Protein AF-0000000066905235 (afdb_homodimer)

InterPro domains:
  IPR026306 RSBN1/Dpy-21/CEP530 [PTHR13354] (77-438)

Organism: Trichuris trichiura (NCBI:txid36087)

pLDDT: mean 74.59, std 31.93, range [14.73, 98.94]

Foldseek 3Di:
DPDDDDDPDYDDPDDDDDPDDPPPDPCPDPPPPDPDDPPPPDDDPPPDPPDPDPPCPPDDPVDDDPPPPPCPDPPDPPDPPDDPDPPLVVLVVVLVVQKDWDAFPQQRAIEIEGEPVVCVPDDPVSQLVSLVVQVLVQQFDDPPFGRHFKYKYHLLQVVFDQPLVVCLPPFQQFKWWFAAQFDRPDIDIDGSVVLSVQQQVQDDDFFGGSGKIDKAFQQADDDPGGHGDPVVVVVRQCVRSNRQQQPQLHVQFPNVVDDSNPDPFGWIKMKGGFKDWDAPVVVPPPPPPPPDDDPPPDDPPPDHPDIDTRFQKFAKAFDWDDADPPIFTFKKKKWKAGDDHPDDDPDWDFFKKKKKWGLVCLVVVCVVQVFDHNDDRRPRGDDHQDPVNSNVVVVVVIGMHIDTDTHSMMMMGYTSMIMMMGGHGIIMMIMTTGRGDDNSPPPPSVCVVPPD/DDDDDDDDDDDDDDDDDDDDDDDDDDDDDDDDDDDDDDDPDDDDDPDDDDDPDDDPPDDDQDDDPVPDVPPPPPPPPPDPPDPPDPPLVVLVVVLVVQKDWDAFPQQRAIEIEGEPVVCVPDDPVSQLVSLVVQVLLQQFDDPPFGRHFKYKYHLLQVVFDQPLVVCLPPFQQFKWWFAAQFDRPDIDIDGSVVLSVQQQVQDDDFFGGSGKIDKAFQQADDDPGGHGDPVVVVVRQCVRSNRQQQPQLHVQFPNVVDDSNPDPFGFMKMKGGFKDWDAPVVVVPPPPPPPPDDPPPDDPPDDHPDIDTRFQKFAKAFDWDDADPPIFTFKKKKWKAGDDHPDDDPDWDFFKKKKKWGLVCLVVVCVVQVFQHNDDRRPRGDDHQDPVNSNVVVVVVIGMHIDTDTHSMMMMGYTSMIMMMGGHGIIMMIMTTGRGDDNSPPPPSVVVVPPD

Radius of gyration: 34.54 Å; Cα contacts (8 Å, |Δi|>4): 1591; chains: 2; bounding box: 102×142×91 Å

Solvent-accessible surface area (backbone atoms only — not comparable to full-atom values): 51602 Å² total; per-residue (Å²): 141,84,74,84,88,81,84,84,74,90,83,83,84,81,83,82,81,81,83,80,83,80,82,79,85,74,84,76,80,80,82,78,83,79,86,74,76,85,74,79,66,84,82,74,87,69,78,79,79,70,79,76,74,80,76,80,78,74,71,84,72,84,78,73,85,76,66,69,79,72,68,71,68,71,73,69,87,59,75,74,67,76,84,69,78,74,61,60,64,49,50,48,50,56,50,50,69,57,52,44,77,43,62,29,54,74,33,60,22,31,32,32,34,30,53,45,80,77,48,70,84,50,50,72,70,51,43,39,52,42,30,52,49,48,53,38,60,35,52,16,52,58,95,88,26,41,64,27,39,30,22,35,31,40,49,56,38,63,87,48,77,55,59,64,59,52,44,34,69,76,38,29,78,39,61,40,45,27,36,41,60,83,42,82,83,44,73,44,79,44,31,34,33,60,51,46,51,42,32,63,72,42,45,42,78,46,31,39,70,56,34,31,37,52,65,22,33,44,20,38,55,58,88,89,50,40,61,30,67,39,66,72,58,53,51,58,51,46,68,36,57,70,42,32,40,54,34,49,43,10,82,52,17,68,42,45,83,50,58,65,60,71,45,88,38,41,43,32,36,33,36,41,26,29,20,25,56,40,61,65,70,62,73,70,45,79,75,67,73,75,78,76,75,79,88,67,92,63,77,75,73,67,80,67,91,60,57,44,76,29,81,38,64,42,39,39,28,57,51,66,40,75,66,78,93,62,52,39,64,29,22,36,39,37,40,34,33,52,54,68,65,92,66,74,69,94,52,63,29,58,26,31,36,36,41,31,29,30,29,84,40,36,68,56,51,36,59,69,57,58,44,41,83,86,43,60,51,81,64,12,20,87,60,77,83,47,69,25,51,49,45,46,42,29,56,73,68,45,34,20,33,78,46,77,39,35,32,16,21,29,39,36,30,34,41,48,30,40,31,29,40,35,32,55,18,16,28,31,40,38,35,30,37,25,52,61,43,77,81,44,54,78,81,51,74,74,58,73,71,69,61,124,136,93,79,95,87,83,97,82,88,85,90,83,84,84,87,79,81,80,83,86,82,84,76,89,76,91,73,91,76,91,85,81,88,77,88,93,82,88,81,86,71,86,88,77,90,74,83,86,80,85,81,84,86,79,86,83,87,80,76,92,70,83,81,63,88,76,49,66,83,67,56,69,65,70,70,66,86,55,76,73,66,75,82,68,78,74,62,60,63,50,48,47,50,54,53,50,70,58,49,44,75,45,63,30,56,75,32,60,21,34,34,33,36,32,54,45,80,79,49,71,84,49,50,73,69,51,44,38,53,43,29,52,48,48,52,38,60,33,52,18,53,57,95,88,25,40,65,27,39,32,23,35,32,39,50,58,39,64,89,48,77,54,59,64,58,53,42,34,68,78,39,29,77,41,62,42,45,28,38,41,61,84,42,82,83,43,71,46,80,44,31,34,33,60,50,44,51,40,33,63,71,43,44,42,79,45,31,38,70,56,33,29,37,52,66,23,33,43,20,38,56,59,90,90,49,38,59,29,66,40,66,72,58,53,51,57,52,46,67,36,57,71,40,33,40,54,34,48,42,10,80,50,17,66,41,44,82,51,58,64,60,69,45,88,40,42,43,32,35,33,36,41,27,28,22,24,56,41,59,64,69,62,71,72,42,78,75,65,67,76,78,76,77,78,88,65,92,60,74,74,69,64,75,65,91,59,57,43,75,29,83,40,65,42,37,39,27,57,51,66,41,76,65,79,93,63,52,38,63,29,21,36,39,36,41,33,32,53,54,68,67,93,65,74,70,94,51,64,29,56,26,32,37,36,42,30,28,29,31,84,40,36,68,57,49,34,58,71,56,59,44,40,84,88,42,60,50,80,65,12,19,87,59,77,82,48,66,25,50,48,45,46,41,29,55,73,67,44,34,21,34,77,47,79,38,35,31,15,20,29,39,37,31,36,41,48,31,40,32,31,40,36,33,56,18,17,27,30,42,39,35,31,38,26,52,60,42,78,81,46,54,79,81,49,73,74,57,74,70,70,60,125

Structure (mmCIF, N/CA/C/O backbone):
data_AF-0000000066905235-model_v1
#
loop_
_entity.id
_entity.type
_entity.pdbx_description
1 polymer 'Round spermatid basic protein 1 protein'
#
loop_
_atom_site.group_PDB
_atom_site.id
_atom_site.type_symbol
_atom_site.label_atom_id
_atom_site.label_alt_id
_atom_site.label_comp_id
_atom_site.label_asym_id
_atom_site.label_entity_id
_atom_site.label_seq_id
_atom_site.pdbx_PDB_ins_code
_atom_site.Cartn_x
_atom_site.Cartn_y
_atom_site.Cartn_z
_atom_site.occupancy
_atom_site.B_iso_or_equiv
_atom_site.auth_seq_id
_atom_site.auth_comp_id
_atom_site.auth_asym_id
_atom_site.auth_atom_id
_atom_site.pdbx_PDB_model_num
ATOM 1 N N . MET A 1 1 ? 51.688 65.938 35.281 1 19.95 1 MET A N 1
ATOM 2 C CA . MET A 1 1 ? 52.688 65.312 36.125 1 19.95 1 MET A CA 1
ATOM 3 C C . MET A 1 1 ? 52.25 63.938 36.594 1 19.95 1 MET A C 1
ATOM 5 O O . MET A 1 1 ? 51.375 63.812 37.406 1 19.95 1 MET A O 1
ATOM 9 N N . LYS A 1 2 ? 52.25 62.938 35.625 1 20.52 2 LYS A N 1
ATOM 10 C CA . LYS A 1 2 ? 51.656 61.781 34.938 1 20.52 2 LYS A CA 1
ATOM 11 C C . LYS A 1 2 ? 52.094 60.5 35.594 1 20.52 2 LYS A C 1
ATOM 13 O O . LYS A 1 2 ? 51.938 59.406 35.031 1 20.52 2 LYS A O 1
ATOM 18 N N . ASN A 1 3 ? 52.812 60.75 36.75 1 17.08 3 ASN A N 1
ATOM 19 C CA . ASN A 1 3 ? 53.844 59.781 37.125 1 17.08 3 ASN A CA 1
ATOM 20 C C . ASN A 1 3 ? 53.25 58.406 37.344 1 17.08 3 ASN A C 1
ATOM 22 O O . ASN A 1 3 ? 52.031 58.25 37.406 1 17.08 3 ASN A O 1
ATOM 26 N N . VAL A 1 4 ? 53.344 57.844 38.531 1 17.05 4 VAL A N 1
ATOM 27 C CA . VAL A 1 4 ? 54.281 56.812 38.938 1 17.05 4 VAL A CA 1
ATOM 28 C C . VAL A 1 4 ? 53.625 55.438 38.812 1 17.05 4 VAL A C 1
ATOM 30 O O . VAL A 1 4 ? 52.406 55.312 38.719 1 17.05 4 VAL A O 1
ATOM 33 N N . MET A 1 5 ? 53.75 54.469 39.75 1 17.23 5 MET A N 1
ATOM 34 C CA . MET A 1 5 ? 54.656 53.312 39.906 1 17.23 5 MET A CA 1
ATOM 35 C C . MET A 1 5 ? 53.906 52 39.75 1 17.23 5 MET A C 1
ATOM 37 O O . MET A 1 5 ? 52.656 51.969 39.812 1 17.23 5 MET A O 1
ATOM 41 N N . GLU A 1 6 ? 54.25 50.938 40.5 1 17.41 6 GLU A N 1
ATOM 42 C CA . GLU A 1 6 ? 54.906 49.656 40.375 1 17.41 6 GLU A CA 1
ATOM 43 C C . GLU A 1 6 ? 53.906 48.5 40.375 1 17.41 6 GLU A C 1
ATOM 45 O O . GLU A 1 6 ? 53.938 47.656 39.469 1 17.41 6 GLU A O 1
ATOM 50 N N . THR A 1 7 ? 53.812 47.75 41.5 1 18.39 7 THR A N 1
ATOM 51 C CA . THR A 1 7 ? 54.25 46.375 41.75 1 18.39 7 THR A CA 1
ATOM 52 C C . THR A 1 7 ? 53.094 45.406 41.688 1 18.39 7 THR A C 1
ATOM 54 O O . THR A 1 7 ? 52.156 45.469 42.5 1 18.39 7 THR A O 1
ATOM 57 N N . ALA A 1 8 ? 52.625 45 40.5 1 20.2 8 ALA A N 1
ATOM 58 C CA . ALA A 1 8 ? 51.625 44.094 39.906 1 20.2 8 ALA A CA 1
ATOM 59 C C . ALA A 1 8 ? 51.781 42.688 40.5 1 20.2 8 ALA A C 1
ATOM 61 O O . ALA A 1 8 ? 52.562 41.875 40 1 20.2 8 ALA A O 1
ATOM 62 N N . ASP A 1 9 ? 51.75 42.594 41.844 1 16.95 9 ASP A N 1
ATOM 63 C CA . ASP A 1 9 ? 52.188 41.469 42.656 1 16.95 9 ASP A CA 1
ATOM 64 C C . ASP A 1 9 ? 51.531 40.188 42.125 1 16.95 9 ASP A C 1
ATOM 66 O O . ASP A 1 9 ? 50.531 40.219 41.438 1 16.95 9 ASP A O 1
ATOM 70 N N . GLU A 1 10 ? 51.531 39.062 42.969 1 17.14 10 GLU A N 1
ATOM 71 C CA . GLU A 1 10 ? 52.031 37.719 43.156 1 17.14 10 GLU A CA 1
ATOM 72 C C . GLU A 1 10 ? 51 36.688 42.688 1 17.14 10 GLU A C 1
ATOM 74 O O . GLU A 1 10 ? 49.844 37 42.469 1 17.14 10 GLU A O 1
ATOM 79 N N . GLU A 1 11 ? 50.875 35.531 43.406 1 17.61 11 GLU A N 1
ATOM 80 C CA . GLU A 1 11 ? 51.375 34.156 43.344 1 17.61 11 GLU A CA 1
ATOM 81 C C . GLU A 1 11 ? 50.25 33.188 42.906 1 17.61 11 GLU A C 1
ATOM 83 O O . GLU A 1 11 ? 50.406 32.438 41.938 1 17.61 11 GLU A O 1
ATOM 88 N N . LYS A 1 12 ? 49.812 32.156 43.781 1 18.14 12 LYS A N 1
ATOM 89 C CA . LYS A 1 12 ? 50 30.703 43.906 1 18.14 12 LYS A CA 1
ATOM 90 C C . LYS A 1 12 ? 48.688 29.984 43.562 1 18.14 12 LYS A C 1
ATOM 92 O O . LYS A 1 12 ? 47.688 30.156 44.219 1 18.14 12 LYS A O 1
ATOM 97 N N . CYS A 1 13 ? 48.406 29.734 42.281 1 19.03 13 CYS A N 1
ATOM 98 C CA . CYS A 1 13 ? 47.281 29.047 41.656 1 19.03 13 CYS A CA 1
ATOM 99 C C . CYS A 1 13 ? 47.062 27.672 42.281 1 19.03 13 CYS A C 1
ATOM 101 O O . CYS A 1 13 ? 47.875 26.766 42.062 1 19.03 13 CYS A O 1
ATOM 103 N N . LYS A 1 14 ? 46.438 27.562 43.438 1 17.73 14 LYS A N 1
ATOM 104 C CA . LYS A 1 14 ? 46.219 26.438 44.344 1 17.73 14 LYS A CA 1
ATOM 105 C C . LYS A 1 14 ? 45.625 25.234 43.594 1 17.73 14 LYS A C 1
ATOM 107 O O . LYS A 1 14 ? 44.812 25.406 42.688 1 17.73 14 LYS A O 1
ATOM 112 N N . SER A 1 15 ? 46.125 23.969 43.875 1 17.73 15 SER A N 1
ATOM 113 C CA . SER A 1 15 ? 46.219 22.562 43.562 1 17.73 15 SER A CA 1
ATOM 114 C C . SER A 1 15 ? 44.875 21.875 43.562 1 17.73 15 SER A C 1
ATOM 116 O O . SER A 1 15 ? 43.969 22.297 44.281 1 17.73 15 SER A O 1
ATOM 118 N N . GLU A 1 16 ? 44.562 20.938 42.656 1 19.28 16 GLU A N 1
ATOM 119 C CA . GLU A 1 16 ? 43.625 20.125 41.906 1 19.28 16 GLU A CA 1
ATOM 120 C C . GLU A 1 16 ? 43.031 19.016 42.781 1 19.28 16 GLU A C 1
ATOM 122 O O . GLU A 1 16 ? 43.031 17.844 42.406 1 19.28 16 GLU A O 1
ATOM 127 N N . PRO A 1 17 ? 42.438 19.203 44 1 17.8 17 PRO A N 1
ATOM 128 C CA . PRO A 1 17 ? 42.344 18.016 44.844 1 17.8 17 PRO A CA 1
ATOM 129 C C . PRO A 1 17 ? 41.5 16.906 44.219 1 17.8 17 PRO A C 1
ATOM 131 O O . PRO A 1 17 ? 40.688 17.172 43.344 1 17.8 17 PRO A O 1
ATOM 134 N N . ALA A 1 18 ? 41.656 15.609 44.688 1 18.83 18 ALA A N 1
ATOM 135 C CA . ALA A 1 18 ? 41.562 14.156 44.562 1 18.83 18 ALA A CA 1
ATOM 136 C C . ALA A 1 18 ? 40.156 13.656 44.812 1 18.83 18 ALA A C 1
ATOM 138 O O . ALA A 1 18 ? 39.688 13.594 45.938 1 18.83 18 ALA A O 1
ATOM 139 N N . VAL A 1 19 ? 39.094 14.117 44.094 1 19.02 19 VAL A N 1
ATOM 140 C CA . VAL A 1 19 ? 37.719 13.844 44.531 1 19.02 19 VAL A CA 1
ATOM 141 C C . VAL A 1 19 ? 37.5 12.328 44.625 1 19.02 19 VAL A C 1
ATOM 143 O O . VAL A 1 19 ? 37.812 11.594 43.688 1 19.02 19 VAL A O 1
ATOM 146 N N . GLU A 1 20 ? 37.312 11.82 45.781 1 18.61 20 GLU A N 1
ATOM 147 C CA . GLU A 1 20 ? 37.156 10.5 46.375 1 18.61 20 GLU A CA 1
ATOM 148 C C . GLU A 1 20 ? 35.969 9.758 45.75 1 18.61 20 GLU A C 1
ATOM 150 O O . GLU A 1 20 ? 34.938 10.367 45.438 1 18.61 20 GLU A O 1
ATOM 155 N N . GLY A 1 21 ? 36.125 8.492 45.312 1 18.67 21 GLY A N 1
ATOM 156 C CA . GLY A 1 21 ? 35.625 7.387 44.5 1 18.67 21 GLY A CA 1
ATOM 157 C C . GLY A 1 21 ? 34.344 6.797 45.094 1 18.67 21 GLY A C 1
ATOM 158 O O . GLY A 1 21 ? 34.344 6.223 46.188 1 18.67 21 GLY A O 1
ATOM 159 N N . ILE A 1 22 ? 33.094 7.457 45 1 18.12 22 ILE A N 1
ATOM 160 C CA . ILE A 1 22 ? 31.859 7.051 45.688 1 18.12 22 ILE A CA 1
ATOM 161 C C . ILE A 1 22 ? 31.484 5.633 45.281 1 18.12 22 ILE A C 1
ATOM 163 O O . ILE A 1 22 ? 31.375 5.34 44.094 1 18.12 22 ILE A O 1
ATOM 167 N N . LYS A 1 23 ? 31.531 4.676 46.125 1 18.09 23 LYS A N 1
ATOM 168 C CA . LYS A 1 23 ? 31.328 3.232 46.156 1 18.09 23 LYS A CA 1
ATOM 169 C C . LYS A 1 23 ? 29.875 2.877 45.875 1 18.09 23 LYS A C 1
ATOM 171 O O . LYS A 1 23 ? 29 3.047 46.719 1 18.09 23 LYS A O 1
ATOM 176 N N . ILE A 1 24 ? 29.188 3.176 44.812 1 17.84 24 ILE A N 1
ATOM 177 C CA . ILE A 1 24 ? 27.75 3.047 44.594 1 17.84 24 ILE A CA 1
ATOM 178 C C . ILE A 1 24 ? 27.359 1.57 44.562 1 17.84 24 ILE A C 1
ATOM 180 O O . ILE A 1 24 ? 27.844 0.809 43.75 1 17.84 24 ILE A O 1
ATOM 184 N N . ASP A 1 25 ? 26.781 0.997 45.656 1 18.19 25 ASP A N 1
ATOM 185 C CA . ASP A 1 25 ? 26.359 -0.352 46 1 18.19 25 ASP A CA 1
ATOM 186 C C . ASP A 1 25 ? 25.219 -0.822 45.062 1 18.19 25 ASP A C 1
ATOM 188 O O . ASP A 1 25 ? 24.188 -0.159 44.969 1 18.19 25 ASP A O 1
ATOM 192 N N . SER A 1 26 ? 25.344 -1.69 44.062 1 18.44 26 SER A N 1
ATOM 193 C CA . SER A 1 26 ? 24.719 -2.229 42.875 1 18.44 26 SER A CA 1
ATOM 194 C C . SER A 1 26 ? 23.594 -3.191 43.219 1 18.44 26 SER A C 1
ATOM 196 O O . SER A 1 26 ? 23.078 -3.893 42.344 1 18.44 26 SER A O 1
ATOM 198 N N . SER A 1 27 ? 23.062 -3.434 44.406 1 18.91 27 SER A N 1
ATOM 199 C CA . SER A 1 27 ? 22.422 -4.73 44.625 1 18.91 27 SER A CA 1
ATOM 200 C C . SER A 1 27 ? 21.062 -4.805 43.938 1 18.91 27 SER A C 1
ATOM 202 O O . SER A 1 27 ? 20.141 -4.086 44.312 1 18.91 27 SER A O 1
ATOM 204 N N . VAL A 1 28 ? 20.922 -5.02 42.656 1 18.83 28 VAL A N 1
ATOM 205 C CA . VAL A 1 28 ? 19.766 -5.133 41.781 1 18.83 28 VAL A CA 1
ATOM 206 C C . VAL A 1 28 ? 18.906 -6.332 42.188 1 18.83 28 VAL A C 1
ATOM 208 O O . VAL A 1 28 ? 19.344 -7.48 42.062 1 18.83 28 VAL A O 1
ATOM 211 N N . TYR A 1 29 ? 18.109 -6.277 43.281 1 17.98 29 TYR A N 1
ATOM 212 C CA . TYR A 1 29 ? 17.328 -7.355 43.875 1 17.98 29 TYR A CA 1
ATOM 213 C C . TYR A 1 29 ? 16.281 -7.867 42.875 1 17.98 29 TYR A C 1
ATOM 215 O O . TYR A 1 29 ? 15.57 -7.078 42.25 1 17.98 29 TYR A O 1
ATOM 223 N N . PHE A 1 30 ? 16.422 -9.086 42.312 1 18.88 30 PHE A N 1
ATOM 224 C CA . PHE A 1 30 ? 15.711 -9.969 41.406 1 18.88 30 PHE A CA 1
ATOM 225 C C . PHE A 1 30 ? 14.375 -10.391 42 1 18.88 30 PHE A C 1
ATOM 227 O O . PHE A 1 30 ? 14.32 -11.195 42.938 1 18.88 30 PHE A O 1
ATOM 234 N N . ARG A 1 31 ? 13.344 -9.484 42.188 1 17.39 31 ARG A N 1
ATOM 235 C CA . ARG A 1 31 ? 12.117 -9.75 42.938 1 17.39 31 ARG A CA 1
ATOM 236 C C . ARG A 1 31 ? 11.359 -10.93 42.344 1 17.39 31 ARG A C 1
ATOM 238 O O . ARG A 1 31 ? 11.055 -10.945 41.125 1 17.39 31 ARG A O 1
ATOM 245 N N . SER A 1 32 ? 11.367 -12.164 42.938 1 18.58 32 SER A N 1
ATOM 246 C CA . SER A 1 32 ? 10.766 -13.484 42.781 1 18.58 32 SER A CA 1
ATOM 247 C C . SER A 1 32 ? 9.242 -13.414 42.906 1 18.58 32 SER A C 1
ATOM 249 O O . SER A 1 32 ? 8.703 -13.008 43.938 1 18.58 32 SER A O 1
ATOM 251 N N . LEU A 1 33 ? 8.469 -12.891 41.938 1 17.58 33 LEU A N 1
ATOM 252 C CA . LEU A 1 33 ? 7.023 -12.672 42 1 17.58 33 LEU A CA 1
ATOM 253 C C . LEU A 1 33 ? 6.285 -13.977 42.281 1 17.58 33 LEU A C 1
ATOM 255 O O . LEU A 1 33 ? 6.348 -14.906 41.469 1 17.58 33 LEU A O 1
ATOM 259 N N . ASN A 1 34 ? 6.125 -14.406 43.5 1 17.2 34 ASN A N 1
ATOM 260 C CA . ASN A 1 34 ? 5.402 -15.531 44.094 1 17.2 34 ASN A CA 1
ATOM 261 C C . ASN A 1 34 ? 3.932 -15.523 43.688 1 17.2 34 ASN A C 1
ATOM 263 O O . ASN A 1 34 ? 3.268 -14.484 43.75 1 17.2 34 ASN A O 1
ATOM 267 N N . PHE A 1 35 ? 3.312 -16.578 43.031 1 18.38 35 PHE A N 1
ATOM 268 C CA . PHE A 1 35 ? 2.16 -17.078 42.281 1 18.38 35 PHE A CA 1
ATOM 269 C C . PHE A 1 35 ? 0.961 -17.25 43.219 1 18.38 35 PHE A C 1
ATOM 271 O O . PHE A 1 35 ? -0.114 -17.656 42.781 1 18.38 35 PHE A O 1
ATOM 278 N N . PHE A 1 36 ? 1.17 -17.219 44.594 1 17.41 36 PHE A N 1
ATOM 279 C CA . PHE A 1 36 ? 0.323 -18.141 45.344 1 17.41 36 PHE A CA 1
ATOM 280 C C . PHE A 1 36 ? -1.14 -17.719 45.25 1 17.41 36 PHE A C 1
ATOM 282 O O . PHE A 1 36 ? -2.008 -18.531 44.938 1 17.41 36 PHE A O 1
ATOM 289 N N . GLY A 1 37 ? -1.688 -16.875 46.188 1 17.48 37 GLY A N 1
ATOM 290 C CA . GLY A 1 37 ? -2.67 -17.203 47.219 1 17.48 37 GLY A CA 1
ATOM 291 C C . GLY A 1 37 ? -4.09 -16.844 46.812 1 17.48 37 GLY A C 1
ATOM 292 O O . GLY A 1 37 ? -4.98 -16.781 47.656 1 17.48 37 GLY A O 1
ATOM 293 N N . LEU A 1 38 ? -4.457 -16.297 45.625 1 17.45 38 LEU A N 1
ATOM 294 C CA . LEU A 1 38 ? -5.684 -15.516 45.688 1 17.45 38 LEU A CA 1
ATOM 295 C C . LEU A 1 38 ? -6.891 -16.406 45.906 1 17.45 38 LEU A C 1
ATOM 297 O O . LEU A 1 38 ? -7.227 -17.25 45.094 1 17.45 38 LEU A O 1
ATOM 301 N N . GLN A 1 39 ? -7.207 -16.719 47.156 1 17.94 39 GLN A N 1
ATOM 302 C CA . GLN A 1 39 ? -8.344 -17.484 47.656 1 17.94 39 GLN A CA 1
ATOM 303 C C . GLN A 1 39 ? -9.664 -16.828 47.25 1 17.94 39 GLN A C 1
ATOM 305 O O . GLN A 1 39 ? -9.891 -15.648 47.562 1 17.94 39 GLN A O 1
ATOM 310 N N . ARG A 1 40 ? -10.297 -17.391 46.281 1 17.72 40 ARG A N 1
ATOM 311 C CA . ARG A 1 40 ? -11.547 -17.109 45.562 1 17.72 40 ARG A CA 1
ATOM 312 C C . ARG A 1 40 ? -12.742 -17.188 46.531 1 17.72 40 ARG A C 1
ATOM 314 O O . ARG A 1 40 ? -13.234 -18.281 46.812 1 17.72 40 ARG A O 1
ATOM 321 N N . GLU A 1 41 ? -12.844 -16.562 47.594 1 16.78 41 GLU A N 1
ATOM 322 C CA . GLU A 1 41 ? -13.945 -16.891 48.5 1 16.78 41 GLU A CA 1
ATOM 323 C C . GLU A 1 41 ? -15.289 -16.453 47.906 1 16.78 41 GLU A C 1
ATOM 325 O O . GLU A 1 41 ? -16.344 -16.797 48.438 1 16.78 41 GLU A O 1
ATOM 330 N N . THR A 1 42 ? -15.453 -15.773 46.812 1 17.75 42 THR A N 1
ATOM 331 C CA . THR A 1 42 ? -16.594 -14.859 46.938 1 17.75 42 THR A CA 1
ATOM 332 C C . THR A 1 42 ? -17.891 -15.633 47.125 1 17.75 42 THR A C 1
ATOM 334 O O . THR A 1 42 ? -18.031 -16.75 46.625 1 17.75 42 THR A O 1
ATOM 337 N N . GLY A 1 43 ? -18.859 -15.156 48 1 17.55 43 GLY A N 1
ATOM 338 C CA . GLY A 1 43 ? -20.094 -15.398 48.719 1 17.55 43 GLY A CA 1
ATOM 339 C C . GLY A 1 43 ? -21.266 -15.68 47.812 1 17.55 43 GLY A C 1
ATOM 340 O O . GLY A 1 43 ? -21.234 -15.359 46.594 1 17.55 43 GLY A O 1
ATOM 341 N N . CYS A 1 44 ? -22.406 -16.391 48.219 1 17.8 44 CYS A N 1
ATOM 342 C CA . CYS A 1 44 ? -23.516 -17.297 47.906 1 17.8 44 CYS A CA 1
ATOM 343 C C . CYS A 1 44 ? -24.688 -16.531 47.312 1 17.8 44 CYS A C 1
ATOM 345 O O . CYS A 1 44 ? -25.766 -17.109 47.094 1 17.8 44 CYS A O 1
ATOM 347 N N . LEU A 1 45 ? -24.609 -15.172 47.062 1 18.17 45 LEU A N 1
ATOM 348 C CA . LEU A 1 45 ? -25.953 -14.609 47.188 1 18.17 45 LEU A CA 1
ATOM 349 C C . LEU A 1 45 ? -26.891 -15.203 46.156 1 18.17 45 LEU A C 1
ATOM 351 O O . LEU A 1 45 ? -26.609 -15.156 44.969 1 18.17 45 LEU A O 1
ATOM 355 N N . ALA A 1 46 ? -27.828 -16.078 46.438 1 18.02 46 ALA A N 1
ATOM 356 C CA . ALA A 1 46 ? -28.797 -17.016 45.906 1 18.02 46 ALA A CA 1
ATOM 357 C C . ALA A 1 46 ? -29.953 -16.281 45.219 1 18.02 46 ALA A C 1
ATOM 359 O O . ALA A 1 46 ? -30.859 -16.906 44.656 1 18.02 46 ALA A O 1
ATOM 360 N N . SER A 1 47 ? -29.906 -14.938 44.969 1 19.25 47 SER A N 1
ATOM 361 C CA . SER A 1 47 ? -31.281 -14.461 44.969 1 19.25 47 SER A CA 1
ATOM 362 C C . SER A 1 47 ? -32.125 -15.133 43.875 1 19.25 47 SER A C 1
ATOM 364 O O . SER A 1 47 ? -31.578 -15.516 42.844 1 19.25 47 SER A O 1
ATOM 366 N N . PRO A 1 48 ? -33.406 -15.367 44.125 1 19.06 48 PRO A N 1
ATOM 367 C CA . PRO A 1 48 ? -34.469 -16.219 43.562 1 19.06 48 PRO A CA 1
ATOM 368 C C . PRO A 1 48 ? -34.906 -15.797 42.156 1 19.06 48 PRO A C 1
ATOM 370 O O . PRO A 1 48 ? -34.969 -14.594 41.875 1 19.06 48 PRO A O 1
ATOM 373 N N . MET A 1 49 ? -34.562 -16.594 41.188 1 18.67 49 MET A N 1
ATOM 374 C CA . MET A 1 49 ? -34.656 -16.516 39.719 1 18.67 49 MET A CA 1
ATOM 375 C C . MET A 1 49 ? -36.125 -16.375 39.281 1 18.67 49 MET A C 1
ATOM 377 O O . MET A 1 49 ? -36.906 -17.281 39.469 1 18.67 49 MET A O 1
ATOM 381 N N . HIS A 1 50 ? -36.719 -15.164 39.656 1 20 50 HIS A N 1
ATOM 382 C CA . HIS A 1 50 ? -38.156 -15.078 39.438 1 20 50 HIS A CA 1
ATOM 383 C C . HIS A 1 50 ? -38.5 -15.469 38 1 20 50 HIS A C 1
ATOM 385 O O . HIS A 1 50 ? -37.688 -15.336 37.094 1 20 50 HIS A O 1
ATOM 391 N N . PRO A 1 51 ? -39.656 -16.078 37.781 1 20.52 51 PRO A N 1
ATOM 392 C CA . PRO A 1 51 ? -40.188 -16.906 36.688 1 20.52 51 PRO A CA 1
ATOM 393 C C . PRO A 1 51 ? -40.469 -16.094 35.438 1 20.52 51 PRO A C 1
ATOM 395 O O . PRO A 1 51 ? -41.25 -15.133 35.469 1 20.52 51 PRO A O 1
ATOM 398 N N . VAL A 1 52 ? -39.438 -15.609 34.75 1 19.28 52 VAL A N 1
ATOM 399 C CA . VAL A 1 52 ? -39.719 -14.609 33.719 1 19.28 52 VAL A CA 1
ATOM 400 C C . VAL A 1 52 ? -40.688 -15.172 32.719 1 19.28 52 VAL A C 1
ATOM 402 O O . VAL A 1 52 ? -40.531 -16.297 32.219 1 19.28 52 VAL A O 1
ATOM 405 N N . HIS A 1 53 ? -41.906 -14.664 32.719 1 18.91 53 HIS A N 1
ATOM 406 C CA . HIS A 1 53 ? -43.125 -14.969 32 1 18.91 53 HIS A CA 1
ATOM 407 C C . HIS A 1 53 ? -42.875 -15.086 30.5 1 18.91 53 HIS A C 1
ATOM 409 O O . HIS A 1 53 ? -41.969 -14.422 29.969 1 18.91 53 HIS A O 1
ATOM 415 N N . LYS A 1 54 ? -43.406 -16.109 29.891 1 21.27 54 LYS A N 1
ATOM 416 C CA . LYS A 1 54 ? -43.344 -16.781 28.594 1 21.27 54 LYS A CA 1
ATOM 417 C C . LYS A 1 54 ? -43.812 -15.859 27.469 1 21.27 54 LYS A C 1
ATOM 419 O O . LYS A 1 54 ? -45.031 -15.625 27.344 1 21.27 54 LYS A O 1
ATOM 424 N N . PHE A 1 55 ? -43.219 -14.617 27.312 1 18.39 55 PHE A N 1
ATOM 425 C CA . PHE A 1 55 ? -43.969 -13.742 26.422 1 18.39 55 PHE A CA 1
ATOM 426 C C . PHE A 1 55 ? -44.125 -14.367 25.047 1 18.39 55 PHE A C 1
ATOM 428 O O . PHE A 1 55 ? -43.156 -14.953 24.516 1 18.39 55 PHE A O 1
ATOM 435 N N . ASP A 1 56 ? -45.312 -14.734 24.594 1 19.94 56 ASP A N 1
ATOM 436 C CA . ASP A 1 56 ? -45.938 -15.391 23.453 1 19.94 56 ASP A CA 1
ATOM 437 C C . ASP A 1 56 ? -45.594 -14.703 22.141 1 19.94 56 ASP A C 1
ATOM 439 O O . ASP A 1 56 ? -46 -13.555 21.906 1 19.94 56 ASP A O 1
ATOM 443 N N . LEU A 1 57 ? -44.344 -14.812 21.781 1 18.42 57 LEU A N 1
ATOM 444 C CA . LEU A 1 57 ? -43.812 -14.062 20.656 1 18.42 57 LEU A CA 1
ATOM 445 C C . LEU A 1 57 ? -44.469 -14.484 19.344 1 18.42 57 LEU A C 1
ATOM 447 O O . LEU A 1 57 ? -43.812 -15.086 18.484 1 18.42 57 LEU A O 1
ATOM 451 N N . SER A 1 58 ? -45.656 -15.023 19.359 1 18.53 58 SER A N 1
ATOM 452 C CA . SER A 1 58 ? -46.25 -15.633 18.172 1 18.53 58 SER A CA 1
ATOM 453 C C . SER A 1 58 ? -46.219 -14.672 16.984 1 18.53 58 SER A C 1
ATOM 455 O O . SER A 1 58 ? -46.062 -15.102 15.836 1 18.53 58 SER A O 1
ATOM 457 N N . ALA A 1 59 ? -46.719 -13.445 17.109 1 18.33 59 ALA A N 1
ATOM 458 C CA . ALA A 1 59 ? -47.562 -12.812 16.094 1 18.33 59 ALA A CA 1
ATOM 459 C C . ALA A 1 59 ? -46.75 -12.352 14.898 1 18.33 59 ALA A C 1
ATOM 461 O O . ALA A 1 59 ? -47.312 -11.984 13.859 1 18.33 59 ALA A O 1
ATOM 462 N N . PHE A 1 60 ? -45.5 -11.828 14.992 1 18.53 60 PHE A N 1
ATOM 463 C CA . PHE A 1 60 ? -45.281 -10.734 14.055 1 18.53 60 PHE A CA 1
ATOM 464 C C . PHE A 1 60 ? -44.969 -11.273 12.664 1 18.53 60 PHE A C 1
ATOM 466 O O . PHE A 1 60 ? -43.938 -11.883 12.453 1 18.53 60 PHE A O 1
ATOM 473 N N . ALA A 1 61 ? -45.938 -11.648 11.797 1 19.62 61 ALA A N 1
ATOM 474 C CA . ALA A 1 61 ? -45.969 -12.172 10.43 1 19.62 61 ALA A CA 1
ATOM 475 C C . ALA A 1 61 ? -45.25 -11.219 9.469 1 19.62 61 ALA A C 1
ATOM 477 O O . ALA A 1 61 ? -45.656 -10.062 9.328 1 19.62 61 ALA A O 1
ATOM 478 N N . PRO A 1 62 ? -44.031 -11.227 9.32 1 18.88 62 PRO A N 1
ATOM 479 C CA . PRO A 1 62 ? -43.281 -10.172 8.617 1 18.88 62 PRO A CA 1
ATOM 480 C C . PRO A 1 62 ? -43.719 -10.039 7.156 1 18.88 62 PRO A C 1
ATOM 482 O O . PRO A 1 62 ? -43.531 -10.961 6.363 1 18.88 62 PRO A O 1
ATOM 485 N N . ASP A 1 63 ? -44.938 -9.547 6.836 1 19.53 63 ASP A N 1
ATOM 486 C CA . ASP A 1 63 ? -45.562 -9.43 5.52 1 19.53 63 ASP A CA 1
ATOM 487 C C . ASP A 1 63 ? -44.562 -8.867 4.496 1 19.53 63 ASP A C 1
ATOM 489 O O . ASP A 1 63 ? -44.094 -9.586 3.619 1 19.53 63 ASP A O 1
ATOM 493 N N . GLY A 1 64 ? -44.906 -7.602 3.932 1 18.56 64 GLY A N 1
ATOM 494 C CA . GLY A 1 64 ? -45.156 -7.066 2.602 1 18.56 64 GLY A CA 1
ATOM 495 C C . GLY A 1 64 ? -43.938 -6.422 1.974 1 18.56 64 GLY A C 1
ATOM 496 O O . GLY A 1 64 ? -44 -5.984 0.823 1 18.56 64 GLY A O 1
ATOM 497 N N . ILE A 1 65 ? -42.969 -5.957 2.744 1 18.97 65 ILE A N 1
ATOM 498 C CA . ILE A 1 65 ? -42.375 -4.75 2.18 1 18.97 65 ILE A CA 1
ATOM 499 C C . ILE A 1 65 ? -41.438 -5.129 1.054 1 18.97 65 ILE A C 1
ATOM 501 O O . ILE A 1 65 ? -40.219 -5.008 1.202 1 18.97 65 ILE A O 1
ATOM 505 N N . ALA A 1 66 ? -41.469 -6.305 0.513 1 19.94 66 ALA A N 1
ATOM 506 C CA . ALA A 1 66 ? -40.469 -6.707 -0.484 1 19.94 66 ALA A CA 1
ATOM 507 C C . ALA A 1 66 ? -40.5 -5.766 -1.684 1 19.94 66 ALA A C 1
ATOM 509 O O . ALA A 1 66 ? -39.5 -5.676 -2.422 1 19.94 66 ALA A O 1
ATOM 510 N N . SER A 1 67 ? -41.688 -5.309 -2.018 1 18.84 67 SER A N 1
ATOM 511 C CA . SER A 1 67 ? -41.938 -4.996 -3.418 1 18.84 67 SER A CA 1
ATOM 512 C C . SER A 1 67 ? -41.219 -3.738 -3.85 1 18.84 67 SER A C 1
ATOM 514 O O . SER A 1 67 ? -40.969 -3.521 -5.043 1 18.84 67 SER A O 1
ATOM 516 N N . SER A 1 68 ? -41.188 -2.783 -3.012 1 19.23 68 SER A N 1
ATOM 517 C CA . SER A 1 68 ? -41.281 -1.448 -3.594 1 19.23 68 SER A CA 1
ATOM 518 C C . SER A 1 68 ? -39.969 -1.071 -4.309 1 19.23 68 SER A C 1
ATOM 520 O O . SER A 1 68 ? -39.906 -0.046 -4.992 1 19.23 68 SER A O 1
ATOM 522 N N . ILE A 1 69 ? -38.969 -1.653 -4 1 19.88 69 ILE A N 1
ATOM 523 C CA . ILE A 1 69 ? -37.844 -0.764 -4.242 1 19.88 69 ILE A CA 1
ATOM 524 C C . ILE A 1 69 ? -37.469 -0.77 -5.73 1 19.88 69 ILE A C 1
ATOM 526 O O . ILE A 1 69 ? -36.406 -0.309 -6.121 1 19.88 69 ILE A O 1
ATOM 530 N N . ALA A 1 70 ? -38.219 -1.538 -6.539 1 19.62 70 ALA A N 1
ATOM 531 C CA . ALA A 1 70 ? -37.812 -1.767 -7.926 1 19.62 70 ALA A CA 1
ATOM 532 C C . ALA A 1 70 ? -37.844 -0.469 -8.727 1 19.62 70 ALA A C 1
ATOM 534 O O . ALA A 1 70 ? -37.125 -0.316 -9.711 1 19.62 70 ALA A O 1
ATOM 535 N N . HIS A 1 71 ? -38.938 0.284 -8.547 1 18.56 71 HIS A N 1
ATOM 536 C CA . HIS A 1 71 ? -39.312 1.219 -9.602 1 18.56 71 HIS A CA 1
ATOM 537 C C . HIS A 1 71 ? -38.406 2.439 -9.602 1 18.56 71 HIS A C 1
ATOM 539 O O . HIS A 1 71 ? -38.812 3.533 -9.211 1 18.56 71 HIS A O 1
ATOM 545 N N . ALA A 1 72 ? -37.312 2.373 -9.18 1 20.16 72 ALA A N 1
ATOM 546 C CA . ALA A 1 72 ? -36.719 3.701 -9.25 1 20.16 72 ALA A CA 1
ATOM 547 C C . ALA A 1 72 ? -36.812 4.285 -10.656 1 20.16 72 ALA A C 1
ATOM 549 O O . ALA A 1 72 ? -36.375 3.682 -11.625 1 20.16 72 ALA A O 1
ATOM 550 N N . LYS A 1 73 ? -37.875 5.02 -10.82 1 21.45 73 LYS A N 1
ATOM 551 C CA . LYS A 1 73 ? -38.281 5.719 -12.039 1 21.45 73 LYS A CA 1
ATOM 552 C C . LYS A 1 73 ? -37.062 6.312 -12.75 1 21.45 73 LYS A C 1
ATOM 554 O O . LYS A 1 73 ? -36.156 6.828 -12.102 1 21.45 73 LYS A O 1
ATOM 559 N N . ARG A 1 74 ? -36.875 5.832 -13.891 1 20.75 74 ARG A N 1
ATOM 560 C CA . ARG A 1 74 ? -36.062 6.477 -14.922 1 20.75 74 ARG A CA 1
ATOM 561 C C . ARG A 1 74 ? -36.312 7.98 -14.953 1 20.75 74 ARG A C 1
ATOM 563 O O . ARG A 1 74 ? -37.469 8.414 -15.055 1 20.75 74 ARG A O 1
ATOM 570 N N . ILE A 1 75 ? -35.656 8.68 -14.109 1 21.34 75 ILE A N 1
ATOM 571 C CA . ILE A 1 75 ? -35.875 10.117 -14.211 1 21.34 75 ILE A CA 1
ATOM 572 C C . ILE A 1 75 ? -36.094 10.5 -15.672 1 21.34 75 ILE A C 1
ATOM 574 O O . ILE A 1 75 ? -35.312 10.125 -16.547 1 21.34 75 ILE A O 1
ATOM 578 N N . PRO A 1 76 ? -37.25 10.656 -16.016 1 22.09 76 PRO A N 1
ATOM 579 C CA . PRO A 1 76 ? -37.531 11.055 -17.406 1 22.09 76 PRO A CA 1
ATOM 580 C C . PRO A 1 76 ? -36.562 12.086 -17.938 1 22.09 76 PRO A C 1
ATOM 582 O O . PRO A 1 76 ? -36 12.891 -17.156 1 22.09 76 PRO A O 1
ATOM 585 N N . LYS A 1 77 ? -35.938 11.773 -19.094 1 24.97 77 LYS A N 1
ATOM 586 C CA . LYS A 1 77 ? -35.188 12.633 -19.984 1 24.97 77 LYS A CA 1
ATOM 587 C C . LYS A 1 77 ? -35.875 13.984 -20.172 1 24.97 77 LYS A C 1
ATOM 589 O O . LYS A 1 77 ? -35.469 14.789 -21.016 1 24.97 77 LYS A O 1
ATOM 594 N N . ASP A 1 78 ? -37.125 14 -19.625 1 23.28 78 ASP A N 1
ATOM 595 C CA . ASP A 1 78 ? -37.906 15.062 -20.219 1 23.28 78 ASP A CA 1
ATOM 596 C C . ASP A 1 78 ? -37.438 16.438 -19.797 1 23.28 78 ASP A C 1
ATOM 598 O O . ASP A 1 78 ? -38.031 17.453 -20.156 1 23.28 78 ASP A O 1
ATOM 602 N N . GLY A 1 79 ? -37.062 16.609 -18.531 1 24.17 79 GLY A N 1
ATOM 603 C CA . GLY A 1 79 ? -37.25 18.031 -18.359 1 24.17 79 GLY A CA 1
ATOM 604 C C . GLY A 1 79 ? -36.406 18.859 -19.297 1 24.17 79 GLY A C 1
ATOM 605 O O . GLY A 1 79 ? -35.188 18.641 -19.438 1 24.17 79 GLY A O 1
ATOM 606 N N . SER A 1 80 ? -36.969 19.359 -20.375 1 25.34 80 SER A N 1
ATOM 607 C CA . SER A 1 80 ? -36.531 20.438 -21.266 1 25.34 80 SER A CA 1
ATOM 608 C C . SER A 1 80 ? -35.875 21.562 -20.484 1 25.34 80 SER A C 1
ATOM 610 O O . SER A 1 80 ? -36.562 22.422 -19.938 1 25.34 80 SER A O 1
ATOM 612 N N . LEU A 1 81 ? -35.125 21.234 -19.484 1 27.61 81 LEU A N 1
ATOM 613 C CA . LEU A 1 81 ? -34.5 22.453 -18.953 1 27.61 81 LEU A CA 1
ATOM 614 C C . LEU A 1 81 ? -34.156 23.406 -20.078 1 27.61 81 LEU A C 1
ATOM 616 O O . LEU A 1 81 ? -33.719 22.984 -21.156 1 27.61 81 LEU A O 1
ATOM 620 N N . SER A 1 82 ? -34.656 24.484 -20.062 1 27.75 82 SER A N 1
ATOM 621 C CA . SER A 1 82 ? -34.406 25.594 -20.969 1 27.75 82 SER A CA 1
ATOM 622 C C . SER A 1 82 ? -32.938 25.688 -21.344 1 27.75 82 SER A C 1
ATOM 624 O O . SER A 1 82 ? -32.062 25.188 -20.625 1 27.75 82 SER A O 1
ATOM 626 N N . SER A 1 83 ? -32.562 26.125 -22.547 1 31.52 83 SER A N 1
ATOM 627 C CA . SER A 1 83 ? -31.484 26.422 -23.469 1 31.52 83 SER A CA 1
ATOM 628 C C . SER A 1 83 ? -30.359 27.172 -22.75 1 31.52 83 SER A C 1
ATOM 630 O O . SER A 1 83 ? -29.578 27.875 -23.391 1 31.52 83 SER A O 1
ATOM 632 N N . ASN A 1 84 ? -30.484 27.5 -21.5 1 34.28 84 ASN A N 1
ATOM 633 C CA . ASN A 1 84 ? -29.469 28.516 -21.266 1 34.28 84 ASN A CA 1
ATOM 634 C C . ASN A 1 84 ? -28.062 27.969 -21.531 1 34.28 84 ASN A C 1
ATOM 636 O O . ASN A 1 84 ? -27.859 26.75 -21.609 1 34.28 84 ASN A O 1
ATOM 640 N N . ASP A 1 85 ? -26.719 28.75 -21.031 1 38.84 85 ASP A N 1
ATOM 641 C CA . ASP A 1 85 ? -25.516 28.906 -21.844 1 38.84 85 ASP A CA 1
ATOM 642 C C . ASP A 1 85 ? -24.672 27.641 -21.844 1 38.84 85 ASP A C 1
ATOM 644 O O . ASP A 1 85 ? -24.5 27 -20.797 1 38.84 85 ASP A O 1
ATOM 648 N N . GLY A 1 86 ? -24.578 26.688 -22.719 1 44.19 86 GLY A N 1
ATOM 649 C CA . GLY A 1 86 ? -23.703 25.688 -23.297 1 44.19 86 GLY A CA 1
ATOM 650 C C . GLY A 1 86 ? -22.312 25.688 -22.672 1 44.19 86 GLY A C 1
ATOM 651 O O . GLY A 1 86 ? -21.578 24.703 -22.766 1 44.19 86 GLY A O 1
ATOM 652 N N . SER A 1 87 ? -21.875 26.828 -22.156 1 47.09 87 SER A N 1
ATOM 653 C CA . SER A 1 87 ? -20.516 27.031 -21.703 1 47.09 87 SER A CA 1
ATOM 654 C C . SER A 1 87 ? -20.281 26.422 -20.328 1 47.09 87 SER A C 1
ATOM 656 O O . SER A 1 87 ? -19.234 25.828 -20.062 1 47.09 87 SER A O 1
ATOM 658 N N . GLY A 1 88 ? -21.234 26.438 -19.344 1 52.81 88 GLY A N 1
ATOM 659 C CA . GLY A 1 88 ? -21.094 25.875 -18.016 1 52.81 88 GLY A CA 1
ATOM 660 C C . GLY A 1 88 ? -20.969 24.359 -18.016 1 52.81 88 GLY A C 1
ATOM 661 O O . GLY A 1 88 ? -20.156 23.797 -17.281 1 52.81 88 GLY A O 1
ATOM 662 N N . SER A 1 89 ? -21.766 23.703 -18.812 1 65.94 89 SER A N 1
ATOM 663 C CA . SER A 1 89 ? -21.75 22.25 -18.922 1 65.94 89 SER A CA 1
ATOM 664 C C . SER A 1 89 ? -20.406 21.75 -19.469 1 65.94 89 SER A C 1
ATOM 666 O O . SER A 1 89 ? -19.844 20.766 -18.969 1 65.94 89 SER A O 1
ATOM 668 N N . LEU A 1 90 ? -19.922 22.625 -20.297 1 67.88 90 LEU A N 1
ATOM 669 C CA . LEU A 1 90 ? -18.641 22.234 -20.906 1 67.88 90 LEU A CA 1
ATOM 670 C C . LEU A 1 90 ? -17.5 22.391 -19.906 1 67.88 90 LEU A C 1
ATOM 672 O O . LEU A 1 90 ? -16.594 21.562 -19.875 1 67.88 90 LEU A O 1
ATOM 676 N N . THR A 1 91 ? -17.672 23.422 -19.109 1 77.62 91 THR A N 1
ATOM 677 C CA . THR A 1 91 ? -16.656 23.672 -18.094 1 77.62 91 THR A CA 1
ATOM 678 C C . THR A 1 91 ? -16.672 22.562 -17.047 1 77.62 91 THR A C 1
ATOM 680 O O . THR A 1 91 ? -15.617 22.078 -16.625 1 77.62 91 THR A O 1
ATOM 683 N N . GLN A 1 92 ? -17.828 22.156 -16.781 1 81.38 92 GLN A N 1
ATOM 684 C CA . GLN A 1 92 ? -17.938 21.094 -15.781 1 81.38 92 GLN A CA 1
ATOM 685 C C . GLN A 1 92 ? -17.391 19.781 -16.312 1 81.38 92 GLN A C 1
ATOM 687 O O . GLN A 1 92 ? -16.75 19.031 -15.586 1 81.38 92 GLN A O 1
ATOM 692 N N . GLN A 1 93 ? -17.672 19.625 -17.484 1 83 93 GLN A N 1
ATOM 693 C CA . GLN A 1 93 ? -17.156 18.406 -18.094 1 83 93 GLN A CA 1
ATOM 694 C C . GLN A 1 93 ? -15.633 18.422 -18.156 1 83 93 GLN A C 1
ATOM 696 O O . GLN A 1 93 ? -14.984 17.406 -17.891 1 83 93 GLN A O 1
ATOM 701 N N . LYS A 1 94 ? -15.188 19.547 -18.5 1 88.19 94 LYS A N 1
ATOM 702 C CA . LYS A 1 94 ? -13.742 19.703 -18.516 1 88.19 94 LYS A CA 1
ATOM 703 C C . LYS A 1 94 ? -13.141 19.469 -17.125 1 88.19 94 LYS A C 1
ATOM 705 O O . LYS A 1 94 ? -12.164 18.734 -16.984 1 88.19 94 LYS A O 1
ATOM 710 N N . PHE A 1 95 ? -13.727 20.016 -16.125 1 92.25 95 PHE A N 1
ATOM 711 C CA . PHE A 1 95 ? -13.227 19.875 -14.766 1 92.25 95 PHE A CA 1
ATOM 712 C C . PHE A 1 95 ? -13.32 18.422 -14.305 1 92.25 95 PHE A C 1
ATOM 714 O O . PHE A 1 95 ? -12.398 17.906 -13.656 1 92.25 95 PHE A O 1
ATOM 721 N N . ARG A 1 96 ? -14.359 17.812 -14.68 1 93.12 96 ARG A N 1
ATOM 722 C CA . ARG A 1 96 ? -14.547 16.422 -14.273 1 93.12 96 ARG A CA 1
ATOM 723 C C . ARG A 1 96 ? -13.492 15.523 -14.906 1 93.12 96 ARG A C 1
ATOM 725 O O . ARG A 1 96 ? -13.102 14.516 -14.32 1 93.12 96 ARG A O 1
ATOM 732 N N . SER A 1 97 ? -13.031 15.93 -16 1 94.06 97 SER A N 1
ATOM 733 C CA . SER A 1 97 ? -12.047 15.117 -16.719 1 94.06 97 SER A CA 1
ATOM 734 C C . SER A 1 97 ? -10.719 15.07 -15.961 1 94.06 97 SER A C 1
ATOM 736 O O . SER A 1 97 ? -9.898 14.188 -16.203 1 94.06 97 SER A O 1
ATOM 738 N N . PHE A 1 98 ? -10.5 16.047 -15.039 1 96.5 98 PHE A N 1
ATOM 739 C CA . PHE A 1 98 ? -9.258 16.094 -14.273 1 96.5 98 PHE A CA 1
ATOM 740 C C . PHE A 1 98 ? -9.375 15.219 -13.023 1 96.5 98 PHE A C 1
ATOM 742 O O . PHE A 1 98 ? -8.367 14.93 -12.367 1 96.5 98 PHE A O 1
ATOM 749 N N . ILE A 1 99 ? -10.602 14.828 -12.727 1 97.5 99 ILE A N 1
ATOM 750 C CA . ILE A 1 99 ? -10.859 14.156 -11.461 1 97.5 99 ILE A CA 1
ATOM 751 C C . ILE A 1 99 ? -10.898 12.641 -11.68 1 97.5 99 ILE A C 1
ATOM 753 O O . ILE A 1 99 ? -11.594 12.164 -12.578 1 97.5 99 ILE A O 1
ATOM 757 N N . GLN A 1 100 ? -10.141 12 -10.93 1 97.31 100 GLN A N 1
ATOM 758 C CA . GLN A 1 100 ? -10.172 10.539 -10.938 1 97.31 100 GLN A CA 1
ATOM 759 C C . GLN A 1 100 ? -10.883 10 -9.703 1 97.31 100 GLN A C 1
ATOM 761 O O . GLN A 1 100 ? -10.461 10.258 -8.57 1 97.31 100 GLN A O 1
ATOM 766 N N . THR A 1 101 ? -11.906 9.32 -9.906 1 97.38 101 THR A N 1
ATOM 767 C CA . THR A 1 101 ? -12.594 8.617 -8.836 1 97.38 101 THR A CA 1
ATOM 768 C C . THR A 1 101 ? -12.203 7.141 -8.812 1 97.38 101 THR A C 1
ATOM 770 O O . THR A 1 101 ? -12.305 6.449 -9.828 1 97.38 101 THR A O 1
ATOM 773 N N . GLU A 1 102 ? -11.734 6.75 -7.734 1 96.25 102 GLU A N 1
ATOM 774 C CA . GLU A 1 102 ? -11.281 5.371 -7.613 1 96.25 102 GLU A CA 1
ATOM 775 C C . GLU A 1 102 ? -12.023 4.641 -6.5 1 96.25 102 GLU A C 1
ATOM 777 O O . GLU A 1 102 ? -12.203 5.18 -5.406 1 96.25 102 GLU A O 1
ATOM 782 N N . GLN A 1 103 ? -12.438 3.455 -6.859 1 97.12 103 GLN A N 1
ATOM 783 C CA . GLN A 1 103 ? -13 2.568 -5.848 1 97.12 103 GLN A CA 1
ATOM 784 C C . GLN A 1 103 ? -11.938 1.606 -5.312 1 97.12 103 GLN A C 1
ATOM 786 O O . GLN A 1 103 ? -11.25 0.937 -6.086 1 97.12 103 GLN A O 1
ATOM 791 N N . HIS A 1 104 ? -11.75 1.621 -4.031 1 97.56 104 HIS A N 1
ATOM 792 C CA . HIS A 1 104 ? -10.812 0.664 -3.461 1 97.56 104 HIS A CA 1
ATOM 793 C C . HIS A 1 104 ? -11.219 -0.77 -3.781 1 97.56 104 HIS A C 1
ATOM 795 O O . HIS A 1 104 ? -12.352 -1.172 -3.51 1 97.56 104 HIS A O 1
ATOM 801 N N . PRO A 1 105 ? -10.336 -1.512 -4.289 1 96.06 105 PRO A N 1
ATOM 802 C CA . PRO A 1 105 ? -10.742 -2.807 -4.84 1 96.06 105 PRO A CA 1
ATOM 803 C C . PRO A 1 105 ? 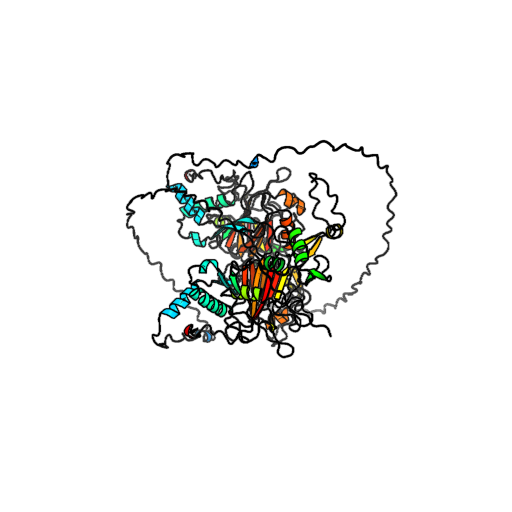-11.203 -3.785 -3.76 1 96.06 105 PRO A C 1
ATOM 805 O O . PRO A 1 105 ? -12.117 -4.582 -3.992 1 96.06 105 PRO A O 1
ATOM 808 N N . ASN A 1 106 ? -10.617 -3.76 -2.613 1 97 106 ASN A N 1
ATOM 809 C CA . ASN A 1 106 ? -10.984 -4.688 -1.55 1 97 106 ASN A CA 1
ATOM 810 C C . ASN A 1 106 ? -12.047 -4.098 -0.63 1 97 106 ASN A C 1
ATOM 812 O O . ASN A 1 106 ? -13.016 -4.773 -0.281 1 97 106 ASN A O 1
ATOM 816 N N . GLY A 1 107 ? -11.914 -2.82 -0.325 1 97.56 107 GLY A N 1
ATOM 817 C CA . GLY A 1 107 ? -12.789 -2.188 0.653 1 97.56 107 GLY A CA 1
ATOM 818 C C . GLY A 1 107 ? -14 -1.521 0.03 1 97.56 107 GLY A C 1
ATOM 819 O O . GLY A 1 107 ? -14.953 -1.178 0.73 1 97.56 107 GLY A O 1
ATOM 820 N N . GLN A 1 108 ? -13.938 -1.151 -1.204 1 96.88 108 GLN A N 1
ATOM 821 C CA . GLN A 1 108 ? -15.047 -0.705 -2.035 1 96.88 108 GLN A CA 1
ATOM 822 C C . GLN A 1 108 ? -15.391 0.755 -1.758 1 96.88 108 GLN A C 1
ATOM 824 O O . GLN A 1 108 ? -16.297 1.315 -2.381 1 96.88 108 GLN A O 1
ATOM 829 N N . ALA A 1 109 ? -14.742 1.439 -0.861 1 98.5 109 ALA A N 1
ATOM 830 C CA . ALA A 1 109 ? -14.992 2.863 -0.653 1 98.5 109 ALA A CA 1
ATOM 831 C C . ALA A 1 109 ? -14.422 3.693 -1.801 1 98.5 109 ALA A C 1
ATOM 833 O O . ALA A 1 109 ? -13.461 3.281 -2.455 1 98.5 109 ALA A O 1
ATOM 834 N N . LEU A 1 110 ? -14.984 4.848 -1.98 1 98.44 110 LEU A N 1
ATOM 835 C CA . LEU A 1 110 ? -14.602 5.711 -3.09 1 98.44 110 LEU A CA 1
ATOM 836 C C . LEU A 1 110 ? -13.656 6.812 -2.617 1 98.44 110 LEU A C 1
ATOM 838 O O . LEU A 1 110 ? -13.867 7.402 -1.556 1 98.44 110 LEU A O 1
ATOM 842 N N . VAL A 1 111 ? -12.648 7.031 -3.389 1 98.62 111 VAL A N 1
ATOM 843 C CA . VAL A 1 111 ? -11.695 8.117 -3.193 1 98.62 111 VAL A CA 1
ATOM 844 C C . VAL A 1 111 ? -11.609 8.969 -4.457 1 98.62 111 VAL A C 1
ATOM 846 O O . VAL A 1 111 ? -11.742 8.453 -5.57 1 98.62 111 VAL A O 1
ATOM 849 N N . VAL A 1 112 ? -11.422 10.234 -4.293 1 98.31 112 VAL A N 1
ATOM 850 C CA . VAL A 1 112 ? -11.266 11.102 -5.457 1 98.31 112 VAL A CA 1
ATOM 851 C C . VAL A 1 112 ? -9.898 11.773 -5.422 1 98.31 112 VAL A C 1
ATOM 853 O O . VAL A 1 112 ? -9.406 12.148 -4.355 1 98.31 112 VAL A O 1
ATOM 856 N N . GLN A 1 113 ? -9.273 11.836 -6.547 1 98.5 113 GLN A N 1
ATOM 857 C CA . GLN A 1 113 ? -7.941 12.438 -6.605 1 98.5 113 GLN A CA 1
ATOM 858 C C . GLN A 1 113 ? -7.766 13.273 -7.867 1 98.5 113 GLN A C 1
ATOM 860 O O . GLN A 1 113 ? -8.469 13.055 -8.859 1 98.5 113 GLN A O 1
ATOM 865 N N . VAL A 1 114 ? -6.914 14.211 -7.773 1 98.19 114 VAL A N 1
ATOM 866 C CA . VAL A 1 114 ? -6.449 14.984 -8.914 1 98.19 114 VAL A CA 1
ATOM 867 C C . VAL A 1 114 ? -4.93 15.109 -8.875 1 98.19 114 VAL A C 1
ATOM 869 O O . VAL A 1 114 ? -4.336 15.203 -7.801 1 98.19 114 VAL A O 1
ATOM 872 N N . ASP A 1 115 ? -4.375 15.016 -10.008 1 97.5 115 ASP A N 1
ATOM 873 C CA . ASP A 1 115 ? -2.943 15.266 -10.148 1 97.5 115 ASP A CA 1
ATOM 874 C C . ASP A 1 115 ? -2.674 16.719 -10.531 1 97.5 115 ASP A C 1
ATOM 876 O O . ASP A 1 115 ? -2.963 17.141 -11.648 1 97.5 115 ASP A O 1
ATOM 880 N N . HIS A 1 116 ? -2.09 17.359 -9.656 1 96.94 116 HIS A N 1
ATOM 881 C CA . HIS A 1 116 ? -1.849 18.781 -9.852 1 96.94 116 HIS A CA 1
ATOM 882 C C . HIS A 1 116 ? -1.052 19.047 -11.125 1 96.94 116 HIS A C 1
ATOM 884 O O . HIS A 1 116 ? -1.235 20.078 -11.781 1 96.94 116 HIS A O 1
ATOM 890 N N . ASP A 1 117 ? -0.184 18.156 -11.539 1 94.5 117 ASP A N 1
ATOM 891 C CA . ASP A 1 117 ? 0.656 18.328 -12.727 1 94.5 117 ASP A CA 1
ATOM 892 C C . ASP A 1 117 ? -0.189 18.375 -13.992 1 94.5 117 ASP A C 1
ATOM 894 O O . ASP A 1 117 ? 0.222 18.969 -15 1 94.5 117 ASP A O 1
ATOM 898 N N . HIS A 1 118 ? -1.336 17.859 -13.93 1 95.06 118 HIS A N 1
ATOM 899 C CA . HIS A 1 118 ? -2.205 17.812 -15.102 1 95.06 118 HIS A CA 1
ATOM 900 C C . HIS A 1 118 ? -3.037 19.094 -15.219 1 95.06 118 HIS A C 1
ATOM 902 O O . HIS A 1 118 ? -3.781 19.266 -16.188 1 95.06 118 HIS A O 1
ATOM 908 N N . LEU A 1 119 ? -2.846 19.969 -14.266 1 96.12 119 LEU A N 1
ATOM 909 C CA . LEU A 1 119 ? -3.654 21.172 -14.25 1 96.12 119 LEU A CA 1
ATOM 910 C C . LEU A 1 119 ? -2.889 22.344 -14.859 1 96.12 119 LEU A C 1
ATOM 912 O O . LEU A 1 119 ? -3.369 23.484 -14.852 1 96.12 119 LEU A O 1
ATOM 916 N N . SER A 1 120 ? -1.766 22.109 -15.391 1 91.38 120 SER A N 1
ATOM 917 C CA . SER A 1 120 ? -0.868 23.156 -15.875 1 91.38 120 SER A CA 1
ATOM 918 C C . SER A 1 120 ? -1.491 23.922 -17.031 1 91.38 120 SER A C 1
ATOM 920 O O . SER A 1 120 ? -1.122 25.062 -17.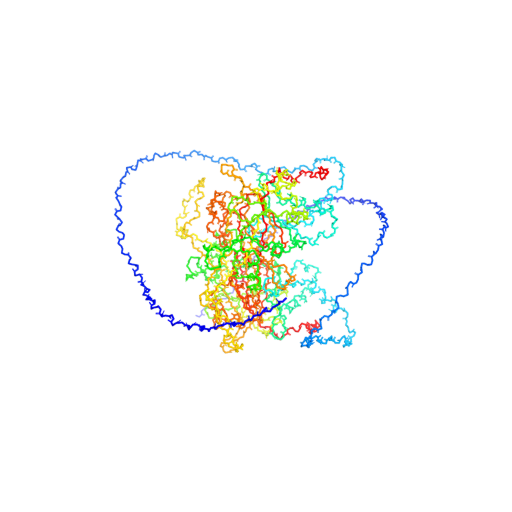297 1 91.38 120 SER A O 1
ATOM 922 N N . GLY A 1 121 ? -2.443 23.438 -17.656 1 91.56 121 GLY A N 1
ATOM 923 C CA . GLY A 1 121 ? -3.072 24.109 -18.781 1 91.56 121 GLY A CA 1
ATOM 924 C C . GLY A 1 121 ? -4.152 25.094 -18.359 1 91.56 121 GLY A C 1
ATOM 925 O O . GLY A 1 121 ? -4.621 25.891 -19.172 1 91.56 121 GLY A O 1
ATOM 926 N N . LEU A 1 122 ? -4.465 25.156 -17.125 1 94.44 122 LEU A N 1
ATOM 927 C CA . LEU A 1 122 ? -5.504 26.047 -16.625 1 94.44 122 LEU A CA 1
ATOM 928 C C . LEU A 1 122 ? -4.93 27.422 -16.281 1 94.44 122 LEU A C 1
ATOM 930 O O . LEU A 1 122 ? -3.824 27.516 -15.742 1 94.44 122 LEU A O 1
ATOM 934 N N . SER A 1 123 ? -5.73 28.422 -16.609 1 93.88 123 SER A N 1
ATOM 935 C CA . SER A 1 123 ? -5.398 29.75 -16.125 1 93.88 123 SER A CA 1
ATOM 936 C C . SER A 1 123 ? -5.586 29.859 -14.617 1 93.88 123 SER A C 1
ATOM 938 O O . SER A 1 123 ? -6.215 28.984 -14.008 1 93.88 123 SER A O 1
ATOM 940 N N . ASP A 1 124 ? -5.098 30.906 -14.078 1 93.25 124 ASP A N 1
ATOM 941 C CA . ASP A 1 124 ? -5.23 31.109 -12.641 1 93.25 124 ASP A CA 1
ATOM 942 C C . ASP A 1 124 ? -6.699 31.156 -12.227 1 93.25 124 ASP A C 1
ATOM 944 O O . ASP A 1 124 ? -7.078 30.594 -11.195 1 93.25 124 ASP A O 1
ATOM 948 N N . ILE A 1 125 ? -7.391 31.812 -13.023 1 94 125 ILE A N 1
ATOM 949 C CA . ILE A 1 125 ? -8.812 31.953 -12.727 1 94 125 ILE A CA 1
ATOM 950 C C . ILE A 1 125 ? -9.5 30.594 -12.836 1 94 125 ILE A C 1
ATOM 952 O O . ILE A 1 125 ? -10.289 30.219 -11.969 1 94 125 ILE A O 1
ATOM 956 N N . GLU A 1 126 ? -9.125 29.844 -13.844 1 94.31 126 GLU A N 1
ATOM 957 C CA . GLU A 1 126 ? -9.695 28.516 -14.039 1 94.31 126 GLU A CA 1
ATOM 958 C C . GLU A 1 126 ? -9.273 27.578 -12.914 1 94.31 126 GLU A C 1
ATOM 960 O O . GLU A 1 126 ? -10.07 26.75 -12.461 1 94.31 126 GLU A O 1
ATOM 965 N N . LEU A 1 127 ? -8.078 27.688 -12.539 1 96.19 127 LEU A N 1
ATOM 966 C CA . LEU A 1 127 ? -7.562 26.828 -11.477 1 96.19 127 LEU A CA 1
ATOM 967 C C . LEU A 1 127 ? -8.305 27.094 -10.172 1 96.19 127 LEU A C 1
ATOM 969 O O . LEU A 1 127 ? -8.641 26.156 -9.445 1 96.19 127 LEU A O 1
ATOM 973 N N . ALA A 1 128 ? -8.539 28.328 -9.922 1 95.06 128 ALA A N 1
ATOM 974 C CA . ALA A 1 128 ? -9.281 28.672 -8.719 1 95.06 128 ALA A CA 1
ATOM 975 C C . ALA A 1 128 ? -10.703 28.109 -8.766 1 95.06 128 ALA A C 1
ATOM 977 O O . ALA A 1 128 ? -11.211 27.625 -7.762 1 95.06 128 ALA A O 1
ATOM 978 N N . GLN A 1 129 ? -11.289 28.219 -9.906 1 94.44 129 GLN A N 1
ATOM 979 C CA . GLN A 1 129 ? -12.625 27.656 -10.086 1 94.44 129 GLN A CA 1
ATOM 980 C C . GLN A 1 129 ? -12.602 26.141 -9.969 1 94.44 129 GLN A C 1
ATOM 982 O O . GLN A 1 129 ? -13.484 25.547 -9.336 1 94.44 129 GLN A O 1
ATOM 987 N N . PHE A 1 130 ? -11.609 25.562 -10.539 1 96.12 130 PHE A N 1
ATOM 988 C CA . PHE A 1 130 ? -11.469 24.109 -10.469 1 96.12 130 PHE A CA 1
ATOM 989 C C . PHE A 1 130 ? -11.273 23.656 -9.031 1 96.12 130 PHE A C 1
ATOM 991 O O . PHE A 1 130 ? -11.844 22.641 -8.609 1 96.12 130 PHE A O 1
ATOM 998 N N . ALA A 1 131 ? -10.453 24.359 -8.336 1 96.75 131 ALA A N 1
ATOM 999 C CA . ALA A 1 131 ? -10.18 24.016 -6.941 1 96.75 131 ALA A CA 1
ATOM 1000 C C . ALA A 1 131 ? -11.477 23.953 -6.133 1 96.75 131 ALA A C 1
ATOM 1002 O O . ALA A 1 131 ? -11.719 22.984 -5.41 1 96.75 131 ALA A O 1
ATOM 1003 N N . LYS A 1 132 ? -12.234 24.953 -6.254 1 94.19 132 LYS A N 1
ATOM 1004 C CA . LYS A 1 132 ? -13.516 24.984 -5.551 1 94.19 132 LYS A CA 1
ATOM 1005 C C . LYS A 1 132 ? -14.414 23.828 -6.008 1 94.19 132 LYS A C 1
ATOM 1007 O O . LYS A 1 132 ? -15.094 23.203 -5.191 1 94.19 132 LYS A O 1
ATOM 1012 N N . PHE A 1 133 ? -14.406 23.594 -7.266 1 94.12 133 PHE A N 1
ATOM 1013 C CA . PHE A 1 133 ? -15.18 22.5 -7.824 1 94.12 133 PHE A CA 1
ATOM 1014 C C . PHE A 1 133 ? -14.734 21.156 -7.242 1 94.12 133 PHE A C 1
ATOM 1016 O O . PHE A 1 133 ? -15.555 20.359 -6.816 1 94.12 133 PHE A O 1
ATOM 1023 N N . PHE A 1 134 ? -13.469 20.969 -7.258 1 96.62 134 PHE A N 1
ATOM 1024 C CA . PHE A 1 134 ? -12.906 19.719 -6.75 1 96.62 134 PHE A CA 1
ATOM 1025 C C . PHE A 1 134 ? -13.273 19.531 -5.285 1 96.62 134 PHE A C 1
ATOM 1027 O O . PHE A 1 134 ? -13.656 18.422 -4.879 1 96.62 134 PHE A O 1
ATOM 1034 N N . LEU A 1 135 ? -13.062 20.562 -4.523 1 96.75 135 LEU A N 1
ATOM 1035 C CA . LEU A 1 135 ? -13.367 20.469 -3.1 1 96.75 135 LEU A CA 1
ATOM 1036 C C . LEU A 1 135 ? -14.836 20.141 -2.875 1 96.75 135 LEU A C 1
ATOM 1038 O O . LEU A 1 135 ? -15.172 19.312 -2.035 1 96.75 135 LEU A O 1
ATOM 1042 N N . ALA A 1 136 ? -15.633 20.766 -3.613 1 93.44 136 ALA A N 1
ATOM 1043 C CA . ALA A 1 136 ? -17.062 20.469 -3.523 1 93.44 136 ALA A CA 1
ATOM 1044 C C . ALA A 1 136 ? -17.359 19.031 -3.912 1 93.44 136 ALA A C 1
ATOM 1046 O O . ALA A 1 136 ? -18.156 18.359 -3.262 1 93.44 136 ALA A O 1
ATOM 1047 N N . PHE A 1 137 ? -16.734 18.625 -4.949 1 94.38 137 PHE A N 1
ATOM 1048 C CA . PHE A 1 137 ? -16.891 17.266 -5.438 1 94.38 137 PHE A CA 1
ATOM 1049 C C . PHE A 1 137 ? -16.453 16.25 -4.387 1 94.38 137 PHE A C 1
ATOM 1051 O O . PHE A 1 137 ? -17.172 15.297 -4.094 1 94.38 137 PHE A O 1
ATOM 1058 N N . ALA A 1 138 ? -15.32 16.484 -3.803 1 96.62 138 ALA A N 1
ATOM 1059 C CA . ALA A 1 138 ? -14.734 15.586 -2.816 1 96.62 138 ALA A CA 1
ATOM 1060 C C . ALA A 1 138 ? -15.594 15.516 -1.557 1 96.62 138 ALA A C 1
ATOM 1062 O O . ALA A 1 138 ? -15.68 14.461 -0.918 1 96.62 138 ALA A O 1
ATOM 1063 N N . MET A 1 139 ? -16.312 16.594 -1.282 1 95.31 139 MET A N 1
ATOM 1064 C CA . MET A 1 139 ? -17.062 16.703 -0.038 1 95.31 139 MET A CA 1
ATOM 1065 C C . MET A 1 139 ? -18.562 16.484 -0.291 1 95.31 139 MET A C 1
ATOM 1067 O O . MET A 1 139 ? -19.375 16.734 0.589 1 95.31 139 MET A O 1
ATOM 1071 N N . SER A 1 140 ? -18.859 16.031 -1.469 1 92.94 140 SER A N 1
ATOM 1072 C CA . SER A 1 140 ? -20.266 15.859 -1.831 1 92.94 140 SER A CA 1
ATOM 1073 C C . SER A 1 140 ? -20.922 14.773 -0.989 1 92.94 140 SER A C 1
ATOM 1075 O O . SER A 1 140 ? -20.281 13.797 -0.607 1 92.94 140 SER A O 1
ATOM 1077 N N . GLU A 1 141 ? -22.203 14.977 -0.737 1 94 141 GLU A N 1
ATOM 1078 C CA . GLU A 1 141 ? -22.984 14.039 0.071 1 94 141 GLU A CA 1
ATOM 1079 C C . GLU A 1 141 ? -24.281 13.648 -0.63 1 94 141 GLU A C 1
ATOM 1081 O O . GLU A 1 141 ? -24.828 14.422 -1.422 1 94 141 GLU A O 1
ATOM 1086 N N . THR A 1 142 ? -24.656 12.445 -0.393 1 92.5 142 THR A N 1
ATOM 1087 C CA . THR A 1 142 ? -26 11.953 -0.715 1 92.5 142 THR A CA 1
ATOM 1088 C C . THR A 1 142 ? -26.734 11.516 0.549 1 92.5 142 THR A C 1
ATOM 1090 O O . THR A 1 142 ? -26.25 10.648 1.281 1 92.5 142 THR A O 1
ATOM 1093 N N . ASN A 1 143 ? -27.875 12.109 0.851 1 91.94 143 ASN A N 1
ATOM 1094 C CA . ASN A 1 143 ? -28.641 11.828 2.059 1 91.94 143 ASN A CA 1
ATOM 1095 C C . ASN A 1 143 ? -27.797 12 3.314 1 91.94 143 ASN A C 1
ATOM 1097 O O . ASN A 1 143 ? -27.766 11.117 4.176 1 91.94 143 ASN A O 1
ATOM 1101 N N . GLU A 1 144 ? -26.984 13.016 3.303 1 90.56 144 GLU A N 1
ATOM 1102 C CA . GLU A 1 144 ? -26.172 13.43 4.441 1 90.56 144 GLU A CA 1
ATOM 1103 C C . GLU A 1 144 ? -25.016 12.453 4.676 1 90.56 144 GLU A C 1
ATOM 1105 O O . GLU A 1 144 ? -24.484 12.383 5.781 1 90.56 144 GLU A O 1
ATOM 1110 N N . VAL A 1 145 ? -24.766 11.719 3.658 1 95.12 145 VAL A N 1
ATOM 1111 C CA . VAL A 1 145 ? -23.656 10.781 3.73 1 95.12 145 VAL A CA 1
ATOM 1112 C C . VAL A 1 145 ? -22.609 11.133 2.668 1 95.12 145 VAL A C 1
ATOM 1114 O O . VAL A 1 145 ? -22.906 11.117 1.471 1 95.12 145 VAL A O 1
ATOM 1117 N N . PRO A 1 146 ? -21.469 11.453 3.121 1 96.81 146 PRO A N 1
ATOM 1118 C CA . PRO A 1 146 ? -20.422 11.719 2.141 1 96.81 146 PRO A CA 1
ATOM 1119 C C . PRO A 1 146 ? -20.234 10.578 1.14 1 96.81 146 PRO A C 1
ATOM 1121 O O . PRO A 1 146 ? -20.266 9.406 1.522 1 96.81 146 PRO A O 1
ATOM 1124 N N . ASN A 1 147 ? -20 10.938 -0.13 1 96.62 147 ASN A N 1
ATOM 1125 C CA . ASN A 1 147 ? -19.859 9.953 -1.199 1 96.62 147 ASN A CA 1
ATOM 1126 C C . ASN A 1 147 ? -18.453 9.383 -1.252 1 96.62 147 ASN A C 1
ATOM 1128 O O . ASN A 1 147 ? -18.25 8.258 -1.717 1 96.62 147 ASN A O 1
ATOM 1132 N N . HIS A 1 148 ? -17.516 10.156 -0.823 1 98.31 148 HIS A N 1
ATOM 1133 C CA . HIS A 1 148 ? -16.109 9.789 -0.873 1 98.31 148 HIS A CA 1
ATOM 1134 C C . HIS A 1 148 ? -15.484 9.789 0.521 1 98.31 148 HIS A C 1
ATOM 1136 O O . HIS A 1 148 ? -15.93 10.539 1.399 1 98.31 148 HIS A O 1
ATOM 1142 N N . VAL A 1 149 ? -14.492 8.969 0.645 1 98.81 149 VAL A N 1
ATOM 1143 C CA . VAL A 1 149 ? -13.898 8.883 1.974 1 98.81 149 VAL A CA 1
ATOM 1144 C C . VAL A 1 149 ? -12.719 9.852 2.076 1 98.81 149 VAL A C 1
ATOM 1146 O O . VAL A 1 149 ? -12.289 10.195 3.18 1 98.81 149 VAL A O 1
ATOM 1149 N N . MET A 1 150 ? -12.188 10.273 0.936 1 98.81 150 MET A N 1
ATOM 1150 C CA . MET A 1 150 ? -11.062 11.203 0.93 1 98.81 150 MET A CA 1
ATOM 1151 C C . MET A 1 150 ? -10.906 11.852 -0.44 1 98.81 150 MET A C 1
ATOM 1153 O O . MET A 1 150 ? -11.141 11.211 -1.467 1 98.81 150 MET A O 1
ATOM 1157 N N . GLY A 1 151 ? -10.594 13.117 -0.455 1 98.81 151 GLY A N 1
ATOM 1158 C CA . GLY A 1 151 ? -10.086 13.797 -1.632 1 98.81 151 GLY A CA 1
ATOM 1159 C C . GLY A 1 151 ? -8.602 14.094 -1.551 1 98.81 151 GLY A C 1
ATOM 1160 O O . GLY A 1 151 ? -8.102 14.531 -0.511 1 98.81 151 GLY A O 1
ATOM 1161 N N . ILE A 1 152 ? -7.898 13.82 -2.627 1 98.94 152 ILE A N 1
ATOM 1162 C CA . ILE A 1 152 ? -6.453 14.008 -2.605 1 98.94 152 ILE A CA 1
ATOM 1163 C C . ILE A 1 152 ? -6.027 14.859 -3.801 1 98.94 152 ILE A C 1
ATOM 1165 O O . ILE A 1 152 ? -6.418 14.586 -4.938 1 98.94 152 ILE A O 1
ATOM 1169 N N . ILE A 1 153 ? -5.309 15.883 -3.566 1 98.75 153 ILE A N 1
ATOM 1170 C CA . ILE A 1 153 ? -4.602 16.641 -4.598 1 98.75 153 ILE A CA 1
ATOM 1171 C C . ILE A 1 153 ? -3.135 16.219 -4.625 1 98.75 153 ILE A C 1
ATOM 1173 O O . ILE A 1 153 ? -2.324 16.734 -3.85 1 98.75 153 ILE A O 1
ATOM 1177 N N . ARG A 1 154 ? -2.824 15.375 -5.559 1 98.44 154 ARG A N 1
ATOM 1178 C CA . ARG A 1 154 ? -1.449 14.906 -5.703 1 98.44 154 ARG A CA 1
ATOM 1179 C C . ARG A 1 154 ? -0.523 16.047 -6.109 1 98.44 154 ARG A C 1
ATOM 1181 O O . ARG A 1 154 ? -0.829 16.812 -7.035 1 98.44 154 ARG A O 1
ATOM 1188 N N . ASN A 1 155 ? 0.549 16.172 -5.332 1 97.56 155 ASN A N 1
ATOM 1189 C CA . ASN A 1 155 ? 1.56 17.188 -5.598 1 97.56 155 ASN A CA 1
ATOM 1190 C C . ASN A 1 155 ? 0.979 18.594 -5.484 1 97.56 155 ASN A C 1
ATOM 1192 O O . ASN A 1 155 ? 1.502 19.531 -6.082 1 97.56 155 ASN A O 1
ATOM 1196 N N . GLY A 1 156 ? -0.062 18.719 -4.715 1 97.75 156 GLY A N 1
ATOM 1197 C CA . GLY A 1 156 ? -0.747 20 -4.59 1 97.75 156 GLY A CA 1
ATOM 1198 C C . GLY A 1 156 ? 0.055 21.031 -3.822 1 97.75 156 GLY A C 1
ATOM 1199 O O . GLY A 1 156 ? -0.183 22.234 -3.957 1 97.75 156 GLY A O 1
ATOM 1200 N N . ALA A 1 157 ? 0.996 20.578 -3.082 1 97.88 157 ALA A N 1
ATOM 1201 C CA . ALA A 1 157 ? 1.771 21.484 -2.234 1 97.88 157 ALA A CA 1
ATOM 1202 C C . ALA A 1 157 ? 3.172 21.703 -2.799 1 97.88 157 ALA A C 1
ATOM 1204 O O . ALA A 1 157 ? 4.062 22.188 -2.1 1 97.88 157 ALA A O 1
ATOM 1205 N N . ARG A 1 158 ? 3.389 21.312 -3.99 1 94.5 158 ARG A N 1
ATOM 1206 C CA . ARG A 1 158 ? 4.723 21.375 -4.582 1 94.5 158 ARG A CA 1
ATOM 1207 C C . ARG A 1 158 ? 5.281 22.781 -4.539 1 94.5 158 ARG A C 1
ATOM 1209 O O . ARG A 1 158 ? 6.492 22.969 -4.391 1 94.5 158 ARG A O 1
ATOM 1216 N N . ASN A 1 159 ? 4.355 23.781 -4.695 1 93.62 159 ASN A N 1
ATOM 1217 C CA . ASN A 1 159 ? 4.824 25.156 -4.777 1 93.62 159 ASN A CA 1
ATOM 1218 C C . ASN A 1 159 ? 4.895 25.812 -3.4 1 93.62 159 ASN A C 1
ATOM 1220 O O . ASN A 1 159 ? 5.262 26.984 -3.279 1 93.62 159 ASN A O 1
ATOM 1224 N N . LEU A 1 160 ? 4.566 25.109 -2.418 1 97.25 160 LEU A N 1
ATOM 1225 C CA . LEU A 1 160 ? 4.73 25.578 -1.05 1 97.25 160 LEU A CA 1
ATOM 1226 C C . LEU A 1 160 ? 6.129 25.281 -0.527 1 97.25 160 LEU A C 1
ATOM 1228 O O . LEU A 1 160 ? 6.773 24.328 -0.988 1 97.25 160 LEU A O 1
ATOM 1232 N N . PRO A 1 161 ? 6.605 26.125 0.337 1 96.56 161 PRO A N 1
ATOM 1233 C CA . PRO A 1 161 ? 7.918 25.812 0.908 1 96.56 161 PRO A CA 1
ATOM 1234 C C . PRO A 1 161 ? 7.906 24.547 1.762 1 96.56 161 PRO A C 1
ATOM 1236 O O . PRO A 1 161 ? 6.832 24.047 2.123 1 96.56 161 PRO A O 1
ATOM 1239 N N . ASN A 1 162 ? 9.102 24.047 1.947 1 95.75 162 ASN A N 1
ATOM 1240 C CA . ASN A 1 162 ? 9.195 22.984 2.955 1 95.75 162 ASN A CA 1
ATOM 1241 C C . ASN A 1 162 ? 8.898 23.531 4.355 1 95.75 162 ASN A C 1
ATOM 1243 O O . ASN A 1 162 ? 9.594 24.422 4.84 1 95.75 162 ASN A O 1
ATOM 1247 N N . PHE A 1 163 ? 7.977 23.016 5.008 1 97.75 163 PHE A N 1
ATOM 1248 C CA . PHE A 1 163 ? 7.469 23.578 6.258 1 97.75 163 PHE A CA 1
ATOM 1249 C C . PHE A 1 163 ? 8.516 23.469 7.359 1 97.75 163 PHE A C 1
ATOM 1251 O O . PHE A 1 163 ? 8.688 24.391 8.156 1 97.75 163 PHE A O 1
ATOM 1258 N N . PHE A 1 164 ? 9.195 22.344 7.375 1 97.62 164 PHE A N 1
ATOM 1259 C CA . PHE A 1 164 ? 10.227 22.141 8.391 1 97.62 164 PHE A CA 1
ATOM 1260 C C . PHE A 1 164 ? 11.32 23.188 8.281 1 97.62 164 PHE A C 1
ATOM 1262 O O . PHE A 1 164 ? 11.641 23.859 9.266 1 97.62 164 PHE A O 1
ATOM 1269 N N . GLU A 1 165 ? 11.773 23.391 7.141 1 96.19 165 GLU A N 1
ATOM 1270 C CA . GLU A 1 165 ? 12.844 24.344 6.91 1 96.19 165 GLU A CA 1
ATOM 1271 C C . GLU A 1 165 ? 12.352 25.781 7.117 1 96.19 165 GLU A C 1
ATOM 1273 O O . GLU A 1 165 ? 13.078 26.625 7.645 1 96.19 165 GLU A O 1
ATOM 1278 N N . TYR A 1 166 ? 11.172 26.047 6.645 1 97.25 166 TYR A N 1
ATOM 1279 C CA . TYR A 1 166 ? 10.586 27.375 6.805 1 97.25 166 TYR A CA 1
ATOM 1280 C C . TYR A 1 166 ? 10.547 27.781 8.273 1 97.25 166 TYR A C 1
ATOM 1282 O O . TYR A 1 166 ? 10.984 28.875 8.633 1 97.25 166 TYR A O 1
ATOM 1290 N N . PHE A 1 167 ? 10.117 26.922 9.109 1 97.75 167 PHE A N 1
ATOM 1291 C CA . PHE A 1 167 ? 9.977 27.234 10.523 1 97.75 167 PHE A CA 1
ATOM 1292 C C . PHE A 1 167 ? 11.328 27.219 11.227 1 97.75 167 PHE A C 1
ATOM 1294 O O . PHE A 1 167 ? 11.586 28.031 12.109 1 97.75 167 PHE A O 1
ATOM 1301 N N . ALA A 1 168 ? 12.148 26.266 10.828 1 96.81 168 ALA A N 1
ATOM 1302 C CA . ALA A 1 168 ? 13.477 26.219 11.422 1 96.81 168 ALA A CA 1
ATOM 1303 C C . ALA A 1 168 ? 14.242 27.516 11.172 1 96.81 168 ALA A C 1
ATOM 1305 O O . ALA A 1 168 ? 15 27.969 12.031 1 96.81 168 ALA A O 1
ATOM 1306 N N . HIS A 1 169 ? 14.055 28.078 10.055 1 96.31 169 HIS A N 1
ATOM 1307 C CA . HIS A 1 169 ? 14.781 29.281 9.656 1 96.31 169 HIS A CA 1
ATOM 1308 C C . HIS A 1 169 ? 14.141 30.531 10.242 1 96.31 169 HIS A C 1
ATOM 1310 O O . HIS A 1 169 ? 14.836 31.406 10.766 1 96.31 169 HIS A O 1
ATOM 1316 N N . ASN A 1 170 ? 12.859 30.672 10.195 1 97.38 170 ASN A N 1
ATOM 1317 C CA . ASN A 1 170 ? 12.172 31.922 10.531 1 97.38 170 ASN A CA 1
ATOM 1318 C C . ASN A 1 170 ? 11.812 31.984 12.008 1 97.38 170 ASN A C 1
ATOM 1320 O O . ASN A 1 170 ? 11.586 33.062 12.547 1 97.38 170 ASN A O 1
ATOM 1324 N N . TYR A 1 171 ? 11.734 30.875 12.641 1 97.25 171 TYR A N 1
ATOM 1325 C CA . TYR A 1 171 ? 11.273 30.828 14.023 1 97.25 171 TYR A CA 1
ATOM 1326 C C . TYR A 1 171 ? 12.148 29.906 14.867 1 97.25 171 TYR A C 1
ATOM 1328 O O . TYR A 1 171 ? 11.633 29.031 15.578 1 97.25 171 TYR A O 1
ATOM 1336 N N . SER A 1 172 ? 13.398 30.031 14.766 1 97.06 172 SER A N 1
ATOM 1337 C CA . SER A 1 172 ? 14.367 29.156 15.406 1 97.06 172 SER A CA 1
ATOM 1338 C C . SER A 1 172 ? 14.242 29.203 16.922 1 97.06 172 SER A C 1
ATOM 1340 O O . SER A 1 172 ? 14.555 28.219 17.609 1 97.06 172 SER A O 1
ATOM 1342 N N . GLU A 1 173 ? 13.758 30.328 17.5 1 97.06 173 GLU A N 1
ATOM 1343 C CA . GLU A 1 173 ? 13.695 30.484 18.953 1 97.06 173 GLU A CA 1
ATOM 1344 C C . GLU A 1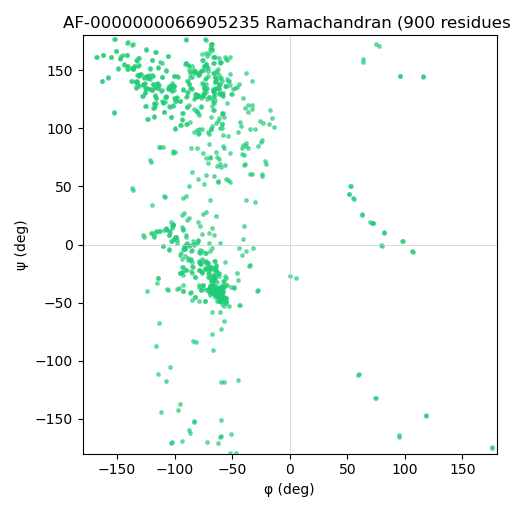 173 ? 12.359 30 19.5 1 97.06 173 GLU A C 1
ATOM 1346 O O . GLU A 1 173 ? 12.148 29.984 20.719 1 97.06 173 GLU A O 1
ATOM 1351 N N . LEU A 1 174 ? 11.523 29.609 18.594 1 96.56 174 LEU A N 1
ATOM 1352 C CA . LEU A 1 174 ? 10.234 29.078 19.031 1 96.56 174 LEU A CA 1
ATOM 1353 C C . LEU A 1 174 ? 10.414 27.875 19.938 1 96.56 174 LEU A C 1
ATOM 1355 O O . LEU A 1 174 ? 11.156 26.953 19.609 1 96.56 174 LEU A O 1
ATOM 1359 N N . VAL A 1 175 ? 9.758 27.953 21.078 1 96.31 175 VAL A N 1
ATOM 1360 C CA . VAL A 1 175 ? 9.836 26.844 22.016 1 96.31 175 VAL A CA 1
ATOM 1361 C C . VAL A 1 175 ? 8.867 25.734 21.609 1 96.31 175 VAL A C 1
ATOM 1363 O O . VAL A 1 175 ? 7.684 25.984 21.375 1 96.31 175 VAL A O 1
ATOM 1366 N N . VAL A 1 176 ? 9.383 24.5 21.531 1 97.19 176 VAL A N 1
ATOM 1367 C CA . VAL A 1 176 ? 8.562 23.375 21.109 1 97.19 176 VAL A CA 1
ATOM 1368 C C . VAL A 1 176 ? 8.766 22.188 22.062 1 97.19 176 VAL A C 1
ATOM 1370 O O . VAL A 1 176 ? 9.75 22.156 22.812 1 97.19 176 VAL A O 1
ATOM 1373 N N . LYS A 1 177 ? 7.805 21.375 22.047 1 96.38 177 LYS A N 1
ATOM 1374 C CA . LYS A 1 177 ? 7.883 20.125 22.812 1 96.38 177 LYS A CA 1
ATOM 1375 C C . LYS A 1 177 ? 8.148 18.938 21.891 1 96.38 177 LYS A C 1
ATOM 1377 O O . LYS A 1 177 ? 7.578 18.859 20.797 1 96.38 177 LYS A O 1
ATOM 1382 N N . THR A 1 178 ? 9.039 18.031 22.25 1 96.69 178 THR A N 1
ATOM 1383 C CA . THR A 1 178 ? 9.414 16.875 21.438 1 96.69 178 THR A CA 1
ATOM 1384 C C . THR A 1 178 ? 9.273 15.586 22.25 1 96.69 178 THR A C 1
ATOM 1386 O O . THR A 1 178 ? 9.492 15.578 23.453 1 96.69 178 THR A O 1
ATOM 1389 N N . GLY A 1 179 ? 8.844 14.578 21.531 1 95.81 179 GLY A N 1
ATOM 1390 C CA . GLY A 1 179 ? 8.789 13.258 22.141 1 95.81 179 GLY A CA 1
ATOM 1391 C C . GLY A 1 179 ? 10.07 12.461 21.969 1 95.81 179 GLY A C 1
ATOM 1392 O O . GLY A 1 179 ? 11.016 12.93 21.328 1 95.81 179 GLY A O 1
ATOM 1393 N N . SER A 1 180 ? 10.055 11.234 22.609 1 93.81 180 SER A N 1
ATOM 1394 C CA . SER A 1 180 ? 11.188 10.32 22.531 1 93.81 180 SER A CA 1
ATOM 1395 C C . SER A 1 180 ? 10.859 9.117 21.641 1 93.81 180 SER A C 1
ATOM 1397 O O . SER A 1 180 ? 9.711 8.68 21.594 1 93.81 180 SER A O 1
ATOM 1399 N N . LEU A 1 181 ? 11.859 8.594 21.016 1 93.88 181 LEU A N 1
ATOM 1400 C CA . LEU A 1 181 ? 11.68 7.398 20.188 1 93.88 181 LEU A CA 1
ATOM 1401 C C . LEU A 1 181 ? 11.625 6.148 21.062 1 93.88 181 LEU A C 1
ATOM 1403 O O . LEU A 1 181 ? 11.148 5.102 20.609 1 93.88 181 LEU A O 1
ATOM 1407 N N . ILE A 1 182 ? 12.141 6.266 22.172 1 89.12 182 ILE A N 1
ATOM 1408 C CA . ILE A 1 182 ? 12.32 5.07 22.984 1 89.12 182 ILE A CA 1
ATOM 1409 C C . ILE A 1 182 ? 11.312 5.07 24.125 1 89.12 182 ILE A C 1
ATOM 1411 O O . ILE A 1 182 ? 10.758 4.02 24.469 1 89.12 182 ILE A O 1
ATOM 1415 N N . ASN A 1 183 ? 11.086 6.203 24.656 1 87.69 183 ASN A N 1
ATOM 1416 C CA . ASN A 1 183 ? 10.148 6.348 25.766 1 87.69 183 ASN A CA 1
ATOM 1417 C C . ASN A 1 183 ? 8.977 7.246 25.391 1 87.69 183 ASN A C 1
ATOM 1419 O O . ASN A 1 183 ? 9.078 8.469 25.453 1 87.69 183 ASN A O 1
ATOM 1423 N N . ARG A 1 184 ? 7.867 6.676 25.25 1 82.69 184 ARG A N 1
ATOM 1424 C CA . ARG A 1 184 ? 6.703 7.398 24.734 1 82.69 184 ARG A CA 1
ATOM 1425 C C . ARG A 1 184 ? 6.223 8.438 25.75 1 82.69 184 ARG A C 1
ATOM 1427 O O . ARG A 1 184 ? 5.539 9.391 25.375 1 82.69 184 ARG A O 1
ATOM 1434 N N . GLN A 1 185 ? 6.559 8.273 26.953 1 85.81 185 GLN A N 1
ATOM 1435 C CA . GLN A 1 185 ? 6.078 9.172 27.984 1 85.81 185 GLN A CA 1
ATOM 1436 C C . GLN A 1 185 ? 7.008 10.375 28.156 1 85.81 185 GLN A C 1
ATOM 1438 O O . GLN A 1 185 ? 6.645 11.367 28.781 1 85.81 185 GLN A O 1
ATOM 1443 N N . GLU A 1 186 ? 8.078 10.289 27.594 1 91.31 186 GLU A N 1
ATOM 1444 C CA . GLU A 1 186 ? 9.07 11.344 27.75 1 91.31 186 GLU A CA 1
ATOM 1445 C C . GLU A 1 186 ? 8.805 12.5 26.781 1 91.31 186 GLU A C 1
ATOM 1447 O O . GLU A 1 186 ? 8.617 12.281 25.594 1 91.31 186 GLU A O 1
ATOM 1452 N N . VAL A 1 187 ? 8.695 13.688 27.359 1 93.75 187 VAL A N 1
ATOM 1453 C CA . VAL A 1 187 ? 8.562 14.914 26.578 1 93.75 187 VAL A CA 1
ATOM 1454 C C . VAL A 1 187 ? 9.648 15.906 26.984 1 93.75 187 VAL A C 1
ATOM 1456 O O . VAL A 1 187 ? 9.93 16.078 28.172 1 93.75 187 VAL A O 1
ATOM 1459 N N . GLN A 1 188 ? 10.266 16.484 26.016 1 94.44 188 GLN A N 1
ATOM 1460 C CA . GLN A 1 188 ? 11.32 17.469 26.25 1 94.44 188 GLN A CA 1
ATOM 1461 C C . GLN A 1 188 ? 10.977 18.812 25.594 1 94.44 188 GLN A C 1
ATOM 1463 O O . GLN A 1 188 ? 10.344 18.844 24.531 1 94.44 188 GLN A O 1
ATOM 1468 N N . THR A 1 189 ? 11.383 19.859 26.297 1 95.94 189 THR A N 1
ATOM 1469 C CA . THR A 1 189 ? 11.211 21.188 25.734 1 95.94 189 THR A CA 1
ATOM 1470 C C . THR A 1 189 ? 12.523 21.703 25.141 1 95.94 189 THR A C 1
ATOM 1472 O O . THR A 1 189 ? 13.586 21.578 25.75 1 95.94 189 THR A O 1
ATOM 1475 N N . THR A 1 190 ? 12.406 22.203 24 1 96.81 190 THR A N 1
ATOM 1476 C CA . THR A 1 190 ? 13.562 22.75 23.312 1 96.81 190 THR A CA 1
ATOM 1477 C C . THR A 1 190 ? 13.141 23.859 22.359 1 96.81 190 THR A C 1
ATOM 1479 O O . THR A 1 190 ? 11.961 24.234 22.312 1 96.81 190 THR A O 1
ATOM 1482 N N . THR A 1 191 ? 14.094 24.469 21.734 1 97.69 191 THR A N 1
ATOM 1483 C CA . THR A 1 191 ? 13.758 25.422 20.688 1 97.69 191 THR A CA 1
ATOM 1484 C C . THR A 1 191 ? 13.672 24.734 19.328 1 97.69 191 THR A C 1
ATOM 1486 O O . THR A 1 191 ? 14.281 23.688 19.125 1 97.69 191 THR A O 1
ATOM 1489 N N . LEU A 1 192 ? 12.969 25.297 18.469 1 97.94 192 LEU A N 1
ATOM 1490 C CA . LEU A 1 192 ? 12.82 24.719 17.141 1 97.94 192 LEU A CA 1
ATOM 1491 C C . LEU A 1 192 ? 14.156 24.656 16.406 1 97.94 192 LEU A C 1
ATOM 1493 O O . LEU A 1 192 ? 14.414 23.719 15.648 1 97.94 192 LEU A O 1
ATOM 1497 N N . GLY A 1 193 ? 14.953 25.656 16.562 1 97.56 193 GLY A N 1
ATOM 1498 C CA . GLY A 1 193 ? 16.297 25.625 15.984 1 97.56 193 GLY A CA 1
ATOM 1499 C C . GLY A 1 193 ? 17.109 24.453 16.453 1 97.56 193 GLY A C 1
ATOM 1500 O O . GLY A 1 193 ? 17.75 23.766 15.648 1 97.56 193 GLY A O 1
ATOM 1501 N N . GLU A 1 194 ? 17.141 24.219 17.734 1 97.94 194 GLU A N 1
ATOM 1502 C CA . GLU A 1 194 ? 17.859 23.078 18.297 1 97.94 194 GLU A CA 1
ATOM 1503 C C . GLU A 1 194 ? 17.281 21.766 17.797 1 97.94 194 GLU A C 1
ATOM 1505 O O . GLU A 1 194 ? 18.016 20.844 17.453 1 97.94 194 GLU A O 1
ATOM 1510 N N . TYR A 1 195 ? 16.031 21.703 17.828 1 98.06 195 TYR A N 1
ATOM 1511 C CA . TYR A 1 195 ? 15.359 20.516 17.328 1 98.06 195 TYR A CA 1
ATOM 1512 C C . TYR A 1 195 ? 15.734 20.25 15.867 1 98.06 195 TYR A C 1
ATOM 1514 O O . TYR A 1 195 ? 16 19.109 15.492 1 98.06 195 TYR A O 1
ATOM 1522 N N . ALA A 1 196 ? 15.68 21.297 15.086 1 98.06 196 ALA A N 1
ATOM 1523 C CA . ALA A 1 196 ? 16.016 21.172 13.672 1 98.06 196 ALA A CA 1
ATOM 1524 C C . ALA A 1 196 ? 17.438 20.625 13.5 1 98.06 196 ALA A C 1
ATOM 1526 O O . ALA A 1 196 ? 17.688 19.812 12.617 1 98.06 196 ALA A O 1
ATOM 1527 N N . ASP A 1 197 ? 18.328 21.062 14.281 1 97.56 197 ASP A N 1
ATOM 1528 C CA . ASP A 1 197 ? 19.703 20.562 14.227 1 97.56 197 ASP A CA 1
ATOM 1529 C C . ASP A 1 197 ? 19.766 19.078 14.516 1 97.56 197 ASP A C 1
ATOM 1531 O O . ASP A 1 197 ? 20.484 18.328 13.852 1 97.56 197 ASP A O 1
ATOM 1535 N N . MET A 1 198 ? 19.031 18.656 15.5 1 97.38 198 MET A N 1
ATOM 1536 C CA . MET A 1 198 ? 18.984 17.25 15.852 1 97.38 198 MET A CA 1
ATOM 1537 C C . MET A 1 198 ? 18.391 16.422 14.719 1 97.38 198 MET A C 1
ATOM 1539 O O . MET A 1 198 ? 18.859 15.32 14.422 1 97.38 198 MET A O 1
ATOM 1543 N N . VAL A 1 199 ? 17.375 16.938 14.117 1 97.81 199 VAL A N 1
ATOM 1544 C CA . VAL A 1 199 ? 16.719 16.25 13 1 97.81 199 VAL A CA 1
ATOM 1545 C C . VAL A 1 199 ? 17.703 16.109 11.844 1 97.81 199 VAL A C 1
ATOM 1547 O O . VAL A 1 199 ? 17.891 15.016 11.312 1 97.81 199 VAL A O 1
ATOM 1550 N N . ARG A 1 200 ? 18.328 17.203 11.531 1 96.25 200 ARG A N 1
ATOM 1551 C CA . ARG A 1 200 ? 19.266 17.188 10.422 1 96.25 200 ARG A CA 1
ATOM 1552 C C . ARG A 1 200 ? 20.422 16.234 10.695 1 96.25 200 ARG A C 1
ATOM 1554 O O . ARG A 1 200 ? 20.859 15.5 9.797 1 96.25 200 ARG A O 1
ATOM 1561 N N . ALA A 1 201 ? 20.891 16.203 11.852 1 95.81 201 ALA A N 1
ATOM 1562 C CA . ALA A 1 201 ? 22.031 15.375 12.234 1 95.81 201 ALA A CA 1
ATOM 1563 C C . ALA A 1 201 ? 21.688 13.891 12.195 1 95.81 201 ALA A C 1
ATOM 1565 O O . ALA A 1 201 ? 22.547 13.055 11.914 1 95.81 201 ALA A O 1
ATOM 1566 N N . SER A 1 202 ? 20.469 13.617 12.453 1 94.88 202 SER A N 1
ATOM 1567 C CA . SER A 1 202 ? 20.094 12.211 12.594 1 94.88 202 SER A CA 1
ATOM 1568 C C . SER A 1 202 ? 19.328 11.711 11.375 1 94.88 202 SER A C 1
ATOM 1570 O O . SER A 1 202 ? 19.016 10.531 11.273 1 94.88 202 SER A O 1
ATOM 1572 N N . TYR A 1 203 ? 19.062 12.594 10.461 1 96 203 TYR A N 1
ATOM 1573 C CA . TYR A 1 203 ? 18.297 12.211 9.273 1 96 203 TYR A CA 1
ATOM 1574 C C . TYR A 1 203 ? 19.094 11.234 8.406 1 96 203 TYR A C 1
ATOM 1576 O O . TYR A 1 203 ? 20.281 11.445 8.148 1 96 203 TYR A O 1
ATOM 1584 N N . ASN A 1 204 ? 18.391 10.227 8.031 1 93.81 204 ASN A N 1
ATOM 1585 C CA . ASN A 1 204 ? 18.984 9.242 7.129 1 93.81 204 ASN A CA 1
ATOM 1586 C C . ASN A 1 204 ? 17.922 8.547 6.281 1 93.81 204 ASN A C 1
ATOM 1588 O O . ASN A 1 204 ? 17.094 7.805 6.805 1 93.81 204 ASN A O 1
ATOM 1592 N N . GLU A 1 205 ? 17.906 8.742 4.984 1 93.06 205 GLU A N 1
ATOM 1593 C CA . GLU A 1 205 ? 17.109 8.055 3.973 1 93.06 205 GLU A CA 1
ATOM 1594 C C . GLU A 1 205 ? 15.633 8.055 4.348 1 93.06 205 GLU A C 1
ATOM 1596 O O . GLU A 1 205 ? 14.984 7.008 4.324 1 93.06 205 GLU A O 1
ATOM 1601 N N . GLY A 1 206 ? 15.102 9.156 4.805 1 94.94 206 GLY A N 1
ATOM 1602 C CA . GLY A 1 206 ? 13.664 9.328 4.93 1 94.94 206 GLY A CA 1
ATOM 1603 C C . GLY A 1 206 ? 13.18 9.258 6.363 1 94.94 206 GLY A C 1
ATOM 1604 O O . GLY A 1 206 ? 11.992 9.469 6.633 1 94.94 206 GLY A O 1
ATOM 1605 N N . THR A 1 207 ? 14.109 8.922 7.328 1 96.88 207 THR A N 1
ATOM 1606 C CA . THR A 1 207 ? 13.758 8.938 8.742 1 96.88 207 THR A CA 1
ATOM 1607 C C . THR A 1 207 ? 14.805 9.703 9.547 1 96.88 207 THR A C 1
ATOM 1609 O O . THR A 1 207 ? 15.898 9.992 9.047 1 96.88 207 THR A O 1
ATOM 1612 N N . PHE A 1 208 ? 14.391 10.102 10.695 1 96.81 208 PHE A N 1
ATOM 1613 C CA . PHE A 1 208 ? 15.352 10.711 11.602 1 96.81 208 PHE A CA 1
ATOM 1614 C C . PHE A 1 208 ? 15.164 10.195 13.023 1 96.81 208 PHE A C 1
ATOM 1616 O O . PHE A 1 208 ? 14.164 9.531 13.312 1 96.81 208 PHE A O 1
ATOM 1623 N N . ARG A 1 209 ? 16.078 10.523 13.961 1 94.62 209 ARG A N 1
ATOM 1624 C CA . ARG A 1 209 ? 16.078 9.875 15.273 1 94.62 209 ARG A CA 1
ATOM 1625 C C . ARG A 1 209 ? 15.883 10.898 16.391 1 94.62 209 ARG A C 1
ATOM 1627 O O . ARG A 1 209 ? 16.078 10.586 17.562 1 94.62 209 ARG A O 1
ATOM 1634 N N . ALA A 1 210 ? 15.555 12.133 16.125 1 94.88 210 ALA A N 1
ATOM 1635 C CA . ALA A 1 210 ? 15.391 13.203 17.125 1 94.88 210 ALA A CA 1
ATOM 1636 C C . ALA A 1 210 ? 14.031 13.102 17.812 1 94.88 210 ALA A C 1
ATOM 1638 O O . ALA A 1 210 ? 13.719 13.914 18.688 1 94.88 210 ALA A O 1
ATOM 1639 N N . GLY A 1 211 ? 13.227 12.156 17.547 1 95.62 211 GLY A N 1
ATOM 1640 C CA . GLY A 1 211 ? 11.875 12.086 18.078 1 95.62 211 GLY A CA 1
ATOM 1641 C C . GLY A 1 211 ? 10.898 13.008 17.375 1 95.62 211 GLY A C 1
ATOM 1642 O O . GLY A 1 211 ? 11.312 13.883 16.609 1 95.62 211 GLY A O 1
ATOM 1643 N N . PRO A 1 212 ? 9.641 12.859 17.672 1 97.88 212 PRO A N 1
ATOM 1644 C CA . PRO A 1 212 ? 8.633 13.703 17.016 1 97.88 212 PRO A CA 1
ATOM 1645 C C . PRO A 1 212 ? 8.5 15.07 17.688 1 97.88 212 PRO A C 1
ATOM 1647 O O . PRO A 1 212 ? 8.734 15.203 18.891 1 97.88 212 PRO A O 1
ATOM 1650 N N . MET A 1 213 ? 8.195 16.047 16.953 1 98.19 213 MET A N 1
ATOM 1651 C CA . MET A 1 213 ? 7.758 17.328 17.516 1 98.19 213 MET A CA 1
ATOM 1652 C C . MET A 1 213 ? 6.242 17.344 17.688 1 98.19 213 MET A C 1
ATOM 1654 O O . MET A 1 213 ? 5.496 17.109 16.75 1 98.19 213 MET A O 1
ATOM 1658 N N . LEU A 1 214 ? 5.82 17.656 18.844 1 96.69 214 LEU A N 1
ATOM 1659 C CA . LEU A 1 214 ? 4.391 17.719 19.141 1 96.69 214 LEU A CA 1
ATOM 1660 C C . LEU A 1 214 ? 3.738 18.906 18.453 1 96.69 214 LEU A C 1
ATOM 1662 O O . LEU A 1 214 ? 4.43 19.828 18.031 1 96.69 214 LEU A O 1
ATOM 1666 N N . ALA A 1 215 ? 2.432 18.844 18.422 1 96.25 215 ALA A N 1
ATOM 1667 C CA . ALA A 1 215 ? 1.66 19.812 17.656 1 96.25 215 ALA A CA 1
ATOM 1668 C C . ALA A 1 215 ? 1.822 21.219 18.234 1 96.25 215 ALA A C 1
ATOM 1670 O O . ALA A 1 215 ? 1.831 21.391 19.453 1 96.25 215 ALA A O 1
ATOM 1671 N N . ILE A 1 216 ? 1.935 22.172 17.391 1 96.94 216 ILE A N 1
ATOM 1672 C CA . ILE A 1 216 ? 1.888 23.578 17.75 1 96.94 216 ILE A CA 1
ATOM 1673 C C . ILE A 1 216 ? 0.751 24.281 17 1 96.94 216 ILE A C 1
ATOM 1675 O O . ILE A 1 216 ? 0.466 23.938 15.852 1 96.94 216 ILE A O 1
ATOM 1679 N N . THR A 1 217 ? 0.112 25.156 17.609 1 97 217 THR A N 1
ATOM 1680 C CA . THR A 1 217 ? -0.913 25.938 16.938 1 97 217 THR A CA 1
ATOM 1681 C C . THR A 1 217 ? -0.279 27.016 16.062 1 97 217 THR A C 1
ATOM 1683 O O . THR A 1 217 ? 0.799 27.531 16.375 1 97 217 THR A O 1
ATOM 1686 N N . LEU A 1 218 ? -0.929 27.328 15.031 1 97.69 218 LEU A N 1
ATOM 1687 C CA . LEU A 1 218 ? -0.434 28.344 14.109 1 97.69 218 LEU A CA 1
ATOM 1688 C C . LEU A 1 218 ? -1.296 29.594 14.172 1 97.69 218 LEU A C 1
ATOM 1690 O O . LEU A 1 218 ? -1.053 30.562 13.438 1 97.69 218 LEU A O 1
ATOM 1694 N N . VAL A 1 219 ? -2.402 29.641 15 1 95.88 219 VAL A N 1
ATOM 1695 C CA . VAL A 1 219 ? -3.387 30.703 15.023 1 95.88 219 VAL A CA 1
ATOM 1696 C C . VAL A 1 219 ? -3.396 31.375 16.391 1 95.88 219 VAL A C 1
ATOM 1698 O O . VAL A 1 219 ? -4.355 32.062 16.75 1 95.88 219 VAL A O 1
ATOM 1701 N N . ASP A 1 220 ? -2.652 31.172 17.25 1 86.94 220 ASP A N 1
ATOM 1702 C CA . ASP A 1 220 ? -2.418 31.75 18.562 1 86.94 220 ASP A CA 1
ATOM 1703 C C . ASP A 1 220 ? -2.703 30.719 19.672 1 86.94 220 ASP A C 1
ATOM 1705 O O . ASP A 1 220 ? -3.596 29.891 19.531 1 86.94 220 ASP A O 1
ATOM 1709 N N . THR A 1 221 ? -1.948 30.812 20.641 1 83.12 221 THR A N 1
ATOM 1710 C CA . THR A 1 221 ? -2.004 29.828 21.703 1 83.12 221 THR A CA 1
ATOM 1711 C C . THR A 1 221 ? -3.229 30.047 22.594 1 83.12 221 THR A C 1
ATOM 1713 O O . THR A 1 221 ? -3.586 31.203 22.875 1 83.12 221 THR A O 1
ATOM 1716 N N . LYS A 1 222 ? -3.781 28.922 22.672 1 76.19 222 LYS A N 1
ATOM 1717 C CA . LYS A 1 222 ? -4.836 28.906 23.672 1 76.19 222 LYS A CA 1
ATOM 1718 C C . LYS A 1 222 ? -4.414 28.094 24.891 1 76.19 222 LYS A C 1
ATOM 1720 O O . LYS A 1 222 ? -3.963 26.953 24.75 1 76.19 222 LYS A O 1
ATOM 1725 N N . GLN A 1 223 ? -4.418 28.688 26.047 1 66.56 223 GLN A N 1
ATOM 1726 C CA . GLN A 1 223 ? -4.105 28.016 27.297 1 66.56 223 GLN A CA 1
ATOM 1727 C C . GLN A 1 223 ? -2.697 27.422 27.281 1 66.56 223 GLN A C 1
ATOM 1729 O O . GLN A 1 223 ? -1.719 28.156 27.078 1 66.56 223 GLN A O 1
ATOM 1734 N N . GLU A 1 224 ? -2.619 26.047 27.281 1 66.62 224 GLU A N 1
ATOM 1735 C CA . GLU A 1 224 ? -1.358 25.344 27.469 1 66.62 224 GLU A CA 1
ATOM 1736 C C . GLU A 1 224 ? -0.798 24.844 26.141 1 66.62 224 GLU A C 1
ATOM 1738 O O . GLU A 1 224 ? 0.221 24.141 26.109 1 66.62 224 GLU A O 1
ATOM 1743 N N . GLU A 1 225 ? -1.336 25.406 25.109 1 76.56 225 GLU A N 1
ATOM 1744 C CA . GLU A 1 225 ? -0.881 24.953 23.797 1 76.56 225 GLU A CA 1
ATOM 1745 C C . GLU A 1 225 ? 0.468 25.578 23.438 1 76.56 225 GLU A C 1
ATOM 1747 O O . GLU A 1 225 ? 0.824 26.641 23.938 1 76.56 225 GLU A O 1
ATOM 1752 N N . SER A 1 226 ? 1.276 24.844 22.734 1 86.75 226 SER A N 1
ATOM 1753 C CA . SER A 1 226 ? 2.52 25.359 22.156 1 86.75 226 SER A CA 1
ATOM 1754 C C . SER A 1 226 ? 2.277 26.031 20.812 1 86.75 226 SER A C 1
ATOM 1756 O O . SER A 1 226 ? 1.265 25.766 20.156 1 86.75 226 SER A O 1
ATOM 1758 N N . GLY A 1 227 ? 3.193 26.984 20.5 1 94.12 227 GLY A N 1
ATOM 1759 C CA . GLY A 1 227 ? 3.086 27.656 19.219 1 94.12 227 GLY A CA 1
ATOM 1760 C C . GLY A 1 227 ? 2.848 29.156 19.344 1 94.12 227 GLY A C 1
ATOM 1761 O O . GLY A 1 227 ? 3.428 29.797 20.219 1 94.12 227 GLY A O 1
ATOM 1762 N N . GLY A 1 228 ? 2.102 29.672 18.391 1 94.31 228 GLY A N 1
ATOM 1763 C CA . GLY A 1 228 ? 1.825 31.094 18.328 1 94.31 228 GLY A CA 1
ATOM 1764 C C . GLY A 1 228 ? 1.033 31.484 17.094 1 94.31 228 GLY A C 1
ATOM 1765 O O . GLY A 1 228 ? 0.453 30.641 16.422 1 94.31 228 GLY A O 1
ATOM 1766 N N . PHE A 1 229 ? 0.919 32.781 17.062 1 96.12 229 PHE A N 1
ATOM 1767 C CA . PHE A 1 229 ? 0.267 33.312 15.883 1 96.12 229 PHE A CA 1
ATOM 1768 C C . PHE A 1 229 ? 1.282 33.594 14.773 1 96.12 229 PHE A C 1
ATOM 1770 O O . PHE A 1 229 ? 2.205 34.375 14.953 1 96.12 229 PHE A O 1
ATOM 1777 N N . PHE A 1 230 ? 1.159 32.906 13.602 1 97.44 230 PHE A N 1
ATOM 1778 C CA . PHE A 1 230 ? 2.119 32.969 12.508 1 97.44 230 PHE A CA 1
ATOM 1779 C C . PHE A 1 230 ? 1.448 33.469 11.227 1 97.44 230 PHE A C 1
ATOM 1781 O O . PHE A 1 230 ? 1.322 32.719 10.258 1 97.44 230 PHE A O 1
ATOM 1788 N N . PRO A 1 231 ? 1.073 34.75 11.141 1 96.69 231 PRO A N 1
ATOM 1789 C CA . PRO A 1 231 ? 0.318 35.25 10 1 96.69 231 PRO A CA 1
ATOM 1790 C C . PRO A 1 231 ? 1.064 35.094 8.68 1 96.69 231 PRO A C 1
ATOM 1792 O O . PRO A 1 231 ? 0.441 34.875 7.637 1 96.69 231 PRO A O 1
ATOM 1795 N N . GLY A 1 232 ? 2.383 35.281 8.742 1 97.38 232 GLY A N 1
ATOM 1796 C CA . GLY A 1 232 ? 3.162 35.094 7.527 1 97.38 232 GLY A CA 1
ATOM 1797 C C . GLY A 1 232 ? 2.994 33.688 6.938 1 97.38 232 GLY A C 1
ATOM 1798 O O . GLY A 1 232 ? 2.844 33.562 5.723 1 97.38 232 GLY A O 1
ATOM 1799 N N . PHE A 1 233 ? 3.051 32.719 7.789 1 98.19 233 PHE A N 1
ATOM 1800 C CA . PHE A 1 233 ? 2.914 31.359 7.32 1 98.19 233 PHE A CA 1
ATOM 1801 C C . PHE A 1 233 ? 1.487 31.078 6.859 1 98.19 233 PHE A C 1
ATOM 1803 O O . PHE A 1 233 ? 1.273 30.359 5.887 1 98.19 233 PHE A O 1
ATOM 1810 N N . LEU A 1 234 ? 0.524 31.594 7.543 1 98.25 234 LEU A N 1
ATOM 1811 C CA . LEU A 1 234 ? -0.865 31.453 7.121 1 98.25 234 LEU A CA 1
ATOM 1812 C C . LEU A 1 234 ? -1.076 32.031 5.727 1 98.25 234 LEU A C 1
ATOM 1814 O O . LEU A 1 234 ? -1.828 31.469 4.926 1 98.25 234 LEU A O 1
ATOM 1818 N N . ASN A 1 235 ? -0.406 33.125 5.434 1 98 235 ASN A N 1
ATOM 1819 C CA . ASN A 1 235 ? -0.447 33.688 4.09 1 98 235 ASN A CA 1
ATOM 1820 C C . ASN A 1 235 ? 0.118 32.719 3.053 1 98 235 ASN A C 1
ATOM 1822 O O . ASN A 1 235 ? -0.375 32.656 1.926 1 98 235 ASN A O 1
ATOM 1826 N N . VAL A 1 236 ? 1.152 32.031 3.455 1 98.19 236 VAL A N 1
ATOM 1827 C CA . VAL A 1 236 ? 1.768 31.047 2.566 1 98.19 236 VAL A CA 1
ATOM 1828 C C . VAL A 1 236 ? 0.75 29.969 2.205 1 98.19 236 VAL A C 1
ATOM 1830 O O . VAL A 1 236 ? 0.609 29.609 1.034 1 98.19 236 VAL A O 1
ATOM 1833 N N . LEU A 1 237 ? 0.024 29.438 3.158 1 98.44 237 LEU A N 1
ATOM 1834 C CA . LEU A 1 237 ? -0.993 28.422 2.922 1 98.44 237 LEU A CA 1
ATOM 1835 C C . LEU A 1 237 ? -2.088 28.953 2.002 1 98.44 237 LEU A C 1
ATOM 1837 O O . LEU A 1 237 ? -2.52 28.25 1.078 1 98.44 237 LEU A O 1
ATOM 1841 N N . GLU A 1 238 ? -2.436 30.125 2.188 1 97.25 238 GLU A N 1
ATOM 1842 C CA . GLU A 1 238 ? -3.58 30.719 1.498 1 97.25 238 GLU A CA 1
ATOM 1843 C C . GLU A 1 238 ? -3.225 31.094 0.063 1 97.25 238 GLU A C 1
ATOM 1845 O O . GLU A 1 238 ? -4.098 31.484 -0.718 1 97.25 238 GLU A O 1
ATOM 1850 N N . ARG A 1 239 ? -2.002 30.984 -0.292 1 95.25 239 ARG A N 1
ATOM 1851 C CA . ARG A 1 239 ? -1.609 31.188 -1.684 1 95.25 239 ARG A CA 1
ATOM 1852 C C . ARG A 1 239 ? -2.104 30.047 -2.559 1 95.25 239 ARG A C 1
ATOM 1854 O O . ARG A 1 239 ? -2.236 30.188 -3.775 1 95.25 239 ARG A O 1
ATOM 1861 N N . SER A 1 240 ? -2.305 28.938 -1.94 1 96.94 240 SER A N 1
ATOM 1862 C CA . SER A 1 240 ? -2.803 27.781 -2.686 1 96.94 240 SER A CA 1
ATOM 1863 C C . SER A 1 240 ? -4.289 27.922 -2.99 1 96.94 240 SER A C 1
ATOM 1865 O O . SER A 1 240 ? -5.102 28.094 -2.08 1 96.94 240 SER A O 1
ATOM 1867 N N . PRO A 1 241 ? -4.645 27.766 -4.254 1 96.62 241 PRO A N 1
ATOM 1868 C CA . PRO A 1 241 ? -6.066 27.844 -4.594 1 96.62 241 PRO A CA 1
ATOM 1869 C C . PRO A 1 241 ? -6.887 26.719 -3.957 1 96.62 241 PRO A C 1
ATOM 1871 O O . PRO A 1 241 ? -8.102 26.859 -3.783 1 96.62 241 PRO A O 1
ATOM 1874 N N . PHE A 1 242 ? -6.203 25.672 -3.623 1 97.81 242 PHE A N 1
ATOM 1875 C CA . PHE A 1 242 ? -6.91 24.547 -3.033 1 97.81 242 PHE A CA 1
ATOM 1876 C C . PHE A 1 242 ? -7.078 24.734 -1.531 1 97.81 242 PHE A C 1
ATOM 1878 O O . PHE A 1 242 ? -7.953 24.109 -0.917 1 97.81 242 PHE A O 1
ATOM 1885 N N . LEU A 1 243 ? -6.238 25.5 -0.928 1 98.56 243 LEU A N 1
ATOM 1886 C CA . LEU A 1 243 ? -6.254 25.609 0.526 1 98.56 243 LEU A CA 1
ATOM 1887 C C . LEU A 1 243 ? -7.051 26.828 0.975 1 98.56 243 LEU A C 1
ATOM 1889 O O . LEU A 1 243 ? -7.805 26.766 1.948 1 98.56 243 LEU A O 1
ATOM 1893 N N . LYS A 1 244 ? -6.996 27.906 0.323 1 97.38 244 LYS A N 1
ATOM 1894 C CA . LYS A 1 244 ? -7.582 29.188 0.723 1 97.38 244 LYS A CA 1
ATOM 1895 C C . LYS A 1 244 ? -9.078 29.047 0.973 1 97.38 244 LYS A C 1
ATOM 1897 O O . LYS A 1 244 ? -9.578 29.422 2.033 1 97.38 244 LYS A O 1
ATOM 1902 N N . PRO A 1 245 ? -9.789 28.422 0.108 1 96.06 245 PRO A N 1
ATOM 1903 C CA . PRO A 1 245 ? -11.242 28.406 0.295 1 96.06 245 PRO A CA 1
ATOM 1904 C C . PRO A 1 245 ? -11.672 27.5 1.455 1 96.06 245 PRO A C 1
ATOM 1906 O O . PRO A 1 245 ? -12.805 27.609 1.934 1 96.06 245 PRO A O 1
ATOM 1909 N N . ILE A 1 246 ? -10.727 26.656 1.845 1 96.62 246 ILE A N 1
ATOM 1910 C CA . ILE A 1 246 ? -11.164 25.656 2.818 1 96.62 246 ILE A CA 1
ATOM 1911 C C . ILE A 1 246 ? -10.422 25.859 4.133 1 96.62 246 ILE A C 1
ATOM 1913 O O . ILE A 1 246 ? -10.461 25 5.016 1 96.62 246 ILE A O 1
ATOM 1917 N N . MET A 1 247 ? -9.727 26.953 4.273 1 97.69 247 MET A N 1
ATOM 1918 C CA . MET A 1 247 ? -9.258 27.359 5.594 1 97.69 247 MET A CA 1
ATOM 1919 C C . MET A 1 247 ? -10.414 27.469 6.582 1 97.69 247 MET A C 1
ATOM 1921 O O . MET A 1 247 ? -11.57 27.594 6.176 1 97.69 247 MET A O 1
ATOM 1925 N N . PRO A 1 248 ? -10.109 27.422 7.934 1 96.19 248 PRO A N 1
ATOM 1926 C CA . PRO A 1 248 ? -11.227 27.531 8.875 1 96.19 248 PRO A CA 1
ATOM 1927 C C . PRO A 1 248 ? -12.07 28.781 8.648 1 96.19 248 PRO A C 1
ATOM 1929 O O . PRO A 1 248 ? -13.281 28.766 8.906 1 96.19 248 PRO A O 1
ATOM 1932 N N . TRP A 1 249 ? -11.523 29.797 8.156 1 96 249 TRP A N 1
ATOM 1933 C CA . TRP A 1 249 ? -12.164 31.078 7.871 1 96 249 TRP A CA 1
ATOM 1934 C C . TRP A 1 249 ? -12.344 31.266 6.367 1 96 249 TRP A C 1
ATOM 1936 O O . TRP A 1 249 ? -12.531 32.406 5.902 1 96 249 TRP A O 1
ATOM 1946 N N . GLY A 1 250 ? -12.172 30.203 5.586 1 94.44 250 GLY A N 1
ATOM 1947 C CA . GLY A 1 250 ? -12.266 30.297 4.137 1 94.44 250 GLY A CA 1
ATOM 1948 C C . GLY A 1 250 ? -13.695 30.453 3.643 1 94.44 250 GLY A C 1
ATOM 1949 O O . GLY A 1 250 ? -14.641 30.297 4.414 1 94.44 250 GLY A O 1
ATOM 1950 N N . SER A 1 251 ? -13.859 30.609 2.359 1 91.75 251 SER A N 1
ATOM 1951 C CA . SER A 1 251 ? -15.148 30.938 1.749 1 91.75 251 SER A CA 1
ATOM 1952 C C . SER A 1 251 ? -16.078 29.734 1.765 1 91.75 251 SER A C 1
ATOM 1954 O O . SER A 1 251 ? -17.297 29.891 1.682 1 91.75 251 SER A O 1
ATOM 1956 N N . LEU A 1 252 ? -15.523 28.547 1.882 1 91.25 252 LEU A N 1
ATOM 1957 C CA . LEU A 1 252 ? -16.344 27.344 1.854 1 91.25 252 LEU A CA 1
ATOM 1958 C C . LEU A 1 252 ? -16.766 26.938 3.264 1 91.25 252 LEU A C 1
ATOM 1960 O O . LEU A 1 252 ? -17.562 26 3.439 1 91.25 252 LEU A O 1
ATOM 1964 N N . THR A 1 253 ? -16.281 27.641 4.25 1 91.44 253 THR A N 1
ATOM 1965 C CA . THR A 1 253 ? -16.547 27.25 5.633 1 91.44 253 THR A CA 1
ATOM 1966 C C . THR A 1 253 ? -17.562 28.188 6.277 1 91.44 253 THR A 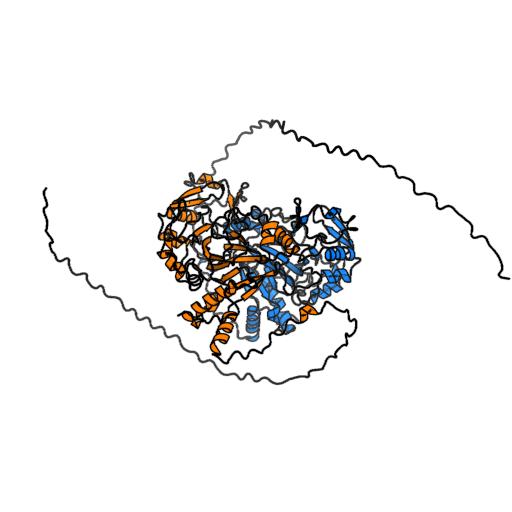C 1
ATOM 1968 O O . THR A 1 253 ? -17.781 29.297 5.793 1 91.44 253 THR A O 1
ATOM 1971 N N . SER A 1 254 ? -18.172 27.797 7.359 1 89.62 254 SER A N 1
ATOM 1972 C CA . SER A 1 254 ? -19.25 28.516 8.031 1 89.62 254 SER A CA 1
ATOM 1973 C C . SER A 1 254 ? -18.688 29.672 8.867 1 89.62 254 SER A C 1
ATOM 1975 O O . SER A 1 254 ? -19.438 30.578 9.25 1 89.62 254 SER A O 1
ATOM 1977 N N . LEU A 1 255 ? -17.484 29.719 9.133 1 89.75 255 LEU A N 1
ATOM 1978 C CA . LEU A 1 255 ? -16.906 30.75 9.969 1 89.75 255 LEU A CA 1
ATOM 1979 C C . LEU A 1 255 ? -16.078 31.719 9.133 1 89.75 255 LEU A C 1
ATOM 1981 O O . LEU A 1 255 ? -14.984 32.125 9.547 1 89.75 255 LEU A O 1
ATOM 1985 N N . SER A 1 256 ? -16.516 32.094 7.984 1 84.62 256 SER A N 1
ATOM 1986 C CA . SER A 1 256 ? -15.766 32.844 7 1 84.62 256 SER A CA 1
ATOM 1987 C C . SER A 1 256 ? -15.438 34.25 7.523 1 84.62 256 SER A C 1
ATOM 1989 O O . SER A 1 256 ? -14.523 34.906 7.023 1 84.62 256 SER A O 1
ATOM 1991 N N . LYS A 1 257 ? -16 34.781 8.555 1 86.44 257 LYS A N 1
ATOM 1992 C CA . LYS A 1 257 ? -15.734 36.094 9.07 1 86.44 257 LYS A CA 1
ATOM 1993 C C . LYS A 1 257 ? -14.898 36.062 10.344 1 86.44 257 LYS A C 1
ATOM 1995 O O . LYS A 1 257 ? -14.617 37.094 10.961 1 86.44 257 LYS A O 1
ATOM 2000 N N . MET A 1 258 ? -14.438 34.906 10.641 1 90.62 258 MET A N 1
ATOM 2001 C CA . MET A 1 258 ? -13.672 34.719 11.867 1 90.62 258 MET A CA 1
ATOM 2002 C C . MET A 1 258 ? -12.258 35.281 11.719 1 90.62 258 MET A C 1
ATOM 2004 O O . MET A 1 258 ? -11.641 35.125 10.664 1 90.62 258 MET A O 1
ATOM 2008 N N . ASN A 1 259 ? -11.875 35.938 12.836 1 94 259 ASN A N 1
ATOM 2009 C CA . ASN A 1 259 ? -10.461 36.312 12.898 1 94 259 ASN A CA 1
ATOM 2010 C C . ASN A 1 259 ? -9.562 35.062 12.992 1 94 259 ASN A C 1
ATOM 2012 O O . ASN A 1 259 ? -9.805 34.188 13.812 1 94 259 ASN A O 1
ATOM 2016 N N . ARG A 1 260 ? -8.539 35.031 12.164 1 95.25 260 ARG A N 1
ATOM 2017 C CA . ARG A 1 260 ? -7.637 33.906 12.094 1 95.25 260 ARG A CA 1
ATOM 2018 C C . ARG A 1 260 ? -7.113 33.531 13.477 1 95.25 260 ARG A C 1
ATOM 2020 O O . ARG A 1 260 ? -6.961 32.344 13.797 1 95.25 260 ARG A O 1
ATOM 2027 N N . ARG A 1 261 ? -6.875 34.469 14.32 1 93.69 261 ARG A N 1
ATOM 2028 C CA . ARG A 1 261 ? -6.289 34.281 15.641 1 93.69 261 ARG A CA 1
ATOM 2029 C C . ARG A 1 261 ? -7.25 33.562 16.562 1 93.69 261 ARG A C 1
ATOM 2031 O O . ARG A 1 261 ? -6.828 32.938 17.547 1 93.69 261 ARG A O 1
ATOM 2038 N N . ASP A 1 262 ? -8.477 33.594 16.266 1 92.5 262 ASP A N 1
ATOM 2039 C CA . ASP A 1 262 ? -9.508 33.062 17.172 1 92.5 262 ASP A CA 1
ATOM 2040 C C . ASP A 1 262 ? -9.93 31.656 16.781 1 92.5 262 ASP A C 1
ATOM 2042 O O . ASP A 1 262 ? -10.836 31.078 17.391 1 92.5 262 ASP A O 1
ATOM 2046 N N . SER A 1 263 ? -9.281 31.125 15.797 1 93.31 263 SER A N 1
ATOM 2047 C CA . SER A 1 263 ? -9.703 29.812 15.305 1 93.31 263 SER A CA 1
ATOM 2048 C C . SER A 1 263 ? -9.484 28.734 16.359 1 93.31 263 SER A C 1
ATOM 2050 O O . SER A 1 263 ? -8.398 28.625 16.922 1 93.31 263 SER A O 1
ATOM 2052 N N . ASN A 1 264 ? -10.477 27.953 16.594 1 90.56 264 ASN A N 1
ATOM 2053 C CA . ASN A 1 264 ? -10.383 26.766 17.422 1 90.56 264 ASN A CA 1
ATOM 2054 C C . ASN A 1 264 ? -10.25 25.5 16.594 1 90.56 264 ASN A C 1
ATOM 2056 O O . ASN A 1 264 ? -10.18 24.391 17.125 1 90.56 264 ASN A O 1
ATOM 2060 N N . ASP A 1 265 ? -10.109 25.688 15.281 1 93.31 265 ASP A N 1
ATOM 2061 C CA . ASP A 1 265 ? -10.117 24.562 14.352 1 93.31 265 ASP A CA 1
ATOM 2062 C C . ASP A 1 265 ? -8.75 24.391 13.688 1 93.31 265 ASP A C 1
ATOM 2064 O O . ASP A 1 265 ? -8.609 23.641 12.727 1 93.31 265 ASP A O 1
ATOM 2068 N N . GLY A 1 266 ? -7.777 25.078 14.203 1 94.19 266 GLY A N 1
ATOM 2069 C CA . GLY A 1 266 ? -6.453 25.094 13.594 1 94.19 266 GLY A CA 1
ATOM 2070 C C . GLY A 1 266 ? -6.238 26.266 12.664 1 94.19 266 GLY A C 1
ATOM 2071 O O . GLY A 1 266 ? -6.977 27.25 12.727 1 94.19 266 GLY A O 1
ATOM 2072 N N . PRO A 1 267 ? -5.176 26.047 11.93 1 97.44 267 PRO A N 1
ATOM 2073 C CA . PRO A 1 267 ? -4.266 24.922 11.641 1 97.44 267 PRO A CA 1
ATOM 2074 C C . PRO A 1 267 ? -3.285 24.656 12.781 1 97.44 267 PRO A C 1
ATOM 2076 O O . PRO A 1 267 ? -2.914 25.594 13.508 1 97.44 267 PRO A O 1
ATOM 2079 N N . ILE A 1 268 ? -2.883 23.453 12.93 1 97.12 268 ILE A N 1
ATOM 2080 C CA . ILE A 1 268 ? -1.793 23 13.789 1 97.12 268 ILE A CA 1
ATOM 2081 C C . ILE A 1 268 ? -0.717 22.312 12.945 1 97.12 268 ILE A C 1
ATOM 2083 O O . ILE A 1 268 ? -0.979 21.891 11.82 1 97.12 268 ILE A O 1
ATOM 2087 N N . MET A 1 269 ? 0.452 22.25 13.469 1 98.31 269 MET A N 1
ATOM 2088 C CA . MET A 1 269 ? 1.58 21.641 12.773 1 98.31 269 MET A CA 1
ATOM 2089 C C . MET A 1 269 ? 2.334 20.688 13.695 1 98.31 269 MET A C 1
ATOM 2091 O O . MET A 1 269 ? 2.529 20.984 14.875 1 98.31 269 MET A O 1
ATOM 2095 N N . TRP A 1 270 ? 2.758 19.609 13.203 1 98.25 270 TRP A N 1
ATOM 2096 C CA . TRP A 1 270 ? 3.629 18.688 13.93 1 98.25 270 TRP A CA 1
ATOM 2097 C C . TRP A 1 270 ? 4.602 18 12.977 1 98.25 270 TRP A C 1
ATOM 2099 O O . TRP A 1 270 ? 4.453 18.078 11.758 1 98.25 270 TRP A O 1
ATOM 2109 N N . ILE A 1 271 ? 5.656 17.438 13.453 1 98.56 271 ILE A N 1
ATOM 2110 C CA . ILE A 1 271 ? 6.691 16.75 12.688 1 98.56 271 ILE A CA 1
ATOM 2111 C C . ILE A 1 271 ? 6.887 15.344 13.234 1 98.56 271 ILE A C 1
ATOM 2113 O O . ILE A 1 271 ? 7.008 15.141 14.445 1 98.56 271 ILE A O 1
ATOM 2117 N N . ARG A 1 272 ? 6.875 14.406 12.312 1 98.56 272 ARG A N 1
ATOM 2118 C CA . ARG A 1 272 ? 7.008 13.008 12.695 1 98.56 272 ARG A CA 1
ATOM 2119 C C . ARG A 1 272 ? 8.195 12.352 12 1 98.56 272 ARG A C 1
ATOM 2121 O O . ARG A 1 272 ? 8.461 12.633 10.828 1 98.56 272 ARG A O 1
ATOM 2128 N N . PRO A 1 273 ? 8.93 11.469 12.625 1 98.19 273 PRO A N 1
ATOM 2129 C CA . PRO A 1 273 ? 10.164 10.898 12.102 1 98.19 273 PRO A CA 1
ATOM 2130 C C . PRO A 1 273 ? 9.914 9.711 11.172 1 98.19 273 PRO A C 1
ATOM 2132 O O . PRO A 1 273 ? 10.812 9.289 10.438 1 98.19 273 PRO A O 1
ATOM 2135 N N . GLY A 1 274 ? 8.766 9.07 11.203 1 98.25 274 GLY A N 1
ATOM 2136 C CA . GLY A 1 274 ? 8.516 7.82 10.508 1 98.25 274 GLY A CA 1
ATOM 2137 C C . GLY A 1 274 ? 8.703 6.598 11.383 1 98.25 274 GLY A C 1
ATOM 2138 O O . GLY A 1 274 ? 9.57 6.582 12.258 1 98.25 274 GLY A O 1
ATOM 2139 N N . GLU A 1 275 ? 7.906 5.613 11.164 1 98 275 GLU A N 1
ATOM 2140 C CA . GLU A 1 275 ? 7.996 4.367 11.922 1 98 275 GLU A CA 1
ATOM 2141 C C . GLU A 1 275 ? 9.352 3.697 11.719 1 98 275 GLU A C 1
ATOM 2143 O O . GLU A 1 275 ? 9.859 3.633 10.594 1 98 275 GLU A O 1
ATOM 2148 N N . GLN A 1 276 ? 9.969 3.168 12.867 1 96.5 276 GLN A N 1
ATOM 2149 C CA . GLN A 1 276 ? 11.328 2.648 12.742 1 96.5 276 GLN A CA 1
ATOM 2150 C C . GLN A 1 276 ? 11.719 1.848 13.984 1 96.5 276 GLN A C 1
ATOM 2152 O O . GLN A 1 276 ? 11.094 1.98 15.039 1 96.5 276 GLN A O 1
ATOM 2157 N N . TYR A 1 277 ? 12.734 1.047 13.781 1 94.31 277 TYR A N 1
ATOM 2158 C CA . TYR A 1 277 ? 13.422 0.434 14.914 1 94.31 277 TYR A CA 1
ATOM 2159 C C . TYR A 1 277 ? 14.609 1.279 15.359 1 94.31 277 TYR A C 1
ATOM 2161 O O . TYR A 1 277 ? 15.352 1.804 14.523 1 94.31 277 TYR A O 1
ATOM 2169 N N . VAL A 1 278 ? 14.672 1.47 16.625 1 90.38 278 VAL A N 1
ATOM 2170 C CA . VAL A 1 278 ? 15.758 2.275 17.172 1 90.38 278 VAL A CA 1
ATOM 2171 C C . VAL A 1 278 ? 16.578 1.437 18.141 1 90.38 278 VAL A C 1
ATOM 2173 O O . VAL A 1 278 ? 16.031 0.745 19 1 90.38 278 VAL A O 1
ATOM 2176 N N . SER A 1 279 ? 17.922 1.511 17.969 1 83.69 279 SER A N 1
ATOM 2177 C CA . SER A 1 279 ? 18.812 0.79 18.875 1 83.69 279 SER A CA 1
ATOM 2178 C C . SER A 1 279 ? 18.844 1.447 20.25 1 83.69 279 SER A C 1
ATOM 2180 O O . SER A 1 279 ? 18.875 2.676 20.359 1 83.69 279 SER A O 1
ATOM 2182 N N . THR A 1 280 ? 18.75 0.675 21.281 1 73.25 280 THR A N 1
ATOM 2183 C CA . THR A 1 280 ? 18.781 1.217 22.641 1 73.25 280 THR A CA 1
ATOM 2184 C C . THR A 1 280 ? 20.203 1.585 23.031 1 73.25 280 THR A C 1
ATOM 2186 O O . THR A 1 280 ? 20.422 2.338 23.984 1 73.25 280 THR A O 1
ATOM 2189 N N . GLU A 1 281 ? 21.219 1.047 22.5 1 59.84 281 GLU A N 1
ATOM 2190 C CA . GLU A 1 281 ? 22.594 1.362 22.875 1 59.84 281 GLU A CA 1
ATOM 2191 C C . GLU A 1 281 ? 22.969 2.771 22.422 1 59.84 281 GLU A C 1
ATOM 2193 O O . GLU A 1 281 ? 23.797 3.428 23.062 1 59.84 281 GLU A O 1
ATOM 2198 N N . SER A 1 282 ? 22.609 3.27 21.359 1 49.91 282 SER A N 1
ATOM 2199 C CA . SER A 1 282 ? 23.078 4.523 20.781 1 49.91 282 SER A CA 1
ATOM 2200 C C . SER A 1 282 ? 22.672 5.719 21.641 1 49.91 282 SER A C 1
ATOM 2202 O O . SER A 1 282 ? 23.219 6.812 21.469 1 49.91 282 SER A O 1
ATOM 2204 N N . THR A 1 283 ? 21.719 5.742 22.359 1 44.16 283 THR A N 1
ATOM 2205 C CA . THR A 1 283 ? 21.312 6.914 23.125 1 44.16 283 THR A CA 1
ATOM 2206 C C . THR A 1 283 ? 22.344 7.227 24.203 1 44.16 283 THR A C 1
ATOM 2208 O O . THR A 1 283 ? 22.484 8.383 24.625 1 44.16 283 THR A O 1
ATOM 2211 N N . ASN A 1 284 ? 23.078 6.309 24.672 1 39.47 284 ASN A N 1
ATOM 2212 C CA . ASN A 1 284 ? 24.062 6.664 25.688 1 39.47 284 ASN A CA 1
ATOM 2213 C C . ASN A 1 284 ? 25.359 7.176 25.062 1 39.47 284 ASN A C 1
ATOM 2215 O O . ASN A 1 284 ? 26.281 7.551 25.781 1 39.47 284 ASN A O 1
ATOM 2219 N N . ARG A 1 285 ? 25.672 7.012 23.781 1 37.47 285 ARG A N 1
ATOM 2220 C CA . ARG A 1 285 ? 26.969 7.488 23.297 1 37.47 285 ARG A CA 1
ATOM 2221 C C . ARG A 1 285 ? 26.906 8.977 22.969 1 37.47 285 ARG A C 1
ATOM 2223 O O . ARG A 1 285 ? 27.844 9.523 22.375 1 37.47 285 ARG A O 1
ATOM 2230 N N . ARG A 1 286 ? 26.062 9.742 23.047 1 35.12 286 ARG A N 1
ATOM 2231 C CA . ARG A 1 286 ? 26.328 11.164 22.875 1 35.12 286 ARG A CA 1
ATOM 2232 C C . ARG A 1 286 ? 27.562 11.586 23.656 1 35.12 286 ARG A C 1
ATOM 2234 O O . ARG A 1 286 ? 28.125 12.656 23.422 1 35.12 286 ARG A O 1
ATOM 2241 N N . LYS A 1 287 ? 28.078 11.008 24.719 1 34.19 287 LYS A N 1
ATOM 2242 C CA . LYS A 1 287 ? 29.25 11.523 25.422 1 34.19 287 LYS A CA 1
ATOM 2243 C C . LYS A 1 287 ? 30.531 11.023 24.766 1 34.19 287 LYS A C 1
ATOM 2245 O O . LYS A 1 287 ? 31.531 11.75 24.719 1 34.19 287 LYS A O 1
ATOM 2250 N N . GLU A 1 288 ? 30.812 9.719 24.406 1 32.97 288 GLU A N 1
ATOM 2251 C CA . GLU A 1 288 ? 32.156 9.297 24.094 1 32.97 288 GLU A CA 1
ATOM 2252 C C . GLU A 1 288 ? 32.438 9.375 22.594 1 32.97 288 GLU A C 1
ATOM 2254 O O . GLU A 1 288 ? 33.469 8.898 22.125 1 32.97 288 GLU A O 1
ATOM 2259 N N . VAL A 1 289 ? 31.828 9.938 21.688 1 33.09 289 VAL A N 1
ATOM 2260 C CA . VAL A 1 289 ? 32.188 9.906 20.281 1 33.09 289 VAL A CA 1
ATOM 2261 C C . VAL A 1 289 ? 33.5 10.664 20.062 1 33.09 289 VAL A C 1
ATOM 2263 O O . VAL A 1 289 ? 33.812 11.039 18.938 1 33.09 289 VAL A O 1
ATOM 2266 N N . ARG A 1 290 ? 34.312 11.023 21.016 1 31.5 290 ARG A N 1
ATOM 2267 C CA . ARG A 1 290 ? 35.562 11.609 20.547 1 31.5 290 ARG A CA 1
ATOM 2268 C C . ARG A 1 290 ? 36.344 10.633 19.672 1 31.5 290 ARG A C 1
ATOM 2270 O O . ARG A 1 290 ? 36.938 11.039 18.672 1 31.5 290 ARG A O 1
ATOM 2277 N N . GLN A 1 291 ? 37.031 9.484 20.188 1 29.02 291 GLN A N 1
ATOM 2278 C CA . GLN A 1 291 ? 38.25 8.891 19.641 1 29.02 291 GLN A CA 1
ATOM 2279 C C . GLN A 1 291 ? 37.938 7.871 18.547 1 29.02 291 GLN A C 1
ATOM 2281 O O . GLN A 1 291 ? 38.094 6.668 18.766 1 29.02 291 GLN A O 1
ATOM 2286 N N . VAL A 1 292 ? 36.844 7.824 17.828 1 30.11 292 VAL A N 1
ATOM 2287 C CA . VAL A 1 292 ? 36.688 6.668 16.953 1 30.11 292 VAL A CA 1
ATOM 2288 C C . VAL A 1 292 ? 37.719 6.727 15.828 1 30.11 292 VAL A C 1
ATOM 2290 O O . VAL A 1 292 ? 37.781 7.691 15.062 1 30.11 292 VAL A O 1
ATOM 2293 N N . SER A 1 293 ? 38.812 5.965 15.984 1 29.06 293 SER A N 1
ATOM 2294 C CA . SER A 1 293 ? 39.844 5.617 15.016 1 29.06 293 SER A CA 1
ATOM 2295 C C . SER A 1 293 ? 39.25 5.168 13.695 1 29.06 293 SER A C 1
ATOM 2297 O O . SER A 1 293 ? 38.062 4.805 13.633 1 29.06 293 SER A O 1
ATOM 2299 N N . ALA A 1 294 ? 40.125 4.801 12.688 1 28.44 294 ALA A N 1
ATOM 2300 C CA . ALA A 1 294 ? 40.094 4.473 11.266 1 28.44 294 ALA A CA 1
ATOM 2301 C C . ALA A 1 294 ? 39.125 3.318 11 1 28.44 294 ALA A C 1
ATOM 2303 O O . ALA A 1 294 ? 39 2.396 11.812 1 28.44 294 ALA A O 1
ATOM 2304 N N . PRO A 1 295 ? 38.219 3.318 9.906 1 30.97 295 PRO A N 1
ATOM 2305 C CA . PRO A 1 295 ? 37.219 2.348 9.484 1 30.97 295 PRO A CA 1
ATOM 2306 C C . PRO A 1 295 ? 37.781 0.943 9.305 1 30.97 295 PRO A C 1
ATOM 2308 O O . PRO A 1 295 ? 38.594 0.71 8.398 1 30.97 295 PRO A O 1
ATOM 2311 N N . SER A 1 296 ? 38.406 0.332 10.266 1 30.08 296 SER A N 1
ATOM 2312 C CA . SER A 1 296 ? 38.781 -1.056 10.023 1 30.08 296 SER A CA 1
ATOM 2313 C C . SER A 1 296 ? 37.625 -1.833 9.375 1 30.08 296 SER A C 1
ATOM 2315 O O . SER A 1 296 ? 36.469 -1.47 9.523 1 30.08 296 SER A O 1
ATOM 2317 N N . THR A 1 297 ? 37.938 -2.762 8.273 1 31.81 297 THR A N 1
ATOM 2318 C CA . THR A 1 297 ? 37.219 -3.693 7.406 1 31.81 297 THR A CA 1
ATOM 2319 C C . THR A 1 297 ? 36.156 -4.473 8.188 1 31.81 297 THR A C 1
ATOM 2321 O O . THR A 1 297 ? 35.688 -5.508 7.727 1 31.81 297 THR A O 1
ATOM 2324 N N . GLY A 1 298 ? 35.969 -4.184 9.391 1 29.73 298 GLY A N 1
ATOM 2325 C CA . GLY A 1 298 ? 35.312 -5.055 10.367 1 29.73 298 GLY A CA 1
ATOM 2326 C C . GLY A 1 298 ? 33.938 -5.516 9.93 1 29.73 298 GLY A C 1
ATOM 2327 O O . GLY A 1 298 ? 33.344 -4.961 8.992 1 29.73 298 GLY A O 1
ATOM 2328 N N . ARG A 1 299 ? 33.5 -6.738 10.633 1 31.28 299 ARG A N 1
ATOM 2329 C CA . ARG A 1 299 ? 32.25 -7.457 10.789 1 31.28 299 ARG A CA 1
ATOM 2330 C C . ARG A 1 299 ? 31.078 -6.484 10.914 1 31.28 299 ARG A C 1
ATOM 2332 O O . ARG A 1 299 ? 31.078 -5.617 11.789 1 31.28 299 ARG A O 1
ATOM 2339 N N . VAL A 1 300 ? 30.547 -6.039 9.875 1 33.22 300 VAL A N 1
ATOM 2340 C CA . VAL A 1 300 ? 29.234 -5.414 9.945 1 33.22 300 VAL A CA 1
ATOM 2341 C C . VAL A 1 300 ? 28.5 -5.875 11.211 1 33.22 300 VAL A C 1
ATOM 2343 O O . VAL A 1 300 ? 28.219 -7.062 11.367 1 33.22 300 VAL A O 1
ATOM 2346 N N . LYS A 1 301 ? 28.891 -5.453 12.336 1 34.44 301 LYS A N 1
ATOM 2347 C CA . LYS A 1 301 ? 28.156 -5.66 13.57 1 34.44 301 LYS A CA 1
ATOM 2348 C C . LYS A 1 301 ? 26.672 -5.871 13.289 1 34.44 301 LYS A C 1
ATOM 2350 O O . LYS A 1 301 ? 26.031 -5.039 12.641 1 34.44 301 LYS A O 1
ATOM 2355 N N . ILE A 1 302 ? 26.172 -7.105 13.039 1 38.25 302 ILE A N 1
ATOM 2356 C CA . ILE A 1 302 ? 24.797 -7.582 13.062 1 38.25 302 ILE A CA 1
ATOM 2357 C C . ILE A 1 302 ? 23.922 -6.586 13.828 1 38.25 302 ILE A C 1
ATOM 2359 O O . ILE A 1 302 ? 24.344 -6.039 14.852 1 38.25 302 ILE A O 1
ATOM 2363 N N . MET A 1 303 ? 22.953 -5.926 13.242 1 43.22 303 MET A N 1
ATOM 2364 C CA . MET A 1 303 ? 21.875 -5.133 13.844 1 43.22 303 MET A CA 1
ATOM 2365 C C . MET A 1 303 ? 21.703 -5.484 15.32 1 43.22 303 MET A C 1
ATOM 2367 O O . MET A 1 303 ? 21.656 -6.664 15.68 1 43.22 303 MET A O 1
ATOM 2371 N N . ASP A 1 304 ? 22.125 -4.742 16.203 1 45.25 304 ASP A N 1
ATOM 2372 C CA . ASP A 1 304 ? 22.078 -4.648 17.656 1 45.25 304 ASP A CA 1
ATOM 2373 C C . ASP A 1 304 ? 20.844 -5.344 18.219 1 45.25 304 ASP A C 1
ATOM 2375 O O . ASP A 1 304 ? 19.75 -5.219 17.672 1 45.25 304 ASP A O 1
ATOM 2379 N N . GLN A 1 305 ? 20.891 -6.5 18.844 1 55.94 305 GLN A N 1
ATOM 2380 C CA . GLN A 1 305 ? 20 -7.395 19.578 1 55.94 305 GLN A CA 1
ATOM 2381 C C . GLN A 1 305 ? 18.859 -6.625 20.234 1 55.94 305 GLN A C 1
ATOM 2383 O O . GLN A 1 305 ? 17.719 -7.098 20.25 1 55.94 305 GLN A O 1
ATOM 2388 N N . ARG A 1 306 ? 19.156 -5.34 20.812 1 69.31 306 ARG A N 1
ATOM 2389 C CA . ARG A 1 306 ? 18 -4.824 21.547 1 69.31 306 ARG A CA 1
ATOM 2390 C C . ARG A 1 306 ? 17.438 -3.584 20.859 1 69.31 306 ARG A C 1
ATOM 2392 O O . ARG A 1 306 ? 18.125 -2.564 20.734 1 69.31 306 ARG A O 1
ATOM 2399 N N . ALA A 1 307 ? 16.578 -3.705 19.844 1 86.12 307 ALA A N 1
ATOM 2400 C CA . ALA A 1 307 ? 15.906 -2.6 19.188 1 86.12 307 ALA A CA 1
ATOM 2401 C C . ALA A 1 307 ? 14.461 -2.48 19.656 1 86.12 307 ALA A C 1
ATOM 2403 O O . ALA A 1 307 ? 13.836 -3.477 20.031 1 86.12 307 ALA A O 1
ATOM 2404 N N . VAL A 1 308 ? 14.18 -1.193 19.828 1 89.62 308 VAL A N 1
ATOM 2405 C CA . VAL A 1 308 ? 12.805 -0.895 20.219 1 89.62 308 VAL A CA 1
ATOM 2406 C C . VAL A 1 308 ? 12.031 -0.341 19.016 1 89.62 308 VAL A C 1
ATOM 2408 O O . VAL A 1 308 ? 12.555 0.485 18.266 1 89.62 308 VAL A O 1
ATOM 2411 N N . LEU A 1 309 ? 10.891 -0.854 18.844 1 93.88 309 LEU A N 1
ATOM 2412 C CA . LEU A 1 309 ? 10.023 -0.358 17.781 1 93.88 309 LEU A CA 1
ATOM 2413 C C . LEU A 1 309 ? 9.375 0.962 18.188 1 93.88 309 LEU A C 1
ATOM 2415 O O . LEU A 1 309 ? 8.688 1.036 19.203 1 93.88 309 LEU A O 1
ATOM 2419 N N . PHE A 1 310 ? 9.641 1.972 17.453 1 96 310 PHE A N 1
ATOM 2420 C CA . PHE A 1 310 ? 8.875 3.207 17.547 1 96 310 PHE A CA 1
ATOM 2421 C C . PHE A 1 310 ? 7.684 3.184 16.594 1 96 310 PHE A C 1
ATOM 2423 O O . PHE A 1 310 ? 7.844 3.369 15.391 1 96 310 PHE A O 1
ATOM 2430 N N . GLU A 1 311 ? 6.512 2.977 17.109 1 95.19 311 GLU A N 1
ATOM 2431 C CA . GLU A 1 311 ? 5.281 3.006 16.328 1 95.19 311 GLU A CA 1
ATOM 2432 C C . GLU A 1 311 ? 4.828 4.441 16.062 1 95.19 311 GLU A C 1
ATOM 2434 O O . GLU A 1 311 ? 4.453 5.156 17 1 95.19 311 GLU A O 1
ATOM 2439 N N . ASP A 1 312 ? 4.898 4.824 14.883 1 96.81 312 ASP A N 1
ATOM 2440 C CA . ASP A 1 312 ? 4.449 6.16 14.5 1 96.81 312 ASP A CA 1
ATOM 2441 C C . ASP A 1 312 ? 3.057 6.117 13.883 1 96.81 312 ASP A C 1
ATOM 2443 O O . ASP A 1 312 ? 2.908 6.254 12.664 1 96.81 312 ASP A O 1
ATOM 2447 N N . ARG A 1 313 ? 2.098 6.039 14.734 1 96.56 313 ARG A N 1
ATOM 2448 C CA . ARG A 1 313 ? 0.738 5.734 14.305 1 96.56 313 ARG A CA 1
ATOM 2449 C C . ARG A 1 313 ? -0.279 6.613 15.023 1 96.56 313 ARG A C 1
ATOM 2451 O O . ARG A 1 313 ? -0.087 6.965 16.188 1 96.56 313 ARG A O 1
ATOM 2458 N N . THR A 1 314 ? -1.248 7.031 14.312 1 96.88 314 THR A N 1
ATOM 2459 C CA . THR A 1 314 ? -2.48 7.582 14.867 1 96.88 314 THR A CA 1
ATOM 2460 C C . THR A 1 314 ? -3.646 6.617 14.648 1 96.88 314 THR A C 1
ATOM 2462 O O . THR A 1 314 ? -4.059 6.379 13.516 1 96.88 314 THR A O 1
ATOM 2465 N N . HIS A 1 315 ? -4.156 6.105 15.727 1 97.44 315 HIS A N 1
ATOM 2466 C CA . HIS A 1 315 ? -5.203 5.09 15.664 1 97.44 315 HIS A CA 1
ATOM 2467 C C . HIS A 1 315 ? -6.508 5.672 15.133 1 97.44 315 HIS A C 1
ATOM 2469 O O . HIS A 1 315 ? -6.617 6.883 14.938 1 97.44 315 HIS A O 1
ATOM 2475 N N . CYS A 1 316 ? -7.426 4.785 14.914 1 98.19 316 CYS A N 1
ATOM 2476 C CA . CYS A 1 316 ? -8.703 5.18 14.328 1 98.19 316 CYS A CA 1
ATOM 2477 C C . CYS A 1 316 ? -9.359 6.281 15.148 1 98.19 316 CYS A C 1
ATOM 2479 O O . CYS A 1 316 ? -9.414 6.203 16.375 1 98.19 316 CYS A O 1
ATOM 2481 N N . HIS A 1 317 ? -9.875 7.234 14.438 1 97.75 317 HIS A N 1
ATOM 2482 C CA . HIS A 1 317 ? -10.578 8.344 15.062 1 97.75 317 HIS A CA 1
ATOM 2483 C C . HIS A 1 317 ? -11.445 9.086 14.055 1 97.75 317 HIS A C 1
ATOM 2485 O O . HIS A 1 317 ? -11.328 8.867 12.852 1 97.75 317 HIS A O 1
ATOM 2491 N N . ALA A 1 318 ? -12.312 9.812 14.555 1 96.25 318 ALA A N 1
ATOM 2492 C CA . ALA A 1 318 ? -13.117 10.758 13.781 1 96.25 318 ALA A CA 1
ATOM 2493 C C . ALA A 1 318 ? -12.898 12.188 14.258 1 96.25 318 ALA A C 1
ATOM 2495 O O . ALA A 1 318 ? -12.656 12.422 15.445 1 96.25 318 ALA A O 1
ATOM 2496 N N . ASP A 1 319 ? -12.938 13.062 13.359 1 94.31 319 ASP A N 1
ATOM 2497 C CA . ASP A 1 319 ? -12.727 14.469 13.695 1 94.31 319 ASP A CA 1
ATOM 2498 C C . ASP A 1 319 ? -14.031 15.133 14.133 1 94.31 319 ASP A C 1
ATOM 2500 O O . ASP A 1 319 ? -15.062 14.977 13.469 1 94.31 319 ASP A O 1
ATOM 2504 N N . HIS A 1 320 ? -13.898 15.852 15.188 1 91.44 320 HIS A N 1
ATOM 2505 C CA . HIS A 1 320 ? -15.062 16.516 15.75 1 91.44 320 HIS A CA 1
ATOM 2506 C C . HIS A 1 320 ? -14.742 17.969 16.109 1 91.44 320 HIS A C 1
ATOM 2508 O O . HIS A 1 320 ? -13.578 18.312 16.312 1 91.44 320 HIS A O 1
ATOM 2514 N N . VAL A 1 321 ? -15.82 18.672 16.062 1 87 321 VAL A N 1
ATOM 2515 C CA . VAL A 1 321 ? -15.742 20.047 16.547 1 87 321 VAL A CA 1
ATOM 2516 C C . VAL A 1 321 ? -16.797 20.266 17.641 1 87 321 VAL A C 1
ATOM 2518 O O . VAL A 1 321 ? -17.672 19.438 17.844 1 87 321 VAL A O 1
ATOM 2521 N N . ASP A 1 322 ? -16.609 21.391 18.281 1 78.5 322 ASP A N 1
ATOM 2522 C CA . ASP A 1 322 ? -17.484 21.812 19.375 1 78.5 322 ASP A CA 1
ATOM 2523 C C . ASP A 1 322 ? -17.406 20.844 20.547 1 78.5 322 ASP A C 1
ATOM 2525 O O . ASP A 1 322 ? -16.688 19.828 20.484 1 78.5 322 ASP A O 1
ATOM 2529 N N . GLY A 1 323 ? -17.734 21.203 21.781 1 69.81 323 GLY A N 1
ATOM 2530 C CA . GLY A 1 323 ? -17.578 20.438 23 1 69.81 323 GLY A CA 1
ATOM 2531 C C . GLY A 1 323 ? -18.906 20 23.594 1 69.81 323 GLY A C 1
ATOM 2532 O O . GLY A 1 323 ? -19.969 20.484 23.188 1 69.81 323 GLY A O 1
ATOM 2533 N N . GLY A 1 324 ? -18.766 18.969 24.328 1 63.31 324 GLY A N 1
ATOM 2534 C CA . GLY A 1 324 ? -19.891 18.547 25.125 1 63.31 324 GLY A CA 1
ATOM 2535 C C . GLY A 1 324 ? -20.984 17.859 24.312 1 63.31 324 GLY A C 1
ATOM 2536 O O . GLY A 1 324 ? -20.688 16.984 23.5 1 63.31 324 GLY A O 1
ATOM 2537 N N . ALA A 1 325 ? -22.203 18.297 24.547 1 64.25 325 ALA A N 1
ATOM 2538 C CA . ALA A 1 325 ? -23.406 17.703 23.969 1 64.25 325 ALA A CA 1
ATOM 2539 C C . ALA A 1 325 ? -23.547 18.094 22.5 1 64.25 325 ALA A C 1
ATOM 2541 O O . ALA A 1 325 ? -24.234 17.422 21.734 1 64.25 325 ALA A O 1
ATOM 2542 N N . GLU A 1 326 ? -22.828 19.031 22.078 1 70.69 326 GLU A N 1
ATOM 2543 C CA . GLU A 1 326 ? -23 19.547 20.719 1 70.69 326 GLU A CA 1
ATOM 2544 C C . GLU A 1 326 ? -21.906 19.016 19.797 1 70.69 326 GLU A C 1
ATOM 2546 O O . GLU A 1 326 ? -21.75 19.484 18.672 1 70.69 326 GLU A O 1
ATOM 2551 N N . ARG A 1 327 ? -21.297 18.094 20.172 1 82.31 327 ARG A N 1
ATOM 2552 C CA . ARG A 1 327 ? -20.172 17.562 19.406 1 82.31 327 ARG A CA 1
ATOM 2553 C C . ARG A 1 327 ? -20.672 16.953 18.094 1 82.31 327 ARG A C 1
ATOM 2555 O O . ARG A 1 327 ? -21.609 16.156 18.078 1 82.31 327 ARG A O 1
ATOM 2562 N N . LYS A 1 328 ? -20.047 17.484 16.984 1 87.62 328 LYS A N 1
ATOM 2563 C CA . LYS A 1 328 ? -20.422 17 15.656 1 87.62 328 LYS A CA 1
ATOM 2564 C C . LYS A 1 328 ? -19.188 16.688 14.82 1 87.62 328 LYS A C 1
ATOM 2566 O O . LYS A 1 328 ? -18.156 17.344 14.961 1 87.62 328 LYS A O 1
ATOM 2571 N N . THR A 1 329 ? -19.359 15.688 14.031 1 92.06 329 THR A N 1
ATOM 2572 C CA . THR A 1 329 ? -18.266 15.359 13.109 1 92.06 329 THR A CA 1
ATOM 2573 C C . THR A 1 329 ? -18.047 16.5 12.117 1 92.06 329 THR A C 1
ATOM 2575 O O . THR A 1 329 ? -18.969 17.234 11.797 1 92.06 329 THR A O 1
ATOM 2578 N N . THR A 1 330 ? -16.797 16.672 11.68 1 94 330 THR A N 1
ATOM 2579 C CA . THR A 1 330 ? -16.438 17.766 10.773 1 94 330 THR A CA 1
ATOM 2580 C C . THR A 1 330 ? -15.414 17.281 9.742 1 94 330 THR A C 1
ATOM 2582 O O . THR A 1 330 ? -14.875 16.188 9.867 1 94 330 THR A O 1
ATOM 2585 N N . ALA A 1 331 ? -15.305 18.062 8.727 1 96.38 331 ALA A N 1
ATOM 2586 C CA . ALA A 1 331 ? -14.289 17.781 7.715 1 96.38 331 ALA A CA 1
ATOM 2587 C C . ALA A 1 331 ? -12.898 18.188 8.211 1 96.38 331 ALA A C 1
ATOM 2589 O O . ALA A 1 331 ? -12.781 19 9.133 1 96.38 331 ALA A O 1
ATOM 2590 N N . ALA A 1 332 ? -11.906 17.609 7.617 1 97.81 332 ALA A N 1
ATOM 2591 C CA . ALA A 1 332 ? -10.516 17.938 7.93 1 97.81 332 ALA A CA 1
ATOM 2592 C C . ALA A 1 332 ? -9.688 18.078 6.66 1 97.81 332 ALA A C 1
ATOM 2594 O O . ALA A 1 332 ? -10.016 17.5 5.625 1 97.81 332 ALA A O 1
ATOM 2595 N N . VAL A 1 333 ? -8.672 18.906 6.754 1 98.5 333 VAL A N 1
ATOM 2596 C CA . VAL A 1 333 ? -7.727 19.172 5.668 1 98.5 333 VAL A CA 1
ATOM 2597 C C . VAL A 1 333 ? -6.297 19.047 6.188 1 98.5 333 VAL A C 1
ATOM 2599 O O . VAL A 1 333 ? -6.016 19.375 7.34 1 98.5 333 VAL A O 1
ATOM 2602 N N . ALA A 1 334 ? -5.434 18.547 5.293 1 98.81 334 ALA A N 1
ATOM 2603 C CA . ALA A 1 334 ? -4.031 18.516 5.703 1 98.81 334 ALA A CA 1
ATOM 2604 C C . ALA A 1 334 ? -3.105 18.672 4.5 1 98.81 334 ALA A C 1
ATOM 2606 O O . ALA A 1 334 ? -3.482 18.359 3.369 1 98.81 334 ALA A O 1
ATOM 2607 N N . VAL A 1 335 ? -1.99 19.219 4.777 1 98.88 335 VAL A N 1
ATOM 2608 C CA . VAL A 1 335 ? -0.884 19.328 3.83 1 98.88 335 VAL A CA 1
ATOM 2609 C C . VAL A 1 335 ? 0.321 18.547 4.348 1 98.88 335 VAL A C 1
ATOM 2611 O O . VAL A 1 335 ? 0.69 18.672 5.52 1 98.88 335 VAL A O 1
ATOM 2614 N N . LEU A 1 336 ? 0.89 17.812 3.432 1 98.81 336 LEU A N 1
ATOM 2615 C CA . LEU A 1 336 ? 2.023 16.984 3.816 1 98.81 336 LEU A CA 1
ATOM 2616 C C . LEU A 1 336 ? 3.291 17.422 3.088 1 98.81 336 LEU A C 1
ATOM 2618 O O . LEU A 1 336 ? 3.305 17.516 1.859 1 98.81 336 LEU A O 1
ATOM 2622 N N . LYS A 1 337 ? 4.316 17.688 3.854 1 98.31 337 LYS A N 1
ATOM 2623 C CA . LYS A 1 337 ? 5.652 17.953 3.33 1 98.31 337 LYS A CA 1
ATOM 2624 C C . LYS A 1 337 ? 6.688 17.031 3.955 1 98.31 337 LYS A C 1
ATOM 2626 O O . LYS A 1 337 ? 6.898 17.047 5.168 1 98.31 337 LYS A O 1
ATOM 2631 N N . ALA A 1 338 ? 7.34 16.25 3.137 1 98 338 ALA A N 1
ATOM 2632 C CA . ALA A 1 338 ? 8.383 15.359 3.65 1 98 338 ALA A CA 1
ATOM 2633 C C . ALA A 1 338 ? 9.547 16.156 4.219 1 98 338 ALA A C 1
ATOM 2635 O O . ALA A 1 338 ? 9.891 17.234 3.707 1 98 338 ALA A O 1
ATOM 2636 N N . VAL A 1 339 ? 10.125 15.594 5.309 1 96.94 339 VAL A N 1
ATOM 2637 C CA . VAL A 1 339 ? 11.406 16.109 5.785 1 96.94 339 VAL A CA 1
ATOM 2638 C C . VAL A 1 339 ? 12.539 15.539 4.926 1 96.94 339 VAL A C 1
ATOM 2640 O O . VAL A 1 339 ? 12.586 14.328 4.668 1 96.94 339 VAL A O 1
ATOM 2643 N N . HIS A 1 340 ? 13.32 16.438 4.457 1 91.31 340 HIS A N 1
ATOM 2644 C CA . HIS A 1 340 ? 14.391 16 3.572 1 91.31 340 HIS A CA 1
ATOM 2645 C C . HIS A 1 340 ? 15.758 16.25 4.203 1 91.31 340 HIS A C 1
ATOM 2647 O O . HIS A 1 340 ? 15.891 17.078 5.105 1 91.31 340 HIS A O 1
ATOM 2653 N N . GLY A 1 341 ? 16.656 15.453 3.799 1 82.56 341 GLY A N 1
ATOM 2654 C CA . GLY A 1 341 ? 18.047 15.758 4.102 1 82.56 341 GLY A CA 1
ATOM 2655 C C . GLY A 1 341 ? 18.672 16.734 3.119 1 82.56 341 GLY A C 1
ATOM 2656 O O . GLY A 1 341 ? 17.984 17.609 2.598 1 82.56 341 GLY A O 1
ATOM 2657 N N . GLU A 1 342 ? 19.938 16.625 2.984 1 75.19 342 GLU A N 1
ATOM 2658 C CA . GLU A 1 342 ? 20.672 17.5 2.096 1 75.19 342 GLU A CA 1
ATOM 2659 C C . GLU A 1 342 ? 20.281 17.281 0.638 1 75.19 342 GLU A C 1
ATOM 2661 O O . GLU A 1 342 ? 20.141 18.25 -0.124 1 75.19 342 GLU A O 1
ATOM 2666 N N . ASP A 1 343 ? 20.016 16.062 0.375 1 66.88 343 ASP A N 1
ATOM 2667 C CA . ASP A 1 343 ? 19.656 15.742 -1.004 1 66.88 343 ASP A CA 1
ATOM 2668 C C . ASP A 1 343 ? 18.141 15.578 -1.156 1 66.88 343 ASP A C 1
ATOM 2670 O O . ASP A 1 343 ? 17.516 14.875 -0.369 1 66.88 343 ASP A O 1
ATOM 2674 N N . ARG A 1 344 ? 17.641 16.469 -2.006 1 69.06 344 ARG A N 1
ATOM 2675 C CA . ARG A 1 344 ? 16.203 16.312 -2.287 1 69.06 344 ARG A CA 1
ATOM 2676 C C . ARG A 1 344 ? 15.969 15.219 -3.324 1 69.06 344 ARG A C 1
ATOM 2678 O O . ARG A 1 344 ? 16.547 15.258 -4.414 1 69.06 344 ARG A O 1
ATOM 2685 N N . PRO A 1 345 ? 15.102 14.43 -2.828 1 70.56 345 PRO A N 1
ATOM 2686 C CA . PRO A 1 345 ? 14.828 13.344 -3.773 1 70.56 345 PRO A CA 1
ATOM 2687 C C . PRO A 1 345 ? 14.023 13.805 -4.984 1 70.56 345 PRO A C 1
ATOM 2689 O O . PRO A 1 345 ? 13.32 14.812 -4.914 1 70.56 345 PRO A O 1
ATOM 2692 N N . ASN A 1 346 ? 14.203 13.109 -6.066 1 77.69 346 ASN A N 1
ATOM 2693 C CA . ASN A 1 346 ? 13.492 13.398 -7.305 1 77.69 346 ASN A CA 1
ATOM 2694 C C . ASN A 1 346 ? 12.055 12.867 -7.254 1 77.69 346 ASN A C 1
ATOM 2696 O O . ASN A 1 346 ? 11.219 13.258 -8.07 1 77.69 346 ASN A O 1
ATOM 2700 N N . LEU A 1 347 ? 11.859 12.031 -6.352 1 90.31 347 LEU A N 1
ATOM 2701 C CA . LEU A 1 347 ? 10.539 11.422 -6.242 1 90.31 347 LEU A CA 1
ATOM 2702 C C . LEU A 1 347 ? 9.867 11.812 -4.93 1 90.31 347 LEU A C 1
ATOM 2704 O O . LEU A 1 347 ? 10.531 11.906 -3.893 1 90.31 347 LEU A O 1
ATOM 2708 N N . ASN A 1 348 ? 8.555 12.094 -5.004 1 95.38 348 ASN A N 1
ATOM 2709 C CA . ASN A 1 348 ? 7.785 12.258 -3.779 1 95.38 348 ASN A CA 1
ATOM 2710 C C . ASN A 1 348 ? 7.68 10.953 -3.002 1 95.38 348 ASN A C 1
ATOM 2712 O O . ASN A 1 348 ? 7.039 10 -3.461 1 95.38 348 ASN A O 1
ATOM 2716 N N . ARG A 1 349 ? 8.227 10.922 -1.848 1 96 349 ARG A N 1
ATOM 2717 C CA . ARG A 1 349 ? 8.195 9.719 -1.026 1 96 349 ARG A CA 1
ATOM 2718 C C . ARG A 1 349 ? 6.809 9.508 -0.424 1 96 349 ARG A C 1
ATOM 2720 O O . ARG A 1 349 ? 6.055 10.461 -0.236 1 96 349 ARG A O 1
ATOM 2727 N N . VAL A 1 350 ? 6.543 8.266 -0.158 1 98.25 350 VAL A N 1
ATOM 2728 C CA . VAL A 1 350 ? 5.375 7.957 0.666 1 98.25 350 VAL A CA 1
ATOM 2729 C C . VAL A 1 350 ? 5.629 8.406 2.104 1 98.25 350 VAL A C 1
ATOM 2731 O O . VAL A 1 350 ? 6.605 7.992 2.729 1 98.25 350 VAL A O 1
ATOM 2734 N N . VAL A 1 351 ? 4.711 9.188 2.611 1 98.69 351 VAL A N 1
ATOM 2735 C CA . VAL A 1 351 ? 4.953 9.711 3.953 1 98.69 351 VAL A CA 1
ATOM 2736 C C . VAL A 1 351 ? 3.914 9.148 4.922 1 98.69 351 VAL A C 1
ATOM 2738 O O . VAL A 1 351 ? 4.191 8.992 6.113 1 98.69 351 VAL A O 1
ATOM 2741 N N . LYS A 1 352 ? 2.725 8.836 4.391 1 98.75 352 LYS A N 1
ATOM 2742 C CA . LYS A 1 352 ? 1.688 8.266 5.25 1 98.75 352 LYS A CA 1
ATOM 2743 C C . LYS A 1 352 ? 0.911 7.176 4.523 1 98.75 352 LYS A C 1
ATOM 2745 O O . LYS A 1 352 ? 0.791 7.203 3.295 1 98.75 352 LYS A O 1
ATOM 2750 N N . GLU A 1 353 ? 0.458 6.305 5.293 1 98.56 353 GLU A N 1
ATOM 2751 C CA . GLU A 1 353 ? -0.605 5.383 4.91 1 98.56 353 GLU A CA 1
ATOM 2752 C C . GLU A 1 353 ? -1.872 5.633 5.727 1 98.56 353 GLU A C 1
ATOM 2754 O O . GLU A 1 353 ? -1.806 5.848 6.938 1 98.56 353 GLU A O 1
ATOM 2759 N N . VAL A 1 354 ? -2.988 5.586 5.012 1 98.75 354 VAL A N 1
ATOM 2760 C CA . VAL A 1 354 ? -4.223 5.93 5.707 1 98.75 354 VAL A CA 1
ATOM 2761 C C . VAL A 1 354 ? -5.293 4.883 5.402 1 98.75 354 VAL A C 1
ATOM 2763 O O . VAL A 1 354 ? -5.371 4.375 4.281 1 98.75 354 VAL A O 1
ATOM 2766 N N . VAL A 1 355 ? -6.047 4.531 6.391 1 98.88 355 VAL A N 1
ATOM 2767 C CA . VAL A 1 355 ? -7.289 3.781 6.254 1 98.88 355 VAL A CA 1
ATOM 2768 C C . VAL A 1 355 ? -8.477 4.695 6.523 1 98.88 355 VAL A C 1
ATOM 2770 O O . VAL A 1 355 ? -8.523 5.383 7.547 1 98.88 355 VAL A O 1
ATOM 2773 N N . CYS A 1 356 ? -9.398 4.738 5.641 1 98.88 356 CYS A N 1
ATOM 2774 C CA . CYS A 1 356 ? -10.625 5.512 5.797 1 98.88 356 CYS A CA 1
ATOM 2775 C C . CYS A 1 356 ? -11.852 4.625 5.637 1 98.88 356 CYS A C 1
ATOM 2777 O O . CYS A 1 356 ? -11.953 3.865 4.672 1 98.88 356 CYS A O 1
ATOM 2779 N N . PHE A 1 357 ? -12.766 4.773 6.492 1 98.88 357 PHE A N 1
ATOM 2780 C CA . PHE A 1 357 ? -14 3.998 6.414 1 98.88 357 PHE A CA 1
ATOM 2781 C C . PHE A 1 357 ? -15.117 4.828 5.805 1 98.88 357 PHE A C 1
ATOM 2783 O O . PHE A 1 357 ? -15.188 6.039 6.012 1 98.88 357 PHE A O 1
ATOM 2790 N N . HIS A 1 358 ? -15.93 4.18 5.086 1 98.81 358 HIS A N 1
ATOM 2791 C CA . HIS A 1 358 ? -17.062 4.852 4.465 1 98.81 358 HIS A CA 1
ATOM 2792 C C . HIS A 1 358 ? -17.984 5.469 5.516 1 98.81 358 HIS A C 1
ATOM 2794 O O . HIS A 1 358 ? -18.312 4.82 6.512 1 98.81 358 HIS A O 1
ATOM 2800 N N . ALA A 1 359 ? -18.5 6.598 5.18 1 98.38 359 ALA A N 1
ATOM 2801 C CA . ALA A 1 359 ? -19.25 7.387 6.148 1 98.38 359 ALA A CA 1
ATOM 2802 C C . ALA A 1 359 ? -20.578 6.719 6.477 1 98.38 359 ALA A C 1
ATOM 2804 O O . ALA A 1 359 ? -21.125 6.895 7.57 1 98.38 359 ALA A O 1
ATOM 2805 N N . ALA A 1 360 ? -21.094 5.965 5.551 1 98.25 360 ALA A N 1
ATOM 2806 C CA . ALA A 1 360 ? -22.359 5.277 5.789 1 98.25 360 ALA A CA 1
ATOM 2807 C C . ALA A 1 360 ? -22.219 4.238 6.902 1 98.25 360 ALA A C 1
ATOM 2809 O O . ALA A 1 360 ? -23.219 3.82 7.5 1 98.25 360 ALA A O 1
ATOM 2810 N N . ASP A 1 361 ? -21.047 3.865 7.145 1 98.19 361 ASP A N 1
ATOM 2811 C CA . ASP A 1 361 ? -20.781 2.822 8.133 1 98.19 361 ASP A CA 1
ATOM 2812 C C . ASP A 1 361 ? -20.266 3.418 9.438 1 98.19 361 ASP A C 1
ATOM 2814 O O . ASP A 1 361 ? -19.734 2.697 10.289 1 98.19 361 ASP A O 1
ATOM 2818 N N . PHE A 1 362 ? -20.469 4.66 9.68 1 98 362 PHE A N 1
ATOM 2819 C CA . PHE A 1 362 ? -19.875 5.398 10.789 1 98 362 PHE A CA 1
ATOM 2820 C C . PHE A 1 362 ? -20.25 4.773 12.125 1 98 362 PHE A C 1
ATOM 2822 O O . PHE A 1 362 ? -19.375 4.375 12.898 1 98 362 PHE A O 1
ATOM 2829 N N . GLU A 1 363 ? -21.453 4.551 12.328 1 97.25 363 GLU A N 1
ATOM 2830 C CA . GLU A 1 363 ? -21.922 4.055 13.617 1 97.25 363 GLU A CA 1
ATOM 2831 C C . GLU A 1 363 ? -21.438 2.627 13.867 1 97.25 363 GLU A C 1
ATOM 2833 O O . GLU A 1 363 ? -21.062 2.281 14.984 1 97.25 363 GLU A O 1
ATOM 2838 N N . ARG A 1 364 ? -21.469 1.891 12.859 1 97.94 364 ARG A N 1
ATOM 2839 C CA . ARG A 1 364 ? -21.047 0.5 12.984 1 97.94 364 ARG A CA 1
ATOM 2840 C C . ARG A 1 364 ? -19.547 0.408 13.273 1 97.94 364 ARG A C 1
ATOM 2842 O O . ARG A 1 364 ? -19.125 -0.386 14.109 1 97.94 364 ARG A O 1
ATOM 2849 N N . VAL A 1 365 ? -18.812 1.225 12.609 1 98.31 365 VAL A N 1
ATOM 2850 C CA . VAL A 1 365 ? -17.359 1.231 12.812 1 98.31 365 VAL A CA 1
ATOM 2851 C C . VAL A 1 365 ? -17.047 1.676 14.234 1 98.31 365 VAL A C 1
ATOM 2853 O O . VAL A 1 365 ? -16.219 1.061 14.914 1 98.31 365 VAL A O 1
ATOM 2856 N N . VAL A 1 366 ? -17.719 2.676 14.688 1 97.38 366 VAL A N 1
ATOM 2857 C CA . VAL A 1 366 ? -17.516 3.195 16.031 1 97.38 366 VAL A CA 1
ATOM 2858 C C . VAL A 1 366 ? -17.812 2.1 17.062 1 97.38 366 VAL A C 1
ATOM 2860 O O . VAL A 1 366 ? -17.047 1.914 18.016 1 97.38 366 VAL A O 1
ATOM 2863 N N . SER A 1 367 ? -18.797 1.383 16.781 1 97.06 367 SER A N 1
ATOM 2864 C CA . SER A 1 367 ? -19.203 0.316 17.688 1 97.06 367 SER A CA 1
ATOM 2865 C C . SER A 1 367 ? -18.234 -0.864 17.625 1 97.06 367 SER A C 1
ATOM 2867 O O . SER A 1 367 ? -17.734 -1.319 18.641 1 97.06 367 SER A O 1
ATOM 2869 N N . LEU A 1 368 ? -17.922 -1.295 16.453 1 95.56 368 LEU A N 1
ATOM 2870 C CA . LEU A 1 368 ? -17.125 -2.496 16.25 1 95.56 368 LEU A CA 1
ATOM 2871 C C . LEU A 1 368 ? -15.703 -2.293 16.75 1 95.56 368 LEU A C 1
ATOM 2873 O O . LEU A 1 368 ? -15.062 -3.24 17.219 1 95.56 368 LEU A O 1
ATOM 2877 N N . LEU A 1 369 ? -15.234 -1.035 16.688 1 96.75 369 LEU A N 1
ATOM 2878 C CA . LEU A 1 369 ? -13.867 -0.745 17.094 1 96.75 369 LEU A CA 1
ATOM 2879 C C . LEU A 1 369 ? -13.844 -0.105 18.484 1 96.75 369 LEU A C 1
ATOM 2881 O O . LEU A 1 369 ? -12.781 0.302 18.953 1 96.75 369 LEU A O 1
ATOM 2885 N N . ASN A 1 370 ? -14.922 0.015 19.078 1 95.62 370 ASN A N 1
ATOM 2886 C CA . ASN A 1 370 ? -15.062 0.612 20.406 1 95.62 370 ASN A CA 1
ATOM 2887 C C . ASN A 1 370 ? -14.414 1.991 20.469 1 95.62 370 ASN A C 1
ATOM 2889 O O . ASN A 1 370 ? -13.609 2.264 21.359 1 95.62 370 ASN A O 1
ATOM 2893 N N . ILE A 1 371 ? -14.75 2.779 19.547 1 96.12 371 ILE A N 1
ATOM 2894 C CA . ILE A 1 371 ? -14.211 4.133 19.484 1 96.12 371 ILE A CA 1
ATOM 2895 C C . ILE A 1 371 ? -14.961 5.035 20.469 1 96.12 371 ILE A C 1
ATOM 2897 O O . ILE A 1 371 ? -16.188 5.09 20.453 1 96.12 371 ILE A O 1
ATOM 2901 N N . ASP A 1 372 ? -14.25 5.73 21.297 1 94.69 372 ASP A N 1
ATOM 2902 C CA . ASP A 1 372 ? -14.828 6.723 22.203 1 94.69 372 ASP A CA 1
ATOM 2903 C C . ASP A 1 372 ? -14.758 8.125 21.594 1 94.69 372 ASP A C 1
ATOM 2905 O O . ASP A 1 372 ? -13.742 8.805 21.719 1 94.69 372 ASP A O 1
ATOM 2909 N N . LEU A 1 373 ? -15.812 8.578 21.125 1 91.44 373 LEU A N 1
ATOM 2910 C CA . LEU A 1 373 ? -15.875 9.828 20.375 1 91.44 373 LEU A CA 1
ATOM 2911 C C . LEU A 1 373 ? -15.719 11.023 21.297 1 91.44 373 LEU A C 1
ATOM 2913 O O . LEU A 1 373 ? -15.562 12.164 20.844 1 91.44 373 LEU A O 1
ATOM 2917 N N . PHE A 1 374 ? -15.695 10.828 22.547 1 88.12 374 PHE A N 1
ATOM 2918 C CA . PHE A 1 374 ? -15.602 11.93 23.5 1 88.12 374 PHE A CA 1
ATOM 2919 C C . PHE A 1 374 ? -14.148 12.172 23.906 1 88.12 374 PHE A C 1
ATOM 2921 O O . PHE A 1 374 ? -13.844 13.18 24.547 1 88.12 374 PHE A O 1
ATOM 2928 N N . GLU A 1 375 ? -13.344 11.25 23.469 1 87.88 375 GLU A N 1
ATOM 2929 C CA . GLU A 1 375 ? -11.906 11.43 23.656 1 87.88 375 GLU A CA 1
ATOM 2930 C C . GLU A 1 375 ? -11.281 12.203 22.5 1 87.88 375 GLU A C 1
ATOM 2932 O O . GLU A 1 375 ? -11.828 12.227 21.391 1 87.88 375 GLU A O 1
ATOM 2937 N N . PRO A 1 376 ? -10.141 12.859 22.844 1 84.88 376 PRO A N 1
ATOM 2938 C CA . PRO A 1 376 ? -9.398 13.438 21.719 1 84.88 376 PRO A CA 1
ATOM 2939 C C . PRO A 1 376 ? -8.953 12.383 20.703 1 84.88 376 PRO A C 1
ATOM 2941 O O . PRO A 1 376 ? -8.883 11.195 21.031 1 84.88 376 PRO A O 1
ATOM 2944 N N . PRO A 1 377 ? -8.711 12.781 19.5 1 85.44 377 PRO A N 1
ATOM 2945 C CA . PRO A 1 377 ? -8.391 11.859 18.422 1 85.44 377 PRO A CA 1
ATOM 2946 C C . PRO A 1 377 ? -7.309 10.852 18.797 1 85.44 377 PRO A C 1
ATOM 2948 O O . PRO A 1 377 ? -7.422 9.664 18.469 1 85.44 377 PRO A O 1
ATOM 2951 N N . MET A 1 378 ? -6.34 11.141 19.516 1 83.94 378 MET A N 1
ATOM 2952 C CA . MET A 1 378 ? -5.18 10.305 19.797 1 83.94 378 MET A CA 1
ATOM 2953 C C . MET A 1 378 ? -5.555 9.156 20.734 1 83.94 378 MET A C 1
ATOM 2955 O O . MET A 1 378 ? -4.836 8.156 20.812 1 83.94 378 MET A O 1
ATOM 2959 N N . THR A 1 379 ? -6.703 9.25 21.375 1 88.12 379 THR A N 1
ATOM 2960 C CA . THR A 1 379 ? -7.023 8.25 22.391 1 88.12 379 THR A CA 1
ATOM 2961 C C . THR A 1 379 ? -8.391 7.629 22.125 1 88.12 379 THR A C 1
ATOM 2963 O O . THR A 1 379 ? -8.914 6.887 22.953 1 88.12 379 THR A O 1
ATOM 2966 N N . GLN A 1 380 ? -8.961 7.93 21.031 1 92.44 380 GLN A N 1
ATOM 2967 C CA . GLN A 1 380 ? -10.312 7.461 20.734 1 92.44 380 GLN A CA 1
ATOM 2968 C C . GLN A 1 380 ? -10.344 5.941 20.578 1 92.44 380 GLN A C 1
ATOM 2970 O O . GLN A 1 380 ? -11.344 5.301 20.922 1 92.44 380 GLN A O 1
ATOM 2975 N N . CYS A 1 381 ? -9.32 5.43 20.016 1 94 381 CYS A N 1
ATOM 2976 C CA . CYS A 1 381 ? -9.297 4.004 19.719 1 94 381 CYS A CA 1
ATOM 2977 C C . CYS A 1 381 ? -7.977 3.379 20.156 1 94 381 CYS A C 1
ATOM 2979 O O . CYS A 1 381 ? -6.902 3.896 19.844 1 94 381 CYS A O 1
ATOM 2981 N N . ARG A 1 382 ? -8.07 2.238 20.781 1 90.56 382 ARG A N 1
ATOM 2982 C CA . ARG A 1 382 ? -6.859 1.585 21.266 1 90.56 382 ARG A CA 1
ATOM 2983 C C . ARG A 1 382 ? -6.344 0.556 20.266 1 90.56 382 ARG A C 1
ATOM 2985 O O . ARG A 1 382 ? -5.145 0.268 20.234 1 90.56 382 ARG A O 1
ATOM 2992 N N . GLN A 1 383 ? -7.18 0.093 19.516 1 92.25 383 GLN A N 1
ATOM 2993 C CA . GLN A 1 383 ? -6.828 -0.987 18.594 1 92.25 383 GLN A CA 1
ATOM 2994 C C . GLN A 1 383 ? -6.289 -0.437 17.281 1 92.25 383 GLN A C 1
ATOM 2996 O O . GLN A 1 383 ? -6.789 0.567 16.766 1 92.25 383 GLN A O 1
ATOM 3001 N N . TRP A 1 384 ? -5.203 -1.099 16.781 1 95.94 384 TRP A N 1
ATOM 3002 C CA . TRP A 1 384 ? -4.723 -0.806 15.43 1 95.94 384 TRP A CA 1
ATOM 3003 C C . TRP A 1 384 ? -5.418 -1.691 14.398 1 95.94 384 TRP A C 1
ATOM 3005 O O . TRP A 1 384 ? -5.504 -2.908 14.57 1 95.94 384 TRP A O 1
ATOM 3015 N N . VAL A 1 385 ? -5.895 -1.11 13.383 1 97.69 385 VAL A N 1
ATOM 3016 C CA . VAL A 1 385 ? -6.605 -1.845 12.344 1 97.69 385 VAL A CA 1
ATOM 3017 C C . VAL A 1 385 ? -5.637 -2.242 11.234 1 97.69 385 VAL A C 1
ATOM 3019 O O . VAL A 1 385 ? -5.227 -1.402 10.43 1 97.69 385 VAL A O 1
ATOM 3022 N N . ASP A 1 386 ? -5.328 -3.498 11.18 1 97 386 ASP A N 1
ATOM 3023 C CA . ASP A 1 386 ? -4.445 -4.035 10.148 1 97 386 ASP A CA 1
ATOM 3024 C C . ASP A 1 386 ? -5.242 -4.758 9.07 1 97 386 ASP A C 1
ATOM 3026 O O . ASP A 1 386 ? -6.469 -4.637 9.008 1 97 386 ASP A O 1
ATOM 3030 N N . VAL A 1 387 ? -4.562 -5.426 8.203 1 97.62 387 VAL A N 1
ATOM 3031 C CA . VAL A 1 387 ? -5.176 -6.078 7.055 1 97.62 387 VAL A CA 1
ATOM 3032 C C . VAL A 1 387 ? -6.18 -7.129 7.527 1 97.62 387 VAL A C 1
ATOM 3034 O O . VAL A 1 387 ? -7.281 -7.234 6.98 1 97.62 387 VAL A O 1
ATOM 3037 N N . ALA A 1 388 ? -5.824 -7.902 8.484 1 97.56 388 ALA A N 1
ATOM 3038 C CA . ALA A 1 388 ? -6.703 -8.945 9 1 97.56 388 ALA A CA 1
ATOM 3039 C C . ALA A 1 388 ? -8 -8.352 9.539 1 97.56 388 ALA A C 1
ATOM 3041 O O . ALA A 1 388 ? -9.086 -8.875 9.273 1 97.56 388 ALA A O 1
ATOM 3042 N N . LYS A 1 389 ? -7.832 -7.309 10.242 1 97.12 389 LYS A N 1
ATOM 3043 C CA . LYS A 1 389 ? -9.008 -6.648 10.812 1 97.12 389 LYS A CA 1
ATOM 3044 C C . LYS A 1 389 ? -9.867 -6.023 9.711 1 97.12 389 LYS A C 1
ATOM 3046 O O . LYS A 1 389 ? -11.094 -6.051 9.789 1 97.12 389 LYS A O 1
ATOM 3051 N N . LEU A 1 390 ? -9.242 -5.426 8.758 1 98.44 390 LEU A N 1
ATOM 3052 C CA . LEU A 1 390 ? -9.992 -4.875 7.629 1 98.44 390 LEU A CA 1
ATOM 3053 C C . LEU A 1 390 ? -10.805 -5.961 6.934 1 98.44 390 LEU A C 1
ATOM 3055 O O . LEU A 1 390 ? -11.961 -5.734 6.566 1 98.44 390 LEU A O 1
ATOM 3059 N N . ASN A 1 391 ? -10.164 -7.09 6.723 1 97.5 391 ASN A N 1
ATOM 3060 C CA . ASN A 1 391 ? -10.891 -8.203 6.109 1 97.5 391 ASN A CA 1
ATOM 3061 C C . ASN A 1 391 ? -12.07 -8.648 6.973 1 97.5 391 ASN A C 1
ATOM 3063 O O . ASN A 1 391 ? -13.141 -8.953 6.453 1 97.5 391 ASN A O 1
ATOM 3067 N N . GLN A 1 392 ? -11.875 -8.703 8.234 1 95.12 392 GLN A N 1
ATOM 3068 C CA . GLN A 1 392 ? -12.961 -9.039 9.156 1 95.12 392 GLN A CA 1
ATOM 3069 C C . GLN A 1 392 ? -14.102 -8.039 9.047 1 95.12 392 GLN A C 1
ATOM 3071 O O . GLN A 1 392 ? -15.273 -8.422 8.984 1 95.12 392 GLN A O 1
ATOM 3076 N N . LEU A 1 393 ? -13.711 -6.816 9.047 1 97.06 393 LEU A N 1
ATOM 3077 C CA . LEU A 1 393 ? -14.719 -5.766 8.938 1 97.06 393 LEU A CA 1
ATOM 3078 C C . LEU A 1 393 ? -15.43 -5.832 7.594 1 97.06 393 LEU A C 1
ATOM 3080 O O . LEU A 1 393 ? -16.641 -5.609 7.516 1 97.06 393 LEU A O 1
ATOM 3084 N N . ARG A 1 394 ? -14.719 -6.133 6.562 1 96.75 394 ARG A N 1
ATOM 3085 C CA . ARG A 1 394 ? -15.312 -6.25 5.234 1 96.75 394 ARG A CA 1
ATOM 3086 C C . ARG A 1 394 ? -16.344 -7.375 5.191 1 96.75 394 ARG A C 1
ATOM 3088 O O . ARG A 1 394 ? -17.375 -7.258 4.535 1 96.75 394 ARG A O 1
ATOM 3095 N N . GLN A 1 395 ? -16.078 -8.406 5.863 1 93.94 395 GLN A N 1
ATOM 3096 C CA . GLN A 1 395 ? -17.016 -9.523 5.941 1 93.94 395 GLN A CA 1
ATOM 3097 C C . GLN A 1 395 ? -18.328 -9.102 6.566 1 93.94 395 GLN A C 1
ATOM 3099 O O . GLN A 1 395 ? -19.375 -9.703 6.305 1 93.94 395 GLN A O 1
ATOM 3104 N N . LEU A 1 396 ? -18.25 -8.078 7.328 1 94.94 396 LEU A N 1
ATOM 3105 C CA . LEU A 1 396 ? -19.453 -7.547 7.961 1 94.94 396 LEU A CA 1
ATOM 3106 C C . LEU A 1 396 ? -20.094 -6.469 7.09 1 94.94 396 LEU A C 1
ATOM 3108 O O . LEU A 1 396 ? -21.047 -5.816 7.512 1 94.94 396 LEU A O 1
ATOM 3112 N N . GLY A 1 397 ? -19.484 -6.168 5.953 1 95.62 397 GLY A N 1
ATOM 3113 C CA . GLY A 1 397 ? -20.062 -5.23 5.004 1 95.62 397 GLY A CA 1
ATOM 3114 C C . GLY A 1 397 ? -19.5 -3.828 5.133 1 95.62 397 GLY A C 1
ATOM 3115 O O . GLY A 1 397 ? -19.969 -2.904 4.465 1 95.62 397 GLY A O 1
ATOM 3116 N N . ILE A 1 398 ? -18.562 -3.641 5.992 1 98.25 398 ILE A N 1
ATOM 3117 C CA . ILE A 1 398 ? -17.969 -2.32 6.18 1 98.25 398 ILE A CA 1
ATOM 3118 C C . ILE A 1 398 ? -17.078 -1.983 4.996 1 98.25 398 ILE A C 1
ATOM 3120 O O . ILE A 1 398 ? -16.25 -2.803 4.586 1 98.25 398 ILE A O 1
ATOM 3124 N N . ARG A 1 399 ? -17.281 -0.826 4.484 1 98.19 399 ARG A N 1
ATOM 3125 C CA . ARG A 1 399 ? -16.453 -0.387 3.361 1 98.19 399 ARG A CA 1
ATOM 3126 C C . ARG A 1 399 ? -15.312 0.501 3.834 1 98.19 399 ARG A C 1
ATOM 3128 O O . ARG A 1 399 ? -15.477 1.292 4.766 1 98.19 399 ARG A O 1
ATOM 3135 N N . TYR A 1 400 ? -14.148 0.362 3.143 1 98.81 400 TYR A N 1
ATOM 3136 C CA . TYR A 1 400 ? -12.969 1.147 3.5 1 98.81 400 TYR A CA 1
ATOM 3137 C C . TYR A 1 400 ? -12.086 1.388 2.283 1 98.81 400 TYR A C 1
ATOM 3139 O O . TYR A 1 400 ? -12.312 0.811 1.217 1 98.81 400 TYR A O 1
ATOM 3147 N N . ALA A 1 401 ? -11.156 2.299 2.43 1 98.81 401 ALA A N 1
ATOM 3148 C CA . ALA A 1 401 ? -10.055 2.49 1.488 1 98.81 401 ALA A CA 1
ATOM 3149 C C . ALA A 1 401 ? -8.719 2.572 2.219 1 98.81 401 ALA A C 1
ATOM 3151 O O . ALA A 1 401 ? -8.633 3.145 3.307 1 98.81 401 ALA A O 1
ATOM 3152 N N . VAL A 1 402 ? -7.762 1.929 1.688 1 98.69 402 VAL A N 1
ATOM 3153 C CA . VAL A 1 402 ? -6.379 2.061 2.127 1 98.69 402 VAL A CA 1
ATOM 3154 C C . VAL A 1 402 ? -5.574 2.828 1.08 1 98.69 402 VAL A C 1
ATOM 3156 O O . VAL A 1 402 ? -5.547 2.445 -0.092 1 98.69 402 VAL A O 1
ATOM 3159 N N . LEU A 1 403 ? -4.895 3.895 1.547 1 97.88 403 LEU A N 1
ATOM 3160 C CA . LEU A 1 403 ? -4.23 4.789 0.604 1 97.88 403 LEU A CA 1
ATOM 3161 C C . LEU A 1 403 ? -2.832 5.156 1.096 1 97.88 403 LEU A C 1
ATOM 3163 O O . LEU A 1 403 ? -2.572 5.148 2.301 1 97.88 403 LEU A O 1
ATOM 3167 N N . GLN A 1 404 ? -2.035 5.41 0.155 1 98.44 404 GLN A N 1
ATOM 3168 C CA . GLN A 1 404 ? -0.748 6.035 0.443 1 98.44 404 GLN A CA 1
ATOM 3169 C C . GLN A 1 404 ? -0.777 7.527 0.132 1 98.44 404 GLN A C 1
ATOM 3171 O O . GLN A 1 404 ? -1.351 7.945 -0.876 1 98.44 404 GLN A O 1
ATOM 3176 N N . LEU A 1 405 ? -0.241 8.273 0.992 1 98.81 405 LEU A N 1
ATOM 3177 C CA . LEU A 1 405 ? -0.078 9.711 0.789 1 98.81 405 LEU A CA 1
ATOM 3178 C C . LEU A 1 405 ? 1.395 10.07 0.619 1 98.81 405 LEU A C 1
ATOM 3180 O O . LEU A 1 405 ? 2.258 9.508 1.3 1 98.81 405 LEU A O 1
ATOM 3184 N N . TYR A 1 406 ? 1.615 11.023 -0.211 1 98.56 406 TYR A N 1
ATOM 3185 C CA . TYR A 1 406 ? 2.979 11.336 -0.627 1 98.56 406 TYR A CA 1
ATOM 3186 C C . TYR A 1 406 ? 3.381 12.734 -0.189 1 98.56 406 TYR A C 1
ATOM 3188 O O . TYR A 1 406 ? 2.525 13.555 0.162 1 98.56 406 TYR A O 1
ATOM 3196 N N . ASP A 1 407 ? 4.719 12.93 -0.278 1 98 407 ASP A N 1
ATOM 3197 C CA . ASP A 1 407 ? 5.242 14.289 -0.186 1 98 407 ASP A CA 1
ATOM 3198 C C . ASP A 1 407 ? 4.508 15.227 -1.141 1 98 407 ASP A C 1
ATOM 3200 O O . ASP A 1 407 ? 4.262 14.875 -2.297 1 98 407 ASP A O 1
ATOM 3204 N N . ASN A 1 408 ? 4.047 16.359 -0.565 1 98.25 408 ASN A N 1
ATOM 3205 C CA . ASN A 1 408 ? 3.402 17.438 -1.315 1 98.25 408 ASN A CA 1
ATOM 3206 C C . ASN A 1 408 ? 1.931 17.141 -1.577 1 98.25 408 ASN A C 1
ATOM 3208 O O . ASN A 1 408 ? 1.276 17.844 -2.35 1 98.25 408 ASN A O 1
ATOM 3212 N N . ASP A 1 409 ? 1.431 16.141 -0.951 1 98.81 409 ASP A N 1
ATOM 3213 C CA . ASP A 1 409 ? -0.003 15.914 -1.099 1 98.81 409 ASP A CA 1
ATOM 3214 C C . ASP A 1 409 ? -0.808 16.844 -0.198 1 98.81 409 ASP A C 1
ATOM 3216 O O . ASP A 1 409 ? -0.371 17.188 0.904 1 98.81 409 ASP A O 1
ATOM 3220 N N . ILE A 1 410 ? -1.947 17.234 -0.676 1 98.88 410 ILE A N 1
ATOM 3221 C CA . ILE A 1 410 ? -3.031 17.812 0.113 1 98.88 410 ILE A CA 1
ATOM 3222 C C . ILE A 1 410 ? -4.207 16.828 0.158 1 98.88 410 ILE A C 1
ATOM 3224 O O . ILE A 1 410 ? -4.578 16.25 -0.862 1 98.88 410 ILE A O 1
ATOM 3228 N N . TYR A 1 411 ? -4.711 16.641 1.315 1 98.88 411 TYR A N 1
ATOM 3229 C CA . TYR A 1 411 ? -5.895 15.789 1.336 1 98.88 411 TYR A CA 1
ATOM 3230 C C . TYR A 1 411 ? -7.012 16.422 2.15 1 98.88 411 TYR A C 1
ATOM 3232 O O . TYR A 1 411 ? -6.754 17.266 3.014 1 98.88 411 TYR A O 1
ATOM 3240 N N . VAL A 1 412 ? -8.227 16.047 1.812 1 98.56 412 VAL A N 1
ATOM 3241 C CA . VAL A 1 412 ? -9.422 16.484 2.537 1 98.56 412 VAL A CA 1
ATOM 3242 C C . VAL A 1 412 ? -10.234 15.266 2.963 1 98.56 412 VAL A C 1
ATOM 3244 O O . VAL A 1 412 ? -10.352 14.297 2.213 1 98.56 412 VAL A O 1
ATOM 3247 N N . LEU A 1 413 ? -10.711 15.352 4.125 1 98.19 413 LEU A N 1
ATOM 3248 C CA . LEU A 1 413 ? -11.539 14.297 4.719 1 98.19 413 LEU A CA 1
ATOM 3249 C C . LEU A 1 413 ? -12.938 14.82 5.023 1 98.19 413 LEU A C 1
ATOM 3251 O O . LEU A 1 413 ? -13.102 15.758 5.805 1 98.19 413 LEU A O 1
ATOM 3255 N N . PRO A 1 414 ? -13.938 14.188 4.453 1 97.25 414 PRO A N 1
ATOM 3256 C CA . PRO A 1 414 ? -15.305 14.578 4.805 1 97.25 414 PRO A CA 1
ATOM 3257 C C . PRO A 1 414 ? -15.664 14.242 6.25 1 97.25 414 PRO A C 1
ATOM 3259 O O . PRO A 1 414 ? -14.922 13.508 6.914 1 97.25 414 PRO A O 1
ATOM 3262 N N . ARG A 1 415 ? -16.75 14.789 6.652 1 95.94 415 ARG A N 1
ATOM 3263 C CA . ARG A 1 415 ? -17.266 14.438 7.973 1 95.94 415 ARG A CA 1
ATOM 3264 C C . ARG A 1 415 ? -17.719 12.984 8.016 1 95.94 415 ARG A C 1
ATOM 3266 O O . ARG A 1 415 ? -17.938 12.359 6.977 1 95.94 415 ARG A O 1
ATOM 3273 N N . LYS A 1 416 ? -17.75 12.383 9.172 1 96.44 416 LYS A N 1
ATOM 3274 C CA . LYS A 1 416 ? -18.25 11.031 9.453 1 96.44 416 LYS A CA 1
ATOM 3275 C C . LYS A 1 416 ? -17.297 9.977 8.875 1 96.44 416 LYS A C 1
ATOM 3277 O O . LYS A 1 416 ? -17.703 8.828 8.656 1 96.44 416 LYS A O 1
ATOM 3282 N N . VAL A 1 417 ? -16.125 10.391 8.609 1 98.25 417 VAL A N 1
ATOM 3283 C CA . VAL A 1 417 ? -15.148 9.422 8.148 1 98.25 417 VAL A CA 1
ATOM 3284 C C . VAL A 1 417 ? -14.188 9.078 9.281 1 98.25 417 VAL A C 1
ATOM 3286 O O . VAL A 1 417 ? -13.414 9.922 9.734 1 98.25 417 VAL A O 1
ATOM 3289 N N . VAL A 1 418 ? -14.328 7.863 9.75 1 98.56 418 VAL A N 1
ATOM 3290 C CA . VAL A 1 418 ? -13.328 7.332 10.672 1 98.56 418 VAL A CA 1
ATOM 3291 C C . VAL A 1 418 ? -12.055 6.973 9.898 1 98.56 418 VAL A C 1
ATOM 3293 O O . VAL A 1 418 ? -12.125 6.379 8.82 1 98.56 418 VAL A O 1
ATOM 3296 N N . HIS A 1 419 ? -10.922 7.363 10.422 1 98.62 419 HIS A N 1
ATOM 3297 C CA . HIS A 1 419 ? -9.68 7.117 9.703 1 98.62 419 HIS A CA 1
ATOM 3298 C C . HIS A 1 419 ? -8.523 6.871 10.664 1 98.62 419 HIS A C 1
ATOM 3300 O O . HIS A 1 419 ? -8.609 7.199 11.852 1 98.62 419 HIS A O 1
ATOM 3306 N N . GLN A 1 420 ? -7.48 6.266 10.234 1 98.44 420 GLN A N 1
ATOM 3307 C CA . GLN A 1 420 ? -6.23 6.043 10.953 1 98.44 420 GLN A CA 1
ATOM 3308 C C . GLN A 1 420 ? -5.023 6.312 10.062 1 98.44 420 GLN A C 1
ATOM 3310 O O . GLN A 1 420 ? -5.113 6.184 8.836 1 98.44 420 GLN A O 1
ATOM 3315 N N . PHE A 1 421 ? -3.869 6.73 10.672 1 98.38 421 PHE A N 1
ATOM 3316 C CA . PHE A 1 421 ? -2.668 7.055 9.914 1 98.38 421 PHE A CA 1
ATOM 3317 C C . PHE A 1 421 ? -1.465 6.289 10.453 1 98.38 421 PHE A C 1
ATOM 3319 O O . PHE A 1 421 ? -1.305 6.148 11.664 1 98.38 421 PHE A O 1
ATOM 3326 N N . ARG A 1 422 ? -0.709 5.812 9.547 1 98.5 422 ARG A N 1
ATOM 3327 C CA . ARG A 1 422 ? 0.669 5.422 9.812 1 98.5 422 ARG A CA 1
ATOM 3328 C C . ARG A 1 422 ? 1.652 6.367 9.133 1 98.5 422 ARG A C 1
ATOM 3330 O O . ARG A 1 422 ? 1.585 6.566 7.918 1 98.5 422 ARG A O 1
ATOM 3337 N N . THR A 1 423 ? 2.494 6.934 9.914 1 98.69 423 THR A N 1
ATOM 3338 C CA . THR A 1 423 ? 3.572 7.703 9.305 1 98.69 423 THR A CA 1
ATOM 3339 C C . THR A 1 423 ? 4.699 6.785 8.844 1 98.69 423 THR A C 1
ATOM 3341 O O . THR A 1 423 ? 5.391 6.18 9.664 1 98.69 423 THR A O 1
ATOM 3344 N N . VAL A 1 424 ? 4.887 6.754 7.594 1 98.56 424 VAL A N 1
ATOM 3345 C CA . VAL A 1 424 ? 5.812 5.812 6.977 1 98.56 424 VAL A CA 1
ATOM 3346 C C . VAL A 1 424 ? 7.223 6.398 6.973 1 98.56 424 VAL A C 1
ATOM 3348 O O . VAL A 1 424 ? 8.203 5.688 7.215 1 98.56 424 VAL A O 1
ATOM 3351 N N . SER A 1 425 ? 7.348 7.629 6.684 1 98.12 425 SER A N 1
ATOM 3352 C CA . SER A 1 425 ? 8.625 8.336 6.656 1 98.12 425 SER A CA 1
ATOM 3353 C C . SER A 1 425 ? 8.492 9.742 7.219 1 98.12 425 SER A C 1
ATOM 3355 O O . SER A 1 425 ? 7.379 10.219 7.469 1 98.12 425 SER A O 1
ATOM 3357 N N . ALA A 1 426 ? 9.57 10.391 7.348 1 98.19 426 ALA A N 1
ATOM 3358 C CA . ALA A 1 426 ? 9.625 11.688 8.008 1 98.19 426 ALA A CA 1
ATOM 3359 C C . ALA A 1 426 ? 8.766 12.719 7.277 1 98.19 426 ALA A C 1
ATOM 3361 O O . ALA A 1 426 ? 8.883 12.875 6.059 1 98.19 426 ALA A O 1
ATOM 3362 N N . VAL A 1 427 ? 7.965 13.469 8.117 1 98.69 427 VAL A N 1
ATOM 3363 C CA . VAL A 1 427 ? 7.012 14.359 7.461 1 98.69 427 VAL A CA 1
ATOM 3364 C C . VAL A 1 427 ? 6.609 15.477 8.422 1 98.69 427 VAL A C 1
ATOM 3366 O O . VAL A 1 427 ? 6.547 15.266 9.633 1 98.69 427 VAL A O 1
ATOM 3369 N N . THR A 1 428 ? 6.418 16.625 7.883 1 98.75 428 THR A N 1
ATOM 3370 C CA . THR A 1 428 ? 5.723 17.719 8.547 1 98.75 428 THR A CA 1
ATOM 3371 C C . THR A 1 428 ? 4.281 17.812 8.055 1 98.75 428 THR A C 1
ATOM 3373 O O . THR A 1 428 ? 4.031 17.891 6.852 1 98.75 428 THR A O 1
ATOM 3376 N N . SER A 1 429 ? 3.395 17.797 8.992 1 98.75 429 SER A N 1
ATOM 3377 C CA . SER A 1 429 ? 1.974 17.891 8.672 1 98.75 429 SER A CA 1
ATOM 3378 C C . SER A 1 429 ? 1.373 19.188 9.211 1 98.75 429 SER A C 1
ATOM 3380 O O . SER A 1 429 ? 1.662 19.594 10.336 1 98.75 429 SER A O 1
ATOM 3382 N N . VAL A 1 430 ? 0.608 19.828 8.383 1 98.81 430 VAL A N 1
ATOM 3383 C CA . VAL A 1 430 ? -0.267 20.922 8.805 1 98.81 430 VAL A CA 1
ATOM 3384 C C . VAL A 1 430 ? -1.725 20.531 8.547 1 98.81 430 VAL A C 1
ATOM 3386 O O . VAL A 1 430 ? -2.078 20.109 7.449 1 98.81 430 VAL A O 1
ATOM 3389 N N . ALA A 1 431 ? -2.523 20.672 9.586 1 98.5 431 ALA A N 1
ATOM 3390 C CA . ALA A 1 431 ? -3.902 20.203 9.445 1 98.5 431 ALA A CA 1
ATOM 3391 C C . ALA A 1 431 ? -4.863 21.109 10.203 1 98.5 431 ALA A C 1
ATOM 3393 O O . ALA A 1 431 ? -4.465 21.797 11.148 1 98.5 431 ALA A O 1
ATOM 3394 N N . TRP A 1 432 ? -6.117 21.156 9.789 1 97.81 432 TRP A N 1
ATOM 3395 C CA . TRP A 1 432 ? -7.176 21.891 10.477 1 97.81 432 TRP A CA 1
ATOM 3396 C C . TRP A 1 432 ? -8.539 21.297 10.164 1 97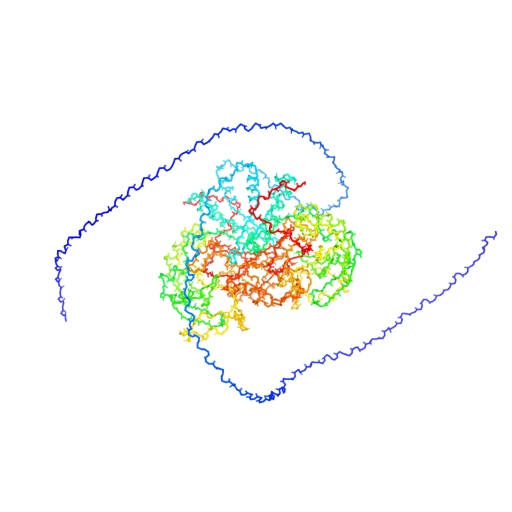.81 432 TRP A C 1
ATOM 3398 O O . TRP A 1 432 ? -8.68 20.484 9.25 1 97.81 432 TRP A O 1
ATOM 3408 N N . HIS A 1 433 ? -9.461 21.594 10.961 1 96.31 433 HIS A N 1
ATOM 3409 C CA . HIS A 1 433 ? -10.852 21.25 10.711 1 96.31 433 HIS A CA 1
ATOM 3410 C C . HIS A 1 433 ? -11.539 22.297 9.844 1 96.31 433 HIS A C 1
ATOM 3412 O O . HIS A 1 433 ? -11.234 23.484 9.953 1 96.31 433 HIS A O 1
ATOM 3418 N N . ALA A 1 434 ? -12.383 21.859 9.016 1 95.19 434 ALA A N 1
ATOM 3419 C CA . ALA A 1 434 ? -13.172 22.75 8.164 1 95.19 434 ALA A CA 1
ATOM 3420 C C . ALA A 1 434 ? -14.672 22.516 8.367 1 95.19 434 ALA A C 1
ATOM 3422 O O . ALA A 1 434 ? -15.203 21.469 7.953 1 95.19 434 ALA A O 1
ATOM 3423 N N . ARG A 1 435 ? -15.312 23.484 9.031 1 93 435 ARG A N 1
ATOM 3424 C CA . ARG A 1 435 ? -16.766 23.438 9.172 1 93 435 ARG A CA 1
ATOM 3425 C C . ARG A 1 435 ? -17.453 23.906 7.898 1 93 435 ARG A C 1
ATOM 3427 O O . ARG A 1 435 ? -17.688 25.109 7.723 1 93 435 ARG A O 1
ATOM 3434 N N . LEU A 1 436 ? -17.797 22.969 7.137 1 90.19 436 LEU A N 1
ATOM 3435 C CA . LEU A 1 436 ? -18.297 23.328 5.816 1 90.19 436 LEU A CA 1
ATOM 3436 C C . LEU A 1 436 ? -19.719 23.891 5.91 1 90.19 436 LEU A C 1
ATOM 3438 O O . LEU A 1 436 ? -20.516 23.453 6.73 1 90.19 436 LEU A O 1
ATOM 3442 N N . GLN A 1 437 ? -19.906 24.844 5.246 1 79.12 437 GLN A N 1
ATOM 3443 C CA . GLN A 1 437 ? -21.266 25.391 5.172 1 79.12 437 GLN A CA 1
ATOM 3444 C C . GLN A 1 437 ? -22.234 24.359 4.617 1 79.12 437 GLN A C 1
ATOM 3446 O O . GLN A 1 437 ? -21.812 23.312 4.105 1 79.12 437 GLN A O 1
ATOM 3451 N N . VAL A 1 438 ? -23.297 24.594 3.963 1 59.41 438 VAL A N 1
ATOM 3452 C CA . VAL A 1 438 ? -24.375 23.75 3.439 1 59.41 438 VAL A CA 1
ATOM 3453 C C . VAL A 1 438 ? -23.797 22.781 2.406 1 59.41 438 VAL A C 1
ATOM 3455 O O . VAL A 1 438 ? -22.734 23.031 1.833 1 59.41 438 VAL A O 1
ATOM 3458 N N . GLN A 1 439 ? -24.562 21.5 2.326 1 52.72 439 GLN A N 1
ATOM 3459 C CA . GLN A 1 439 ? -24.391 20.359 1.428 1 52.72 439 GLN A CA 1
ATOM 3460 C C . GLN A 1 439 ? -24.031 20.812 0.02 1 52.72 439 GLN A C 1
ATOM 3462 O O . GLN A 1 439 ? -24.781 21.547 -0.618 1 52.72 439 GLN A O 1
ATOM 3467 N N . LEU A 1 440 ? -22.797 20.984 -0.208 1 50.81 440 LEU A N 1
ATOM 3468 C CA . LEU A 1 440 ? -22.391 21.375 -1.553 1 50.81 440 LEU A CA 1
ATOM 3469 C C . LEU A 1 440 ? -23.172 20.594 -2.605 1 50.81 440 LEU A C 1
ATOM 3471 O O . LEU A 1 440 ? -23.062 19.359 -2.686 1 50.81 440 LEU A O 1
ATOM 3475 N N . PRO A 1 441 ? -24.406 20.891 -2.939 1 43.09 441 PRO A N 1
ATOM 3476 C CA . PRO A 1 441 ? -25.203 20.109 -3.889 1 43.09 441 PRO A CA 1
ATOM 3477 C C . PRO A 1 441 ? -24.406 19.703 -5.125 1 43.09 441 PRO A C 1
ATOM 3479 O O . PRO A 1 441 ? -23.703 20.531 -5.715 1 43.09 441 PRO A O 1
ATOM 3482 N N . LEU A 1 442 ? -24.031 18.5 -5.234 1 43.25 442 LEU A N 1
ATOM 3483 C CA . LEU A 1 442 ? -23.484 18.109 -6.527 1 43.25 442 LEU A CA 1
ATOM 3484 C C . LEU A 1 442 ? -24.312 18.672 -7.668 1 43.25 442 LEU A C 1
ATOM 3486 O O . LEU A 1 442 ? -23.781 19.047 -8.719 1 43.25 442 LEU A O 1
ATOM 3490 N N . ASP A 1 443 ? -25.656 18.406 -7.586 1 38.47 443 ASP A N 1
ATOM 3491 C CA . ASP A 1 443 ? -26.594 18.75 -8.648 1 38.47 443 ASP A CA 1
ATOM 3492 C C . ASP A 1 443 ? -26.766 20.266 -8.773 1 38.47 443 ASP A C 1
ATOM 3494 O O . ASP A 1 443 ? -27.562 20.75 -9.578 1 38.47 443 ASP A O 1
ATOM 3498 N N . SER A 1 444 ? -26.734 20.969 -7.676 1 35.12 444 SER A N 1
ATOM 3499 C CA . SER A 1 444 ? -27.047 22.375 -7.926 1 35.12 444 SER A CA 1
ATOM 3500 C C . SER A 1 444 ? -26.016 23.016 -8.867 1 35.12 444 SER A C 1
ATOM 3502 O O . SER A 1 444 ? -24.844 22.641 -8.852 1 35.12 444 SER A O 1
ATOM 3504 N N . GLU A 1 445 ? -26.438 23.672 -9.883 1 34 445 GLU A N 1
ATOM 3505 C CA . GLU A 1 445 ? -25.719 24.609 -10.734 1 34 445 GLU A CA 1
ATOM 3506 C C . GLU A 1 445 ? -24.672 25.391 -9.938 1 34 445 GLU A C 1
ATOM 3508 O O . GLU A 1 445 ? -25.031 26.234 -9.102 1 34 445 GLU A O 1
ATOM 3513 N N . ILE A 1 446 ? -23.75 24.812 -9.359 1 35.47 446 ILE A N 1
ATOM 3514 C CA . ILE A 1 446 ? -22.703 25.734 -8.93 1 35.47 446 ILE A CA 1
ATOM 3515 C C . ILE A 1 446 ? -22.734 26.984 -9.812 1 35.47 446 ILE A C 1
ATOM 3517 O O . ILE A 1 446 ? -22.422 26.906 -11.008 1 35.47 446 ILE A O 1
ATOM 3521 N N . ASN A 1 447 ? -23.75 27.672 -9.836 1 32.75 447 ASN A N 1
ATOM 3522 C CA . ASN A 1 447 ? -23.688 29 -10.43 1 32.75 447 ASN A CA 1
ATOM 3523 C C . ASN A 1 447 ? -22.391 29.719 -10.086 1 32.75 447 ASN A C 1
ATOM 3525 O O . ASN A 1 447 ? -22.203 30.156 -8.945 1 32.75 447 ASN A O 1
ATOM 3529 N N . PHE A 1 448 ? -21.344 29.234 -10.617 1 32.22 448 PHE A N 1
ATOM 3530 C CA . PHE A 1 448 ? -20.078 29.953 -10.555 1 32.22 448 PHE A CA 1
ATOM 3531 C C . PHE A 1 448 ? -20.297 31.453 -10.641 1 32.22 448 PHE A C 1
ATOM 3533 O O . PHE A 1 448 ? -19.344 32.219 -10.555 1 32.22 448 PHE A O 1
ATOM 3540 N N . HIS A 1 449 ? -21.438 31.922 -11.109 1 29.41 449 HIS A N 1
ATOM 3541 C CA . HIS A 1 449 ? -21.625 33.375 -11.188 1 29.41 449 HIS A CA 1
ATOM 3542 C C . HIS A 1 449 ? -21.672 34 -9.797 1 29.41 449 HIS A C 1
ATOM 3544 O O . HIS A 1 449 ? -21.703 35.219 -9.664 1 29.41 449 HIS A O 1
ATOM 3550 N N . CYS A 1 450 ? -22.172 33.25 -8.867 1 27.25 450 CYS A N 1
ATOM 3551 C CA . CYS A 1 450 ? -22.469 34.031 -7.664 1 27.25 450 CYS A CA 1
ATOM 3552 C C . CYS A 1 450 ? -21.188 34.312 -6.875 1 27.25 450 CYS A C 1
ATOM 3554 O O . CYS A 1 450 ? -21.25 34.719 -5.703 1 27.25 450 CYS A O 1
ATOM 3556 N N . PHE A 1 451 ? -20.156 33.812 -7.25 1 26.64 451 PHE A N 1
ATOM 3557 C CA . PHE A 1 451 ? -19.078 34.438 -6.527 1 26.64 451 PHE A CA 1
ATOM 3558 C C . PHE A 1 451 ? -18.891 35.875 -7.008 1 26.64 451 PHE A C 1
ATOM 3560 O O . PHE A 1 451 ? -18.719 36.125 -8.203 1 26.64 451 PHE A O 1
ATOM 3567 N N . PRO A 1 452 ? -19.438 36.875 -6.348 1 25.45 452 PRO A N 1
ATOM 3568 C CA . PRO A 1 452 ? -19.062 38.219 -6.734 1 25.45 452 PRO A CA 1
ATOM 3569 C C . PRO A 1 452 ? -17.562 38.375 -7.012 1 25.45 452 PRO A C 1
ATOM 3571 O O . PRO A 1 452 ? -16.766 37.594 -6.465 1 25.45 452 PRO A O 1
ATOM 3574 N N . MET B 1 1 ? -12.156 -76.688 -21.391 1 18.48 1 MET B N 1
ATOM 3575 C CA . MET B 1 1 ? -11.742 -76.438 -22.766 1 18.48 1 MET B CA 1
ATOM 3576 C C . MET B 1 1 ? -12.594 -75.312 -23.391 1 18.48 1 MET B C 1
ATOM 3578 O O . MET B 1 1 ? -12.195 -74.75 -24.391 1 18.48 1 MET B O 1
ATOM 3582 N N . LYS B 1 2 ? -13.977 -75.25 -23.188 1 19.31 2 LYS B N 1
ATOM 3583 C CA . LYS B 1 2 ? -15.016 -75.125 -24.203 1 19.31 2 LYS B CA 1
ATOM 3584 C C . LYS B 1 2 ? -15.211 -73.688 -24.594 1 19.31 2 LYS B C 1
ATOM 3586 O O . LYS B 1 2 ? -15.461 -72.812 -23.75 1 19.31 2 LYS B O 1
ATOM 3591 N N . ASN B 1 3 ? -14.992 -73.062 -25.906 1 18.27 3 ASN B N 1
ATOM 3592 C CA . ASN B 1 3 ? -14.602 -72.125 -26.922 1 18.27 3 ASN B CA 1
ATOM 3593 C C . ASN B 1 3 ? -15.742 -71.188 -27.266 1 18.27 3 ASN B C 1
ATOM 3595 O O . ASN B 1 3 ? -15.523 -70.125 -27.875 1 18.27 3 ASN B O 1
ATOM 3599 N N . VAL B 1 4 ? -17.078 -71.5 -27.297 1 18.33 4 VAL B N 1
ATOM 3600 C CA . VAL B 1 4 ? -17.859 -71.188 -28.5 1 18.33 4 VAL B CA 1
ATOM 3601 C C . VAL B 1 4 ? -18.094 -69.688 -28.594 1 18.33 4 VAL B C 1
ATOM 3603 O O . VAL B 1 4 ? -18.234 -69 -27.578 1 18.33 4 VAL B O 1
ATOM 3606 N N . MET B 1 5 ? -18.344 -68.875 -29.859 1 18.41 5 MET B N 1
ATOM 3607 C CA . MET B 1 5 ? -18.156 -67.938 -30.969 1 18.41 5 MET B CA 1
ATOM 3608 C C . MET B 1 5 ? -19.141 -66.75 -30.891 1 18.41 5 MET B C 1
ATOM 3610 O O . MET B 1 5 ? -18.75 -65.625 -30.906 1 18.41 5 MET B O 1
ATOM 3614 N N . GLU B 1 6 ? -20.219 -66.5 -31.797 1 17.23 6 GLU B N 1
ATOM 3615 C CA . GLU B 1 6 ? -20.391 -65.75 -33.031 1 17.23 6 GLU B CA 1
ATOM 3616 C C . GLU B 1 6 ? -21.359 -64.562 -32.812 1 17.23 6 GLU B C 1
ATOM 3618 O O . GLU B 1 6 ? -21.078 -63.469 -33.219 1 17.23 6 GLU B O 1
ATOM 3623 N N . THR B 1 7 ? -22.75 -64.688 -32.531 1 18.48 7 THR B N 1
ATOM 3624 C CA . THR B 1 7 ? -23.797 -64.25 -33.469 1 18.48 7 THR B CA 1
ATOM 3625 C C . THR B 1 7 ? -24.172 -62.812 -33.312 1 18.48 7 THR B C 1
ATOM 3627 O O . THR B 1 7 ? -24.484 -62.375 -32.188 1 18.48 7 THR B O 1
ATOM 3630 N N . ALA B 1 8 ? -24.094 -61.594 -34.375 1 18.27 8 ALA B N 1
ATOM 3631 C CA . ALA B 1 8 ? -23.906 -60.312 -35 1 18.27 8 ALA B CA 1
ATOM 3632 C C . ALA B 1 8 ? -25.219 -59.531 -35.031 1 18.27 8 ALA B C 1
ATOM 3634 O O . ALA B 1 8 ? -25.266 -58.375 -35.5 1 18.27 8 ALA B O 1
ATOM 3635 N N . ASP B 1 9 ? -26.422 -59.969 -34.781 1 16.83 9 ASP B N 1
ATOM 3636 C CA . ASP B 1 9 ? -27.484 -59.625 -35.719 1 16.83 9 ASP B CA 1
ATOM 3637 C C . ASP B 1 9 ? -27.859 -58.156 -35.625 1 16.83 9 ASP B C 1
ATOM 3639 O O . ASP B 1 9 ? -27.594 -57.5 -34.625 1 16.83 9 ASP B O 1
ATOM 3643 N N . GLU B 1 10 ? -28.984 -57.562 -36.25 1 17.22 10 GLU B N 1
ATOM 3644 C CA . GLU B 1 10 ? -29.578 -56.781 -37.344 1 17.22 10 GLU B CA 1
ATOM 3645 C C . GLU B 1 10 ? -30.172 -55.469 -36.812 1 17.22 10 GLU B C 1
ATOM 3647 O O . GLU B 1 10 ? -29.875 -54.375 -37.375 1 17.22 10 GLU B O 1
ATOM 3652 N N . GLU B 1 11 ? -31.469 -55.281 -36.312 1 18.42 11 GLU B N 1
ATOM 3653 C CA . GLU B 1 11 ? -32.469 -54.594 -37.125 1 18.42 11 GLU B CA 1
ATOM 3654 C C . GLU B 1 11 ? -32.5 -53.094 -36.781 1 18.42 11 GLU B C 1
ATOM 3656 O O . GLU B 1 11 ? -32.062 -52.688 -35.719 1 18.42 11 GLU B O 1
ATOM 3661 N N . LYS B 1 12 ? -33.656 -52.125 -37.312 1 18.64 12 LYS B N 1
ATOM 3662 C CA . LYS B 1 12 ? -34.094 -51.094 -38.219 1 18.64 12 LYS B CA 1
ATOM 3663 C C . LYS B 1 12 ? -34.562 -49.844 -37.438 1 18.64 12 LYS B C 1
ATOM 3665 O O . LYS B 1 12 ? -35.75 -49.75 -37.125 1 18.64 12 LYS B O 1
ATOM 3670 N N . CYS B 1 13 ? -34 -49.469 -36.312 1 18.56 13 CYS B N 1
ATOM 3671 C CA . CYS B 1 13 ? -34.812 -48.562 -35.5 1 18.56 13 CYS B CA 1
ATOM 3672 C C . CYS B 1 13 ? -35.062 -47.25 -36.219 1 18.56 13 CYS B C 1
ATOM 3674 O O . CYS B 1 13 ? -34.125 -46.656 -36.75 1 18.56 13 CYS B O 1
ATOM 3676 N N . LYS B 1 14 ? -36.25 -46.719 -36.25 1 18.61 14 LYS B N 1
ATOM 3677 C CA . LYS B 1 14 ? -37.219 -45.875 -36.969 1 18.61 14 LYS B CA 1
ATOM 3678 C C . LYS B 1 14 ? -36.844 -44.375 -36.812 1 18.61 14 LYS B C 1
ATOM 3680 O O . LYS B 1 14 ? -36.156 -44 -35.875 1 18.61 14 LYS B O 1
ATOM 3685 N N . SER B 1 15 ? -37.406 -43.438 -37.656 1 17.42 15 SER B N 1
ATOM 3686 C CA . SER B 1 15 ? -37.312 -42.219 -38.469 1 17.42 15 SER B CA 1
ATOM 3687 C C . SER B 1 15 ? -37.5 -40.969 -37.625 1 17.42 15 SER B C 1
ATOM 3689 O O . SER B 1 15 ? -38.469 -40.844 -36.875 1 17.42 15 SER B O 1
ATOM 3691 N N . GLU B 1 16 ? -36.469 -40.219 -37.125 1 17.61 16 GLU B N 1
ATOM 3692 C CA . GLU B 1 16 ? -36.188 -39.094 -36.25 1 17.61 16 GLU B CA 1
ATOM 3693 C C . GLU B 1 16 ? -36.781 -37.812 -36.812 1 17.61 16 GLU B C 1
ATOM 3695 O O . GLU B 1 16 ? -36.375 -37.312 -37.875 1 17.61 16 GLU B O 1
ATOM 3700 N N . PRO B 1 17 ? -38.031 -37.5 -36.688 1 17.52 17 PRO B N 1
ATOM 3701 C CA . PRO B 1 17 ? -38.531 -36.406 -37.5 1 17.52 17 PRO B CA 1
ATOM 3702 C C . PRO B 1 17 ? -37.906 -35.062 -37.188 1 17.52 17 PRO B C 1
ATOM 3704 O O . PRO B 1 17 ? -37.375 -34.875 -36.094 1 17.52 17 PRO B O 1
ATOM 3707 N N . ALA B 1 18 ? -37.594 -34.094 -38.156 1 17.98 18 ALA B N 1
ATOM 3708 C CA . ALA B 1 18 ? -36.906 -32.906 -38.594 1 17.98 18 ALA B CA 1
ATOM 3709 C C . ALA B 1 18 ? -37.5 -31.641 -37.969 1 17.98 18 ALA B C 1
ATOM 3711 O O . ALA B 1 18 ? -38.625 -31.234 -38.312 1 17.98 18 ALA B O 1
ATOM 3712 N N . VAL B 1 19 ? -37.531 -31.469 -36.688 1 17.77 19 VAL B N 1
ATOM 3713 C CA . VAL B 1 19 ? -38.375 -30.359 -36.25 1 17.77 19 VAL B CA 1
ATOM 3714 C C . VAL B 1 19 ? -37.812 -29.047 -36.75 1 17.77 19 VAL B C 1
ATOM 3716 O O . VAL B 1 19 ? -36.594 -28.812 -36.688 1 17.77 19 VAL B O 1
ATOM 3719 N N . GLU B 1 20 ? -38.594 -28.078 -37.344 1 16.94 20 GLU B N 1
ATOM 3720 C CA . GLU B 1 20 ? -38.719 -26.875 -38.188 1 16.94 20 GLU B CA 1
ATOM 3721 C C . GLU B 1 20 ? -38.281 -25.625 -37.438 1 16.94 20 GLU B C 1
ATOM 3723 O O . GLU B 1 20 ? -38.781 -25.359 -36.312 1 16.94 20 GLU B O 1
ATOM 3728 N N . GLY B 1 21 ? -37 -25.047 -37.594 1 17.05 21 GLY B N 1
ATOM 3729 C CA . GLY B 1 21 ? -36.188 -23.938 -37.094 1 17.05 21 GLY B CA 1
ATOM 3730 C C . GLY B 1 21 ? -36.812 -22.578 -37.312 1 17.05 21 GLY B C 1
ATOM 3731 O O . GLY B 1 21 ? -37.156 -22.219 -38.438 1 17.05 21 GLY B O 1
ATOM 3732 N N . ILE B 1 22 ? -37.562 -21.938 -36.406 1 16.52 22 ILE B N 1
ATOM 3733 C CA . ILE B 1 22 ? -38.344 -20.75 -36.688 1 16.52 22 ILE B CA 1
ATOM 3734 C C . ILE B 1 22 ? -37.438 -19.547 -36.875 1 16.52 22 ILE B C 1
ATOM 3736 O O . ILE B 1 22 ? -36.531 -19.312 -36.094 1 16.52 22 ILE B O 1
ATOM 3740 N N . LYS B 1 23 ? -37.438 -18.703 -38.031 1 16.81 23 LYS B N 1
ATOM 3741 C CA . LYS B 1 23 ? -36.875 -17.609 -38.812 1 16.81 23 LYS B CA 1
ATOM 3742 C C . LYS B 1 23 ? -37.094 -16.266 -38.156 1 16.81 23 LYS B C 1
ATOM 3744 O O . LYS B 1 23 ? -36.688 -15.219 -38.688 1 16.81 23 LYS B O 1
ATOM 3749 N N . ILE B 1 24 ? -37.062 -15.867 -36.875 1 15.98 24 ILE B N 1
ATOM 3750 C CA . ILE B 1 24 ? -37.75 -14.594 -36.719 1 15.98 24 ILE B CA 1
ATOM 3751 C C . ILE B 1 24 ? -36.844 -13.445 -37.156 1 15.98 24 ILE B C 1
ATOM 3753 O O . ILE B 1 24 ? -35.656 -13.398 -36.75 1 15.98 24 ILE B O 1
ATOM 3757 N N . ASP B 1 25 ? -37.125 -12.367 -38.094 1 15.68 25 ASP B N 1
ATOM 3758 C CA . ASP B 1 25 ? -36.812 -11.273 -39 1 15.68 25 ASP B CA 1
ATOM 3759 C C . ASP B 1 25 ? -36.531 -9.984 -38.25 1 15.68 25 ASP B C 1
ATOM 3761 O O . ASP B 1 25 ? -36.281 -8.945 -38.844 1 15.68 25 ASP B O 1
ATOM 3765 N N . SER B 1 26 ? -36.188 -9.766 -36.969 1 15.6 26 SER B N 1
ATOM 3766 C CA . SER B 1 26 ? -36.594 -8.445 -36.5 1 15.6 26 SER B CA 1
ATOM 3767 C C . SER B 1 26 ? -35.656 -7.355 -37.031 1 15.6 26 SER B C 1
ATOM 3769 O O . SER B 1 26 ? -34.438 -7.469 -36.906 1 15.6 26 SER B O 1
ATOM 3771 N N . SER B 1 27 ? -36 -6.121 -37.781 1 15.56 27 SER B N 1
ATOM 3772 C CA . SER B 1 27 ? -35.75 -5.027 -38.719 1 15.56 27 SER B CA 1
ATOM 3773 C C . SER B 1 27 ? -35.156 -3.828 -38 1 15.56 27 SER B C 1
ATOM 3775 O O . SER B 1 27 ? -34.625 -2.908 -38.656 1 15.56 27 SER B O 1
ATOM 3777 N N . VAL B 1 28 ? -34.906 -3.357 -36.719 1 16.34 28 VAL B N 1
ATOM 3778 C CA . VAL B 1 28 ? -35.219 -1.947 -36.531 1 16.34 28 VAL B CA 1
ATOM 3779 C C . VAL B 1 28 ? -34.031 -1.082 -36.969 1 16.34 28 VAL B C 1
ATOM 3781 O O . VAL B 1 28 ? -32.906 -1.353 -36.562 1 16.34 28 VAL B O 1
ATOM 3784 N N . TYR B 1 29 ? -34.094 0.127 -37.812 1 14.73 29 TYR B N 1
ATOM 3785 C CA . TYR B 1 29 ? -33.438 1.049 -38.75 1 14.73 29 TYR B CA 1
ATOM 3786 C C . TYR B 1 29 ? -32.812 2.217 -38 1 14.73 29 TYR B C 1
ATOM 3788 O O . TYR B 1 29 ? -32.156 3.074 -38.625 1 14.73 29 TYR B O 1
ATOM 3796 N N . PHE B 1 30 ? -32.344 2.398 -36.719 1 16.19 30 PHE B N 1
ATOM 3797 C CA . PHE B 1 30 ? -32.375 3.822 -36.406 1 16.19 30 PHE B CA 1
ATOM 3798 C C . PHE B 1 30 ? -31.266 4.57 -37.125 1 16.19 30 PHE B C 1
ATOM 3800 O O . PHE B 1 30 ? -30.156 4.059 -37.281 1 16.19 30 PHE B O 1
ATOM 3807 N N . ARG B 1 31 ? -31.516 5.93 -37.656 1 15.01 31 ARG B N 1
ATOM 3808 C CA . ARG B 1 31 ? -31.172 6.965 -38.625 1 15.01 31 ARG B CA 1
ATOM 3809 C C . ARG B 1 31 ? -29.969 7.773 -38.156 1 15.01 31 ARG B C 1
ATOM 3811 O O . ARG B 1 31 ? -29.766 7.941 -36.969 1 15.01 31 ARG B O 1
ATOM 3818 N N . SER B 1 32 ? -29 8.422 -39.094 1 15.52 32 SER B N 1
ATOM 3819 C CA . SER B 1 32 ? -27.703 8.93 -39.5 1 15.52 32 SER B CA 1
ATOM 3820 C C . SER B 1 32 ? -27.531 10.406 -39.188 1 15.52 32 SER B C 1
ATOM 3822 O O . SER B 1 32 ? -26.547 11.039 -39.562 1 15.52 32 SER B O 1
ATOM 3824 N N . LEU B 1 33 ? -27.969 11.078 -38 1 15.5 33 LEU B N 1
ATOM 3825 C CA . LEU B 1 33 ? -28.078 12.508 -38.281 1 15.5 33 LEU B CA 1
ATOM 3826 C C . LEU B 1 33 ? -26.703 13.148 -38.406 1 15.5 33 LEU B C 1
ATOM 3828 O O . LEU B 1 33 ? -25.766 12.75 -37.719 1 15.5 33 LEU B O 1
ATOM 3832 N N . ASN B 1 34 ? -26.359 14.25 -39.375 1 15.36 34 ASN B N 1
ATOM 3833 C CA . ASN B 1 34 ? -25.453 15 -40.219 1 15.36 34 ASN B CA 1
ATOM 3834 C C . ASN B 1 34 ? -24.844 16.188 -39.5 1 15.36 34 ASN B C 1
ATOM 3836 O O . ASN B 1 34 ? -24.188 17.031 -40.125 1 15.36 34 ASN B O 1
ATOM 3840 N N . PHE B 1 35 ? -24.859 16.469 -38.188 1 15.34 35 PHE B N 1
ATOM 3841 C CA . PHE B 1 35 ? -24.875 17.906 -37.906 1 15.34 35 PHE B CA 1
ATOM 3842 C C . PHE B 1 35 ? -23.562 18.562 -38.344 1 15.34 35 PHE B C 1
ATOM 3844 O O . PHE B 1 35 ? -22.516 17.922 -38.281 1 15.34 35 PHE B O 1
ATOM 3851 N N . PHE B 1 36 ? -23.469 20.109 -38.562 1 15.99 36 PHE B N 1
ATOM 3852 C CA . PHE B 1 36 ? -22.969 21.234 -39.344 1 15.99 36 PHE B CA 1
ATOM 3853 C C . PHE B 1 36 ? -21.578 21.656 -38.844 1 15.99 36 PHE B C 1
ATOM 3855 O O . PHE B 1 36 ? -21.156 21.25 -37.75 1 15.99 36 PHE B O 1
ATOM 3862 N N . GLY B 1 37 ? -21.016 23.031 -39.125 1 15.85 37 GLY B N 1
ATOM 3863 C CA . GLY B 1 37 ? -20.141 23.844 -39.938 1 15.85 37 GLY B CA 1
ATOM 3864 C C . GLY B 1 37 ? -19.109 24.594 -39.094 1 15.85 37 GLY B C 1
ATOM 3865 O O . GLY B 1 37 ? -18.062 25 -39.625 1 15.85 37 GLY B O 1
ATOM 3866 N N . LEU B 1 38 ? -19.344 25.219 -37.844 1 16.14 38 LEU B N 1
ATOM 3867 C CA . LEU B 1 38 ? -18.953 26.625 -37.75 1 16.14 38 LEU B CA 1
ATOM 3868 C C . LEU B 1 38 ? -17.469 26.75 -37.469 1 16.14 38 LEU B C 1
ATOM 3870 O O . LEU B 1 38 ? -16.875 25.906 -36.812 1 16.14 38 LEU B O 1
ATOM 3874 N N . GLN B 1 39 ? -16.766 27.922 -38 1 16 39 GLN B N 1
ATOM 3875 C CA . GLN B 1 39 ? -15.539 28.547 -38.5 1 16 39 GLN B CA 1
ATOM 3876 C C . GLN B 1 39 ? -14.688 29.094 -37.375 1 16 39 GLN B C 1
ATOM 3878 O O . GLN B 1 39 ? -15.125 30 -36.656 1 16 39 GLN B O 1
ATOM 3883 N N . ARG B 1 40 ? -13.875 28.359 -36.688 1 15.19 40 ARG B N 1
ATOM 3884 C CA . ARG B 1 40 ? -13.18 28.75 -35.469 1 15.19 40 ARG B CA 1
ATOM 3885 C C . ARG B 1 40 ? -12.055 29.734 -35.75 1 15.19 40 ARG B C 1
ATOM 3887 O O . ARG B 1 40 ? -10.984 29.328 -36.219 1 15.19 40 ARG B O 1
ATOM 3894 N N . GLU B 1 41 ? -12.273 31.047 -36.062 1 15.28 41 GLU B N 1
ATOM 3895 C CA . GLU B 1 41 ? -11.211 31.875 -36.625 1 15.28 41 GLU B CA 1
ATOM 3896 C C . GLU B 1 41 ? -10.227 32.312 -35.531 1 15.28 41 GLU B C 1
ATOM 3898 O O . GLU B 1 41 ? -9.031 32.438 -35.781 1 15.28 41 GLU B O 1
ATOM 3903 N N . THR B 1 42 ? -10.523 32.375 -34.219 1 16.19 42 THR B N 1
ATOM 3904 C CA . THR B 1 42 ? -10.07 33.688 -33.75 1 16.19 42 THR B CA 1
ATOM 3905 C C . THR B 1 42 ? -8.547 33.75 -33.688 1 16.19 42 THR B C 1
ATOM 3907 O O . THR B 1 42 ? -7.887 32.688 -33.594 1 16.19 42 THR B O 1
ATOM 3910 N N . GLY B 1 43 ? -7.867 34.969 -33.625 1 15.34 43 GLY B N 1
ATOM 3911 C CA . GLY B 1 43 ? -6.738 35.812 -34 1 15.34 43 GLY B CA 1
ATOM 3912 C C . GLY B 1 43 ? -5.539 35.656 -33.094 1 15.34 43 GLY B C 1
ATOM 3913 O O . GLY B 1 43 ? -5.637 35.062 -32.031 1 15.34 43 GLY B O 1
ATOM 3914 N N . CYS B 1 44 ? -4.473 36.594 -33 1 15.5 44 CYS B N 1
ATOM 3915 C CA . CYS B 1 44 ? -3.07 36.844 -33.344 1 15.5 44 CYS B CA 1
ATOM 3916 C C . CYS B 1 44 ? -2.229 36.938 -32.062 1 15.5 44 CYS B C 1
ATOM 3918 O O . CYS B 1 44 ? -1.039 36.625 -32.094 1 15.5 44 CYS B O 1
ATOM 3920 N N . LEU B 1 45 ? -2.672 37.469 -30.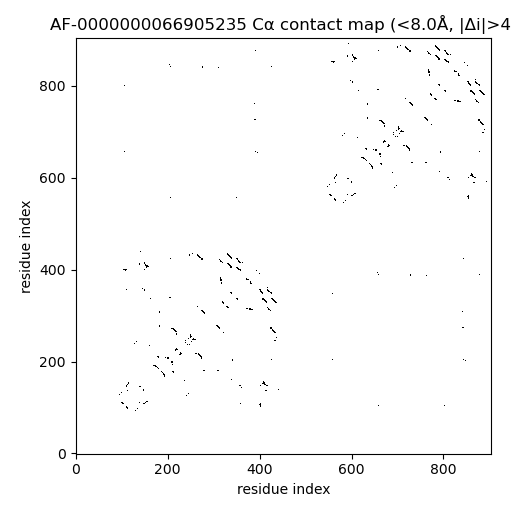75 1 15.77 45 LEU B N 1
ATOM 3921 C CA . LEU B 1 45 ? -1.789 38.562 -30.375 1 15.77 45 LEU B CA 1
ATOM 3922 C C . LEU B 1 45 ? -0.554 38.031 -29.641 1 15.77 45 LEU B C 1
ATOM 3924 O O . LEU B 1 45 ? -0.672 37.344 -28.641 1 15.77 45 LEU B O 1
ATOM 3928 N N . ALA B 1 46 ? 0.743 37.938 -30.172 1 15.66 46 ALA B N 1
ATOM 3929 C CA . ALA B 1 46 ? 2.1 37.406 -30.047 1 15.66 46 ALA B CA 1
ATOM 3930 C C . ALA B 1 46 ? 2.869 38.125 -28.938 1 15.66 46 ALA B C 1
ATOM 3932 O O . ALA B 1 46 ? 4.031 37.812 -28.672 1 15.66 46 ALA B O 1
ATOM 3933 N N . SER B 1 47 ? 2.244 38.719 -27.812 1 16.53 47 SER B N 1
ATOM 3934 C CA . SER B 1 47 ? 3.152 39.812 -27.469 1 16.53 47 SER B CA 1
ATOM 3935 C C . SER B 1 47 ? 4.48 39.281 -26.953 1 16.53 47 SER B C 1
ATOM 3937 O O . SER B 1 47 ? 4.547 38.156 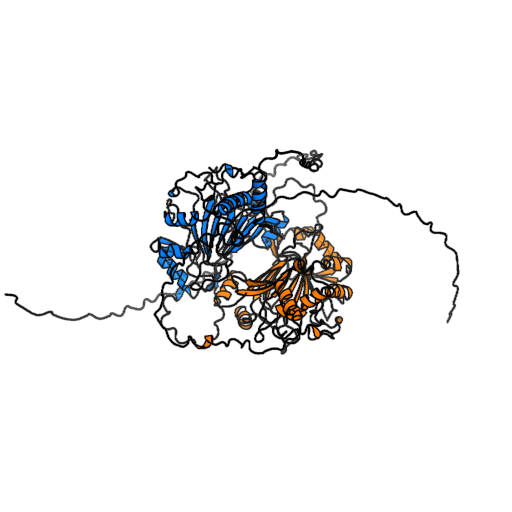-26.438 1 16.53 47 SER B O 1
ATOM 3939 N N . PRO B 1 48 ? 5.605 40.156 -26.688 1 16.14 48 PRO B N 1
ATOM 3940 C CA . PRO B 1 48 ? 7.066 40.281 -26.766 1 16.14 48 PRO B CA 1
ATOM 3941 C C . PRO B 1 48 ? 7.766 39.719 -25.531 1 16.14 48 PRO B C 1
ATOM 3943 O O . PRO B 1 48 ? 7.168 39.656 -24.453 1 16.14 48 PRO B O 1
ATOM 3946 N N . MET B 1 49 ? 9.055 39.094 -25.578 1 16.41 49 MET B N 1
ATOM 3947 C CA . MET B 1 49 ? 10.07 38.125 -25.188 1 16.41 49 MET B CA 1
ATOM 3948 C C . MET B 1 49 ? 10.906 38.656 -24.016 1 16.41 49 MET B C 1
ATOM 3950 O O . MET B 1 49 ? 11.758 37.969 -23.484 1 16.41 49 MET B O 1
ATOM 3954 N N . HIS B 1 50 ? 10.578 39.688 -23.047 1 17.19 50 HIS B N 1
ATOM 3955 C CA . HIS B 1 50 ? 11.805 40.438 -22.781 1 17.19 50 HIS B CA 1
ATOM 3956 C C . HIS B 1 50 ? 12.781 39.594 -21.969 1 17.19 50 HIS B C 1
ATOM 3958 O O . HIS B 1 50 ? 12.359 38.719 -21.188 1 17.19 50 HIS B O 1
ATOM 3964 N N . PRO B 1 51 ? 14.289 39.688 -22.031 1 17.38 51 PRO B N 1
ATOM 3965 C CA . PRO B 1 51 ? 15.562 38.969 -21.906 1 17.38 51 PRO B CA 1
ATOM 3966 C C . PRO B 1 51 ? 16.062 38.875 -20.469 1 17.38 51 PRO B C 1
ATOM 3968 O O . PRO B 1 51 ? 16.312 39.906 -19.844 1 17.38 51 PRO B O 1
ATOM 3971 N N . VAL B 1 52 ? 15.422 38.25 -19.469 1 18.12 52 VAL B N 1
ATOM 3972 C CA . VAL B 1 52 ? 15.875 38.594 -18.125 1 18.12 52 VAL B CA 1
ATOM 3973 C C . VAL B 1 52 ? 17.312 38.156 -17.922 1 18.12 52 VAL B C 1
ATOM 3975 O O . VAL B 1 52 ? 17.703 37.062 -18.359 1 18.12 52 VAL B O 1
ATOM 3978 N N . HIS B 1 53 ? 18.281 39 -17.312 1 16.89 53 HIS B N 1
ATOM 3979 C CA . HIS B 1 53 ? 19.734 39.156 -17.203 1 16.89 53 HIS B CA 1
ATOM 3980 C C . HIS B 1 53 ? 20.344 38.062 -16.359 1 16.89 53 HIS B C 1
ATOM 3982 O O . HIS B 1 53 ? 19.703 37.531 -15.438 1 16.89 53 HIS B O 1
ATOM 3988 N N . LYS B 1 54 ? 21.656 37.5 -16.625 1 18.81 54 LYS B N 1
ATOM 3989 C CA . LYS B 1 54 ? 22.625 36.406 -16.578 1 18.81 54 LYS B CA 1
ATOM 3990 C C . LYS B 1 54 ? 23.406 36.406 -15.266 1 18.81 54 LYS B C 1
ATOM 3992 O O . LYS B 1 54 ? 24.328 35.625 -15.086 1 18.81 54 LYS B O 1
ATOM 3997 N N . PHE B 1 55 ? 22.859 36.469 -14.016 1 17.64 55 PHE B N 1
ATOM 3998 C CA . PHE B 1 55 ? 23.828 36.844 -12.992 1 17.64 55 PHE B CA 1
ATOM 3999 C C . PHE B 1 55 ? 24.906 35.781 -12.844 1 17.64 55 PHE B C 1
ATOM 4001 O O . PHE B 1 55 ? 24.625 34.562 -12.969 1 17.64 55 PHE B O 1
ATOM 4008 N N . ASP B 1 56 ? 26.297 36.062 -12.625 1 18.22 56 ASP B N 1
ATOM 4009 C CA . ASP B 1 56 ? 27.719 35.75 -12.781 1 18.22 56 ASP B CA 1
ATOM 4010 C C . ASP B 1 56 ? 28.219 34.875 -11.633 1 18.22 56 ASP B C 1
ATOM 4012 O O . ASP B 1 56 ? 28.609 35.406 -10.586 1 18.22 56 ASP B O 1
ATOM 4016 N N . LEU B 1 57 ? 27.562 33.875 -11.117 1 17.53 57 LEU B N 1
ATOM 4017 C CA . LEU B 1 57 ? 28.031 33.281 -9.867 1 17.53 57 LEU B CA 1
ATOM 4018 C C . LEU B 1 57 ? 29.344 32.531 -10.078 1 17.53 57 LEU B C 1
ATOM 4020 O O . LEU B 1 57 ? 29.344 31.406 -10.57 1 17.53 57 LEU B O 1
ATOM 4024 N N . SER B 1 58 ? 30.562 33.062 -10.242 1 17.83 58 SER B N 1
ATOM 4025 C CA . SER B 1 58 ? 31.906 32.719 -10.703 1 17.83 58 SER B CA 1
ATOM 4026 C C . SER B 1 58 ? 32.594 31.719 -9.766 1 17.83 58 SER B C 1
ATOM 4028 O O . SER B 1 58 ? 33.219 30.766 -10.219 1 17.83 58 SER B O 1
ATOM 4030 N N . ALA B 1 59 ? 33.188 32.031 -8.469 1 17.67 59 ALA B N 1
ATOM 4031 C CA . ALA B 1 59 ? 34.562 31.938 -8.031 1 17.67 59 ALA B CA 1
ATOM 4032 C C . ALA B 1 59 ? 34.938 30.531 -7.574 1 17.67 59 ALA B C 1
ATOM 4034 O O . ALA B 1 59 ? 36.031 30.031 -7.844 1 17.67 59 ALA B O 1
ATOM 4035 N N . PHE B 1 60 ? 34.656 30.109 -6.336 1 19.41 60 PHE B N 1
ATOM 4036 C CA . PHE B 1 60 ? 35.531 29.297 -5.504 1 19.41 60 PHE B CA 1
ATOM 4037 C C . PHE B 1 60 ? 35.688 27.891 -6.082 1 19.41 60 PHE B C 1
ATOM 4039 O O . PHE B 1 60 ? 34.719 27.203 -6.316 1 19.41 60 PHE B O 1
ATOM 4046 N N . ALA B 1 61 ? 37 27.359 -6.492 1 19.41 61 ALA B N 1
ATOM 4047 C CA . ALA B 1 61 ? 37.656 26.438 -7.406 1 19.41 61 ALA B CA 1
ATOM 4048 C C . ALA B 1 61 ? 37.781 25.047 -6.793 1 19.41 61 ALA B C 1
ATOM 4050 O O . ALA B 1 61 ? 38.312 24.125 -7.418 1 19.41 61 ALA B O 1
ATOM 4051 N N . PRO B 1 62 ? 37.25 24.672 -5.711 1 19.58 62 PRO B N 1
ATOM 4052 C CA . PRO B 1 62 ? 37.969 23.594 -5.023 1 19.58 62 PRO B CA 1
ATOM 4053 C C . PRO B 1 62 ? 38.344 22.438 -5.957 1 19.58 62 PRO B C 1
ATOM 4055 O O . PRO B 1 62 ? 37.594 22.125 -6.879 1 19.58 62 PRO B O 1
ATOM 4058 N N . ASP B 1 63 ? 39.656 21.891 -5.902 1 20.03 63 ASP B N 1
ATOM 4059 C CA . ASP B 1 63 ? 40.469 21.109 -6.812 1 20.03 63 ASP B CA 1
ATOM 4060 C C . ASP B 1 63 ? 39.781 19.812 -7.207 1 20.03 63 ASP B C 1
ATOM 4062 O O . ASP B 1 63 ? 39.344 19.656 -8.344 1 20.03 63 ASP B O 1
ATOM 4066 N N . GLY B 1 64 ? 40.562 18.625 -6.785 1 19.25 64 GLY B N 1
ATOM 4067 C CA . GLY B 1 64 ? 41.062 17.531 -7.613 1 19.25 64 GLY B CA 1
ATOM 4068 C C . GLY B 1 64 ? 40 16.484 -7.906 1 19.25 64 GLY B C 1
ATOM 4069 O O . GLY B 1 64 ? 39.812 16.109 -9.062 1 19.25 64 GLY B O 1
ATOM 4070 N N . ILE B 1 65 ? 39.969 15.602 -6.828 1 20.33 65 ILE B N 1
ATOM 4071 C CA . ILE B 1 65 ? 39.688 14.227 -7.207 1 20.33 65 ILE B CA 1
ATOM 4072 C C . ILE B 1 65 ? 38.312 14.164 -7.883 1 20.33 65 ILE B C 1
ATOM 4074 O O . ILE B 1 65 ? 37.594 13.164 -7.762 1 20.33 65 ILE B O 1
ATOM 4078 N N . ALA B 1 66 ? 37.844 15.281 -7.934 1 20.38 66 ALA B N 1
ATOM 4079 C CA . ALA B 1 66 ? 36.5 15.492 -8.508 1 20.38 66 ALA B CA 1
ATOM 4080 C C . ALA B 1 66 ? 36.438 14.945 -9.93 1 20.38 66 ALA B C 1
ATOM 4082 O O . ALA B 1 66 ? 35.438 15.117 -10.617 1 20.38 66 ALA B O 1
ATOM 4083 N N . SER B 1 67 ? 37.688 14.727 -10.406 1 19.33 67 SER B N 1
ATOM 4084 C CA . SER B 1 67 ? 37.906 14.633 -11.844 1 19.33 67 SER B CA 1
ATOM 4085 C C . SER B 1 67 ? 37.25 13.375 -12.422 1 19.33 67 SER B C 1
ATOM 4087 O O . SER B 1 67 ? 36.719 13.398 -13.531 1 19.33 67 SER B O 1
ATOM 4089 N N . SER B 1 68 ? 37.75 12.305 -11.812 1 20.09 68 SER B N 1
ATOM 4090 C CA . SER B 1 68 ? 37.812 11.156 -12.711 1 20.09 68 SER B CA 1
ATOM 4091 C C . SER B 1 68 ? 36.438 10.773 -13.234 1 20.09 68 SER B C 1
ATOM 4093 O O . SER B 1 68 ? 36.312 10.172 -14.312 1 20.09 68 SER B O 1
ATOM 4095 N N . ILE B 1 69 ? 35.688 10.797 -12.305 1 19.62 69 ILE B N 1
ATOM 4096 C CA . ILE B 1 69 ? 34.562 9.945 -12.68 1 19.62 69 ILE B CA 1
ATOM 4097 C C . ILE B 1 69 ? 33.781 10.594 -13.82 1 19.62 69 ILE B C 1
ATOM 4099 O O . ILE B 1 69 ? 32.719 10.109 -14.211 1 19.62 69 ILE B O 1
ATOM 4103 N N . ALA B 1 70 ? 34.25 11.805 -14.164 1 19.94 70 ALA B N 1
ATOM 4104 C CA . ALA B 1 70 ? 33.562 12.648 -15.156 1 19.94 70 ALA B CA 1
ATOM 4105 C C . ALA B 1 70 ? 33.594 12.008 -16.531 1 19.94 70 ALA B C 1
ATOM 4107 O O . ALA B 1 70 ? 32.844 12.398 -17.438 1 19.94 70 ALA B O 1
ATOM 4108 N N . HIS B 1 71 ? 34.812 11.445 -16.797 1 19.58 71 HIS B N 1
ATOM 4109 C CA . HIS B 1 71 ? 35.094 11.133 -18.188 1 19.58 71 HIS B CA 1
ATOM 4110 C C . HIS B 1 71 ? 34.25 9.977 -18.688 1 19.58 71 HIS B C 1
ATOM 4112 O O . HIS B 1 71 ? 34.625 9.273 -19.625 1 19.58 71 HIS B O 1
ATOM 4118 N N . ALA B 1 72 ? 33.469 9.477 -17.969 1 18.66 72 ALA B N 1
ATOM 4119 C CA . ALA B 1 72 ? 32.969 8.32 -18.719 1 18.66 72 ALA B CA 1
ATOM 4120 C C . ALA B 1 72 ? 32.656 8.695 -20.156 1 18.66 72 ALA B C 1
ATOM 4122 O O . ALA B 1 72 ? 31.859 9.609 -20.391 1 18.66 72 ALA B O 1
ATOM 4123 N N . LYS B 1 73 ? 33.594 8.43 -20.969 1 20.17 73 LYS B N 1
ATOM 4124 C CA . LYS B 1 73 ? 33.594 8.688 -22.406 1 20.17 73 LYS B CA 1
ATOM 4125 C C . LYS B 1 73 ? 32.188 8.555 -22.984 1 20.17 73 LYS B C 1
ATOM 4127 O O . LYS B 1 73 ? 31.422 7.688 -22.562 1 20.17 73 LYS B O 1
ATOM 4132 N N . ARG B 1 74 ? 31.75 9.633 -23.453 1 20.52 74 ARG B N 1
ATOM 4133 C CA . ARG B 1 74 ? 30.703 9.555 -24.469 1 20.52 74 ARG B CA 1
ATOM 4134 C C . ARG B 1 74 ? 30.922 8.352 -25.375 1 20.52 74 ARG B C 1
ATOM 4136 O O . ARG B 1 74 ? 32 8.18 -25.953 1 20.52 74 ARG B O 1
ATOM 4143 N N . ILE B 1 75 ? 30.5 7.238 -24.953 1 21.52 75 ILE B N 1
ATOM 4144 C CA . ILE B 1 75 ? 30.656 6.191 -25.953 1 21.52 75 ILE B CA 1
ATOM 4145 C C . ILE B 1 75 ? 30.562 6.793 -27.359 1 21.52 75 ILE B C 1
ATOM 4147 O O . ILE B 1 75 ? 29.641 7.559 -27.641 1 21.52 75 ILE B O 1
ATOM 4151 N N . PRO B 1 76 ? 31.656 6.996 -27.891 1 22.3 76 PRO B N 1
ATOM 4152 C CA . PRO B 1 76 ? 31.609 7.582 -29.219 1 22.3 76 PRO B CA 1
ATOM 4153 C C . PRO B 1 76 ? 30.391 7.141 -30.016 1 22.3 76 PRO B C 1
ATOM 4155 O O . PRO B 1 76 ? 29.891 6.023 -29.828 1 22.3 76 PRO B O 1
ATOM 4158 N N . LYS B 1 77 ? 29.578 8.156 -30.406 1 25.12 77 LYS B N 1
ATOM 4159 C CA . LYS B 1 77 ? 28.641 8.031 -31.531 1 25.12 77 LYS B CA 1
ATOM 4160 C C . LYS B 1 77 ? 29.266 7.211 -32.656 1 25.12 77 LYS B C 1
ATOM 4162 O O . LYS B 1 77 ? 28.734 7.207 -33.781 1 25.12 77 LYS B O 1
ATOM 4167 N N . ASP B 1 78 ? 30.547 6.891 -32.438 1 23.83 78 ASP B N 1
ATOM 4168 C CA . ASP B 1 78 ? 31.234 6.555 -33.656 1 23.83 78 ASP B CA 1
ATOM 4169 C C . ASP B 1 78 ? 30.594 5.344 -34.344 1 23.83 78 ASP B C 1
ATOM 4171 O O . ASP B 1 78 ? 30.891 5.051 -35.5 1 23.83 78 ASP B O 1
ATOM 4175 N N . GLY B 1 79 ? 30.531 4.234 -33.625 1 23.73 79 GLY B N 1
ATOM 4176 C CA . GLY B 1 79 ? 30.547 3.207 -34.625 1 23.73 79 GLY B CA 1
ATOM 4177 C C . GLY B 1 79 ? 29.391 3.316 -35.625 1 23.73 79 GLY B C 1
ATOM 4178 O O . GLY B 1 79 ? 28.234 3.52 -35.188 1 23.73 79 GLY B O 1
ATOM 4179 N N . SER B 1 80 ? 29.594 3.842 -36.812 1 25.55 80 SER B N 1
ATOM 4180 C CA . SER B 1 80 ? 28.812 3.699 -38.031 1 25.55 80 SER B CA 1
ATOM 4181 C C . SER B 1 80 ? 28.125 2.344 -38.062 1 25.55 80 SER B C 1
ATOM 4183 O O . SER B 1 80 ? 28.719 1.35 -38.5 1 25.55 80 SER B O 1
ATOM 4185 N N . LEU B 1 81 ? 27.688 1.867 -36.938 1 27.83 81 LEU B N 1
ATOM 4186 C CA . LEU B 1 81 ? 27 0.625 -37.281 1 27.83 81 LEU B CA 1
ATOM 4187 C C . LEU B 1 81 ? 26.266 0.765 -38.625 1 27.83 81 LEU B C 1
ATOM 4189 O O . LEU B 1 81 ? 25.656 1.806 -38.875 1 27.83 81 LEU B O 1
ATOM 4193 N N . SER B 1 82 ? 26.609 0.131 -39.531 1 27.44 82 SER B N 1
ATOM 4194 C CA . SER B 1 82 ? 26 0.008 -40.844 1 27.44 82 SER B CA 1
ATOM 4195 C C . SER B 1 82 ? 24.484 0.133 -40.781 1 27.44 82 SER B C 1
ATOM 4197 O O . SER B 1 82 ? 23.891 -0.105 -39.719 1 27.44 82 SER B O 1
ATOM 4199 N N . SER B 1 83 ? 23.828 0.787 -41.719 1 31.58 83 SER B N 1
ATOM 4200 C CA . SER B 1 83 ? 22.516 1.144 -42.281 1 31.58 83 SER B CA 1
ATOM 4201 C C . SER B 1 83 ? 21.5 0.031 -42.062 1 31.58 83 SER B C 1
ATOM 4203 O O . SER B 1 83 ? 20.547 -0.101 -42.812 1 31.58 83 SER B O 1
ATOM 4205 N N . ASN B 1 84 ? 21.875 -1.057 -41.5 1 34.28 84 ASN B N 1
ATOM 4206 C CA . ASN B 1 84 ? 20.797 -1.994 -41.781 1 34.28 84 ASN B CA 1
ATOM 4207 C C . ASN B 1 84 ? 19.453 -1.53 -41.219 1 34.28 84 ASN B C 1
ATOM 4209 O O . ASN B 1 84 ? 19.438 -0.672 -40.312 1 34.28 84 ASN B O 1
ATOM 4213 N N . ASP B 1 85 ? 18.172 -2.504 -41.062 1 39.19 85 ASP B N 1
ATOM 4214 C CA . ASP B 1 85 ? 16.797 -2.105 -41.406 1 39.19 85 ASP B CA 1
ATOM 4215 C C . ASP B 1 85 ? 16.188 -1.278 -40.281 1 39.19 85 ASP B C 1
ATOM 4217 O O . ASP B 1 85 ? 16.297 -1.635 -39.094 1 39.19 85 ASP B O 1
ATOM 4221 N N . GLY B 1 86 ? 16.047 0.061 -40.125 1 44.19 86 GLY B N 1
ATOM 4222 C CA . GLY B 1 86 ? 15.164 1.084 -39.594 1 44.19 86 GLY B CA 1
ATOM 4223 C C . GLY B 1 86 ? 13.984 0.512 -38.844 1 44.19 86 GLY B C 1
ATOM 4224 O O . GLY B 1 86 ? 13.367 1.2 -38.031 1 44.19 86 GLY B O 1
ATOM 4225 N N . SER B 1 87 ? 13.555 -0.65 -39.188 1 47.31 87 SER B N 1
ATOM 4226 C CA . SER B 1 87 ? 12.312 -1.248 -38.688 1 47.31 87 SER B CA 1
ATOM 4227 C C . SER B 1 87 ? 12.5 -1.828 -37.281 1 47.31 87 SER B C 1
ATOM 4229 O O . SER B 1 87 ? 11.602 -1.729 -36.438 1 47.31 87 SER B O 1
ATOM 4231 N N . GLY B 1 88 ? 13.656 -2.398 -36.875 1 53.22 88 GLY B N 1
ATOM 4232 C CA . GLY B 1 88 ? 13.883 -2.986 -35.562 1 53.22 88 GLY B CA 1
ATOM 4233 C C . GLY B 1 88 ? 13.922 -1.959 -34.469 1 53.22 88 GLY B C 1
ATOM 4234 O O . GLY B 1 88 ? 13.375 -2.186 -33.375 1 53.22 88 GLY B O 1
ATOM 4235 N N . SER B 1 89 ? 14.594 -0.833 -34.688 1 66.38 89 SER B N 1
ATOM 4236 C CA . SER B 1 89 ? 14.711 0.24 -33.688 1 66.38 89 SER B CA 1
ATOM 4237 C C . SER B 1 89 ? 13.352 0.857 -33.406 1 66.38 89 SER B C 1
ATOM 4239 O O . SER B 1 89 ? 13.023 1.11 -32.219 1 66.38 89 SER B O 1
ATOM 4241 N N . LEU B 1 90 ? 12.586 0.809 -34.438 1 68.75 90 LEU B N 1
ATOM 4242 C CA . LEU B 1 90 ? 11.258 1.382 -34.25 1 68.75 90 LEU B CA 1
ATOM 4243 C C . LEU B 1 90 ? 10.367 0.448 -33.438 1 68.75 90 LEU B C 1
ATOM 4245 O O . LEU B 1 90 ? 9.57 0.903 -32.594 1 68.75 90 LEU B O 1
ATOM 4249 N N . THR B 1 91 ? 10.617 -0.807 -33.688 1 77.62 91 THR B N 1
ATOM 4250 C CA . THR B 1 91 ? 9.844 -1.804 -32.969 1 77.62 91 THR B CA 1
ATOM 4251 C C . THR B 1 91 ? 10.227 -1.807 -31.484 1 77.62 91 THR B C 1
ATOM 4253 O O . THR B 1 91 ? 9.352 -1.88 -30.609 1 77.62 91 THR B O 1
ATOM 4256 N N . GLN B 1 92 ? 11.438 -1.585 -31.297 1 81.5 92 GLN B N 1
ATOM 4257 C CA . GLN B 1 92 ? 11.891 -1.573 -29.906 1 81.5 92 GLN B CA 1
ATOM 4258 C C . GLN B 1 92 ? 11.375 -0.34 -29.172 1 81.5 92 GLN B C 1
ATOM 4260 O O . GLN B 1 92 ? 10.992 -0.423 -28 1 81.5 92 GLN B O 1
ATOM 4265 N N . GLN B 1 93 ? 11.391 0.642 -29.875 1 83.19 93 GLN B N 1
ATOM 4266 C CA . GLN B 1 93 ? 10.875 1.866 -29.281 1 83.19 93 GLN B CA 1
ATOM 4267 C C . GLN B 1 93 ? 9.391 1.745 -28.969 1 83.19 93 GLN B C 1
ATOM 4269 O O . GLN B 1 93 ? 8.93 2.174 -27.906 1 83.19 93 GLN B O 1
ATOM 4274 N N . LYS B 1 94 ? 8.766 1.168 -29.891 1 88.12 94 LYS B N 1
ATOM 4275 C CA . LYS B 1 94 ? 7.344 0.917 -29.688 1 88.12 94 LYS B CA 1
ATOM 4276 C C . LYS B 1 94 ? 7.117 0.027 -28.469 1 88.12 94 LYS B C 1
ATOM 4278 O O . LYS B 1 94 ? 6.277 0.331 -27.609 1 88.12 94 LYS B O 1
ATOM 4283 N N . PHE B 1 95 ? 7.855 -1.008 -28.359 1 92.31 95 PHE B N 1
ATOM 4284 C CA . PHE B 1 95 ? 7.703 -1.946 -27.25 1 92.31 95 PHE B CA 1
ATOM 4285 C C . PHE B 1 95 ? 8.055 -1.282 -25.922 1 92.31 95 PHE B C 1
ATOM 4287 O O . PHE B 1 95 ? 7.367 -1.492 -24.922 1 92.31 95 PHE B O 1
ATOM 4294 N N . ARG B 1 96 ? 9.031 -0.494 -25.969 1 93.19 96 ARG B N 1
ATOM 4295 C CA . ARG B 1 96 ? 9.453 0.187 -24.75 1 93.19 96 ARG B CA 1
ATOM 4296 C C . ARG B 1 96 ? 8.367 1.146 -24.25 1 93.19 96 ARG B C 1
ATOM 4298 O O . ARG B 1 96 ? 8.234 1.372 -23.047 1 93.19 96 ARG B O 1
ATOM 4305 N N . SER B 1 97 ? 7.629 1.621 -25.156 1 94 97 SER B N 1
ATOM 4306 C CA . SER B 1 97 ? 6.602 2.59 -24.797 1 94 97 SER B CA 1
ATOM 4307 C C . SER B 1 97 ? 5.496 1.942 -23.969 1 94 97 SER B C 1
ATOM 4309 O O . SER B 1 97 ? 4.738 2.635 -23.281 1 94 97 SER B O 1
ATOM 4311 N N . PHE B 1 98 ? 5.383 0.586 -24.031 1 96.44 98 PHE B N 1
ATOM 4312 C CA . PHE B 1 98 ? 4.359 -0.117 -23.266 1 96.44 98 PHE B CA 1
ATOM 4313 C C . PHE B 1 98 ? 4.852 -0.418 -21.844 1 96.44 98 PHE B C 1
ATOM 4315 O O . PHE B 1 98 ? 4.062 -0.789 -20.984 1 96.44 98 PHE B O 1
ATOM 4322 N N . ILE B 1 99 ? 6.156 -0.229 -21.656 1 97.5 99 ILE B N 1
ATOM 4323 C CA . ILE B 1 99 ? 6.766 -0.655 -20.406 1 97.5 99 ILE B CA 1
ATOM 4324 C C . ILE B 1 99 ? 6.906 0.541 -19.469 1 97.5 99 ILE B C 1
ATOM 4326 O O . ILE B 1 99 ? 7.422 1.591 -19.859 1 97.5 99 ILE B O 1
ATOM 4330 N N . GLN B 1 100 ? 6.398 0.359 -18.344 1 97.38 100 GLN B N 1
ATOM 4331 C CA . GLN B 1 100 ? 6.574 1.366 -17.297 1 97.38 100 GLN B CA 1
ATOM 4332 C C . GLN B 1 100 ? 7.613 0.921 -16.266 1 97.38 100 GLN B C 1
ATOM 4334 O O . GLN B 1 100 ? 7.449 -0.116 -15.625 1 97.38 100 GLN B O 1
ATOM 4339 N N . THR B 1 101 ? 8.617 1.647 -16.156 1 97.5 101 THR B N 1
ATOM 4340 C CA . THR B 1 101 ? 9.609 1.42 -15.102 1 97.5 101 THR B CA 1
ATOM 4341 C C . THR B 1 101 ? 9.391 2.375 -13.938 1 97.5 101 THR B C 1
ATOM 4343 O O . THR B 1 101 ? 9.336 3.592 -14.125 1 97.5 101 THR B O 1
ATOM 4346 N N . GLU B 1 102 ? 9.227 1.807 -12.852 1 96.31 102 GLU B N 1
ATOM 4347 C CA . GLU B 1 102 ? 8.953 2.619 -11.664 1 96.31 102 GLU B CA 1
ATOM 4348 C C . GLU B 1 102 ? 10.008 2.385 -10.586 1 96.31 102 GLU B C 1
ATOM 4350 O O . GLU B 1 102 ? 10.375 1.241 -10.305 1 96.31 102 GLU B O 1
ATOM 4355 N N . GLN B 1 103 ? 10.445 3.49 -10.055 1 97.25 103 GLN B N 1
ATOM 4356 C CA . GLN B 1 103 ? 11.312 3.422 -8.883 1 97.25 103 GLN B CA 1
ATOM 4357 C C . GLN B 1 103 ? 10.516 3.582 -7.598 1 97.25 103 GLN B C 1
ATOM 4359 O O . GLN B 1 103 ? 9.734 4.531 -7.457 1 97.25 103 GLN B O 1
ATOM 4364 N N . HIS B 1 104 ? 10.617 2.631 -6.727 1 97.56 104 HIS B N 1
ATOM 4365 C CA . HIS B 1 104 ? 9.938 2.777 -5.445 1 97.56 104 HIS B CA 1
ATOM 4366 C C . HIS B 1 104 ? 10.406 4.031 -4.715 1 97.56 104 HIS B C 1
ATOM 4368 O O . HIS B 1 104 ? 11.609 4.223 -4.512 1 97.56 104 HIS B O 1
ATOM 4374 N N . PRO B 1 105 ? 9.523 4.824 -4.309 1 96.06 105 PRO B N 1
ATOM 4375 C CA . PRO B 1 105 ? 9.93 6.145 -3.826 1 96.06 105 PRO B CA 1
ATOM 4376 C C . PRO B 1 105 ? 10.719 6.078 -2.523 1 96.06 105 PRO B C 1
ATOM 4378 O O . PRO B 1 105 ? 11.641 6.875 -2.312 1 96.06 105 PRO B O 1
ATOM 4381 N N . ASN B 1 106 ? 10.406 5.168 -1.668 1 97 106 ASN B N 1
ATOM 4382 C CA . ASN B 1 106 ? 11.102 5.07 -0.387 1 97 106 ASN B CA 1
ATOM 4383 C C . ASN B 1 106 ? 12.281 4.109 -0.464 1 97 106 ASN B C 1
ATOM 4385 O O . ASN B 1 106 ? 13.367 4.414 0.035 1 97 106 ASN B O 1
ATOM 4389 N N . GLY B 1 107 ? 12.094 3.01 -1.153 1 97.56 107 GLY B N 1
ATOM 4390 C CA . GLY B 1 107 ? 13.102 1.956 -1.178 1 97.56 107 GLY B CA 1
ATOM 4391 C C . GLY B 1 107 ? 14.062 2.076 -2.344 1 97.56 107 GLY B C 1
ATOM 4392 O O . GLY B 1 107 ? 15.117 1.436 -2.355 1 97.56 107 GLY B O 1
ATOM 4393 N N . GLN B 1 108 ? 13.688 2.717 -3.393 1 96.94 108 GLN B N 1
ATOM 4394 C CA . GLN B 1 108 ? 14.531 3.127 -4.512 1 96.94 108 GLN B CA 1
ATOM 4395 C C . GLN B 1 108 ? 14.781 1.961 -5.461 1 96.94 108 GLN B C 1
ATOM 4397 O O . GLN B 1 108 ? 15.477 2.115 -6.469 1 96.94 108 GLN B O 1
ATOM 4402 N N . ALA B 1 109 ? 14.281 0.767 -5.23 1 98.5 109 ALA B N 1
ATOM 4403 C CA . ALA B 1 109 ? 14.422 -0.331 -6.184 1 98.5 109 ALA B CA 1
ATOM 4404 C C . ALA B 1 109 ? 13.523 -0.122 -7.398 1 98.5 109 ALA B C 1
ATOM 4406 O O . ALA B 1 109 ? 12.484 0.54 -7.305 1 98.5 109 ALA B O 1
ATOM 4407 N N . LEU B 1 110 ? 13.898 -0.719 -8.484 1 98.44 110 LEU B N 1
ATOM 4408 C CA . LEU B 1 110 ? 13.18 -0.547 -9.742 1 98.44 110 LEU B CA 1
ATOM 4409 C C . LEU B 1 110 ? 12.266 -1.736 -10.008 1 98.44 110 LEU B C 1
ATOM 4411 O O . LEU B 1 110 ? 12.656 -2.887 -9.797 1 98.44 110 LEU B O 1
ATOM 4415 N N . VAL B 1 111 ? 11.086 -1.436 -10.43 1 98.62 111 VAL B N 1
ATOM 4416 C CA . VAL B 1 111 ? 10.094 -2.416 -10.867 1 98.62 111 VAL B CA 1
ATOM 4417 C C . VAL B 1 111 ? 9.641 -2.096 -12.281 1 98.62 111 VAL B C 1
ATOM 4419 O O . VAL B 1 111 ? 9.547 -0.926 -12.664 1 98.62 111 VAL B O 1
ATOM 4422 N N . VAL B 1 112 ? 9.375 -3.098 -13.047 1 98.38 112 VAL B N 1
ATOM 4423 C CA . VAL B 1 112 ? 8.859 -2.867 -14.391 1 98.38 112 VAL B CA 1
ATOM 4424 C C . VAL B 1 112 ? 7.477 -3.49 -14.531 1 98.38 112 VAL B C 1
ATOM 4426 O O . VAL B 1 112 ? 7.215 -4.57 -13.992 1 98.38 112 VAL B O 1
ATOM 4429 N N . GLN B 1 113 ? 6.605 -2.787 -15.164 1 98.5 113 GLN B N 1
ATOM 4430 C CA . GLN B 1 113 ? 5.246 -3.287 -15.32 1 98.5 113 GLN B CA 1
ATOM 4431 C C . GLN B 1 113 ? 4.695 -2.963 -16.703 1 98.5 113 GLN B C 1
ATOM 4433 O O . GLN B 1 113 ? 5.16 -2.027 -17.359 1 98.5 113 GLN B O 1
ATOM 4438 N N . VAL B 1 114 ? 3.801 -3.752 -17.125 1 98.25 114 VAL B N 1
ATOM 4439 C CA . VAL B 1 114 ? 3.008 -3.51 -18.328 1 98.25 114 VAL B CA 1
ATOM 4440 C C . VAL B 1 114 ? 1.533 -3.775 -18.031 1 98.25 114 VAL B C 1
ATOM 4442 O O . VAL B 1 114 ? 1.2 -4.68 -17.266 1 98.25 114 VAL B O 1
ATOM 4445 N N . ASP B 1 115 ? 0.737 -2.951 -18.562 1 97.44 115 ASP B N 1
ATOM 4446 C CA . ASP B 1 115 ? -0.705 -3.166 -18.5 1 97.44 115 ASP B CA 1
ATOM 4447 C C . ASP B 1 115 ? -1.2 -3.916 -19.734 1 97.44 115 ASP B C 1
ATOM 4449 O O . ASP B 1 115 ? -1.226 -3.361 -20.844 1 97.44 115 ASP B O 1
ATOM 4453 N N . HIS B 1 116 ? -1.628 -5.039 -19.516 1 96.88 116 HIS B N 1
ATOM 4454 C CA . HIS B 1 116 ? -2.049 -5.898 -20.609 1 96.88 116 HIS B CA 1
ATOM 4455 C C . HIS B 1 116 ? -3.143 -5.238 -21.438 1 96.88 116 HIS B C 1
ATOM 4457 O O . HIS B 1 116 ? -3.219 -5.449 -22.656 1 96.88 116 HIS B O 1
ATOM 4463 N N . ASP B 1 117 ? -3.988 -4.434 -20.875 1 94.44 117 ASP B N 1
ATOM 4464 C CA . ASP B 1 117 ? -5.094 -3.783 -21.562 1 94.44 117 ASP B CA 1
ATOM 4465 C C . ASP B 1 117 ? -4.578 -2.807 -22.625 1 94.44 117 ASP B C 1
ATOM 4467 O O . ASP B 1 117 ? -5.27 -2.521 -23.609 1 94.44 117 ASP B O 1
ATOM 4471 N N . HIS B 1 118 ? -3.41 -2.375 -22.469 1 95 118 HIS B N 1
ATOM 4472 C CA . HIS B 1 118 ? -2.836 -1.409 -23.391 1 95 118 HIS B CA 1
ATOM 4473 C C . HIS B 1 118 ? -2.188 -2.107 -24.578 1 95 118 HIS B C 1
ATOM 4475 O O . HIS B 1 118 ? -1.71 -1.45 -25.516 1 95 118 HIS B O 1
ATOM 4481 N N . LEU B 1 119 ? -2.24 -3.418 -24.562 1 96.12 119 LEU B N 1
ATOM 4482 C CA . LEU B 1 119 ? -1.577 -4.172 -25.625 1 96.12 119 LEU B CA 1
ATOM 4483 C C . LEU B 1 119 ? -2.576 -4.605 -26.688 1 96.12 119 LEU B C 1
ATOM 4485 O O . LEU B 1 119 ? -2.223 -5.344 -27.609 1 96.12 119 LEU B O 1
ATOM 4489 N N . SER B 1 120 ? -3.758 -4.18 -26.609 1 91.19 120 SER B N 1
ATOM 4490 C CA . SER B 1 120 ? -4.844 -4.633 -27.484 1 91.19 120 SER B CA 1
ATOM 4491 C C . SER B 1 120 ? -4.582 -4.258 -28.938 1 91.19 120 SER B C 1
ATOM 4493 O O . SER B 1 120 ? -5.113 -4.895 -29.844 1 91.19 120 SER B O 1
ATOM 4495 N N . GLY B 1 121 ? -3.764 -3.371 -29.188 1 91.31 121 GLY B N 1
ATOM 4496 C CA . GLY B 1 121 ? -3.48 -2.951 -30.547 1 91.31 121 GLY B CA 1
ATOM 4497 C C . GLY B 1 121 ? -2.445 -3.82 -31.234 1 91.31 121 GLY B C 1
ATOM 4498 O O . GLY B 1 121 ? -2.26 -3.73 -32.438 1 91.31 121 GLY B O 1
ATOM 4499 N N . LEU B 1 122 ? -1.859 -4.75 -30.547 1 94.44 122 LEU B N 1
ATOM 4500 C CA . LEU B 1 122 ? -0.83 -5.609 -31.109 1 94.44 122 LEU B CA 1
ATOM 4501 C C . LEU B 1 122 ? -1.449 -6.855 -31.734 1 94.44 122 LEU B C 1
ATOM 4503 O O . LEU B 1 122 ? -2.402 -7.418 -31.203 1 94.44 122 LEU B O 1
ATOM 4507 N N . SER B 1 123 ? -0.859 -7.207 -32.875 1 94 123 SER B N 1
ATOM 4508 C CA . SER B 1 123 ? -1.21 -8.508 -33.438 1 94 123 SER B CA 1
ATOM 4509 C C . SER B 1 123 ? -0.69 -9.648 -32.562 1 94 123 SER B C 1
ATOM 4511 O O . SER B 1 123 ? 0.15 -9.438 -31.688 1 94 123 SER B O 1
ATOM 4513 N N . ASP B 1 124 ? -1.139 -10.828 -32.875 1 93.25 124 ASP B N 1
ATOM 4514 C CA . ASP B 1 124 ? -0.699 -11.992 -32.094 1 93.25 124 ASP B CA 1
ATOM 4515 C C . ASP B 1 124 ? 0.812 -12.18 -32.219 1 93.25 124 ASP B C 1
ATOM 4517 O O . ASP B 1 124 ? 1.476 -12.508 -31.219 1 93.25 124 ASP B O 1
ATOM 4521 N N . ILE B 1 125 ? 1.235 -11.984 -33.344 1 94.06 125 ILE B N 1
ATOM 4522 C CA . ILE B 1 125 ? 2.664 -12.156 -33.594 1 94.06 125 ILE B CA 1
ATOM 4523 C C . ILE B 1 125 ? 3.443 -11.07 -32.844 1 94.06 125 ILE B C 1
ATOM 4525 O O . ILE B 1 125 ? 4.449 -11.359 -32.188 1 94.06 125 ILE B O 1
ATOM 4529 N N . GLU B 1 126 ? 2.932 -9.875 -32.875 1 94.44 126 GLU B N 1
ATOM 4530 C CA . GLU B 1 126 ? 3.576 -8.773 -32.188 1 94.44 126 GLU B CA 1
ATOM 4531 C C . GLU B 1 126 ? 3.529 -8.977 -30.672 1 94.44 126 GLU B C 1
ATOM 4533 O O . GLU B 1 126 ? 4.492 -8.656 -29.969 1 94.44 126 GLU B O 1
ATOM 4538 N N . LEU B 1 127 ? 2.434 -9.445 -30.234 1 96.25 127 LEU B N 1
ATOM 4539 C CA . LEU B 1 127 ? 2.273 -9.68 -28.797 1 96.25 127 LEU B CA 1
ATOM 4540 C C . LEU B 1 127 ? 3.268 -10.727 -28.312 1 96.25 127 LEU B C 1
ATOM 4542 O O . LEU B 1 127 ? 3.859 -10.578 -27.234 1 96.25 127 LEU B O 1
ATOM 4546 N N . ALA B 1 128 ? 3.432 -11.719 -29.094 1 95.12 128 ALA B N 1
ATOM 4547 C CA . ALA B 1 128 ? 4.398 -12.758 -28.75 1 95.12 128 ALA B CA 1
ATOM 4548 C C . ALA B 1 128 ? 5.816 -12.195 -28.703 1 95.12 128 ALA B C 1
ATOM 4550 O O . ALA B 1 128 ? 6.598 -12.531 -27.812 1 95.12 128 ALA B O 1
ATOM 4551 N N . GLN B 1 129 ? 6.109 -11.383 -29.656 1 94.5 129 GLN B N 1
ATOM 4552 C CA . GLN B 1 129 ? 7.418 -10.734 -29.672 1 94.5 129 GLN B CA 1
ATOM 4553 C C . GLN B 1 129 ? 7.582 -9.781 -28.5 1 94.5 129 GLN B C 1
ATOM 4555 O O . GLN B 1 129 ? 8.641 -9.75 -27.859 1 94.5 129 GLN B O 1
ATOM 4560 N N . PHE B 1 130 ? 6.539 -9.07 -28.219 1 96.06 130 PHE B N 1
ATOM 4561 C CA . PHE B 1 130 ? 6.57 -8.141 -27.094 1 96.06 130 PHE B CA 1
ATOM 4562 C C . PHE B 1 130 ? 6.758 -8.891 -25.781 1 96.06 130 PHE B C 1
ATOM 4564 O O . PHE B 1 130 ? 7.508 -8.445 -24.906 1 96.06 130 PHE B O 1
ATOM 4571 N N . ALA B 1 131 ? 6.055 -9.961 -25.656 1 96.81 131 ALA B N 1
ATOM 4572 C CA . ALA B 1 131 ? 6.156 -10.758 -24.438 1 96.81 131 ALA B CA 1
ATOM 4573 C C . ALA B 1 131 ? 7.602 -11.172 -24.156 1 96.81 131 ALA B C 1
ATOM 4575 O O . ALA B 1 131 ? 8.102 -11 -23.047 1 96.81 131 ALA B O 1
ATOM 4576 N N . LYS B 1 132 ? 8.211 -11.688 -25.125 1 94.12 132 LYS B N 1
ATOM 4577 C CA . LYS B 1 132 ? 9.609 -12.078 -24.984 1 94.12 132 LYS B CA 1
ATOM 4578 C C . LYS B 1 132 ? 10.492 -10.875 -24.672 1 94.12 132 LYS B C 1
ATOM 4580 O O . LYS B 1 132 ? 11.398 -10.969 -23.844 1 94.12 132 LYS B O 1
ATOM 4585 N N . PHE B 1 133 ? 10.211 -9.805 -25.312 1 94.12 133 PHE B N 1
ATOM 4586 C CA . PHE B 1 133 ? 10.945 -8.57 -25.062 1 94.12 133 PHE B CA 1
ATOM 4587 C C . PHE B 1 133 ? 10.781 -8.117 -23.625 1 94.12 133 PHE B C 1
ATOM 4589 O O . PHE B 1 133 ? 11.766 -7.789 -22.953 1 94.12 133 PHE B O 1
ATOM 4596 N N . PHE B 1 134 ? 9.57 -8.109 -23.203 1 96.62 134 PHE B N 1
ATOM 4597 C CA . PHE B 1 134 ? 9.281 -7.68 -21.828 1 96.62 134 PHE B CA 1
ATOM 4598 C C . PHE B 1 134 ? 9.992 -8.57 -20.828 1 96.62 134 PHE B C 1
ATOM 4600 O O . PHE B 1 134 ? 10.57 -8.07 -19.859 1 96.62 134 PHE B O 1
ATOM 4607 N N . LEU B 1 135 ? 9.867 -9.828 -21.031 1 96.81 135 LEU B N 1
ATOM 4608 C CA . LEU B 1 135 ? 10.508 -10.773 -20.109 1 96.81 135 LEU B CA 1
ATOM 4609 C C . LEU B 1 135 ? 12.016 -10.562 -20.078 1 96.81 135 LEU B C 1
ATOM 4611 O O . LEU B 1 135 ? 12.617 -10.562 -19 1 96.81 135 LEU B O 1
ATOM 4615 N N . ALA B 1 136 ? 12.539 -10.367 -21.172 1 93.5 136 ALA B N 1
ATOM 4616 C CA . ALA B 1 136 ? 13.977 -10.086 -21.25 1 93.5 136 ALA B CA 1
ATOM 4617 C C . ALA B 1 136 ? 14.312 -8.789 -20.516 1 93.5 136 ALA B C 1
ATOM 4619 O O . ALA B 1 136 ? 15.312 -8.719 -19.797 1 93.5 136 ALA B O 1
ATOM 4620 N N . PHE B 1 137 ? 13.5 -7.836 -20.766 1 94.38 137 PHE B N 1
ATOM 4621 C CA . PHE B 1 137 ? 13.688 -6.535 -20.141 1 94.38 137 PHE B CA 1
ATOM 4622 C C . PHE B 1 137 ? 13.602 -6.648 -18.625 1 94.38 137 PHE B C 1
ATOM 4624 O O . PHE B 1 137 ? 14.469 -6.137 -17.906 1 94.38 137 PHE B O 1
ATOM 4631 N N . ALA B 1 138 ? 12.633 -7.352 -18.141 1 96.69 138 ALA B N 1
ATOM 4632 C CA . ALA B 1 138 ? 12.383 -7.504 -16.719 1 96.69 138 ALA B CA 1
ATOM 4633 C C . ALA B 1 138 ? 13.516 -8.281 -16.047 1 96.69 138 ALA B C 1
ATOM 4635 O O . ALA B 1 138 ? 13.859 -8.016 -14.891 1 96.69 138 ALA B O 1
ATOM 4636 N N . MET B 1 139 ? 14.164 -9.133 -16.812 1 95.31 139 MET B N 1
ATOM 4637 C CA . MET B 1 139 ? 15.172 -10.023 -16.25 1 95.31 139 MET B CA 1
ATOM 4638 C C . MET B 1 139 ? 16.578 -9.539 -16.609 1 95.31 139 MET B C 1
ATOM 4640 O O . MET B 1 139 ? 17.562 -10.258 -16.391 1 95.31 139 MET B O 1
ATOM 4644 N N . SER B 1 140 ? 16.641 -8.352 -17.109 1 93 140 SER B N 1
ATOM 4645 C CA . SER B 1 140 ? 17.938 -7.832 -17.547 1 93 140 SER B CA 1
ATOM 4646 C C . SER B 1 140 ? 18.875 -7.629 -16.375 1 93 140 SER B C 1
ATOM 4648 O O . SER B 1 140 ? 18.453 -7.301 -15.273 1 93 140 SER B O 1
ATOM 4650 N N . GLU B 1 141 ? 20.156 -7.824 -16.656 1 94.06 141 GLU B N 1
ATOM 4651 C CA . GLU B 1 141 ? 21.188 -7.688 -15.633 1 94.06 141 GLU B CA 1
ATOM 4652 C C . GLU B 1 141 ? 22.312 -6.781 -16.109 1 94.06 141 GLU B C 1
ATOM 4654 O O . GLU B 1 141 ? 22.578 -6.684 -17.312 1 94.06 141 GLU B O 1
ATOM 4659 N N . THR B 1 142 ? 22.859 -6.078 -15.172 1 92.62 142 THR B N 1
ATOM 4660 C CA . THR B 1 142 ? 24.125 -5.371 -15.336 1 92.62 142 THR B CA 1
ATOM 4661 C C . THR B 1 142 ? 25.188 -5.91 -14.375 1 92.62 142 THR B C 1
ATOM 4663 O O . THR B 1 142 ? 24.984 -5.898 -13.156 1 92.62 142 THR B O 1
ATOM 4666 N N . ASN B 1 143 ? 26.297 -6.441 -14.875 1 92.06 143 ASN B N 1
ATOM 4667 C CA . ASN B 1 143 ? 27.344 -7.043 -14.062 1 92.06 143 ASN B CA 1
ATOM 4668 C C . ASN B 1 143 ? 26.812 -8.156 -13.172 1 92.06 143 ASN B C 1
ATOM 4670 O O . ASN B 1 143 ? 27.078 -8.172 -11.969 1 92.06 143 ASN B O 1
ATOM 4674 N N . GLU B 1 144 ? 25.906 -8.922 -13.734 1 90.69 144 GLU B N 1
ATOM 4675 C CA . GLU B 1 144 ? 25.344 -10.102 -13.102 1 90.69 144 GLU B CA 1
ATOM 4676 C C . GLU B 1 144 ? 24.391 -9.727 -11.977 1 90.69 144 GLU B C 1
ATOM 4678 O O . GLU B 1 144 ? 24.125 -10.531 -11.078 1 90.69 144 GLU B O 1
ATOM 4683 N N . VAL B 1 145 ? 23.969 -8.508 -12.039 1 95.12 145 VAL B N 1
ATOM 4684 C CA . VAL B 1 145 ? 23.016 -8.031 -11.055 1 95.12 145 VAL B CA 1
ATOM 4685 C C . VAL B 1 145 ? 21.719 -7.609 -11.758 1 95.12 145 VAL B C 1
ATOM 4687 O O . VAL B 1 145 ? 21.734 -6.711 -12.602 1 95.12 145 VAL B O 1
ATOM 4690 N N . PRO B 1 146 ? 20.703 -8.273 -11.43 1 96.81 146 PRO B N 1
ATOM 4691 C CA . PRO B 1 146 ? 19.422 -7.855 -12.016 1 96.81 146 PRO B CA 1
ATOM 4692 C C . PRO B 1 146 ? 19.141 -6.371 -11.805 1 96.81 146 PRO B C 1
ATOM 4694 O O . PRO B 1 146 ? 19.359 -5.84 -10.711 1 96.81 146 PRO B O 1
ATOM 4697 N N . ASN B 1 147 ? 18.578 -5.715 -12.836 1 96.81 147 ASN B N 1
ATOM 4698 C CA . ASN B 1 147 ? 18.281 -4.285 -12.789 1 96.81 147 ASN B CA 1
ATOM 4699 C C . ASN B 1 147 ? 16.969 -3.996 -12.078 1 96.81 147 ASN B C 1
ATOM 4701 O O . ASN B 1 147 ? 16.781 -2.912 -11.531 1 96.81 147 ASN B O 1
ATOM 4705 N N . HIS B 1 148 ? 16.094 -4.934 -12.141 1 98.38 148 HIS B N 1
ATOM 4706 C CA . HIS B 1 148 ? 14.75 -4.793 -11.586 1 98.38 148 HIS B CA 1
ATOM 4707 C C . HIS B 1 148 ? 14.477 -5.863 -10.539 1 98.38 148 HIS B C 1
ATOM 4709 O O . HIS B 1 148 ? 15.039 -6.961 -10.602 1 98.38 148 HIS B O 1
ATOM 4715 N N . VAL B 1 149 ? 13.625 -5.488 -9.625 1 98.81 149 VAL B N 1
ATOM 4716 C CA . VAL B 1 149 ? 13.367 -6.449 -8.562 1 98.81 149 VAL B CA 1
ATOM 4717 C C . VAL B 1 149 ? 12.156 -7.305 -8.922 1 98.81 149 VAL B C 1
ATOM 4719 O O . VAL B 1 149 ? 11.953 -8.383 -8.359 1 98.81 149 VAL B O 1
ATOM 4722 N N . MET B 1 150 ? 11.328 -6.836 -9.844 1 98.81 150 MET B N 1
ATOM 4723 C CA . MET B 1 150 ? 10.148 -7.582 -10.258 1 98.81 150 MET B CA 1
ATOM 4724 C C . MET B 1 150 ? 9.602 -7.051 -11.586 1 98.81 150 MET B C 1
ATOM 4726 O O . MET B 1 150 ? 9.656 -5.848 -11.844 1 98.81 150 MET B O 1
ATOM 4730 N N . GLY B 1 151 ? 9.172 -7.934 -12.43 1 98.81 151 GLY B N 1
ATOM 4731 C CA . GLY B 1 151 ? 8.328 -7.602 -13.57 1 98.81 151 GLY B CA 1
ATOM 4732 C C . GLY B 1 151 ? 6.883 -8.016 -13.391 1 98.81 151 GLY B C 1
ATOM 4733 O O . GLY B 1 151 ? 6.602 -9.117 -12.922 1 98.81 151 GLY B O 1
ATOM 4734 N N . ILE B 1 152 ? 5.992 -7.121 -13.719 1 98.94 152 ILE B N 1
ATOM 4735 C CA . ILE B 1 152 ? 4.578 -7.414 -13.508 1 98.94 152 ILE B CA 1
ATOM 4736 C C . ILE B 1 152 ? 3.803 -7.176 -14.805 1 98.94 152 ILE B C 1
ATOM 4738 O O . ILE B 1 152 ? 3.943 -6.125 -15.438 1 98.94 152 ILE B O 1
ATOM 4742 N N . ILE B 1 153 ? 3.059 -8.117 -15.227 1 98.75 153 ILE B N 1
ATOM 4743 C CA . ILE B 1 153 ? 2.059 -7.953 -16.281 1 98.75 153 ILE B CA 1
ATOM 4744 C C . ILE B 1 153 ? 0.674 -7.801 -15.648 1 98.75 153 ILE B C 1
ATOM 4746 O O . ILE B 1 153 ? 0.022 -8.797 -15.328 1 98.75 153 ILE B O 1
ATOM 4750 N N . ARG B 1 154 ? 0.246 -6.582 -15.57 1 98.5 154 ARG B N 1
ATOM 4751 C CA . ARG B 1 154 ? -1.07 -6.297 -15.008 1 98.5 154 ARG B CA 1
ATOM 4752 C C . ARG B 1 154 ? -2.176 -6.875 -15.891 1 98.5 154 ARG B C 1
ATOM 4754 O O . ARG B 1 154 ? -2.174 -6.688 -17.109 1 98.5 154 ARG B O 1
ATOM 4761 N N . ASN B 1 155 ? -3.043 -7.629 -15.227 1 97.62 155 ASN B N 1
ATOM 4762 C CA . ASN B 1 155 ? -4.184 -8.234 -15.898 1 97.62 155 ASN B CA 1
ATOM 4763 C C . ASN B 1 155 ? -3.738 -9.219 -16.984 1 97.62 155 ASN B C 1
ATOM 4765 O O . ASN B 1 155 ? -4.477 -9.484 -17.922 1 97.62 155 ASN B O 1
ATOM 4769 N N . GLY B 1 156 ? -2.574 -9.758 -16.812 1 97.75 156 GLY B N 1
ATOM 4770 C CA . GLY B 1 156 ? -2.014 -10.648 -17.812 1 97.75 156 GLY B CA 1
ATOM 4771 C C . GLY B 1 156 ? -2.715 -11.992 -17.875 1 97.75 156 GLY B C 1
ATOM 4772 O O . GLY B 1 156 ? -2.641 -12.688 -18.891 1 97.75 156 GLY B O 1
ATOM 4773 N N . ALA B 1 157 ? -3.402 -12.312 -16.859 1 97.88 157 ALA B N 1
ATOM 4774 C CA . ALA B 1 157 ? -4.043 -13.625 -16.781 1 97.88 157 ALA B CA 1
ATOM 4775 C C . ALA B 1 157 ? -5.555 -13.508 -16.969 1 97.88 157 ALA B C 1
ATOM 4777 O O . ALA B 1 157 ? -6.301 -14.438 -16.672 1 97.88 157 ALA B O 1
ATOM 4778 N N . ARG B 1 158 ? -6 -12.414 -17.422 1 94.5 158 ARG B N 1
ATOM 4779 C CA . ARG B 1 158 ? -7.434 -12.156 -17.547 1 94.5 158 ARG B CA 1
ATOM 4780 C C . ARG B 1 158 ? -8.109 -13.219 -18.406 1 94.5 158 ARG B C 1
ATOM 4782 O O . ARG B 1 158 ? -9.266 -13.578 -18.172 1 94.5 158 ARG B O 1
ATOM 4789 N N . ASN B 1 159 ? -7.355 -13.688 -19.453 1 93.62 159 ASN B N 1
ATOM 4790 C CA . ASN B 1 159 ? -7.969 -14.617 -20.391 1 93.62 159 ASN B CA 1
ATOM 4791 C C . ASN B 1 159 ? -7.785 -16.062 -19.953 1 93.62 159 ASN B C 1
ATOM 4793 O O . ASN B 1 159 ? -8.219 -16.984 -20.641 1 93.62 159 ASN B O 1
ATOM 4797 N N . LEU B 1 160 ? -7.172 -16.266 -18.875 1 97.31 160 LEU B N 1
ATOM 4798 C CA . LEU B 1 160 ? -7.059 -17.594 -18.297 1 97.31 160 LEU B CA 1
ATOM 4799 C C . LEU B 1 160 ? -8.258 -17.906 -17.406 1 97.31 160 LEU B C 1
ATOM 4801 O O . LEU B 1 160 ? -8.891 -17 -16.875 1 97.31 160 LEU B O 1
ATOM 4805 N N . PRO B 1 161 ? -8.609 -19.172 -17.328 1 96.62 161 PRO B N 1
ATOM 4806 C CA . PRO B 1 161 ? -9.711 -19.5 -16.438 1 96.62 161 PRO B CA 1
ATOM 4807 C C . PRO B 1 161 ? -9.367 -19.25 -14.961 1 96.62 161 PRO B C 1
ATOM 4809 O O . PRO B 1 161 ? -8.203 -19.047 -14.625 1 96.62 161 PRO B O 1
ATOM 4812 N N . ASN B 1 162 ? -10.438 -19.156 -14.195 1 95.81 162 ASN B N 1
ATOM 4813 C CA . ASN B 1 162 ? -10.188 -19.172 -12.758 1 95.81 162 ASN B CA 1
ATOM 4814 C C . ASN B 1 162 ? -9.625 -20.516 -12.305 1 95.81 162 ASN B C 1
ATOM 4816 O O . ASN B 1 162 ? -10.273 -21.562 -12.477 1 95.81 162 ASN B O 1
ATOM 4820 N N . PHE B 1 163 ? -8.516 -20.562 -11.727 1 97.81 163 PHE B N 1
ATOM 4821 C CA . PHE B 1 163 ? -7.789 -21.781 -11.43 1 97.81 163 PHE B CA 1
ATOM 4822 C C . PHE B 1 163 ? -8.531 -22.625 -10.391 1 97.81 163 PHE B C 1
ATOM 4824 O O . PHE B 1 163 ? -8.602 -23.844 -10.508 1 97.81 163 PHE B O 1
ATOM 4831 N N . PHE B 1 164 ? -9.07 -21.938 -9.406 1 97.69 164 PHE B N 1
ATOM 4832 C CA . PHE B 1 164 ? -9.805 -22.625 -8.352 1 97.69 164 PHE B CA 1
ATOM 4833 C C . PHE B 1 164 ? -10.992 -23.391 -8.938 1 97.69 164 PHE B C 1
ATOM 4835 O O . PHE B 1 164 ? -11.141 -24.594 -8.711 1 97.69 164 PHE B O 1
ATOM 4842 N N . GLU B 1 165 ? -11.719 -22.734 -9.727 1 96.19 165 GLU B N 1
ATOM 4843 C CA . GLU B 1 165 ? -12.906 -23.344 -10.328 1 96.19 165 GLU B CA 1
ATOM 4844 C C . GLU B 1 165 ? -12.523 -24.422 -11.344 1 96.19 165 GLU B C 1
ATOM 4846 O O . GLU B 1 165 ? -13.188 -25.453 -11.438 1 96.19 165 GLU B O 1
ATOM 4851 N N . TYR B 1 166 ? -11.523 -24.141 -12.117 1 97.31 166 TYR B N 1
ATOM 4852 C CA . TYR B 1 166 ? -11.047 -25.109 -13.109 1 97.31 166 TYR B CA 1
ATOM 4853 C C . TYR B 1 166 ? -10.711 -26.438 -12.453 1 97.31 166 TYR B C 1
ATOM 4855 O O . TYR B 1 166 ? -11.172 -27.484 -12.898 1 97.31 166 TYR B O 1
ATOM 4863 N N . PHE B 1 167 ? -10.023 -26.406 -11.383 1 97.81 167 PHE B N 1
ATOM 4864 C CA . PHE B 1 167 ? -9.586 -27.625 -10.719 1 97.81 167 PHE B CA 1
ATOM 4865 C C . PHE B 1 167 ? -10.734 -28.266 -9.945 1 97.81 167 PHE B C 1
ATOM 4867 O O . PHE B 1 167 ? -10.859 -29.484 -9.898 1 97.81 167 PHE B O 1
ATOM 4874 N N . ALA B 1 168 ? -11.523 -27.422 -9.328 1 96.88 168 ALA B N 1
ATOM 4875 C CA . ALA B 1 168 ? -12.672 -27.953 -8.594 1 96.88 168 ALA B CA 1
ATOM 4876 C C . ALA B 1 168 ? -13.602 -28.734 -9.516 1 96.88 168 ALA B C 1
ATOM 4878 O O . ALA B 1 168 ? -14.18 -29.75 -9.117 1 96.88 168 ALA B O 1
ATOM 4879 N N . HIS B 1 169 ? -13.734 -28.281 -10.703 1 96.38 169 HIS B N 1
ATOM 4880 C CA . HIS B 1 169 ? -14.656 -28.891 -11.664 1 96.38 169 HIS B CA 1
ATOM 4881 C C . HIS B 1 169 ? -14.016 -30.109 -12.344 1 96.38 169 HIS B C 1
ATOM 4883 O O . HIS B 1 169 ? -14.656 -31.156 -12.469 1 96.38 169 HIS B O 1
ATOM 4889 N N . ASN B 1 170 ? -12.812 -30.031 -12.766 1 97.56 170 ASN B N 1
ATOM 4890 C CA . ASN B 1 170 ? -12.195 -31.047 -13.609 1 97.56 170 ASN B CA 1
ATOM 4891 C C . ASN B 1 170 ? -11.516 -32.125 -12.773 1 97.56 170 ASN B C 1
ATOM 4893 O O . ASN B 1 170 ? -11.273 -33.25 -13.258 1 97.56 170 ASN B O 1
ATOM 4897 N N . TYR B 1 171 ? -11.18 -31.828 -11.562 1 97.31 171 TYR B N 1
ATOM 4898 C CA . TYR B 1 171 ? -10.414 -32.75 -10.742 1 97.31 171 TYR B CA 1
ATOM 4899 C C . TYR B 1 171 ? -10.969 -32.812 -9.328 1 97.31 171 TYR B C 1
ATOM 4901 O O . TYR B 1 171 ? -10.219 -32.688 -8.352 1 97.31 171 TYR B O 1
ATOM 4909 N N . SER B 1 172 ? -12.227 -32.969 -9.188 1 97.06 172 SER B N 1
ATOM 4910 C CA . SER B 1 172 ? -12.922 -32.906 -7.906 1 97.06 172 SER B CA 1
ATOM 4911 C C . SER B 1 172 ? -12.453 -34.031 -6.984 1 97.06 172 SER B C 1
ATOM 4913 O O . SER B 1 172 ? -12.5 -33.906 -5.762 1 97.06 172 SER B O 1
ATOM 4915 N N . GLU B 1 173 ? -11.961 -35.156 -7.531 1 97.19 173 GLU B N 1
ATOM 4916 C CA . GLU B 1 173 ? -11.578 -36.312 -6.719 1 97.19 173 GLU B CA 1
ATOM 4917 C C . GLU B 1 173 ? -10.109 -36.25 -6.32 1 97.19 173 GLU B C 1
ATOM 4919 O O . GLU B 1 173 ? -9.625 -37.094 -5.57 1 97.19 173 GLU B O 1
ATOM 4924 N N . LEU B 1 174 ? -9.461 -35.25 -6.824 1 96.62 174 LEU B N 1
ATOM 4925 C CA . LEU B 1 174 ? -8.055 -35.094 -6.465 1 96.62 174 LEU B CA 1
ATOM 4926 C C . LEU B 1 174 ? -7.898 -34.938 -4.957 1 96.62 174 LEU B C 1
ATOM 4928 O O . LEU B 1 174 ? -8.594 -34.125 -4.332 1 96.62 174 LEU B O 1
ATOM 4932 N N . VAL B 1 175 ? -6.992 -35.719 -4.41 1 96.38 175 VAL B N 1
ATOM 4933 C CA . VAL B 1 175 ? -6.742 -35.656 -2.977 1 96.38 175 VAL B CA 1
ATOM 4934 C C . VAL B 1 175 ? -5.789 -34.5 -2.67 1 96.38 175 VAL B C 1
ATOM 4936 O O . VAL B 1 175 ? -4.727 -34.375 -3.287 1 96.38 175 VAL B O 1
ATOM 4939 N N . VAL B 1 176 ? -6.18 -33.656 -1.7 1 97.19 176 VAL B N 1
ATOM 4940 C CA . VAL B 1 176 ? -5.367 -32.5 -1.351 1 97.19 176 VAL B CA 1
ATOM 4941 C C . VAL B 1 176 ? -5.227 -32.406 0.167 1 97.19 176 VAL B C 1
ATOM 4943 O O . VAL B 1 176 ? -6 -33.031 0.907 1 97.19 176 VAL B O 1
ATOM 4946 N N . LYS B 1 177 ? -4.211 -31.719 0.521 1 96.44 177 LYS B N 1
ATOM 4947 C CA . LYS B 1 177 ? -3.984 -31.422 1.932 1 96.44 177 LYS B CA 1
ATOM 4948 C C . LYS B 1 177 ? -4.332 -29.969 2.248 1 96.44 177 LYS B C 1
ATOM 4950 O O . LYS B 1 177 ? -4.043 -29.062 1.459 1 96.44 177 LYS B O 1
ATOM 4955 N N . THR B 1 178 ? -5.016 -29.719 3.34 1 96.69 178 THR B N 1
ATOM 4956 C CA . THR B 1 178 ? -5.445 -28.375 3.736 1 96.69 178 THR B CA 1
ATOM 4957 C C . THR B 1 178 ? -4.996 -28.062 5.16 1 96.69 178 THR B C 1
ATOM 4959 O O . THR B 1 178 ? -4.93 -28.953 6.008 1 96.69 178 THR B O 1
ATOM 4962 N N . GLY B 1 179 ? -4.648 -26.812 5.34 1 95.81 179 GLY B N 1
ATOM 4963 C CA . GLY B 1 179 ? -4.312 -26.344 6.676 1 95.81 179 GLY B CA 1
ATOM 4964 C C . GLY B 1 179 ? -5.508 -25.812 7.441 1 95.81 179 GLY B C 1
ATOM 4965 O O . GLY B 1 179 ? -6.617 -25.75 6.906 1 95.81 179 GLY B O 1
ATOM 4966 N N . SER B 1 180 ? -5.219 -25.438 8.742 1 93.75 180 SER B N 1
ATOM 4967 C CA . SER B 1 180 ? -6.238 -24.859 9.617 1 93.75 180 SER B CA 1
ATOM 4968 C C . SER B 1 180 ? -6.008 -23.375 9.828 1 93.75 180 SER B C 1
ATOM 4970 O O . SER B 1 180 ? -4.863 -22.906 9.859 1 93.75 180 SER B O 1
ATOM 4972 N N . LEU B 1 181 ? -7.07 -22.656 10.023 1 93.81 181 LEU B N 1
ATOM 4973 C CA . LEU B 1 181 ? -6.965 -21.219 10.305 1 93.81 181 LEU B CA 1
ATOM 4974 C C . LEU B 1 181 ? -6.582 -20.984 11.758 1 93.81 181 LEU B C 1
ATOM 4976 O O . LEU B 1 181 ? -6.109 -19.906 12.109 1 93.81 181 LEU B O 1
ATOM 4980 N N . ILE B 1 182 ? -6.832 -21.906 12.531 1 89.06 182 ILE B N 1
ATOM 4981 C CA . ILE B 1 182 ? -6.691 -21.703 13.969 1 89.06 182 ILE B CA 1
ATOM 4982 C C . ILE B 1 182 ? -5.441 -22.422 14.477 1 89.06 182 ILE B C 1
ATOM 4984 O O . ILE B 1 182 ? -4.723 -21.891 15.328 1 89.06 182 ILE B O 1
ATOM 4988 N N . ASN B 1 183 ? -5.234 -23.547 13.938 1 87.81 183 ASN B N 1
ATOM 4989 C CA . ASN B 1 183 ? -4.074 -24.344 14.336 1 87.81 183 ASN B CA 1
ATOM 4990 C C . ASN B 1 183 ? -3.117 -24.562 13.172 1 87.81 183 ASN B C 1
ATOM 4992 O O . ASN B 1 183 ? -3.328 -25.453 12.352 1 87.81 183 ASN B O 1
ATOM 4996 N N . ARG B 1 184 ? -2.027 -23.969 13.242 1 82.75 184 ARG B N 1
ATOM 4997 C CA . ARG B 1 184 ? -1.091 -23.969 12.125 1 82.75 184 ARG B CA 1
ATOM 4998 C C . ARG B 1 184 ? -0.496 -25.359 11.914 1 82.75 184 ARG B C 1
ATOM 5000 O O . ARG B 1 184 ? -0.012 -25.672 10.82 1 82.75 184 ARG B O 1
ATOM 5007 N N . GLN B 1 185 ? -0.525 -26.156 12.883 1 85.69 185 GLN B N 1
ATOM 5008 C CA . GLN B 1 185 ? 0.097 -27.469 12.797 1 85.69 185 GLN B CA 1
ATOM 5009 C C . GLN B 1 185 ? -0.884 -28.5 12.25 1 85.69 185 GLN B C 1
ATOM 5011 O O . GLN B 1 185 ? -0.483 -29.609 11.859 1 85.69 185 GLN B O 1
ATOM 5016 N N . GLU B 1 186 ? -2.035 -28.172 12.211 1 91.38 186 GLU B N 1
ATOM 5017 C CA . GLU B 1 186 ? -3.061 -29.109 11.781 1 91.38 186 GLU B CA 1
ATOM 5018 C C . GLU B 1 186 ? -3.148 -29.172 10.258 1 91.38 186 GLU B C 1
ATOM 5020 O O . GLU B 1 186 ? -3.23 -28.141 9.594 1 91.38 186 GLU B O 1
ATOM 5025 N N . VAL B 1 187 ? -3.053 -30.391 9.734 1 93.88 187 VAL B N 1
ATOM 5026 C CA . VAL B 1 187 ? -3.225 -30.656 8.312 1 93.88 187 VAL B CA 1
ATOM 5027 C C . VAL B 1 187 ? -4.285 -31.734 8.109 1 93.88 187 VAL B C 1
ATOM 5029 O O . VAL B 1 187 ? -4.301 -32.75 8.836 1 93.88 187 VAL B O 1
ATOM 5032 N N . GLN B 1 188 ? -5.156 -31.516 7.207 1 94.38 188 GLN B N 1
ATOM 5033 C CA . GLN B 1 188 ? -6.215 -32.469 6.891 1 94.38 188 GLN B CA 1
ATOM 5034 C C . GLN B 1 188 ? -6.172 -32.875 5.418 1 94.38 188 GLN B C 1
ATOM 5036 O O . GLN B 1 188 ? -5.812 -32.062 4.559 1 94.38 188 GLN B O 1
ATOM 5041 N N . THR B 1 189 ? -6.531 -34.125 5.207 1 96 189 THR B N 1
ATOM 5042 C CA . THR B 1 189 ? -6.629 -34.625 3.84 1 96 189 THR B CA 1
ATOM 5043 C C . THR B 1 189 ? -8.086 -34.688 3.387 1 96 189 THR B C 1
ATOM 5045 O O . THR B 1 189 ? -8.953 -35.156 4.125 1 96 189 THR B O 1
ATOM 5048 N N . THR B 1 190 ? -8.289 -34.188 2.26 1 96.88 190 THR B N 1
ATOM 5049 C CA . THR B 1 190 ? -9.625 -34.188 1.678 1 96.88 190 THR B CA 1
ATOM 5050 C C . THR B 1 190 ? -9.555 -34.188 0.154 1 96.88 190 THR B C 1
ATOM 5052 O O . THR B 1 190 ? -8.469 -34.312 -0.419 1 96.88 190 THR B O 1
ATOM 5055 N N . THR B 1 191 ? -10.688 -34.25 -0.474 1 97.69 191 THR B N 1
ATOM 5056 C CA . THR B 1 191 ? -10.711 -34.125 -1.926 1 97.69 191 THR B CA 1
ATOM 5057 C C . THR B 1 191 ? -10.867 -32.656 -2.326 1 97.69 191 THR B C 1
ATOM 5059 O O . THR B 1 191 ? -11.398 -31.859 -1.558 1 97.69 191 THR B O 1
ATOM 5062 N N . LEU B 1 192 ? -10.445 -32.375 -3.469 1 97.94 192 LEU B N 1
ATOM 5063 C CA . LEU B 1 192 ? -10.547 -30.984 -3.938 1 97.94 192 LEU B CA 1
ATOM 5064 C C . LEU B 1 192 ? -12 -30.547 -4.051 1 97.94 192 LEU B C 1
ATOM 5066 O O . LEU B 1 192 ? -12.328 -29.391 -3.816 1 97.94 192 LEU B O 1
ATOM 5070 N N . GLY B 1 193 ? -12.852 -31.422 -4.492 1 97.5 193 GLY B N 1
ATOM 5071 C CA . GLY B 1 193 ? -14.273 -31.109 -4.531 1 97.5 193 GLY B CA 1
ATOM 5072 C C . GLY B 1 193 ? -14.844 -30.734 -3.178 1 97.5 193 GLY B C 1
ATOM 5073 O O . GLY B 1 193 ? -15.57 -29.75 -3.059 1 97.5 193 GLY B O 1
ATOM 5074 N N . GLU B 1 194 ? -14.539 -31.5 -2.182 1 97.94 194 GLU B N 1
ATOM 5075 C CA . GLU B 1 194 ? -14.992 -31.203 -0.825 1 97.94 194 GLU B CA 1
ATOM 5076 C C . GLU B 1 194 ? -14.406 -29.891 -0.331 1 97.94 194 GLU B C 1
ATOM 5078 O O . GLU B 1 194 ? -15.109 -29.078 0.287 1 97.94 194 GLU B O 1
ATOM 5083 N N . TYR B 1 195 ? -13.188 -29.734 -0.564 1 98.12 195 TYR B N 1
ATOM 5084 C CA . TYR B 1 195 ? -12.531 -28.484 -0.189 1 98.12 195 TYR B CA 1
ATOM 5085 C C . TYR B 1 195 ? -13.203 -27.297 -0.852 1 98.12 195 TYR B C 1
ATOM 5087 O O . TYR B 1 195 ? -13.438 -26.266 -0.206 1 98.12 195 TYR B O 1
ATOM 5095 N N . ALA B 1 196 ? -13.438 -27.469 -2.137 1 98.06 196 ALA B N 1
ATOM 5096 C CA . ALA B 1 196 ? -14.086 -26.391 -2.885 1 98.06 196 ALA B CA 1
ATOM 5097 C C . ALA B 1 196 ? -15.445 -26.031 -2.281 1 98.06 196 ALA B C 1
ATOM 5099 O O . ALA B 1 196 ? -15.812 -24.859 -2.205 1 98.06 196 ALA B O 1
ATOM 5100 N N . ASP B 1 197 ? -16.156 -26.984 -1.87 1 97.56 197 ASP B N 1
ATOM 5101 C CA . ASP B 1 197 ? -17.453 -26.75 -1.234 1 97.56 197 ASP B CA 1
ATOM 5102 C C . ASP B 1 197 ? -17.297 -25.938 0.053 1 97.56 197 ASP B C 1
ATOM 5104 O O . ASP B 1 197 ? -18.078 -25.016 0.319 1 97.56 197 ASP B O 1
ATOM 5108 N N . MET B 1 198 ? -16.312 -26.281 0.805 1 97.38 198 MET B N 1
ATOM 5109 C CA . MET B 1 198 ? -16.062 -25.562 2.049 1 97.38 198 MET B CA 1
ATOM 5110 C C . MET B 1 198 ? -15.656 -24.109 1.767 1 97.38 198 MET B C 1
ATOM 5112 O O . MET B 1 198 ? -16.078 -23.203 2.477 1 97.38 198 MET B O 1
ATOM 5116 N N . VAL B 1 199 ? -14.844 -23.938 0.762 1 97.81 199 VAL B N 1
ATOM 5117 C CA . VAL B 1 199 ? -14.414 -22.594 0.371 1 97.81 199 VAL B CA 1
ATOM 5118 C C . VAL B 1 199 ? -15.625 -21.766 -0.047 1 97.81 199 VAL B C 1
ATOM 5120 O O . VAL B 1 199 ? -15.812 -20.656 0.442 1 97.81 199 VAL B O 1
ATOM 5123 N N . ARG B 1 200 ? -16.422 -22.344 -0.888 1 96.25 200 ARG B N 1
ATOM 5124 C CA . ARG B 1 200 ? -17.594 -21.641 -1.382 1 96.25 200 ARG B CA 1
ATOM 5125 C C . ARG B 1 200 ? -18.547 -21.297 -0.241 1 96.25 200 ARG B C 1
ATOM 5127 O O . ARG B 1 200 ? -19.094 -20.188 -0.194 1 96.25 200 ARG B O 1
ATOM 5134 N N . ALA B 1 201 ? -18.719 -22.156 0.641 1 95.75 201 ALA B N 1
ATOM 5135 C CA . ALA B 1 201 ? -19.656 -22 1.746 1 95.75 201 ALA B CA 1
ATOM 5136 C C . ALA B 1 201 ? -19.188 -20.906 2.711 1 95.75 201 ALA B C 1
ATOM 5138 O O . ALA B 1 201 ? -20 -20.234 3.336 1 95.75 201 ALA B O 1
ATOM 5139 N N . SER B 1 202 ? -17.906 -20.781 2.789 1 94.81 202 SER B N 1
ATOM 5140 C CA . SER B 1 202 ? -17.375 -19.891 3.812 1 94.81 202 SER B CA 1
ATOM 5141 C C . SER B 1 202 ? -16.875 -18.578 3.199 1 94.81 202 SER B C 1
ATOM 5143 O O . SER B 1 202 ? -16.469 -17.672 3.918 1 94.81 202 SER B O 1
ATOM 5145 N N . TYR B 1 203 ? -16.906 -18.5 1.905 1 96 203 TYR B N 1
ATOM 5146 C CA . TYR B 1 203 ? -16.406 -17.312 1.235 1 96 203 TYR B CA 1
ATOM 5147 C C . TYR B 1 203 ? -17.281 -16.094 1.562 1 96 203 TYR B C 1
ATOM 5149 O O . TYR B 1 203 ? -18.5 -16.172 1.518 1 96 203 TYR B O 1
ATOM 5157 N N . ASN B 1 204 ? -16.594 -15.047 1.887 1 93.88 204 ASN B N 1
ATOM 5158 C CA . ASN B 1 204 ? -17.281 -13.789 2.152 1 93.88 204 ASN B CA 1
ATOM 5159 C C . ASN B 1 204 ? -16.391 -12.586 1.857 1 93.88 204 ASN B C 1
ATOM 5161 O O . ASN B 1 204 ? -15.398 -12.367 2.549 1 93.88 204 ASN B O 1
ATOM 5165 N N . GLU B 1 205 ? -16.703 -11.789 0.872 1 93 205 GLU B N 1
ATOM 5166 C CA . GLU B 1 205 ? -16.094 -10.508 0.526 1 93 205 GLU B CA 1
ATOM 5167 C C . GLU B 1 205 ? -14.578 -10.617 0.428 1 93 205 GLU B C 1
ATOM 5169 O O . GLU B 1 205 ? -13.852 -9.812 1.016 1 93 205 GLU B O 1
ATOM 5174 N N . GLY B 1 206 ? -14.055 -11.641 -0.186 1 95 206 GLY B N 1
ATOM 5175 C CA . GLY B 1 206 ? -12.656 -11.695 -0.56 1 95 206 GLY B CA 1
ATOM 5176 C C . GLY B 1 206 ? -11.844 -12.641 0.309 1 95 206 GLY B C 1
ATOM 5177 O O . GLY B 1 206 ? -10.656 -12.859 0.058 1 95 206 GLY B O 1
ATOM 5178 N N . THR B 1 207 ? -12.484 -13.211 1.395 1 96.94 207 THR B N 1
ATOM 5179 C CA . THR B 1 207 ? -11.82 -14.211 2.221 1 96.94 207 THR B CA 1
ATOM 5180 C C . THR B 1 207 ? -12.727 -15.422 2.438 1 96.94 207 THR B C 1
ATOM 5182 O O . THR B 1 207 ? -13.93 -15.359 2.174 1 96.94 207 THR B O 1
ATOM 5185 N N . PHE B 1 208 ? -12.086 -16.484 2.795 1 96.81 208 PHE B N 1
ATOM 5186 C CA . PHE B 1 208 ? -12.867 -17.656 3.17 1 96.81 208 PHE B CA 1
ATOM 5187 C C . PHE B 1 208 ? -12.297 -18.297 4.426 1 96.81 208 PHE B C 1
ATOM 5189 O O . PHE B 1 208 ? -11.195 -17.969 4.859 1 96.81 208 PHE B O 1
ATOM 5196 N N . ARG B 1 209 ? -13 -19.312 5.012 1 94.5 209 ARG B N 1
ATOM 5197 C CA . ARG B 1 209 ? -12.633 -19.812 6.328 1 94.5 209 ARG B CA 1
ATOM 5198 C C . ARG B 1 209 ? -12.281 -21.297 6.27 1 94.5 209 ARG B C 1
ATOM 5200 O O . ARG B 1 209 ? -12.148 -21.953 7.305 1 94.5 209 ARG B O 1
ATOM 5207 N N . ALA B 1 210 ? -12.141 -21.922 5.133 1 94.81 210 ALA B N 1
ATOM 5208 C CA . ALA B 1 210 ? -11.859 -23.344 4.965 1 94.81 210 ALA B CA 1
ATOM 5209 C C . ALA B 1 210 ? -10.375 -23.625 5.172 1 94.81 210 ALA B C 1
ATOM 5211 O O . ALA B 1 210 ? -9.945 -24.781 5.098 1 94.81 210 ALA B O 1
ATOM 5212 N N . GLY B 1 211 ? -9.57 -22.734 5.516 1 95.56 211 GLY B N 1
ATOM 5213 C CA . GLY B 1 211 ? -8.125 -22.906 5.602 1 95.56 211 GLY B CA 1
ATOM 5214 C C . GLY B 1 211 ? -7.445 -22.938 4.246 1 95.56 211 GLY B C 1
ATOM 5215 O O . GLY B 1 211 ? -8.109 -23.031 3.213 1 95.56 211 GLY B O 1
ATOM 5216 N N . PRO B 1 212 ? -6.145 -22.938 4.234 1 97.88 212 PRO B N 1
ATOM 5217 C CA . PRO B 1 212 ? -5.406 -22.938 2.971 1 97.88 212 PRO B CA 1
ATOM 5218 C C . PRO B 1 212 ? -5.254 -24.344 2.385 1 97.88 212 PRO B C 1
ATOM 5220 O O . PRO B 1 212 ? -5.207 -25.328 3.131 1 97.88 212 PRO B O 1
ATOM 5223 N N . MET B 1 213 ? -5.242 -24.438 1.136 1 98.19 213 MET B N 1
ATOM 5224 C CA . MET B 1 213 ? -4.812 -25.672 0.474 1 98.19 213 MET B CA 1
ATOM 5225 C C . MET B 1 213 ? -3.307 -25.656 0.227 1 98.19 213 MET B C 1
ATOM 5227 O O . MET B 1 213 ? -2.781 -24.734 -0.385 1 98.19 213 MET B O 1
ATOM 5231 N N . LEU B 1 214 ? -2.67 -26.688 0.649 1 96.69 214 LEU B N 1
ATOM 5232 C CA . LEU B 1 214 ? -1.226 -26.781 0.477 1 96.69 214 LEU B CA 1
ATOM 5233 C C . LEU B 1 214 ? -0.87 -27.047 -0.982 1 96.69 214 LEU B C 1
ATOM 5235 O O . LEU B 1 214 ? -1.729 -27.453 -1.772 1 96.69 214 LEU B O 1
ATOM 5239 N N . ALA B 1 215 ? 0.396 -26.828 -1.257 1 96.25 215 ALA B N 1
ATOM 5240 C CA . ALA B 1 215 ? 0.867 -26.859 -2.639 1 96.25 215 ALA B CA 1
ATOM 5241 C C . ALA B 1 215 ? 0.705 -28.25 -3.238 1 96.25 215 ALA B C 1
ATOM 5243 O O . ALA B 1 215 ? 0.964 -29.266 -2.57 1 96.25 215 ALA B O 1
ATOM 5244 N N . ILE B 1 216 ? 0.302 -28.297 -4.453 1 96.94 216 ILE B N 1
ATOM 5245 C CA . ILE B 1 216 ? 0.294 -29.516 -5.246 1 96.94 216 ILE B CA 1
ATOM 5246 C C . ILE B 1 216 ? 1.148 -29.328 -6.496 1 96.94 216 ILE B C 1
ATOM 5248 O O . ILE B 1 216 ? 1.188 -28.234 -7.07 1 96.94 216 ILE B O 1
ATOM 5252 N N . THR B 1 217 ? 1.805 -30.312 -6.898 1 97 217 THR B N 1
ATOM 5253 C CA . THR B 1 217 ? 2.559 -30.266 -8.148 1 97 217 THR B CA 1
ATOM 5254 C C . THR B 1 217 ? 1.633 -30.438 -9.344 1 97 217 THR B C 1
ATOM 5256 O O . THR B 1 217 ? 0.615 -31.125 -9.258 1 97 217 THR B O 1
ATOM 5259 N N . LEU B 1 218 ? 2.006 -29.828 -10.391 1 97.69 218 LEU B N 1
ATOM 5260 C CA . LEU B 1 218 ? 1.206 -29.906 -11.609 1 97.69 218 LEU B CA 1
ATOM 5261 C C . LEU B 1 218 ? 1.925 -30.719 -12.68 1 97.69 218 LEU B C 1
ATOM 5263 O O . LEU B 1 218 ? 1.417 -30.875 -13.789 1 97.69 218 LEU B O 1
ATOM 5267 N N . VAL B 1 219 ? 3.191 -31.234 -12.422 1 95.88 219 VAL B N 1
ATOM 5268 C CA . VAL B 1 219 ? 4.035 -31.891 -13.414 1 95.88 219 VAL B CA 1
ATOM 5269 C C . VAL B 1 219 ? 4.289 -33.344 -13.008 1 95.88 219 VAL B C 1
ATOM 5271 O O . VAL B 1 219 ? 5.234 -33.969 -13.492 1 95.88 219 VAL B O 1
ATOM 5274 N N . ASP B 1 220 ? 3.789 -33.875 -12.117 1 87 220 ASP B N 1
ATOM 5275 C CA . ASP B 1 220 ? 3.807 -35.25 -11.617 1 87 220 ASP B CA 1
ATOM 5276 C C . ASP B 1 220 ? 4.441 -35.312 -10.227 1 87 220 ASP B C 1
ATOM 5278 O O . ASP B 1 220 ? 5.348 -34.562 -9.914 1 87 220 ASP B O 1
ATOM 5282 N N . THR B 1 221 ? 3.936 -36.156 -9.484 1 83.44 221 THR B N 1
ATOM 5283 C CA . THR B 1 221 ? 4.34 -36.281 -8.086 1 83.44 221 THR B CA 1
ATOM 5284 C C . THR B 1 221 ? 5.703 -36.938 -7.961 1 83.44 221 THR B C 1
ATOM 5286 O O . THR B 1 221 ? 6 -37.906 -8.688 1 83.44 221 THR B O 1
ATOM 5289 N N . LYS B 1 222 ? 6.375 -36.188 -7.219 1 76.31 222 LYS B N 1
ATOM 5290 C CA . LYS B 1 222 ? 7.633 -36.781 -6.797 1 76.31 222 LYS B CA 1
ATOM 5291 C C . LYS B 1 222 ? 7.602 -37.125 -5.312 1 76.31 222 LYS B C 1
ATOM 5293 O O . LYS B 1 222 ? 7.242 -36.312 -4.477 1 76.31 222 LYS B O 1
ATOM 5298 N N . GLN B 1 223 ? 7.805 -38.375 -4.984 1 67.19 223 GLN B N 1
ATOM 5299 C CA . GLN B 1 223 ? 7.875 -38.844 -3.607 1 67.19 223 GLN B CA 1
ATOM 5300 C C . GLN B 1 223 ? 6.574 -38.562 -2.859 1 67.19 223 GLN B C 1
ATOM 5302 O O . GLN B 1 223 ? 5.504 -39 -3.27 1 67.19 223 GLN B O 1
ATOM 5307 N N . GLU B 1 224 ? 6.648 -37.625 -1.864 1 66.88 224 GLU B N 1
ATOM 5308 C CA . GLU B 1 224 ? 5.551 -37.406 -0.928 1 66.88 224 GLU B CA 1
ATOM 5309 C C . GLU B 1 224 ? 4.75 -36.156 -1.308 1 66.88 224 GLU B C 1
ATOM 5311 O O . GLU B 1 224 ? 3.836 -35.75 -0.582 1 66.88 224 GLU B O 1
ATOM 5316 N N . GLU B 1 225 ? 4.969 -35.781 -2.533 1 76.62 225 GLU B N 1
ATOM 5317 C CA . GLU B 1 225 ? 4.266 -34.562 -2.963 1 76.62 225 GLU B CA 1
ATOM 5318 C C . GLU B 1 225 ? 2.812 -34.875 -3.316 1 76.62 225 GLU B C 1
ATOM 5320 O O . GLU B 1 225 ? 2.477 -36 -3.662 1 76.62 225 GLU B O 1
ATOM 5325 N N . SER B 1 226 ? 1.948 -33.938 -3.078 1 87.25 226 SER B N 1
ATOM 5326 C CA . SER B 1 226 ? 0.561 -34 -3.523 1 87.25 226 SER B CA 1
ATOM 5327 C C . SER B 1 226 ? 0.405 -33.438 -4.938 1 87.25 226 SER B C 1
ATOM 5329 O O . SER B 1 226 ? 1.256 -32.688 -5.41 1 87.25 226 SER B O 1
ATOM 5331 N N . GLY B 1 227 ? -0.669 -33.969 -5.613 1 94.19 227 GLY B N 1
ATOM 5332 C CA . GLY B 1 227 ? -0.934 -33.469 -6.961 1 94.19 227 GLY B CA 1
ATOM 5333 C C . GLY B 1 227 ? -0.826 -34.562 -8.008 1 94.19 227 GLY B C 1
ATOM 5334 O O . GLY B 1 227 ? -1.242 -35.719 -7.781 1 94.19 227 GLY B O 1
ATOM 5335 N N . GLY B 1 228 ? -0.381 -34.156 -9.18 1 94.38 228 GLY B N 1
ATOM 5336 C CA . GLY B 1 228 ? -0.275 -35.062 -10.32 1 94.38 228 GLY B CA 1
ATOM 5337 C C . GLY B 1 228 ? 0.159 -34.375 -11.594 1 94.38 228 GLY B C 1
ATOM 5338 O O . GLY B 1 228 ? 0.66 -33.25 -11.547 1 94.38 228 GLY B O 1
ATOM 5339 N N . PHE B 1 229 ? 0.11 -35.219 -12.586 1 96.31 229 PHE B N 1
ATOM 5340 C CA . PHE B 1 229 ? 0.409 -34.656 -13.898 1 96.31 229 PHE B CA 1
ATOM 5341 C C . PHE B 1 229 ? -0.857 -34.125 -14.57 1 96.31 229 PHE B C 1
ATOM 5343 O O . PHE B 1 229 ? -1.793 -34.906 -14.82 1 96.31 229 PHE B O 1
ATOM 5350 N N . PHE B 1 230 ? -0.934 -32.812 -14.859 1 97.5 230 PHE B N 1
ATOM 5351 C CA . PHE B 1 230 ? -2.125 -32.188 -15.406 1 97.5 230 PHE B CA 1
ATOM 5352 C C . PHE B 1 230 ? -1.822 -31.531 -16.75 1 97.5 230 PHE B C 1
ATOM 5354 O O . PHE B 1 230 ? -1.849 -30.297 -16.875 1 97.5 230 PHE B O 1
ATOM 5361 N N . PRO B 1 231 ? -1.615 -32.312 -17.812 1 96.75 231 PRO B N 1
ATOM 5362 C CA . PRO B 1 231 ? -1.206 -31.75 -19.109 1 96.75 231 PRO B CA 1
ATOM 5363 C C . PRO B 1 231 ? -2.221 -30.766 -19.672 1 96.75 231 PRO B C 1
ATOM 5365 O O . PRO B 1 231 ? -1.838 -29.797 -20.328 1 96.75 231 PRO B O 1
ATOM 5368 N N . GLY B 1 232 ? -3.49 -31.062 -19.469 1 97.44 232 GLY B N 1
ATOM 5369 C CA . GLY B 1 232 ? -4.508 -30.125 -19.922 1 97.44 232 GLY B CA 1
ATOM 5370 C C . GLY B 1 232 ? -4.34 -28.734 -19.359 1 97.44 232 GLY B C 1
ATOM 5371 O O . GLY B 1 232 ? -4.465 -27.734 -20.062 1 97.44 232 GLY B O 1
ATOM 5372 N N . PHE B 1 233 ? -4.102 -28.703 -18.078 1 98.19 233 PHE B N 1
ATOM 5373 C CA . PHE B 1 233 ? -3.936 -27.406 -17.422 1 98.19 233 PHE B CA 1
ATOM 5374 C C . PHE B 1 233 ? -2.637 -26.734 -17.859 1 98.19 233 PHE B C 1
ATOM 5376 O O . PHE B 1 233 ? -2.582 -25.516 -18.016 1 98.19 233 PHE B O 1
ATOM 5383 N N . LEU B 1 234 ? -1.598 -27.484 -18 1 98.25 234 LEU B N 1
ATOM 5384 C CA . LEU B 1 234 ? -0.338 -26.938 -18.5 1 98.25 234 LEU B CA 1
ATOM 5385 C C . LEU B 1 234 ? -0.518 -26.297 -19.875 1 98.25 234 LEU B C 1
ATOM 5387 O O . LEU B 1 234 ? 0.081 -25.266 -20.172 1 98.25 234 LEU B O 1
ATOM 5391 N N . ASN B 1 235 ? -1.342 -26.906 -20.688 1 98 235 ASN B N 1
ATOM 5392 C CA . ASN B 1 235 ? -1.673 -26.312 -21.984 1 98 235 ASN B CA 1
ATOM 5393 C C . ASN B 1 235 ? -2.361 -24.969 -21.828 1 98 235 ASN B C 1
ATOM 5395 O O . ASN B 1 235 ? -2.143 -24.047 -22.625 1 98 235 ASN B O 1
ATOM 5399 N N . VAL B 1 236 ? -3.203 -24.891 -20.828 1 98.19 236 VAL B N 1
ATOM 5400 C CA . VAL B 1 236 ? -3.904 -23.641 -20.547 1 98.19 236 VAL B CA 1
ATOM 5401 C C . VAL B 1 236 ? -2.895 -22.547 -20.25 1 98.19 236 VAL B C 1
ATOM 5403 O O . VAL B 1 236 ? -2.992 -21.438 -20.781 1 98.19 236 VAL B O 1
ATOM 5406 N N . LEU B 1 237 ? -1.918 -22.797 -19.406 1 98.44 237 LEU B N 1
ATOM 5407 C CA . LEU B 1 237 ? -0.884 -21.828 -19.062 1 98.44 237 LEU B CA 1
ATOM 5408 C C . LEU B 1 237 ? -0.094 -21.406 -20.297 1 98.44 237 LEU B C 1
ATOM 5410 O O . LEU B 1 237 ? 0.182 -20.234 -20.5 1 98.44 237 LEU B O 1
ATOM 5414 N N . GLU B 1 238 ? 0.163 -22.312 -21.125 1 97.25 238 GLU B N 1
ATOM 5415 C CA . GLU B 1 238 ? 1.047 -22.094 -22.266 1 97.25 238 GLU B CA 1
ATOM 5416 C C . GLU B 1 238 ? 0.328 -21.344 -23.391 1 97.25 238 GLU B C 1
ATOM 5418 O O . GLU B 1 238 ? 0.95 -20.953 -24.375 1 97.25 238 GLU B O 1
ATOM 5423 N N . ARG B 1 239 ? -0.919 -21.141 -23.234 1 95.19 239 ARG B N 1
ATOM 5424 C CA . ARG B 1 239 ? -1.646 -20.312 -24.188 1 95.19 239 ARG B CA 1
ATOM 5425 C C . ARG B 1 239 ? -1.252 -18.844 -24.047 1 95.19 239 ARG B C 1
ATOM 5427 O O . ARG B 1 239 ? -1.422 -18.047 -24.984 1 95.19 239 ARG B O 1
ATOM 5434 N N . SER B 1 240 ? -0.803 -18.516 -22.906 1 96.94 240 SER B N 1
ATOM 5435 C CA . SER B 1 240 ? -0.374 -17.141 -22.672 1 96.94 240 SER B CA 1
ATOM 5436 C C . SER B 1 240 ? 0.978 -16.859 -23.328 1 96.94 240 SER B C 1
ATOM 5438 O O . SER B 1 240 ? 1.957 -17.562 -23.047 1 96.94 240 SER B O 1
ATOM 5440 N N . PRO B 1 241 ? 1.05 -15.805 -24.125 1 96.62 241 PRO B N 1
ATOM 5441 C CA . PRO B 1 241 ? 2.338 -15.469 -24.734 1 96.62 241 PRO B CA 1
ATOM 5442 C C . PRO B 1 241 ? 3.395 -15.086 -23.703 1 96.62 241 PRO B C 1
ATOM 5444 O O . PRO B 1 241 ? 4.594 -15.18 -23.969 1 96.62 241 PRO B O 1
ATOM 5447 N N . PHE B 1 242 ? 2.914 -14.68 -22.547 1 97.81 242 PHE B N 1
ATOM 5448 C CA . PHE B 1 242 ? 3.85 -14.258 -21.516 1 97.81 242 PHE B CA 1
ATOM 5449 C C . PHE B 1 242 ? 4.34 -15.461 -20.703 1 97.81 242 PHE B C 1
ATOM 5451 O O . PHE B 1 242 ? 5.395 -15.398 -20.078 1 97.81 242 PHE B O 1
ATOM 5458 N N . LEU B 1 243 ? 3.598 -16.516 -20.688 1 98.56 243 LEU B N 1
ATOM 5459 C CA . LEU B 1 243 ? 3.938 -17.625 -19.828 1 98.56 243 LEU B CA 1
ATOM 5460 C C . LEU B 1 243 ? 4.691 -18.703 -20.594 1 98.56 243 LEU B C 1
ATOM 5462 O O . LEU B 1 243 ? 5.652 -19.297 -20.094 1 98.56 243 LEU B O 1
ATOM 5466 N N . LYS B 1 244 ? 4.379 -18.984 -21.781 1 97.38 244 LYS B N 1
ATOM 5467 C CA . LYS B 1 244 ? 4.906 -20.078 -22.578 1 97.38 244 LYS B CA 1
ATOM 5468 C C . LYS B 1 244 ? 6.43 -20.016 -22.656 1 97.38 244 LYS B C 1
ATOM 5470 O O . LYS B 1 244 ? 7.117 -21 -22.359 1 97.38 244 LYS B O 1
ATOM 5475 N N . PRO B 1 245 ? 6.973 -18.891 -22.953 1 96.06 245 PRO B N 1
ATOM 5476 C CA . PRO B 1 245 ? 8.422 -18.875 -23.141 1 96.06 245 PRO B CA 1
ATOM 5477 C C . PRO B 1 245 ? 9.203 -19.047 -21.844 1 96.06 245 PRO B C 1
ATOM 5479 O O . PRO B 1 245 ? 10.398 -19.359 -21.875 1 96.06 245 PRO B O 1
ATOM 5482 N N . ILE B 1 246 ? 8.461 -18.844 -20.75 1 96.69 246 ILE B N 1
ATOM 5483 C CA . ILE B 1 246 ? 9.211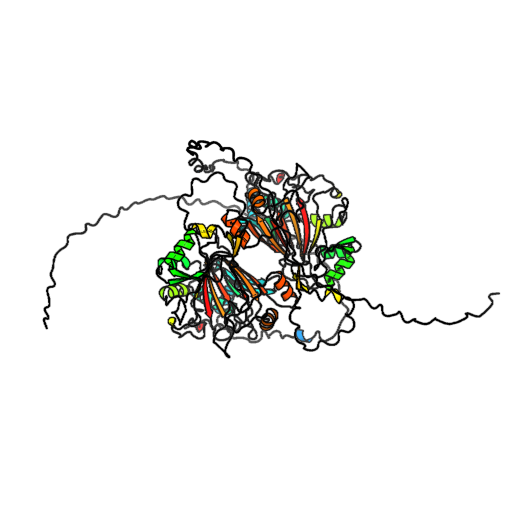 -18.828 -19.5 1 96.69 246 ILE B CA 1
ATOM 5484 C C . ILE B 1 246 ? 8.773 -20 -18.609 1 96.69 246 ILE B C 1
ATOM 5486 O O . ILE B 1 246 ? 9.102 -20.031 -17.422 1 96.69 246 ILE B O 1
ATOM 5490 N N . MET B 1 247 ? 8.039 -20.906 -19.156 1 97.69 247 MET B N 1
ATOM 5491 C CA . MET B 1 247 ? 7.848 -22.188 -18.469 1 97.69 247 MET B CA 1
ATOM 5492 C C . MET B 1 247 ? 9.188 -22.859 -18.172 1 97.69 247 MET B C 1
ATOM 5494 O O . MET B 1 247 ? 10.195 -22.531 -18.797 1 97.69 247 MET B O 1
ATOM 5498 N N . PRO B 1 248 ? 9.211 -23.844 -17.203 1 96.25 248 PRO B N 1
ATOM 5499 C CA . PRO B 1 248 ? 10.5 -24.484 -16.922 1 96.25 248 PRO B CA 1
ATOM 5500 C C . PRO B 1 248 ? 11.133 -25.094 -18.156 1 96.25 248 PRO B C 1
ATOM 5502 O O . PRO B 1 248 ? 12.359 -25.156 -18.266 1 96.25 248 PRO B O 1
ATOM 5505 N N . TRP B 1 249 ? 10.391 -25.469 -19.094 1 96.06 249 TRP B N 1
ATOM 5506 C CA . TRP B 1 249 ? 10.82 -26.078 -20.359 1 96.06 249 TRP B CA 1
ATOM 5507 C C . TRP B 1 249 ? 10.625 -25.109 -21.516 1 96.06 249 TRP B C 1
ATOM 5509 O O . TRP B 1 249 ? 10.586 -25.516 -22.672 1 96.06 249 TRP B O 1
ATOM 5519 N N . GLY B 1 250 ? 10.367 -23.828 -21.203 1 94.44 250 GLY B N 1
ATOM 5520 C CA . GLY B 1 250 ? 10.117 -22.828 -22.234 1 94.44 250 GLY B CA 1
ATOM 5521 C C . GLY B 1 250 ? 11.367 -22.438 -23 1 94.44 250 GLY B C 1
ATOM 5522 O O . GLY B 1 250 ? 12.484 -22.797 -22.609 1 94.44 250 GLY B O 1
ATOM 5523 N N . SER B 1 251 ? 11.227 -21.609 -24 1 91.88 251 SER B N 1
ATOM 5524 C CA . SER B 1 251 ? 12.297 -21.266 -24.938 1 91.88 251 SER B CA 1
ATOM 5525 C C . SER B 1 251 ? 13.32 -20.344 -24.266 1 91.88 251 SER B C 1
ATOM 5527 O O . SER B 1 251 ? 14.469 -20.266 -24.719 1 91.88 251 SER B O 1
ATOM 5529 N N . LEU B 1 252 ? 12.922 -19.688 -23.188 1 91.38 252 LEU B N 1
ATOM 5530 C CA . LEU B 1 252 ? 13.828 -18.75 -22.531 1 91.38 252 LEU B CA 1
ATOM 5531 C C . LEU B 1 252 ? 14.602 -19.453 -21.422 1 91.38 252 LEU B C 1
ATOM 5533 O O . LEU B 1 252 ? 15.5 -18.859 -20.812 1 91.38 252 LEU B O 1
ATOM 5537 N N . THR B 1 253 ? 14.297 -20.703 -21.172 1 91.56 253 THR B N 1
ATOM 5538 C CA . THR B 1 253 ? 14.906 -21.406 -20.062 1 91.56 253 THR B CA 1
ATOM 5539 C C . THR B 1 253 ? 15.953 -22.406 -20.547 1 91.56 253 THR B C 1
ATOM 5541 O O . THR B 1 253 ? 15.961 -22.781 -21.734 1 91.56 253 THR B O 1
ATOM 5544 N N . SER B 1 254 ? 16.844 -22.859 -19.688 1 89.62 254 SER B N 1
ATOM 5545 C CA . SER B 1 254 ? 17.969 -23.719 -20.031 1 89.62 254 SER B CA 1
ATOM 5546 C C . SER B 1 254 ? 17.531 -25.172 -20.203 1 89.62 254 SER B C 1
ATOM 5548 O O . SER B 1 254 ? 18.25 -25.984 -20.781 1 89.62 254 SER B O 1
ATOM 5550 N N . LEU B 1 255 ? 16.406 -25.531 -19.797 1 89.88 255 LEU B N 1
ATOM 5551 C CA . LEU B 1 255 ? 15.938 -26.906 -19.875 1 89.88 255 LEU B CA 1
ATOM 5552 C C . LEU B 1 255 ? 14.836 -27.047 -20.922 1 89.88 255 LEU B C 1
ATOM 5554 O O . LEU B 1 255 ? 13.836 -27.734 -20.688 1 89.88 255 LEU B O 1
ATOM 5558 N N . SER B 1 256 ? 14.969 -26.422 -22.031 1 84.88 256 SER B N 1
ATOM 5559 C CA . SER B 1 256 ? 13.922 -26.312 -23.047 1 84.88 256 SER B CA 1
ATOM 5560 C C . SER B 1 256 ? 13.578 -27.672 -23.641 1 84.88 256 SER B C 1
ATOM 5562 O O . SER B 1 256 ? 12.508 -27.844 -24.219 1 84.88 256 SER B O 1
ATOM 5564 N N . LYS B 1 257 ? 14.305 -28.703 -23.484 1 86.69 257 LYS B N 1
ATOM 5565 C CA . LYS B 1 257 ? 14.031 -30.031 -24.047 1 86.69 257 LYS B CA 1
ATOM 5566 C C . LYS B 1 257 ? 13.516 -30.984 -22.969 1 86.69 257 LYS B C 1
ATOM 5568 O O . LYS B 1 257 ? 13.273 -32.156 -23.25 1 86.69 257 LYS B O 1
ATOM 5573 N N . MET B 1 258 ? 13.266 -30.469 -21.859 1 90.94 258 MET B N 1
ATOM 5574 C CA . MET B 1 258 ? 12.828 -31.312 -20.75 1 90.94 258 MET B CA 1
ATOM 5575 C C . MET B 1 258 ? 11.375 -31.719 -20.922 1 90.94 258 MET B C 1
ATOM 5577 O O . MET B 1 258 ? 10.539 -30.922 -21.359 1 90.94 258 MET B O 1
ATOM 5581 N N . ASN B 1 259 ? 11.18 -33 -20.578 1 94.06 259 ASN B N 1
ATOM 5582 C CA . ASN B 1 259 ? 9.797 -33.438 -20.469 1 94.06 259 ASN B CA 1
ATOM 5583 C C . ASN B 1 259 ? 9.078 -32.75 -19.312 1 94.06 259 ASN B C 1
ATOM 5585 O O . ASN B 1 259 ? 9.586 -32.719 -18.188 1 94.06 259 ASN B O 1
ATOM 5589 N N . ARG B 1 260 ? 7.895 -32.281 -19.594 1 95.25 260 ARG B N 1
ATOM 5590 C CA . ARG B 1 260 ? 7.125 -31.531 -18.594 1 95.25 260 ARG B CA 1
ATOM 5591 C C . ARG B 1 260 ? 6.977 -32.312 -17.312 1 95.25 260 ARG B C 1
ATOM 5593 O O . ARG B 1 260 ? 7.023 -31.766 -16.219 1 95.25 260 ARG B O 1
ATOM 5600 N N . ARG B 1 261 ? 6.855 -33.594 -17.391 1 93.88 261 ARG B N 1
ATOM 5601 C CA . ARG B 1 261 ? 6.605 -34.5 -16.25 1 93.88 261 ARG B CA 1
ATOM 5602 C C . ARG B 1 261 ? 7.824 -34.562 -15.336 1 93.88 261 ARG B C 1
ATOM 5604 O O . ARG B 1 261 ? 7.703 -34.875 -14.156 1 93.88 261 ARG B O 1
ATOM 5611 N N . ASP B 1 262 ? 8.938 -34.219 -15.836 1 92.62 262 ASP B N 1
ATOM 5612 C CA . ASP B 1 262 ? 10.188 -34.438 -15.117 1 92.62 262 ASP B CA 1
ATOM 5613 C C . ASP B 1 262 ? 10.656 -33.125 -14.453 1 92.62 262 ASP B C 1
ATOM 5615 O O . ASP B 1 262 ? 11.734 -33.094 -13.852 1 92.62 262 ASP B O 1
ATOM 5619 N N . SER B 1 263 ? 9.852 -32.125 -14.555 1 93.38 263 SER B N 1
ATOM 5620 C CA . SER B 1 263 ? 10.281 -30.844 -14.023 1 93.38 263 SER B CA 1
ATOM 5621 C C . SER B 1 263 ? 10.422 -30.891 -12.508 1 93.38 263 SER B C 1
ATOM 5623 O O . SER B 1 263 ? 9.516 -31.328 -11.805 1 93.38 263 SER B O 1
ATOM 5625 N N . ASN B 1 264 ? 11.531 -30.406 -12.016 1 90.5 264 ASN B N 1
ATOM 5626 C CA . ASN B 1 264 ? 11.758 -30.219 -10.586 1 90.5 264 ASN B CA 1
ATOM 5627 C C . ASN B 1 264 ? 11.547 -28.766 -10.18 1 90.5 264 ASN B C 1
ATOM 5629 O O . ASN B 1 264 ? 11.703 -28.406 -9.016 1 90.5 264 ASN B O 1
ATOM 5633 N N . ASP B 1 265 ? 11.102 -27.969 -11.148 1 93.25 265 ASP B N 1
ATOM 5634 C CA . ASP B 1 265 ? 11.008 -26.531 -10.945 1 93.25 265 ASP B CA 1
ATOM 5635 C C . ASP B 1 265 ? 9.547 -26.062 -10.938 1 93.25 265 ASP B C 1
ATOM 5637 O O . ASP B 1 265 ? 9.266 -24.875 -10.992 1 93.25 265 ASP B O 1
ATOM 5641 N N . GLY B 1 266 ? 8.656 -27 -10.867 1 94.19 266 GLY B N 1
ATOM 5642 C CA . GLY B 1 266 ? 7.238 -26.719 -10.969 1 94.19 266 GLY B CA 1
ATOM 5643 C C . GLY B 1 266 ? 6.691 -26.875 -12.375 1 94.19 266 GLY B C 1
ATOM 5644 O O . GLY B 1 266 ? 7.32 -27.5 -13.227 1 94.19 266 GLY B O 1
ATOM 5645 N N . PRO B 1 267 ? 5.508 -26.281 -12.461 1 97.44 267 PRO B N 1
ATOM 5646 C CA . PRO B 1 267 ? 4.672 -25.406 -11.633 1 97.44 267 PRO B CA 1
ATOM 5647 C C . PRO B 1 267 ? 4.012 -26.156 -10.477 1 97.44 267 PRO B C 1
ATOM 5649 O O . PRO B 1 267 ? 3.73 -27.344 -10.586 1 97.44 267 PRO B O 1
ATOM 5652 N N . ILE B 1 268 ? 3.779 -25.469 -9.406 1 97.12 268 ILE B N 1
ATOM 5653 C CA . ILE B 1 268 ? 2.975 -25.891 -8.266 1 97.12 268 ILE B CA 1
ATOM 5654 C C . ILE B 1 268 ? 1.809 -24.938 -8.07 1 97.12 268 ILE B C 1
ATOM 5656 O O . ILE B 1 268 ? 1.845 -23.797 -8.547 1 97.12 268 ILE B O 1
ATOM 5660 N N . MET B 1 269 ? 0.801 -25.375 -7.41 1 98.31 269 MET B N 1
ATOM 5661 C CA . MET B 1 269 ? -0.39 -24.578 -7.156 1 98.31 269 MET B CA 1
ATOM 5662 C C . MET B 1 269 ? -0.809 -24.672 -5.695 1 98.31 269 MET B C 1
ATOM 5664 O O . MET B 1 269 ? -0.754 -25.75 -5.094 1 98.31 269 MET B O 1
ATOM 5668 N N . TRP B 1 270 ? -1.215 -23.609 -5.133 1 98.25 270 TRP B N 1
ATOM 5669 C CA . TRP B 1 270 ? -1.799 -23.594 -3.795 1 98.25 270 TRP B CA 1
ATOM 5670 C C . TRP B 1 270 ? -2.893 -22.547 -3.691 1 98.25 270 TRP B C 1
ATOM 5672 O O . TRP B 1 270 ? -3.037 -21.703 -4.582 1 98.25 270 TRP B O 1
ATOM 5682 N N . ILE B 1 271 ? -3.742 -22.594 -2.73 1 98.56 271 ILE B N 1
ATOM 5683 C CA . ILE B 1 271 ? -4.852 -21.688 -2.494 1 98.56 271 ILE B CA 1
ATOM 5684 C C . ILE B 1 271 ? -4.773 -21.125 -1.074 1 98.56 271 ILE B C 1
ATOM 5686 O O . ILE B 1 271 ? -4.59 -21.891 -0.116 1 98.56 271 ILE B O 1
ATOM 5690 N N . ARG B 1 272 ? -4.895 -19.828 -1.001 1 98.56 272 ARG B N 1
ATOM 5691 C CA . ARG B 1 272 ? -4.793 -19.172 0.294 1 98.56 272 ARG B CA 1
ATOM 5692 C C . ARG B 1 272 ? -6.039 -18.344 0.585 1 98.56 272 ARG B C 1
ATOM 5694 O O . ARG B 1 272 ? -6.598 -17.719 -0.316 1 98.56 272 ARG B O 1
ATOM 5701 N N . PRO B 1 273 ? -6.512 -18.266 1.794 1 98.19 273 PRO B N 1
ATOM 5702 C CA . PRO B 1 273 ? -7.773 -17.625 2.154 1 98.19 273 PRO B CA 1
ATOM 5703 C C . PRO B 1 273 ? -7.621 -16.109 2.355 1 98.19 273 PRO B C 1
ATOM 5705 O O . PRO B 1 273 ? -8.617 -15.391 2.391 1 98.19 273 PRO B O 1
ATOM 5708 N N . GLY B 1 274 ? -6.426 -15.586 2.57 1 98.25 274 GLY B N 1
ATOM 5709 C CA . GLY B 1 274 ? -6.211 -14.203 2.959 1 98.25 274 GLY B CA 1
ATOM 5710 C C . GLY B 1 274 ? -6.066 -14.023 4.457 1 98.25 274 GLY B C 1
ATOM 5711 O O . GLY B 1 274 ? -6.711 -14.719 5.242 1 98.25 274 GLY B O 1
ATOM 5712 N N . GLU B 1 275 ? -5.246 -13.102 4.836 1 98 275 GLU B N 1
ATOM 5713 C CA . GLU B 1 275 ? -5.035 -12.805 6.25 1 98 275 GLU B CA 1
ATOM 5714 C C . GLU B 1 275 ? -6.324 -12.336 6.914 1 98 275 GLU B C 1
ATOM 5716 O O . GLU B 1 275 ? -7.07 -11.539 6.34 1 98 275 GLU B O 1
ATOM 5721 N N . GLN B 1 276 ? -6.598 -12.844 8.188 1 96.5 276 GLN B N 1
ATOM 5722 C CA . GLN B 1 276 ? -7.891 -12.539 8.797 1 96.5 276 GLN B CA 1
ATOM 5723 C C . GLN B 1 276 ? -7.906 -12.93 10.273 1 96.5 276 GLN B C 1
ATOM 5725 O O . GLN B 1 276 ? -7.07 -13.711 10.719 1 96.5 276 GLN B O 1
ATOM 5730 N N . TYR B 1 277 ? -8.852 -12.344 10.945 1 94.44 277 TYR B N 1
ATOM 5731 C CA . TYR B 1 277 ? -9.188 -12.812 12.289 1 94.44 277 TYR B CA 1
ATOM 5732 C C . TYR B 1 277 ? -10.32 -13.836 12.234 1 94.44 277 TYR B C 1
ATOM 5734 O O . TYR B 1 277 ? -11.273 -13.68 11.477 1 94.44 277 TYR B O 1
ATOM 5742 N N . VAL B 1 278 ? -10.109 -14.883 12.945 1 90.44 278 VAL B N 1
ATOM 5743 C CA . VAL B 1 278 ? -11.102 -15.945 12.977 1 90.44 278 VAL B CA 1
ATOM 5744 C C . VAL B 1 278 ? -11.602 -16.156 14.406 1 90.44 278 VAL B C 1
ATOM 5746 O O . VAL B 1 278 ? -10.805 -16.234 15.336 1 90.44 278 VAL B O 1
ATOM 5749 N N . SER B 1 279 ? -12.945 -16.234 14.531 1 83.81 279 SER B N 1
ATOM 5750 C CA . SER B 1 279 ? -13.523 -16.484 15.844 1 83.81 279 SER B CA 1
ATOM 5751 C C . SER B 1 279 ? -13.305 -17.938 16.281 1 83.81 279 SER B C 1
ATOM 5753 O O . SER B 1 279 ? -13.422 -18.844 15.461 1 83.81 279 SER B O 1
ATOM 5755 N N . THR B 1 280 ? -12.883 -18.141 17.484 1 73.75 280 THR B N 1
ATOM 5756 C CA . THR B 1 280 ? -12.641 -19.5 17.984 1 73.75 280 THR B CA 1
ATOM 5757 C C . THR B 1 280 ? -13.961 -20.188 18.312 1 73.75 280 THR B C 1
ATOM 5759 O O . THR B 1 280 ? -14.008 -21.422 18.438 1 73.75 280 THR B O 1
ATOM 5762 N N . GLU B 1 281 ? -14.992 -19.578 18.578 1 60.09 281 GLU B N 1
ATOM 5763 C CA . GLU B 1 281 ? -16.25 -20.219 18.906 1 60.09 281 GLU B CA 1
ATOM 5764 C C . GLU B 1 281 ? -16.859 -20.922 17.703 1 60.09 281 GLU B C 1
ATOM 5766 O O . GLU B 1 281 ? -17.562 -21.922 17.844 1 60.09 281 GLU B O 1
ATOM 5771 N N . SER B 1 282 ? -16.781 -20.469 16.547 1 49.91 282 SER B N 1
ATOM 5772 C CA . SER B 1 282 ? -17.484 -20.969 15.375 1 49.91 282 SER B CA 1
ATOM 5773 C C . SER B 1 282 ? -16.984 -22.359 14.984 1 49.91 282 SER B C 1
ATOM 5775 O O . SER B 1 282 ? -17.641 -23.062 14.219 1 49.91 282 SER B O 1
ATOM 5777 N N . THR B 1 283 ? -15.852 -22.781 15.219 1 44.56 283 THR B N 1
ATOM 5778 C CA . THR B 1 283 ? -15.359 -24.078 14.781 1 44.56 283 THR B CA 1
ATOM 5779 C C . THR B 1 283 ? -16.094 -25.203 15.508 1 44.56 283 THR B C 1
ATOM 5781 O O . THR B 1 283 ? -16.219 -26.312 14.977 1 44.56 283 THR B O 1
ATOM 5784 N N . ASN B 1 284 ? -16.516 -25.031 16.641 1 39.69 284 ASN B N 1
ATOM 5785 C CA . ASN B 1 284 ? -17.234 -26.141 17.281 1 39.69 284 ASN B CA 1
ATOM 5786 C C . ASN B 1 284 ? -18.656 -26.25 16.766 1 39.69 284 ASN B C 1
ATOM 5788 O O . ASN B 1 284 ? -19.406 -27.141 17.172 1 39.69 284 ASN B O 1
ATOM 5792 N N . ARG B 1 285 ? -19.266 -25.266 16.094 1 37.25 285 ARG B N 1
ATOM 5793 C CA . ARG B 1 285 ? -20.656 -25.438 15.688 1 37.25 285 ARG B CA 1
ATOM 5794 C C . ARG B 1 285 ? -20.766 -26.219 14.391 1 37.25 285 ARG B C 1
ATOM 5796 O O . ARG B 1 285 ? -21.844 -26.297 13.797 1 37.25 285 ARG B O 1
ATOM 5803 N N . ARG B 1 286 ? -19.938 -26.672 13.695 1 35.41 286 ARG B N 1
ATOM 5804 C CA . ARG B 1 286 ? -20.312 -27.578 12.609 1 35.41 286 ARG B CA 1
ATOM 5805 C C . ARG B 1 286 ? -21.328 -28.609 13.086 1 35.41 286 ARG B C 1
ATOM 5807 O O . ARG B 1 286 ? -22 -29.25 12.273 1 35.41 286 ARG B O 1
ATOM 5814 N N . LYS B 1 287 ? -21.438 -29.094 14.281 1 34.03 287 LYS B N 1
ATOM 5815 C CA . LYS B 1 287 ? -22.438 -30.094 14.633 1 34.03 287 LYS B CA 1
ATOM 5816 C C . LYS B 1 287 ? -23.797 -29.453 14.836 1 34.03 287 LYS B C 1
ATOM 5818 O O . LYS B 1 287 ? -24.828 -30.047 14.484 1 34.03 287 LYS B O 1
ATOM 5823 N N . GLU B 1 288 ? -24.047 -28.359 15.594 1 32.53 288 GLU B N 1
ATOM 5824 C CA . GLU B 1 288 ? -25.406 -28 15.961 1 32.53 288 GLU B CA 1
ATOM 5825 C C . GLU B 1 288 ? -26 -27.016 14.961 1 32.53 288 GLU B C 1
ATOM 5827 O O . GLU B 1 288 ? -27.078 -26.453 15.188 1 32.53 288 GLU B O 1
ATOM 5832 N N . VAL B 1 289 ? -25.578 -26.703 13.844 1 32.5 289 VAL B N 1
ATOM 5833 C CA . VAL B 1 289 ? -26.203 -25.719 12.969 1 32.5 289 VAL B CA 1
ATOM 5834 C C . VAL B 1 289 ? -27.578 -26.219 12.523 1 32.5 289 VAL B C 1
ATOM 5836 O O . VAL B 1 289 ? -28.156 -25.703 11.57 1 32.5 289 VAL B O 1
ATOM 5839 N N . ARG B 1 290 ? -28.141 -27.266 12.992 1 30.48 290 ARG B N 1
ATOM 5840 C CA . ARG B 1 290 ? -29.5 -27.484 12.516 1 30.48 290 ARG B CA 1
ATOM 5841 C C . ARG B 1 290 ? -30.391 -26.281 12.836 1 30.48 290 ARG B C 1
ATOM 5843 O O . ARG B 1 290 ? -31.266 -25.922 12.047 1 30.48 290 ARG B O 1
ATOM 5850 N N . GLN B 1 291 ? -30.734 -25.875 14.156 1 28.2 291 GLN B N 1
ATOM 5851 C CA . GLN B 1 291 ? -31.984 -25.203 14.492 1 28.2 291 GLN B CA 1
ATOM 5852 C C . GLN B 1 291 ? -31.812 -23.688 14.438 1 28.2 291 GLN B C 1
ATOM 5854 O O . GLN B 1 291 ? -31.797 -23.016 15.477 1 28.2 291 GLN B O 1
ATOM 5859 N N . VAL B 1 292 ? -30.953 -23.047 13.695 1 29.55 292 VAL B N 1
ATOM 5860 C CA . VAL B 1 292 ? -30.812 -21.609 13.891 1 29.55 292 VAL B CA 1
ATOM 5861 C C . VAL B 1 292 ? -32.094 -20.906 13.414 1 29.55 292 VAL B C 1
ATOM 5863 O O . VAL B 1 292 ? -32.438 -21 12.242 1 29.55 292 VAL B O 1
ATOM 5866 N N . SER B 1 293 ? -32.969 -20.562 14.344 1 28.48 293 SER B N 1
ATOM 5867 C CA . SER B 1 293 ? -34.188 -19.75 14.25 1 28.48 293 SER B CA 1
ATOM 5868 C C . SER B 1 293 ? -33.906 -18.422 13.57 1 28.48 293 SER B C 1
ATOM 5870 O O . SER B 1 293 ? -32.75 -17.969 13.508 1 28.48 293 SER B O 1
ATOM 5872 N N . ALA B 1 294 ? -34.938 -17.547 13.414 1 28.36 294 ALA B N 1
ATOM 5873 C CA . ALA B 1 294 ? -35.281 -16.328 12.695 1 28.36 294 ALA B CA 1
ATOM 5874 C C . ALA B 1 294 ? -34.344 -15.195 13.078 1 28.36 294 ALA B C 1
ATOM 5876 O O . ALA B 1 294 ? -33.906 -15.094 14.234 1 28.36 294 ALA B O 1
ATOM 5877 N N . PRO B 1 295 ? -33.812 -14.289 12.156 1 30.95 295 PRO B N 1
ATOM 5878 C CA . PRO B 1 295 ? -32.875 -13.18 12.289 1 30.95 295 PRO B CA 1
ATOM 5879 C C . PRO B 1 295 ? -33.312 -12.148 13.328 1 30.95 295 PRO B C 1
ATOM 5881 O O . PRO B 1 295 ? -34.312 -11.453 13.125 1 30.95 295 PRO B O 1
ATOM 5884 N N . SER B 1 296 ? -33.562 -12.453 14.562 1 30.06 296 SER B N 1
ATOM 5885 C CA . SER B 1 296 ? -33.875 -11.398 15.523 1 30.06 296 SER B CA 1
ATOM 5886 C C . SER B 1 296 ? -32.906 -10.227 15.383 1 30.06 296 SER B C 1
ATOM 5888 O O . SER B 1 296 ? -31.781 -10.391 14.906 1 30.06 296 SER B O 1
ATOM 5890 N N . THR B 1 297 ? -33.469 -8.859 15.391 1 31.84 297 THR B N 1
ATOM 5891 C CA . THR B 1 297 ? -32.938 -7.496 15.344 1 31.84 297 THR B CA 1
ATOM 5892 C C . THR B 1 297 ? -31.672 -7.371 16.188 1 31.84 297 THR B C 1
ATOM 5894 O O . THR B 1 297 ? -31.297 -6.266 16.594 1 31.84 297 THR B O 1
ATOM 5897 N N . GLY B 1 298 ? -31.094 -8.367 16.531 1 30.12 298 GLY B N 1
ATOM 5898 C CA . GLY B 1 298 ? -30.141 -8.555 17.609 1 30.12 298 GLY B CA 1
ATOM 5899 C C . GLY B 1 298 ? -28.969 -7.602 17.531 1 30.12 298 GLY B C 1
ATOM 5900 O O . GLY B 1 298 ? -28.719 -6.984 16.484 1 30.12 298 GLY B O 1
ATOM 5901 N N . ARG B 1 299 ? -28.516 -7.117 18.828 1 31.48 299 ARG B N 1
ATOM 5902 C CA . ARG B 1 299 ? -27.234 -6.566 19.234 1 31.48 299 ARG B CA 1
ATOM 5903 C C . ARG B 1 299 ? -26.109 -7.109 18.359 1 31.48 299 ARG B C 1
ATOM 5905 O O . ARG B 1 299 ? -25.922 -8.32 18.266 1 31.48 299 ARG B O 1
ATOM 5912 N N . VAL B 1 300 ? -25.891 -6.527 17.266 1 32 300 VAL B N 1
ATOM 5913 C CA . VAL B 1 300 ? -24.609 -6.781 16.625 1 32 300 VAL B CA 1
ATOM 5914 C C . VAL B 1 300 ? -23.609 -7.289 17.656 1 32 300 VAL B C 1
ATOM 5916 O O . VAL B 1 300 ? -23.25 -6.566 18.578 1 32 300 VAL B O 1
ATOM 5919 N N . LYS B 1 301 ? -23.781 -8.469 18.156 1 33.78 301 LYS B N 1
ATOM 5920 C CA . LYS B 1 301 ? -22.781 -9.141 18.984 1 33.78 301 LYS B CA 1
ATOM 5921 C C . LYS B 1 301 ? -21.391 -8.602 18.688 1 33.78 301 LYS B C 1
ATOM 5923 O O . LYS B 1 301 ? -20.953 -8.562 17.547 1 33.78 301 LYS B O 1
ATOM 5928 N N . ILE B 1 302 ? -20.938 -7.539 19.406 1 37.91 302 ILE B N 1
ATOM 5929 C CA . ILE B 1 302 ? -19.562 -7.102 19.531 1 37.91 302 ILE B CA 1
ATOM 5930 C C . ILE B 1 302 ? -18.625 -8.211 19.062 1 37.91 302 ILE B C 1
ATOM 5932 O O . ILE B 1 302 ? -18.844 -9.391 19.359 1 37.91 302 ILE B O 1
ATOM 5936 N N . MET B 1 303 ? -17.969 -8.133 17.984 1 42.84 303 MET B N 1
ATOM 5937 C CA . MET B 1 303 ? -16.859 -8.984 17.547 1 42.84 303 MET B CA 1
ATOM 5938 C C . MET B 1 303 ? -16.312 -9.82 18.688 1 42.84 303 MET B C 1
ATOM 5940 O O . MET B 1 303 ? -16.078 -9.305 19.781 1 42.84 303 MET B O 1
ATOM 5944 N N . ASP B 1 304 ? -16.625 -11.023 18.797 1 45.44 304 ASP B N 1
ATOM 5945 C CA . ASP B 1 304 ? -16.25 -12.164 19.641 1 45.44 304 ASP B CA 1
ATOM 5946 C C . ASP B 1 304 ? -14.867 -11.977 20.25 1 45.44 304 ASP B C 1
ATOM 5948 O O . ASP B 1 304 ? -13.938 -11.547 19.562 1 45.44 304 ASP B O 1
ATOM 5952 N N . GLN B 1 305 ? -14.719 -11.648 21.516 1 55.84 305 GLN B N 1
ATOM 5953 C CA . GLN B 1 305 ? -13.609 -11.469 22.453 1 55.84 305 GLN B CA 1
ATOM 5954 C C . GLN B 1 305 ? -12.422 -12.352 22.062 1 55.84 305 GLN B C 1
ATOM 5956 O O . GLN B 1 305 ? -11.273 -11.93 22.188 1 55.84 305 GLN B O 1
ATOM 5961 N N . ARG B 1 306 ? -12.758 -13.672 21.594 1 69.69 306 ARG B N 1
ATOM 5962 C CA . ARG B 1 306 ? -11.523 -14.438 21.422 1 69.69 306 ARG B CA 1
ATOM 5963 C C . ARG B 1 306 ? -11.266 -14.734 19.953 1 69.69 306 ARG B C 1
ATOM 5965 O O . ARG B 1 306 ? -12.055 -15.422 19.297 1 69.69 306 ARG B O 1
ATOM 5972 N N . ALA B 1 307 ? -10.68 -13.852 19.203 1 86.19 307 ALA B N 1
ATOM 5973 C CA . ALA B 1 307 ? -10.289 -14.062 17.812 1 86.19 307 ALA B CA 1
ATOM 5974 C C . ALA B 1 307 ? -8.797 -14.352 17.703 1 86.19 307 ALA B C 1
ATOM 5976 O O . ALA B 1 307 ? -8.008 -13.875 18.531 1 86.19 307 ALA B O 1
ATOM 5977 N N . VAL B 1 308 ? -8.633 -15.328 16.844 1 89.75 308 VAL B N 1
ATOM 5978 C CA . VAL B 1 308 ? -7.242 -15.68 16.562 1 89.75 308 VAL B CA 1
ATOM 5979 C C . VAL B 1 308 ? -6.828 -15.109 15.203 1 89.75 308 VAL B C 1
ATOM 5981 O O . VAL B 1 308 ? -7.59 -15.172 14.234 1 89.75 308 VAL B O 1
ATOM 5984 N N . LEU B 1 309 ? -5.711 -14.516 15.195 1 94 309 LEU B N 1
ATOM 5985 C CA . LEU B 1 309 ? -5.164 -13.992 13.953 1 94 309 LEU B CA 1
ATOM 5986 C C . LEU B 1 309 ? -4.57 -15.109 13.102 1 94 309 LEU B C 1
ATOM 5988 O O . LEU B 1 309 ? -3.676 -15.828 13.547 1 94 309 LEU B O 1
ATOM 5992 N N . PHE B 1 310 ? -5.098 -15.305 11.961 1 96 310 PHE B N 1
ATOM 5993 C CA . PHE B 1 310 ? -4.461 -16.141 10.961 1 96 310 PHE B CA 1
ATOM 5994 C C . PHE B 1 310 ? -3.525 -15.32 10.078 1 96 310 PHE B C 1
ATOM 5996 O O . PHE B 1 310 ? -3.98 -14.586 9.195 1 96 310 PHE B O 1
ATOM 6003 N N . GLU B 1 311 ? -2.258 -15.43 10.297 1 95.19 311 GLU B N 1
ATOM 6004 C CA . GLU B 1 311 ? -1.25 -14.758 9.477 1 95.19 311 GLU B CA 1
ATOM 6005 C C . GLU B 1 311 ? -1.013 -15.516 8.172 1 95.19 311 GLU B C 1
ATOM 6007 O O . GLU B 1 311 ? -0.505 -16.641 8.18 1 95.19 311 GLU B O 1
ATOM 6012 N N . ASP B 1 312 ? -1.384 -14.914 7.129 1 96.75 312 ASP B N 1
ATOM 6013 C CA . ASP B 1 312 ? -1.17 -15.516 5.816 1 96.75 312 ASP B CA 1
ATOM 6014 C C . ASP B 1 312 ? 0.037 -14.898 5.117 1 96.75 312 ASP B C 1
ATOM 6016 O O . ASP B 1 312 ? -0.118 -14.094 4.195 1 96.75 312 ASP B O 1
ATOM 6020 N N . ARG B 1 313 ? 1.163 -15.367 5.512 1 96.56 313 ARG B N 1
ATOM 6021 C CA . ARG B 1 313 ? 2.406 -14.711 5.133 1 96.56 313 ARG B CA 1
ATOM 6022 C C . ARG B 1 313 ? 3.471 -15.727 4.734 1 96.56 313 ARG B C 1
ATOM 6024 O O . ARG B 1 313 ? 3.52 -16.828 5.285 1 96.56 313 ARG B O 1
ATOM 6031 N N . THR B 1 314 ? 4.191 -15.406 3.746 1 96.81 314 THR B N 1
ATOM 6032 C CA . THR B 1 314 ? 5.457 -16.062 3.424 1 96.81 314 THR B CA 1
ATOM 6033 C C . THR B 1 314 ? 6.633 -15.125 3.713 1 96.81 314 THR B C 1
ATOM 6035 O O . THR B 1 314 ? 6.793 -14.102 3.055 1 96.81 314 THR B O 1
ATOM 6038 N N . HIS B 1 315 ? 7.422 -15.5 4.66 1 97.44 315 HIS B N 1
ATOM 6039 C CA . HIS B 1 315 ? 8.523 -14.656 5.117 1 97.44 315 HIS B CA 1
ATOM 6040 C C . HIS B 1 315 ? 9.602 -14.531 4.047 1 97.44 315 HIS B C 1
ATOM 6042 O O . HIS B 1 315 ? 9.547 -15.211 3.018 1 97.44 315 HIS B O 1
ATOM 6048 N N . CYS B 1 316 ? 10.539 -13.68 4.332 1 98.19 316 CYS B N 1
ATOM 6049 C CA . CYS B 1 316 ? 11.602 -13.391 3.369 1 98.19 316 CYS B CA 1
ATOM 6050 C C . CYS B 1 316 ? 12.32 -14.672 2.951 1 98.19 316 CYS B C 1
ATOM 6052 O O . CYS B 1 316 ? 12.656 -15.5 3.797 1 98.19 316 CYS B O 1
ATOM 6054 N N . HIS B 1 317 ? 12.555 -14.75 1.688 1 97.75 317 HIS B N 1
ATOM 6055 C CA . HIS B 1 317 ? 13.266 -15.898 1.132 1 97.75 317 HIS B CA 1
ATOM 6056 C C . HIS B 1 317 ? 13.797 -15.586 -0.262 1 97.75 317 HIS B C 1
ATOM 6058 O O . HIS B 1 317 ? 13.43 -14.57 -0.861 1 97.75 317 HIS B O 1
ATOM 6064 N N . ALA B 1 318 ? 14.672 -16.359 -0.658 1 96.25 318 ALA B N 1
ATOM 6065 C CA . ALA B 1 318 ? 15.18 -16.359 -2.029 1 96.25 318 ALA B CA 1
ATOM 6066 C C . ALA B 1 318 ? 14.93 -17.703 -2.701 1 96.25 318 ALA B C 1
ATOM 6068 O O . ALA B 1 318 ? 14.938 -18.75 -2.039 1 96.25 318 ALA B O 1
ATOM 6069 N N . ASP B 1 319 ? 14.68 -17.656 -3.932 1 94.25 319 ASP B N 1
ATOM 6070 C CA . ASP B 1 319 ? 14.406 -18.875 -4.684 1 94.25 319 ASP B CA 1
ATOM 6071 C C . ASP B 1 319 ? 15.703 -19.516 -5.184 1 94.25 319 ASP B C 1
ATOM 6073 O O . ASP B 1 319 ? 16.562 -18.828 -5.742 1 94.25 319 ASP B O 1
ATOM 6077 N N . HIS B 1 320 ? 15.742 -20.781 -4.996 1 91.56 320 HIS B N 1
ATOM 6078 C CA . HIS B 1 320 ? 16.938 -21.531 -5.387 1 91.56 320 HIS B CA 1
ATOM 6079 C C . HIS B 1 320 ? 16.562 -22.812 -6.125 1 91.56 320 HIS B C 1
ATOM 6081 O O . HIS B 1 320 ? 15.453 -23.312 -5.977 1 91.56 320 HIS B O 1
ATOM 6087 N N . VAL B 1 321 ? 17.531 -23.141 -6.906 1 87 321 VAL B N 1
ATOM 6088 C CA . VAL B 1 321 ? 17.422 -24.438 -7.57 1 87 321 VAL B CA 1
ATOM 6089 C C . VAL B 1 321 ? 18.672 -25.281 -7.262 1 87 321 VAL B C 1
ATOM 6091 O O . VAL B 1 321 ? 19.656 -24.766 -6.727 1 87 321 VAL B O 1
ATOM 6094 N N . ASP B 1 322 ? 18.547 -26.531 -7.594 1 78.44 322 ASP B N 1
ATOM 6095 C CA . ASP B 1 322 ? 19.594 -27.516 -7.383 1 78.44 322 ASP B CA 1
ATOM 6096 C C . ASP B 1 322 ? 19.875 -27.703 -5.895 1 78.44 322 ASP B C 1
ATOM 6098 O O . ASP B 1 322 ? 19.281 -27.047 -5.051 1 78.44 322 ASP B O 1
ATOM 6102 N N . GLY B 1 323 ? 20.469 -28.797 -5.43 1 70.06 323 GLY B N 1
ATOM 6103 C CA . GLY B 1 323 ? 20.688 -29.156 -4.039 1 70.06 323 GLY B CA 1
ATOM 6104 C C . GLY B 1 323 ? 22.156 -29.156 -3.641 1 70.06 323 GLY B C 1
ATOM 6105 O O . GLY B 1 323 ? 23.031 -29.078 -4.5 1 70.06 323 GLY B O 1
ATOM 6106 N N . GLY B 1 324 ? 22.281 -29 -2.393 1 63.41 324 GLY B N 1
ATOM 6107 C CA . GLY B 1 324 ? 23.609 -29.172 -1.829 1 63.41 324 GLY B CA 1
ATOM 6108 C C . GLY B 1 324 ? 24.547 -28.016 -2.123 1 63.41 324 GLY B C 1
ATOM 6109 O O . GLY B 1 324 ? 24.156 -26.859 -1.962 1 63.41 324 GLY B O 1
ATOM 6110 N N . ALA B 1 325 ? 25.719 -28.359 -2.57 1 63.84 325 ALA B N 1
ATOM 6111 C CA . ALA B 1 325 ? 26.812 -27.406 -2.801 1 63.84 325 ALA B CA 1
ATOM 6112 C C . ALA B 1 325 ? 26.578 -26.609 -4.082 1 63.84 325 ALA B C 1
ATOM 6114 O O . ALA B 1 325 ? 27.141 -25.531 -4.258 1 63.84 325 ALA B O 1
ATOM 6115 N N . GLU B 1 326 ? 25.672 -27.016 -4.859 1 70.56 326 GLU B N 1
ATOM 6116 C CA . GLU B 1 326 ? 25.453 -26.375 -6.152 1 70.56 326 GLU B CA 1
ATOM 6117 C C . GLU B 1 326 ? 24.25 -25.453 -6.113 1 70.56 326 GLU B C 1
ATOM 6119 O O . GLU B 1 326 ? 23.797 -24.969 -7.156 1 70.56 326 GLU B O 1
ATOM 6124 N N . ARG B 1 327 ? 23.828 -25.172 -5.07 1 82.19 327 ARG B N 1
ATOM 6125 C CA . ARG B 1 327 ? 22.625 -24.344 -4.926 1 82.19 327 ARG B CA 1
ATOM 6126 C C . ARG B 1 327 ? 22.859 -22.938 -5.461 1 82.19 327 ARG B C 1
ATOM 6128 O O . ARG B 1 327 ? 23.859 -22.297 -5.125 1 82.19 327 ARG B O 1
ATOM 6135 N N . LYS B 1 328 ? 21.953 -22.562 -6.418 1 87.75 328 LYS B N 1
ATOM 6136 C CA . LYS B 1 328 ? 22.047 -21.234 -7.016 1 87.75 328 LYS B CA 1
ATOM 6137 C C . LYS B 1 328 ? 20.703 -20.531 -7.035 1 87.75 328 LYS B C 1
ATOM 6139 O O . LYS B 1 328 ? 19.656 -21.188 -7.188 1 87.75 328 LYS B O 1
ATOM 6144 N N . THR B 1 329 ? 20.766 -19.266 -6.867 1 92.44 329 THR B N 1
ATOM 6145 C CA . THR B 1 329 ? 19.531 -18.484 -6.98 1 92.44 329 THR B CA 1
ATOM 6146 C C . THR B 1 329 ? 18.969 -18.578 -8.391 1 92.44 329 THR B C 1
ATOM 6148 O O . THR B 1 329 ? 19.719 -18.734 -9.359 1 92.44 329 THR B O 1
ATOM 6151 N N . THR B 1 330 ? 17.656 -18.516 -8.523 1 94 330 THR B N 1
ATOM 6152 C CA . THR B 1 330 ? 16.984 -18.641 -9.812 1 94 330 THR B CA 1
ATOM 6153 C C . THR B 1 330 ? 15.805 -17.672 -9.898 1 94 330 THR B C 1
ATOM 6155 O O . THR B 1 330 ? 15.422 -17.047 -8.898 1 94 330 THR B O 1
ATOM 6158 N N . ALA B 1 331 ? 15.391 -17.469 -11.094 1 96.38 331 ALA B N 1
ATOM 6159 C CA . ALA B 1 331 ? 14.195 -16.656 -11.32 1 96.38 331 ALA B CA 1
ATOM 6160 C C . ALA B 1 331 ? 12.93 -17.438 -10.977 1 96.38 331 ALA B C 1
ATOM 6162 O O . ALA B 1 331 ? 12.953 -18.656 -10.922 1 96.38 331 ALA B O 1
ATOM 6163 N N . ALA B 1 332 ? 11.875 -16.703 -10.719 1 97.81 332 ALA B N 1
ATOM 6164 C CA . ALA B 1 332 ? 10.57 -17.297 -10.43 1 97.81 332 ALA B CA 1
ATOM 6165 C C . ALA B 1 332 ? 9.461 -16.562 -11.164 1 97.81 332 ALA B C 1
ATOM 6167 O O . ALA B 1 332 ? 9.594 -15.383 -11.5 1 97.81 332 ALA B O 1
ATOM 6168 N N . VAL B 1 333 ? 8.406 -17.297 -11.469 1 98.5 333 VAL B N 1
ATOM 6169 C CA . VAL B 1 333 ? 7.219 -16.797 -12.141 1 98.5 333 VAL B CA 1
ATOM 6170 C C . VAL B 1 333 ? 5.969 -17.234 -11.383 1 98.5 333 VAL B C 1
ATOM 6172 O O . VAL B 1 333 ? 5.934 -18.312 -10.805 1 98.5 333 VAL B O 1
ATOM 6175 N N . ALA B 1 334 ? 4.977 -16.344 -11.414 1 98.81 334 ALA B N 1
ATOM 6176 C CA . ALA B 1 334 ? 3.719 -16.75 -10.805 1 98.81 334 ALA B CA 1
ATOM 6177 C C . ALA B 1 334 ? 2.529 -16.094 -11.492 1 98.81 334 ALA B C 1
ATOM 6179 O O . ALA B 1 334 ? 2.664 -15.016 -12.078 1 98.81 334 ALA B O 1
ATOM 6180 N N . VAL B 1 335 ? 1.458 -16.766 -11.438 1 98.88 335 VAL B N 1
ATOM 6181 C CA . VAL B 1 335 ? 0.156 -16.266 -11.875 1 98.88 335 VAL B CA 1
ATOM 6182 C C . VAL B 1 335 ? -0.809 -16.234 -10.695 1 98.88 335 VAL B C 1
ATOM 6184 O O . VAL B 1 335 ? -0.904 -17.203 -9.93 1 98.88 335 VAL B O 1
ATOM 6187 N N . LEU B 1 336 ? -1.504 -15.125 -10.633 1 98.81 336 LEU B N 1
ATOM 6188 C CA . LEU B 1 336 ? -2.428 -14.953 -9.523 1 98.81 336 LEU B CA 1
ATOM 6189 C C . LEU B 1 336 ? -3.867 -14.859 -10.016 1 98.81 336 LEU B C 1
ATOM 6191 O O . LEU B 1 336 ? -4.176 -14.031 -10.883 1 98.81 336 LEU B O 1
ATOM 6195 N N . LYS B 1 337 ? -4.711 -15.695 -9.477 1 98.31 337 LYS B N 1
ATOM 6196 C CA . LYS B 1 337 ? -6.152 -15.633 -9.703 1 98.31 337 LYS B CA 1
ATOM 6197 C C . LYS B 1 337 ? -6.91 -15.555 -8.383 1 98.31 337 LYS B C 1
ATOM 6199 O O . LYS B 1 337 ? -6.836 -16.469 -7.559 1 98.31 337 LYS B O 1
ATOM 6204 N N . ALA B 1 338 ? -7.641 -14.5 -8.211 1 98.06 338 ALA B N 1
ATOM 6205 C CA . ALA B 1 338 ? -8.438 -14.367 -6.996 1 98.06 338 ALA B CA 1
ATOM 6206 C C . ALA B 1 338 ? -9.523 -15.438 -6.93 1 98.06 338 ALA B C 1
ATOM 6208 O O . ALA B 1 338 ? -10.078 -15.836 -7.957 1 98.06 338 ALA B O 1
ATOM 6209 N N . VAL B 1 339 ? -9.773 -15.906 -5.695 1 97 339 VAL B N 1
ATOM 6210 C CA . VAL B 1 339 ? -10.953 -16.719 -5.453 1 97 339 VAL B CA 1
ATOM 6211 C C . VAL B 1 339 ? -12.188 -15.836 -5.34 1 97 339 VAL B C 1
ATOM 6213 O O . VAL B 1 339 ? -12.172 -14.828 -4.625 1 97 339 VAL B O 1
ATOM 6216 N N . HIS B 1 340 ? -13.141 -16.203 -6.121 1 91.31 340 HIS B N 1
ATOM 6217 C CA . HIS B 1 340 ? -14.344 -15.375 -6.129 1 91.31 340 HIS B CA 1
ATOM 6218 C C . HIS B 1 340 ? -15.547 -16.141 -5.59 1 91.31 340 HIS B C 1
ATOM 6220 O O . HIS B 1 340 ? -15.539 -17.375 -5.574 1 91.31 340 HIS B O 1
ATOM 6226 N N . GLY B 1 341 ? -16.422 -15.398 -5.055 1 82.44 341 GLY B N 1
ATOM 6227 C CA . GLY B 1 341 ? -17.734 -15.969 -4.754 1 82.44 341 GLY B CA 1
ATOM 6228 C C . GLY B 1 341 ? -18.656 -15.977 -5.949 1 82.44 341 GLY B C 1
ATOM 6229 O O . GLY B 1 341 ? -18.219 -16.141 -7.09 1 82.44 341 GLY B O 1
ATOM 6230 N N . GLU B 1 342 ? -19.922 -15.914 -5.664 1 75.25 342 GLU B N 1
ATOM 6231 C CA . GLU B 1 342 ? -20.938 -15.945 -6.707 1 75.25 342 GLU B CA 1
ATOM 6232 C C . GLU B 1 342 ? -20.875 -14.703 -7.586 1 75.25 342 GLU B C 1
ATOM 6234 O O . GLU B 1 342 ? -21.016 -14.797 -8.812 1 75.25 342 GLU B O 1
ATOM 6239 N N . ASP B 1 343 ? -20.547 -13.648 -6.922 1 67.25 343 ASP B N 1
ATOM 6240 C CA . ASP B 1 343 ? -20.484 -12.398 -7.668 1 67.25 343 ASP B CA 1
ATOM 6241 C C . ASP B 1 343 ? -19.047 -12.031 -8.008 1 67.25 343 ASP B C 1
ATOM 6243 O O . ASP B 1 343 ? -18.156 -12.086 -7.152 1 67.25 343 ASP B O 1
ATOM 6247 N N . ARG B 1 344 ? -18.844 -11.938 -9.328 1 68.94 344 ARG B N 1
ATOM 6248 C CA . ARG B 1 344 ? -17.516 -11.484 -9.742 1 68.94 344 ARG B CA 1
ATOM 6249 C C . ARG B 1 344 ? -17.406 -9.969 -9.672 1 68.94 344 ARG B C 1
ATOM 6251 O O . ARG B 1 344 ? -18.203 -9.258 -10.289 1 68.94 344 ARG B O 1
ATOM 6258 N N . PRO B 1 345 ? -16.375 -9.695 -8.977 1 70.38 345 PRO B N 1
ATOM 6259 C CA . PRO B 1 345 ? -16.203 -8.242 -8.859 1 70.38 345 PRO B CA 1
ATOM 6260 C C . PRO B 1 345 ? -15.758 -7.594 -10.164 1 70.38 345 PRO B C 1
ATOM 6262 O O . PRO B 1 345 ? -15.164 -8.25 -11.016 1 70.38 345 PRO B O 1
ATOM 6265 N N . ASN B 1 346 ? -16.125 -6.375 -10.312 1 77.31 346 ASN B N 1
ATOM 6266 C CA . ASN B 1 346 ? -15.75 -5.59 -11.484 1 77.31 346 ASN B CA 1
ATOM 6267 C C . ASN B 1 346 ? -14.297 -5.117 -11.406 1 77.31 346 ASN B C 1
ATOM 6269 O O . ASN B 1 346 ? -13.719 -4.703 -12.414 1 77.31 346 ASN B O 1
ATOM 6273 N N . LEU B 1 347 ? -13.805 -5.176 -10.266 1 90.44 347 LEU B N 1
ATOM 6274 C CA . LEU B 1 347 ? -12.438 -4.707 -10.062 1 90.44 347 LEU B CA 1
ATOM 6275 C C . LEU B 1 347 ? -11.523 -5.855 -9.641 1 90.44 347 LEU B C 1
ATOM 6277 O O . LEU B 1 347 ? -11.938 -6.73 -8.875 1 90.44 347 LEU B O 1
ATOM 6281 N N . ASN B 1 348 ? -10.312 -5.867 -10.211 1 95.44 348 ASN B N 1
ATOM 6282 C CA . ASN B 1 348 ? -9.305 -6.797 -9.719 1 95.44 348 ASN B CA 1
ATOM 6283 C C . ASN B 1 348 ? -8.883 -6.461 -8.289 1 95.44 348 ASN B C 1
ATOM 6285 O O . ASN B 1 348 ? -8.273 -5.418 -8.047 1 95.44 348 ASN B O 1
ATOM 6289 N N . ARG B 1 349 ? -9.148 -7.328 -7.395 1 96 349 ARG B N 1
ATOM 6290 C CA . ARG B 1 349 ? -8.797 -7.098 -5.996 1 96 349 ARG B CA 1
ATOM 6291 C C . ARG B 1 349 ? -7.293 -7.258 -5.777 1 96 349 ARG B C 1
ATOM 6293 O O . ARG B 1 349 ? -6.625 -7.973 -6.523 1 96 349 ARG B O 1
ATOM 6300 N N . VAL B 1 350 ? -6.832 -6.582 -4.766 1 98.25 350 VAL B N 1
ATOM 6301 C CA . VAL B 1 350 ? -5.484 -6.852 -4.285 1 98.25 350 VAL B CA 1
ATOM 6302 C C . VAL B 1 350 ? -5.441 -8.227 -3.611 1 98.25 350 VAL B C 1
ATOM 6304 O O . VAL B 1 350 ? -6.203 -8.484 -2.68 1 98.25 350 VAL B O 1
ATOM 6307 N N . VAL B 1 351 ? -4.52 -9.031 -4.051 1 98.69 351 VAL B N 1
ATOM 6308 C CA . VAL B 1 351 ? -4.492 -10.375 -3.496 1 98.69 351 VAL B CA 1
ATOM 6309 C C . VAL B 1 351 ? -3.205 -10.586 -2.703 1 98.69 351 VAL B C 1
ATOM 6311 O O . VAL B 1 351 ? -3.174 -11.367 -1.749 1 98.69 351 VAL B O 1
ATOM 6314 N N . LYS B 1 352 ? -2.143 -9.867 -3.107 1 98.75 352 LYS B N 1
ATOM 6315 C CA . LYS B 1 352 ? -0.883 -9.992 -2.381 1 98.75 352 LYS B CA 1
ATOM 6316 C C . LYS B 1 352 ? -0.188 -8.641 -2.244 1 98.75 352 LYS B C 1
ATOM 6318 O O . LYS B 1 352 ? -0.35 -7.766 -3.094 1 98.75 352 LYS B O 1
ATOM 6323 N N . GLU B 1 353 ? 0.513 -8.555 -1.222 1 98.56 353 GLU B N 1
ATOM 6324 C CA . GLU B 1 353 ? 1.55 -7.539 -1.045 1 98.56 353 GLU B CA 1
ATOM 6325 C C . GLU B 1 353 ? 2.938 -8.172 -0.999 1 98.56 353 GLU B C 1
ATOM 6327 O O . GLU B 1 353 ? 3.133 -9.203 -0.35 1 98.56 353 GLU B O 1
ATOM 6332 N N . VAL B 1 354 ? 3.855 -7.52 -1.688 1 98.75 354 VAL B N 1
ATOM 6333 C CA . VAL B 1 354 ? 5.176 -8.133 -1.771 1 98.75 354 VAL B CA 1
ATOM 6334 C C . VAL B 1 354 ? 6.25 -7.09 -1.461 1 98.75 354 VAL B C 1
ATOM 6336 O O . VAL B 1 354 ? 6.121 -5.922 -1.842 1 98.75 354 VAL B O 1
ATOM 6339 N N . VAL B 1 355 ? 7.234 -7.484 -0.745 1 98.88 355 VAL B N 1
ATOM 6340 C CA . VAL B 1 355 ? 8.477 -6.742 -0.576 1 98.88 355 VAL B CA 1
ATOM 6341 C C . VAL B 1 355 ? 9.602 -7.441 -1.338 1 98.88 355 VAL B C 1
ATOM 6343 O O . VAL B 1 355 ? 9.812 -8.648 -1.186 1 98.88 355 VAL B O 1
ATOM 6346 N N . CYS B 1 356 ? 10.289 -6.734 -2.15 1 98.88 356 CYS B N 1
ATOM 6347 C CA . CYS B 1 356 ? 11.43 -7.25 -2.891 1 98.88 356 CYS B CA 1
ATOM 6348 C C . CYS B 1 356 ? 12.672 -6.402 -2.639 1 98.88 356 CYS B C 1
ATOM 6350 O O . CYS B 1 356 ? 12.617 -5.176 -2.729 1 98.88 356 CYS B O 1
ATOM 6352 N N . PHE B 1 357 ? 13.734 -7.035 -2.404 1 98.88 357 PHE B N 1
ATOM 6353 C CA . PHE B 1 357 ? 14.984 -6.324 -2.176 1 98.88 357 PHE B CA 1
ATOM 6354 C C . PHE B 1 357 ? 15.852 -6.332 -3.432 1 98.88 357 PHE B C 1
ATOM 6356 O O . PHE B 1 357 ? 15.844 -7.305 -4.188 1 98.88 357 PHE B O 1
ATOM 6363 N N . HIS B 1 358 ? 16.531 -5.281 -3.615 1 98.81 358 HIS B N 1
ATOM 6364 C CA . HIS B 1 358 ? 17.422 -5.176 -4.766 1 98.81 358 HIS B CA 1
ATOM 6365 C C . HIS B 1 358 ? 18.484 -6.262 -4.738 1 98.81 358 HIS B C 1
ATOM 6367 O O . HIS B 1 358 ? 19.109 -6.504 -3.699 1 98.81 358 HIS B O 1
ATOM 6373 N N . ALA B 1 359 ? 18.812 -6.746 -5.887 1 98.38 359 ALA B N 1
ATOM 6374 C CA . ALA B 1 359 ? 19.688 -7.91 -6 1 98.38 359 ALA B CA 1
ATOM 6375 C C . ALA B 1 359 ? 21.125 -7.555 -5.617 1 98.38 359 ALA B C 1
ATOM 6377 O O . ALA B 1 359 ? 21.875 -8.414 -5.164 1 98.38 359 ALA B O 1
ATOM 6378 N N . ALA B 1 360 ? 21.469 -6.32 -5.805 1 98.25 360 ALA B N 1
ATOM 6379 C CA . ALA B 1 360 ? 22.812 -5.895 -5.445 1 98.25 360 ALA B CA 1
ATOM 6380 C C . ALA B 1 360 ? 23.047 -6.004 -3.939 1 98.25 360 ALA B C 1
ATOM 6382 O O . ALA B 1 360 ? 24.188 -6.047 -3.479 1 98.25 360 ALA B O 1
ATOM 6383 N N . ASP B 1 361 ? 22 -6.016 -3.23 1 98.19 361 ASP B N 1
ATOM 6384 C CA . ASP B 1 361 ? 22.078 -6.039 -1.773 1 98.19 361 ASP B CA 1
ATOM 6385 C C . ASP B 1 361 ? 21.828 -7.445 -1.231 1 98.19 361 ASP B C 1
ATOM 6387 O O . ASP B 1 361 ? 21.578 -7.617 -0.036 1 98.19 361 ASP B O 1
ATOM 6391 N N . PHE B 1 362 ? 21.922 -8.445 -2.039 1 97.75 362 PHE B N 1
ATOM 6392 C CA . PHE B 1 362 ? 21.531 -9.812 -1.716 1 97.75 362 PHE B CA 1
ATOM 6393 C C . PHE B 1 362 ? 22.266 -10.312 -0.484 1 97.75 362 PHE B C 1
ATOM 6395 O O . PHE B 1 362 ? 21.641 -10.695 0.51 1 97.75 362 PHE B O 1
ATOM 6402 N N . GLU B 1 363 ? 23.531 -10.227 -0.457 1 97.12 363 GLU B N 1
ATOM 6403 C CA . GLU B 1 363 ? 24.328 -10.781 0.636 1 97.12 363 GLU B CA 1
ATOM 6404 C C . GLU B 1 363 ? 24.078 -10.031 1.939 1 97.12 363 GLU B C 1
ATOM 6406 O O . GLU B 1 363 ? 24.016 -10.641 3.01 1 97.12 363 GLU B O 1
ATOM 6411 N N . ARG B 1 364 ? 23.922 -8.789 1.82 1 97.94 364 ARG B N 1
ATOM 6412 C CA . ARG B 1 364 ? 23.672 -7.973 3.004 1 97.94 364 ARG B CA 1
ATOM 6413 C C . ARG B 1 364 ? 22.312 -8.266 3.602 1 97.94 364 ARG B C 1
ATOM 6415 O O . ARG B 1 364 ? 22.172 -8.375 4.82 1 97.94 364 ARG B O 1
ATOM 6422 N N . VAL B 1 365 ? 21.359 -8.406 2.746 1 98.31 365 VAL B N 1
ATOM 6423 C CA . VAL B 1 365 ? 20.016 -8.703 3.209 1 98.31 365 VAL B CA 1
ATOM 6424 C C . VAL B 1 365 ? 19.984 -10.07 3.891 1 98.31 365 VAL B C 1
ATOM 6426 O O . VAL B 1 365 ? 19.406 -10.227 4.969 1 98.31 365 VAL B O 1
ATOM 6429 N N . VAL B 1 366 ? 20.641 -11.008 3.307 1 97.38 366 VAL B N 1
ATOM 6430 C CA . VAL B 1 366 ? 20.719 -12.359 3.857 1 97.38 366 VAL B CA 1
ATOM 6431 C C . VAL B 1 366 ? 21.359 -12.32 5.242 1 97.38 366 VAL B C 1
ATOM 6433 O O . VAL B 1 366 ? 20.859 -12.953 6.18 1 97.38 366 VAL B O 1
ATOM 6436 N N . SER B 1 367 ? 22.312 -11.531 5.344 1 97.12 367 SER B N 1
ATOM 6437 C CA . SER B 1 367 ? 23.031 -11.414 6.609 1 97.12 367 SER B CA 1
ATOM 6438 C C . SER B 1 367 ? 22.203 -10.656 7.641 1 97.12 367 SER B C 1
ATOM 6440 O O . SER B 1 367 ? 22 -11.133 8.758 1 97.12 367 SER B O 1
ATOM 6442 N N . LEU B 1 368 ? 21.672 -9.547 7.266 1 95.62 368 LEU B N 1
ATOM 6443 C CA . LEU B 1 368 ? 20.969 -8.656 8.188 1 95.62 368 LEU B CA 1
ATOM 6444 C C . LEU B 1 368 ? 19.688 -9.305 8.695 1 95.62 368 LEU B C 1
ATOM 6446 O O . LEU B 1 368 ? 19.266 -9.062 9.836 1 95.62 368 LEU B O 1
ATOM 6450 N N . LEU B 1 369 ? 19.094 -10.156 7.855 1 96.81 369 LEU B N 1
ATOM 6451 C CA . LEU B 1 369 ? 17.828 -10.797 8.234 1 96.81 369 LEU B CA 1
ATOM 6452 C C . LEU B 1 369 ? 18.062 -12.234 8.68 1 96.81 369 LEU B C 1
ATOM 6454 O O . LEU B 1 369 ? 17.109 -12.969 8.938 1 96.81 369 LEU B O 1
ATOM 6458 N N . ASN B 1 370 ? 19.25 -12.648 8.727 1 95.69 370 ASN B N 1
ATOM 6459 C CA . ASN B 1 370 ? 19.625 -14 9.125 1 95.69 370 ASN B CA 1
ATOM 6460 C C . ASN B 1 370 ? 18.875 -15.055 8.328 1 95.69 370 ASN B C 1
ATOM 6462 O O . ASN B 1 370 ? 18.281 -15.969 8.906 1 95.69 370 ASN B O 1
ATOM 6466 N N . ILE B 1 371 ? 18.906 -14.906 7.094 1 96.25 371 ILE B N 1
ATOM 6467 C CA . ILE B 1 371 ? 18.219 -15.844 6.199 1 96.25 371 ILE B CA 1
ATOM 6468 C C . ILE B 1 371 ? 19.078 -17.094 6.012 1 96.25 371 ILE B C 1
ATOM 6470 O O . ILE B 1 371 ? 20.266 -17 5.68 1 96.25 371 ILE B O 1
ATOM 6474 N N . ASP B 1 372 ? 18.516 -18.234 6.223 1 94.75 372 ASP B N 1
ATOM 6475 C CA . ASP B 1 372 ? 19.188 -19.516 5.965 1 94.75 372 ASP B CA 1
ATOM 6476 C C . ASP B 1 372 ? 18.844 -20.047 4.578 1 94.75 372 ASP B C 1
ATOM 6478 O O . ASP B 1 372 ? 17.812 -20.703 4.398 1 94.75 372 ASP B O 1
ATOM 6482 N N . LEU B 1 373 ? 19.703 -19.906 3.705 1 91.5 373 LEU B N 1
ATOM 6483 C CA . LEU B 1 373 ? 19.469 -20.219 2.301 1 91.5 373 LEU B CA 1
ATOM 6484 C C . LEU B 1 373 ? 19.406 -21.734 2.08 1 91.5 373 LEU B C 1
ATOM 6486 O O . LEU B 1 373 ? 19.031 -22.203 1.001 1 91.5 373 LEU B O 1
ATOM 6490 N N . PHE B 1 374 ? 19.703 -22.5 3.059 1 88.31 374 PHE B N 1
ATOM 6491 C CA . PHE B 1 374 ? 19.719 -23.953 2.908 1 88.31 374 PHE B CA 1
ATOM 6492 C C . PHE B 1 374 ? 18.391 -24.562 3.326 1 88.31 374 PHE B C 1
ATOM 6494 O O . PHE B 1 374 ? 18.141 -25.75 3.109 1 88.31 374 PHE B O 1
ATOM 6501 N N . GLU B 1 375 ? 17.578 -23.688 3.863 1 87.94 375 GLU B N 1
ATOM 6502 C CA . GLU B 1 375 ? 16.219 -24.109 4.195 1 87.94 375 GLU B CA 1
ATOM 6503 C C . GLU B 1 375 ? 15.266 -23.859 3.027 1 87.94 375 GLU B C 1
ATOM 6505 O O . GLU B 1 375 ? 15.547 -23.016 2.164 1 87.94 375 GLU B O 1
ATOM 6510 N N . PRO B 1 376 ? 14.164 -24.672 3.049 1 84.88 376 PRO B N 1
ATOM 6511 C CA . PRO B 1 376 ? 13.133 -24.328 2.072 1 84.88 376 PRO B CA 1
ATOM 6512 C C . PRO B 1 376 ? 12.57 -22.906 2.275 1 84.88 376 PRO B C 1
ATOM 6514 O O . PRO B 1 376 ? 12.695 -22.344 3.365 1 84.88 376 PRO B O 1
ATOM 6517 N N . PRO B 1 377 ? 12.031 -22.344 1.256 1 85.56 377 PRO B N 1
ATOM 6518 C CA . PRO B 1 377 ? 11.57 -20.953 1.289 1 85.56 377 PRO B CA 1
ATOM 6519 C C . PRO B 1 377 ? 10.711 -20.641 2.516 1 85.56 377 PRO B C 1
ATOM 6521 O O . PRO B 1 377 ? 10.875 -19.594 3.141 1 85.56 377 PRO B O 1
ATOM 6524 N N . MET B 1 378 ? 9.906 -21.453 2.988 1 84 378 MET B N 1
ATOM 6525 C CA . MET B 1 378 ? 8.938 -21.203 4.051 1 84 378 MET B CA 1
ATOM 6526 C C . MET B 1 378 ? 9.633 -21.047 5.398 1 84 378 MET B C 1
ATOM 6528 O O . MET B 1 378 ? 9.055 -20.484 6.336 1 84 378 MET B O 1
ATOM 6532 N N . THR B 1 379 ? 10.875 -21.469 5.488 1 88.25 379 THR B N 1
ATOM 6533 C CA . THR B 1 379 ? 11.523 -21.484 6.797 1 88.25 379 THR B CA 1
ATOM 6534 C C . THR B 1 379 ? 12.844 -20.719 6.754 1 88.25 379 THR B C 1
ATOM 6536 O O . THR B 1 379 ? 13.617 -20.75 7.715 1 88.25 379 THR B O 1
ATOM 6539 N N . GLN B 1 380 ? 13.117 -20.094 5.688 1 92.69 380 GLN B N 1
ATOM 6540 C CA . GLN B 1 380 ? 14.406 -19.422 5.527 1 92.69 380 GLN B CA 1
ATOM 6541 C C . GLN B 1 380 ? 14.555 -18.266 6.516 1 92.69 380 GLN B C 1
ATOM 6543 O O . GLN B 1 380 ? 15.656 -17.984 6.977 1 92.69 380 GLN B O 1
ATOM 6548 N N . CYS B 1 381 ? 13.477 -17.609 6.762 1 94.19 381 CYS B N 1
ATOM 6549 C CA . CYS B 1 381 ? 13.523 -16.422 7.602 1 94.19 381 CYS B CA 1
ATOM 6550 C C . CYS B 1 381 ? 12.414 -16.438 8.648 1 94.19 381 CYS B C 1
ATOM 6552 O O . CYS B 1 381 ? 11.25 -16.672 8.312 1 94.19 381 CYS B O 1
ATOM 6554 N N . ARG B 1 382 ? 12.766 -16.125 9.844 1 90.75 382 ARG B N 1
ATOM 6555 C CA . ARG B 1 382 ? 11.781 -16.141 10.922 1 90.75 382 ARG B CA 1
ATOM 6556 C C . ARG B 1 382 ? 11.148 -14.773 11.117 1 90.75 382 ARG B C 1
ATOM 6558 O O . ARG B 1 382 ? 10.008 -14.672 11.562 1 90.75 382 ARG B O 1
ATOM 6565 N N . GLN B 1 383 ? 11.836 -13.812 10.773 1 92.31 383 GLN B N 1
ATOM 6566 C CA . GLN B 1 383 ? 11.391 -12.445 11.039 1 92.31 383 GLN B CA 1
ATOM 6567 C C . GLN B 1 383 ? 10.508 -11.93 9.906 1 92.31 383 GLN B C 1
ATOM 6569 O O . GLN B 1 383 ? 10.773 -12.195 8.734 1 92.31 383 GLN B O 1
ATOM 6574 N N . TRP B 1 384 ? 9.406 -11.227 10.297 1 95.94 384 TRP B N 1
ATOM 6575 C CA . TRP B 1 384 ? 8.602 -10.5 9.32 1 95.94 384 TRP B CA 1
ATOM 6576 C C . TRP B 1 384 ? 9.125 -9.078 9.125 1 95.94 384 TRP B C 1
ATOM 6578 O O . TRP B 1 384 ? 9.367 -8.367 10.102 1 95.94 384 TRP B O 1
ATOM 6588 N N . VAL B 1 385 ? 9.281 -8.695 7.934 1 97.75 385 VAL B N 1
ATOM 6589 C CA . VAL B 1 385 ? 9.805 -7.367 7.621 1 97.75 385 VAL B CA 1
ATOM 6590 C C . VAL B 1 385 ? 8.648 -6.391 7.414 1 97.75 385 VAL B C 1
ATOM 6592 O O . VAL B 1 385 ? 7.977 -6.426 6.379 1 97.75 385 VAL B O 1
ATOM 6595 N N . ASP B 1 386 ? 8.461 -5.52 8.352 1 97.06 386 ASP B N 1
ATOM 6596 C CA . ASP B 1 386 ? 7.426 -4.496 8.273 1 97.06 386 ASP B CA 1
ATOM 6597 C C . ASP B 1 386 ? 8.023 -3.141 7.898 1 97.06 386 ASP B C 1
ATOM 6599 O O . ASP B 1 386 ? 9.18 -3.057 7.492 1 97.06 386 ASP B O 1
ATOM 6603 N N . VAL B 1 387 ? 7.234 -2.125 7.988 1 97.69 387 VAL B N 1
ATOM 6604 C CA . VAL B 1 387 ? 7.633 -0.786 7.57 1 97.69 387 VAL B CA 1
ATOM 6605 C C . VAL B 1 387 ? 8.82 -0.312 8.398 1 97.69 387 VAL B C 1
ATOM 6607 O O . VAL B 1 387 ? 9.773 0.26 7.867 1 97.69 387 VAL B O 1
ATOM 6610 N N . ALA B 1 388 ? 8.773 -0.517 9.664 1 97.56 388 ALA B N 1
ATOM 6611 C CA . ALA B 1 388 ? 9.852 -0.091 10.555 1 97.56 388 ALA B CA 1
ATOM 6612 C C . ALA B 1 388 ? 11.172 -0.755 10.172 1 97.56 388 ALA B C 1
ATOM 6614 O O . ALA B 1 388 ? 12.219 -0.098 10.133 1 97.56 388 ALA B O 1
ATOM 6615 N N . LYS B 1 389 ? 11.07 -1.984 9.914 1 97.19 389 LYS B N 1
ATOM 6616 C CA . LYS B 1 389 ? 12.273 -2.725 9.531 1 97.19 389 LYS B CA 1
ATOM 6617 C C . LYS B 1 389 ? 12.781 -2.273 8.172 1 97.19 389 LYS B C 1
ATOM 6619 O O . LYS B 1 389 ? 13.992 -2.188 7.953 1 97.19 389 LYS B O 1
ATOM 6624 N N . LEU B 1 390 ? 11.883 -2.055 7.266 1 98.44 390 LEU B N 1
ATOM 6625 C CA . LEU B 1 390 ? 12.281 -1.542 5.957 1 98.44 390 LEU B CA 1
ATOM 6626 C C . LEU B 1 390 ? 13.023 -0.213 6.098 1 98.44 390 LEU B C 1
ATOM 6628 O O . LEU B 1 390 ? 14.031 0.015 5.426 1 98.44 390 LEU B O 1
ATOM 6632 N N . ASN B 1 391 ? 12.469 0.645 6.926 1 97.5 391 ASN B N 1
ATOM 6633 C CA . ASN B 1 391 ? 13.141 1.919 7.156 1 97.5 391 ASN B CA 1
ATOM 6634 C C . ASN B 1 391 ? 14.531 1.72 7.77 1 97.5 391 ASN B C 1
ATOM 6636 O O . ASN B 1 391 ? 15.477 2.416 7.406 1 97.5 391 ASN B O 1
ATOM 6640 N N . GLN B 1 392 ? 14.633 0.818 8.672 1 95.06 392 GLN B N 1
ATOM 6641 C CA . GLN B 1 392 ? 15.93 0.495 9.258 1 95.06 392 GLN B CA 1
ATOM 6642 C C . GLN B 1 392 ? 16.906 0.001 8.195 1 95.06 392 GLN B C 1
ATOM 6644 O O . GLN B 1 392 ? 18.062 0.434 8.164 1 95.06 392 GLN B O 1
ATOM 6649 N N . LEU B 1 393 ? 16.422 -0.864 7.402 1 97.12 393 LEU B N 1
ATOM 6650 C CA . LEU B 1 393 ? 17.25 -1.403 6.34 1 97.12 393 LEU B CA 1
ATOM 6651 C C . LEU B 1 393 ? 17.641 -0.314 5.344 1 97.12 393 LEU B C 1
ATOM 6653 O O . LEU B 1 393 ? 18.766 -0.287 4.852 1 97.12 393 LEU B O 1
ATOM 6657 N N . ARG B 1 394 ? 16.734 0.571 5.062 1 96.75 394 ARG B N 1
ATOM 6658 C CA . ARG B 1 394 ? 17.016 1.673 4.148 1 96.75 394 ARG B CA 1
ATOM 6659 C C . ARG B 1 394 ? 18.109 2.576 4.699 1 96.75 394 ARG B C 1
ATOM 6661 O O . ARG B 1 394 ? 18.953 3.068 3.947 1 96.75 394 ARG B O 1
ATOM 6668 N N . GLN B 1 395 ? 18.125 2.764 5.938 1 93.94 395 GLN B N 1
ATOM 6669 C CA . GLN B 1 395 ? 19.156 3.566 6.586 1 93.94 395 GLN B CA 1
ATOM 6670 C C . GLN B 1 395 ? 20.531 2.955 6.383 1 93.94 395 GLN B C 1
ATOM 6672 O O . GLN B 1 395 ? 21.547 3.662 6.414 1 93.94 395 GLN B O 1
ATOM 6677 N N . LEU B 1 396 ? 20.531 1.698 6.164 1 94.94 396 LEU B N 1
ATOM 6678 C CA . LEU B 1 396 ? 21.781 0.994 5.914 1 94.94 396 LEU B CA 1
ATOM 6679 C C . LEU B 1 396 ? 22.094 0.946 4.422 1 94.94 396 LEU B C 1
ATOM 6681 O O . LEU B 1 396 ? 23.047 0.286 4.004 1 94.94 396 LEU B O 1
ATOM 6685 N N . GLY B 1 397 ? 21.203 1.506 3.602 1 95.62 397 GLY B N 1
ATOM 6686 C CA . GLY B 1 397 ? 21.469 1.61 2.174 1 95.62 397 GLY B CA 1
ATOM 6687 C C . GLY B 1 397 ? 20.812 0.505 1.368 1 95.62 397 GLY B C 1
ATOM 6688 O O . GLY B 1 397 ? 21.016 0.405 0.157 1 95.62 397 GLY B O 1
ATOM 6689 N N . ILE B 1 398 ? 20.078 -0.326 2.021 1 98.25 398 ILE B N 1
ATOM 6690 C CA . ILE B 1 398 ? 19.422 -1.424 1.323 1 98.25 398 ILE B CA 1
ATOM 6691 C C . ILE B 1 398 ? 18.234 -0.888 0.523 1 98.25 398 ILE B C 1
ATOM 6693 O O . ILE B 1 398 ? 17.422 -0.122 1.045 1 98.25 398 ILE B O 1
ATOM 6697 N N . ARG B 1 399 ? 18.188 -1.272 -0.713 1 98.19 399 ARG B N 1
ATOM 6698 C CA . ARG B 1 399 ? 17.094 -0.845 -1.566 1 98.19 399 ARG B CA 1
ATOM 6699 C C . ARG B 1 399 ? 16 -1.913 -1.635 1 98.19 399 ARG B C 1
ATOM 6701 O O . ARG B 1 399 ? 16.297 -3.109 -1.645 1 98.19 399 ARG B O 1
ATOM 6708 N N . TYR B 1 400 ? 14.742 -1.44 -1.699 1 98.81 400 TYR B N 1
ATOM 6709 C CA . TYR B 1 400 ? 13.609 -2.357 -1.766 1 98.81 400 TYR B CA 1
ATOM 6710 C C . TYR B 1 400 ? 12.445 -1.732 -2.523 1 98.81 400 TYR B C 1
ATOM 6712 O O . TYR B 1 400 ? 12.469 -0.543 -2.85 1 98.81 400 TYR B O 1
ATOM 6720 N N . ALA B 1 401 ? 11.484 -2.561 -2.885 1 98.81 401 ALA B N 1
ATOM 6721 C CA . ALA B 1 401 ? 10.18 -2.123 -3.379 1 98.81 401 ALA B CA 1
ATOM 6722 C C . ALA B 1 401 ? 9.047 -2.85 -2.656 1 98.81 401 ALA B C 1
ATOM 6724 O O . ALA B 1 401 ? 9.164 -4.039 -2.348 1 98.81 401 ALA B O 1
ATOM 6725 N N . VAL B 1 402 ? 8.07 -2.127 -2.309 1 98.69 402 VAL B N 1
ATOM 6726 C CA . VAL B 1 402 ? 6.82 -2.682 -1.799 1 98.69 402 VAL B CA 1
ATOM 6727 C C . VAL B 1 402 ? 5.723 -2.533 -2.852 1 98.69 402 VAL B C 1
ATOM 6729 O O . VAL B 1 402 ? 5.461 -1.429 -3.332 1 98.69 402 VAL B O 1
ATOM 6732 N N . LEU B 1 403 ? 5.07 -3.66 -3.164 1 98 403 LEU B N 1
ATOM 6733 C CA . LEU B 1 403 ? 4.117 -3.656 -4.27 1 98 403 LEU B CA 1
ATOM 6734 C C . LEU B 1 403 ? 2.842 -4.406 -3.893 1 98 403 LEU B C 1
ATOM 6736 O O . LEU B 1 403 ? 2.869 -5.293 -3.037 1 98 403 LEU B O 1
ATOM 6740 N N . GLN B 1 404 ? 1.823 -3.986 -4.5 1 98.44 404 GLN B N 1
ATOM 6741 C CA . GLN B 1 404 ? 0.579 -4.746 -4.461 1 98.44 404 GLN B CA 1
ATOM 6742 C C . GLN B 1 404 ? 0.376 -5.539 -5.75 1 98.44 404 GLN B C 1
ATOM 6744 O O . GLN B 1 404 ? 0.644 -5.035 -6.844 1 98.44 404 GLN B O 1
ATOM 6749 N N . LEU B 1 405 ? -0.016 -6.719 -5.598 1 98.81 405 LEU B N 1
ATOM 6750 C CA . LEU B 1 405 ? -0.368 -7.57 -6.727 1 98.81 405 LEU B CA 1
ATOM 6751 C C . LEU B 1 405 ? -1.869 -7.84 -6.758 1 98.81 405 LEU B C 1
ATOM 6753 O O . LEU B 1 405 ? -2.488 -8.039 -5.711 1 98.81 405 LEU B O 1
ATOM 6757 N N . TYR B 1 406 ? -2.373 -7.914 -7.93 1 98.56 406 TYR B N 1
ATOM 6758 C CA . TYR B 1 406 ? -3.82 -7.961 -8.109 1 98.56 406 TYR B CA 1
ATOM 6759 C C . TYR B 1 406 ? -4.25 -9.273 -8.742 1 98.56 406 TYR B C 1
ATOM 6761 O O . TYR B 1 406 ? -3.422 -10 -9.305 1 98.56 406 TYR B O 1
ATOM 6769 N N . ASP B 1 407 ? -5.578 -9.484 -8.648 1 98 407 ASP B N 1
ATOM 6770 C CA . ASP B 1 407 ? -6.199 -10.539 -9.445 1 98 407 ASP B CA 1
ATOM 6771 C C . ASP B 1 407 ? -5.805 -10.422 -10.914 1 98 407 ASP B C 1
ATOM 6773 O O . ASP B 1 407 ? -5.801 -9.32 -11.477 1 98 407 ASP B O 1
ATOM 6777 N N . ASN B 1 408 ? -5.344 -11.562 -11.453 1 98.25 408 ASN B N 1
ATOM 6778 C CA . ASN B 1 408 ? -5.004 -11.703 -12.867 1 98.25 408 ASN B CA 1
ATOM 6779 C C . ASN B 1 408 ? -3.605 -11.164 -13.164 1 98.25 408 ASN B C 1
ATOM 6781 O O . ASN B 1 408 ? -3.219 -11.023 -14.32 1 98.25 408 ASN B O 1
ATOM 6785 N N . ASP B 1 409 ? -2.883 -10.867 -12.164 1 98.81 409 ASP B N 1
ATOM 6786 C CA . ASP B 1 409 ? -1.507 -10.453 -12.422 1 98.81 409 ASP B CA 1
ATOM 6787 C C . ASP B 1 409 ? -0.611 -11.656 -12.695 1 98.81 409 ASP B C 1
ATOM 6789 O O . ASP B 1 409 ? -0.813 -12.734 -12.117 1 98.81 409 ASP B O 1
ATOM 6793 N N . ILE B 1 410 ? 0.343 -11.461 -13.547 1 98.88 410 ILE B N 1
ATOM 6794 C CA . ILE B 1 410 ? 1.516 -12.312 -13.703 1 98.88 410 ILE B CA 1
ATOM 6795 C C . ILE B 1 410 ? 2.764 -11.562 -13.242 1 98.88 410 ILE B C 1
ATOM 6797 O O . ILE B 1 410 ? 2.945 -10.391 -13.57 1 98.88 410 ILE B O 1
ATOM 6801 N N . TYR B 1 411 ? 3.531 -12.219 -12.453 1 98.88 411 TYR B N 1
ATOM 6802 C CA . TYR B 1 411 ? 4.766 -11.531 -12.102 1 98.88 411 TYR B CA 1
ATOM 6803 C C . TYR B 1 411 ? 5.973 -12.445 -12.297 1 98.88 411 TYR B C 1
ATOM 6805 O O . TYR B 1 411 ? 5.844 -13.672 -12.281 1 98.88 411 TYR B O 1
ATOM 6813 N N . VAL B 1 412 ? 7.125 -11.82 -12.531 1 98.56 412 VAL B N 1
ATOM 6814 C CA . VAL B 1 412 ? 8.398 -12.516 -12.648 1 98.56 412 VAL B CA 1
ATOM 6815 C C . VAL B 1 412 ? 9.414 -11.906 -11.68 1 98.56 412 VAL B C 1
ATOM 6817 O O . VAL B 1 412 ? 9.445 -10.688 -11.492 1 98.56 412 VAL B O 1
ATOM 6820 N N . LEU B 1 413 ? 10.125 -12.758 -11.086 1 98.19 413 LEU B N 1
ATOM 6821 C CA . LEU B 1 413 ? 11.172 -12.383 -10.133 1 98.19 413 LEU B CA 1
ATOM 6822 C C . LEU B 1 413 ? 12.547 -12.812 -10.641 1 98.19 413 LEU B C 1
ATOM 6824 O O . LEU B 1 413 ? 12.789 -14 -10.852 1 98.19 413 LEU B O 1
ATOM 6828 N N . PRO B 1 414 ? 13.453 -11.867 -10.797 1 97.31 414 PRO B N 1
ATOM 6829 C CA . PRO B 1 414 ? 14.812 -12.25 -11.164 1 97.31 414 PRO B CA 1
ATOM 6830 C C . PRO B 1 414 ? 15.531 -13.023 -10.055 1 97.31 414 PRO B C 1
ATOM 6832 O O . PRO B 1 414 ? 15.047 -13.078 -8.922 1 97.31 414 PRO B O 1
ATOM 6835 N N . ARG B 1 415 ? 16.625 -13.578 -10.445 1 96 415 ARG B N 1
ATOM 6836 C CA . ARG B 1 415 ? 17.469 -14.242 -9.453 1 96 415 ARG B CA 1
ATOM 6837 C C . ARG B 1 415 ? 18.047 -13.234 -8.469 1 96 415 ARG B C 1
ATOM 6839 O O . ARG B 1 415 ? 18.078 -12.031 -8.75 1 96 415 ARG B O 1
ATOM 6846 N N . LYS B 1 416 ? 18.422 -13.648 -7.285 1 96.44 416 LYS B N 1
ATOM 6847 C CA . LYS B 1 416 ? 19.094 -12.883 -6.246 1 96.44 416 LYS B CA 1
ATOM 6848 C C . LYS B 1 416 ? 18.172 -11.836 -5.641 1 96.44 416 LYS B C 1
ATOM 6850 O O . LYS B 1 416 ? 18.625 -10.852 -5.062 1 96.44 416 LYS B O 1
ATOM 6855 N N . VAL B 1 417 ? 16.922 -12.055 -5.84 1 98.31 417 VAL B N 1
ATOM 6856 C CA . VAL B 1 417 ? 15.953 -11.156 -5.211 1 98.31 417 VAL B CA 1
ATOM 6857 C C . VAL B 1 417 ? 15.328 -11.836 -3.998 1 98.31 417 VAL B C 1
ATOM 6859 O O . VAL B 1 417 ? 14.586 -12.812 -4.141 1 98.31 417 VAL B O 1
ATOM 6862 N N . VAL B 1 418 ? 15.688 -11.336 -2.857 1 98.56 418 VAL B N 1
ATOM 6863 C CA . VAL B 1 418 ? 14.992 -11.742 -1.645 1 98.56 418 VAL B CA 1
ATOM 6864 C C . VAL B 1 418 ? 13.617 -11.07 -1.592 1 98.56 418 VAL B C 1
ATOM 6866 O O . VAL B 1 418 ? 13.492 -9.883 -1.885 1 98.56 418 VAL B O 1
ATOM 6869 N N . HIS B 1 419 ? 12.602 -11.828 -1.269 1 98.69 419 HIS B N 1
ATOM 6870 C CA . HIS B 1 419 ? 11.258 -11.266 -1.271 1 98.69 419 HIS B CA 1
ATOM 6871 C C . HIS B 1 419 ? 10.391 -11.914 -0.197 1 98.69 419 HIS B C 1
ATOM 6873 O O . HIS B 1 419 ? 10.719 -12.984 0.316 1 98.69 419 HIS B O 1
ATOM 6879 N N . GLN B 1 420 ? 9.344 -11.305 0.198 1 98.44 420 GLN B N 1
ATOM 6880 C CA . GLN B 1 420 ? 8.32 -11.805 1.114 1 98.44 420 GLN B CA 1
ATOM 6881 C C . GLN B 1 420 ? 6.922 -11.469 0.617 1 98.44 420 GLN B C 1
ATOM 6883 O O . GLN B 1 420 ? 6.734 -10.492 -0.111 1 98.44 420 GLN B O 1
ATOM 6888 N N . PHE B 1 421 ? 5.906 -12.305 0.973 1 98.31 421 PHE B N 1
ATOM 6889 C CA . PHE B 1 421 ? 4.531 -12.102 0.527 1 98.31 421 PHE B CA 1
ATOM 6890 C C . PHE B 1 421 ? 3.574 -12.094 1.712 1 98.31 421 PHE B C 1
ATOM 6892 O O . PHE B 1 421 ? 3.721 -12.891 2.643 1 98.31 421 PHE B O 1
ATOM 6899 N N . ARG B 1 422 ? 2.682 -11.18 1.636 1 98.5 422 ARG B N 1
ATOM 6900 C CA . ARG B 1 422 ? 1.453 -11.25 2.42 1 98.5 422 ARG B CA 1
ATOM 6901 C C . ARG B 1 422 ? 0.244 -11.492 1.523 1 98.5 422 ARG B C 1
ATOM 6903 O O . ARG B 1 422 ? 0.008 -10.742 0.572 1 98.5 422 ARG B O 1
ATOM 6910 N N . THR B 1 423 ? -0.453 -12.531 1.815 1 98.69 423 THR B N 1
ATOM 6911 C CA . THR B 1 423 ? -1.717 -12.727 1.114 1 98.69 423 THR B CA 1
ATOM 6912 C C . THR B 1 423 ? -2.822 -11.883 1.742 1 98.69 423 THR B C 1
ATOM 6914 O O . THR B 1 423 ? -3.23 -12.133 2.879 1 98.69 423 THR B O 1
ATOM 6917 N N . VAL B 1 424 ? -3.279 -10.969 0.989 1 98.56 424 VAL B N 1
ATOM 6918 C CA . VAL B 1 424 ? -4.223 -9.977 1.486 1 98.56 424 VAL B CA 1
ATOM 6919 C C . VAL B 1 424 ? -5.648 -10.516 1.378 1 98.56 424 VAL B C 1
ATOM 6921 O O . VAL B 1 424 ? -6.469 -10.297 2.273 1 98.56 424 VAL B O 1
ATOM 6924 N N . SER B 1 425 ? -5.957 -11.164 0.335 1 98.12 425 SER B N 1
ATOM 6925 C CA . SER B 1 425 ? -7.27 -11.758 0.1 1 98.12 425 SER B CA 1
ATOM 6926 C C . SER B 1 425 ? -7.148 -13.109 -0.586 1 98.12 425 SER B C 1
ATOM 6928 O O . SER B 1 425 ? -6.062 -13.5 -1.02 1 98.12 425 SER B O 1
ATOM 6930 N N . ALA B 1 426 ? -8.242 -13.766 -0.715 1 98.19 426 ALA B N 1
ATOM 6931 C CA . ALA B 1 426 ? -8.266 -15.141 -1.208 1 98.19 426 ALA B CA 1
ATOM 6932 C C . ALA B 1 426 ? -7.715 -15.219 -2.627 1 98.19 426 ALA B C 1
ATOM 6934 O O . ALA B 1 426 ? -8.125 -14.461 -3.508 1 98.19 426 ALA B O 1
ATOM 6935 N N . VAL B 1 427 ? -6.816 -16.266 -2.816 1 98.75 427 VAL B N 1
ATOM 6936 C CA . VAL B 1 427 ? -6.137 -16.297 -4.109 1 98.75 427 VAL B CA 1
ATOM 6937 C C . VAL B 1 427 ? -5.641 -17.719 -4.387 1 98.75 427 VAL B C 1
ATOM 6939 O O . VAL B 1 427 ? -5.281 -18.453 -3.461 1 98.75 427 VAL B O 1
ATOM 6942 N N . THR B 1 428 ? -5.703 -18.094 -5.594 1 98.75 428 THR B N 1
ATOM 6943 C CA . THR B 1 428 ? -4.988 -19.25 -6.117 1 98.75 428 THR B CA 1
ATOM 6944 C C . THR B 1 428 ? -3.715 -18.828 -6.844 1 98.75 428 THR B C 1
ATOM 6946 O O . THR B 1 428 ? -3.762 -17.984 -7.742 1 98.75 428 THR B O 1
ATOM 6949 N N . SER B 1 429 ? -2.631 -19.406 -6.418 1 98.75 429 SER B N 1
ATOM 6950 C CA . SER B 1 429 ? -1.338 -19.094 -7.02 1 98.75 429 SER B CA 1
ATOM 6951 C C . SER B 1 429 ? -0.764 -20.312 -7.75 1 98.75 429 SER B C 1
ATOM 6953 O O . SER B 1 429 ? -0.826 -21.422 -7.242 1 98.75 429 SER B O 1
ATOM 6955 N N . VAL B 1 430 ? -0.282 -20.062 -8.93 1 98.81 430 VAL B N 1
ATOM 6956 C CA . VAL B 1 430 ? 0.553 -21.016 -9.648 1 98.81 430 VAL B CA 1
ATOM 6957 C C . VAL B 1 430 ? 1.941 -20.422 -9.875 1 98.81 430 VAL B C 1
ATOM 6959 O O . VAL B 1 430 ? 2.07 -19.297 -10.367 1 98.81 430 VAL B O 1
ATOM 6962 N N . ALA B 1 431 ? 2.941 -21.172 -9.484 1 98.5 431 ALA B N 1
ATOM 6963 C CA . ALA B 1 431 ? 4.289 -20.625 -9.562 1 98.5 431 ALA B CA 1
ATOM 6964 C C . ALA B 1 431 ? 5.305 -21.688 -9.953 1 98.5 431 ALA B C 1
ATOM 6966 O O . ALA B 1 431 ? 5.066 -22.891 -9.75 1 98.5 431 ALA B O 1
ATOM 6967 N N . TRP B 1 432 ? 6.414 -21.297 -10.531 1 97.81 432 TRP B N 1
ATOM 6968 C CA . TRP B 1 432 ? 7.523 -22.188 -10.859 1 97.81 432 TRP B CA 1
ATOM 6969 C C . TRP B 1 432 ? 8.836 -21.406 -10.938 1 97.81 432 TRP B C 1
ATOM 6971 O O . TRP B 1 432 ? 8.836 -20.172 -10.977 1 97.81 432 TRP B O 1
ATOM 6981 N N . HIS B 1 433 ? 9.883 -22.094 -10.852 1 96.31 433 HIS B N 1
ATOM 6982 C CA . HIS B 1 433 ? 11.203 -21.531 -11.078 1 96.31 433 HIS B CA 1
ATOM 6983 C C . HIS B 1 433 ? 11.562 -21.562 -12.562 1 96.31 433 HIS B C 1
ATOM 6985 O O . HIS B 1 433 ? 11.18 -22.5 -13.281 1 96.31 433 HIS B O 1
ATOM 6991 N N . ALA B 1 434 ? 12.242 -20.578 -12.977 1 95.06 434 ALA B N 1
ATOM 6992 C CA . ALA B 1 434 ? 12.719 -20.484 -14.359 1 95.06 434 ALA B CA 1
ATOM 6993 C C . ALA B 1 434 ? 14.234 -20.312 -14.406 1 95.06 434 ALA B C 1
ATOM 6995 O O . ALA B 1 434 ? 14.758 -19.266 -14.031 1 95.06 434 ALA B O 1
ATOM 6996 N N . ARG B 1 435 ? 14.914 -21.406 -14.844 1 93 435 ARG B N 1
ATOM 6997 C CA . ARG B 1 435 ? 16.359 -21.328 -15.062 1 93 435 ARG B CA 1
ATOM 6998 C C . ARG B 1 435 ? 16.672 -20.656 -16.391 1 93 435 ARG B C 1
ATOM 7000 O O . ARG B 1 435 ? 16.719 -21.328 -17.438 1 93 435 ARG B O 1
ATOM 7007 N N . LEU B 1 436 ? 16.906 -19.422 -16.281 1 89.94 436 LEU B N 1
ATOM 7008 C CA . LEU B 1 436 ? 17.047 -18.656 -17.516 1 89.94 436 LEU B CA 1
ATOM 7009 C C . LEU B 1 436 ? 18.375 -18.984 -18.203 1 89.94 436 LEU B C 1
ATOM 7011 O O . LEU B 1 436 ? 19.391 -19.188 -17.531 1 89.94 436 LEU B O 1
ATOM 7015 N N . GLN B 1 437 ? 18.281 -19.094 -19.359 1 78.81 437 GLN B N 1
ATOM 7016 C CA . GLN B 1 437 ? 19.516 -19.266 -20.125 1 78.81 437 GLN B CA 1
ATOM 7017 C C . GLN B 1 437 ? 20.422 -18.047 -19.969 1 78.81 437 GLN B C 1
ATOM 7019 O O . GLN B 1 437 ? 19.984 -17 -19.516 1 78.81 437 GLN B O 1
ATOM 7024 N N . VAL B 1 438 ? 21.469 -17.766 -20.594 1 59.47 438 VAL B N 1
ATOM 7025 C CA . VAL B 1 438 ? 22.453 -16.703 -20.5 1 59.47 438 VAL B CA 1
ATOM 7026 C C . VAL B 1 438 ? 21.766 -15.344 -20.516 1 59.47 438 VAL B C 1
ATOM 7028 O O . VAL B 1 438 ? 20.594 -15.234 -20.922 1 59.47 438 VAL B O 1
ATOM 7031 N N . GLN B 1 439 ? 22.641 -14.188 -19.984 1 52.66 439 GLN B N 1
ATOM 7032 C CA . GLN B 1 439 ? 22.391 -12.766 -19.766 1 52.66 439 GLN B CA 1
ATOM 7033 C C . GLN B 1 439 ? 21.578 -12.172 -20.906 1 52.66 439 GLN B C 1
ATOM 7035 O O . GLN B 1 439 ? 22.016 -12.188 -22.062 1 52.66 439 GLN B O 1
ATOM 7040 N N . LEU B 1 440 ? 20.297 -12.289 -20.797 1 50.53 440 LEU B N 1
ATOM 7041 C CA . LEU B 1 440 ? 19.5 -11.641 -21.828 1 50.53 440 LEU B CA 1
ATOM 7042 C C . LEU B 1 440 ? 20.078 -10.281 -22.203 1 50.53 440 LEU B C 1
ATOM 7044 O O . LEU B 1 440 ? 20.141 -9.375 -21.359 1 50.53 440 LEU B O 1
ATOM 7048 N N . PRO B 1 441 ? 21.141 -10.133 -22.984 1 43.16 441 PRO B N 1
ATOM 7049 C CA . PRO B 1 441 ? 21.781 -8.852 -23.281 1 43.16 441 PRO B CA 1
ATOM 7050 C C . PRO B 1 441 ? 20.781 -7.738 -23.562 1 43.16 441 PRO B C 1
ATOM 7052 O O . PRO B 1 441 ? 19.844 -7.926 -24.344 1 43.16 441 PRO B O 1
ATOM 7055 N N . LEU B 1 442 ? 20.531 -6.898 -22.656 1 42.84 442 LEU B N 1
ATOM 7056 C CA . LEU B 1 442 ? 19.766 -5.727 -23.062 1 42.84 442 LEU B CA 1
ATOM 7057 C C . LEU B 1 442 ? 20.297 -5.176 -24.391 1 42.84 442 LEU B C 1
ATOM 7059 O O . LEU B 1 442 ? 19.516 -4.684 -25.203 1 42.84 442 LEU B O 1
ATOM 7063 N N . ASP B 1 443 ? 21.625 -4.949 -24.422 1 38.25 443 ASP B N 1
ATOM 7064 C CA . ASP B 1 443 ? 22.266 -4.312 -25.562 1 38.25 443 ASP B CA 1
ATOM 7065 C C . ASP B 1 443 ? 22.25 -5.223 -26.781 1 38.25 443 ASP B C 1
ATOM 7067 O O . ASP B 1 443 ? 22.781 -4.875 -27.844 1 38.25 443 ASP B O 1
ATOM 7071 N N . SER B 1 444 ? 22.391 -6.516 -26.594 1 34.91 444 SER B N 1
ATOM 7072 C CA . SER B 1 444 ? 22.469 -7.25 -27.859 1 34.91 444 SER B CA 1
ATOM 7073 C C . SER B 1 444 ? 21.188 -7.086 -28.672 1 34.91 444 SER B C 1
ATOM 7075 O O . SER B 1 444 ? 20.109 -6.969 -28.109 1 34.91 444 SER B O 1
ATOM 7077 N N . GLU B 1 445 ? 21.297 -6.754 -29.906 1 33.94 445 GLU B N 1
ATOM 7078 C CA . GLU B 1 445 ? 20.281 -6.828 -30.969 1 33.94 445 GLU B CA 1
ATOM 7079 C C . GLU B 1 445 ? 19.375 -8.031 -30.766 1 33.94 445 GLU B C 1
ATOM 7081 O O . GLU B 1 445 ? 19.797 -9.18 -30.906 1 33.94 445 GLU B O 1
ATOM 7086 N N . ILE B 1 446 ? 18.672 -8.148 -29.734 1 35.28 446 ILE B N 1
ATOM 7087 C CA . ILE B 1 446 ? 17.656 -9.172 -29.891 1 35.28 446 ILE B CA 1
ATOM 7088 C C . ILE B 1 446 ? 17.344 -9.367 -31.375 1 35.28 446 ILE B C 1
ATOM 7090 O O . ILE B 1 446 ? 16.781 -8.484 -32.031 1 35.28 446 ILE B O 1
ATOM 7094 N N . ASN B 1 447 ? 18.266 -9.703 -32.125 1 32.56 447 ASN B N 1
ATOM 7095 C CA . ASN B 1 447 ? 17.922 -10.18 -33.469 1 32.56 447 ASN B CA 1
ATOM 7096 C C . ASN B 1 447 ? 16.672 -11.047 -33.469 1 32.56 447 ASN B C 1
ATOM 7098 O O . ASN B 1 447 ? 16.703 -12.188 -33 1 32.56 447 ASN B O 1
ATOM 7102 N N . PHE B 1 448 ? 15.594 -10.438 -33.219 1 32.19 448 PHE B N 1
ATOM 7103 C CA . PHE B 1 448 ? 14.305 -11.102 -33.406 1 32.19 448 PHE B CA 1
ATOM 7104 C C . PHE B 1 448 ? 14.352 -12.039 -34.594 1 32.19 448 PHE B C 1
ATOM 7106 O O . PHE B 1 448 ? 13.367 -12.719 -34.906 1 32.19 448 PHE B O 1
ATOM 7113 N N . HIS B 1 449 ? 15.312 -11.914 -35.5 1 29.42 449 HIS B N 1
ATOM 7114 C CA . HIS B 1 449 ? 15.336 -12.828 -36.656 1 29.42 449 HIS B CA 1
ATOM 7115 C C . HIS B 1 449 ? 15.625 -14.258 -36.188 1 29.42 449 HIS B C 1
ATOM 7117 O O . HIS B 1 449 ? 15.57 -15.188 -37 1 29.42 449 HIS B O 1
ATOM 7123 N N . CYS B 1 450 ? 16.375 -14.375 -35.156 1 27.38 450 CYS B N 1
ATOM 7124 C CA . CYS B 1 450 ? 16.828 -15.758 -35 1 27.38 450 CYS B CA 1
ATOM 7125 C C . CYS B 1 450 ? 15.719 -16.625 -34.438 1 27.38 450 CYS B C 1
ATOM 7127 O O . CYS B 1 450 ? 15.977 -17.734 -33.938 1 27.38 450 CYS B O 1
ATOM 7129 N N . PHE B 1 451 ? 14.695 -16.109 -34.094 1 26.39 451 PHE B N 1
ATOM 7130 C CA . PHE B 1 451 ? 13.711 -17.156 -33.875 1 26.39 451 PHE B CA 1
ATOM 7131 C C . PHE B 1 451 ? 13.297 -17.766 -35.219 1 26.39 451 PHE B C 1
ATOM 7133 O O . PHE B 1 451 ? 12.859 -17.062 -36.125 1 26.39 451 PHE B O 1
ATOM 7140 N N . PRO B 1 452 ? 13.898 -18.828 -35.625 1 25.55 452 PRO B N 1
ATOM 7141 C CA . PRO B 1 452 ? 13.305 -19.484 -36.781 1 25.55 452 PRO B CA 1
ATOM 7142 C C . PRO B 1 452 ? 11.781 -19.531 -36.75 1 25.55 452 PRO B C 1
ATOM 7144 O O . PRO B 1 452 ? 11.195 -19.5 -35.656 1 25.55 452 PRO B O 1
#

Secondary structure (DSSP, 8-state):
---------------------------------------------------------------STTSGGG------TT-------HHHHHHHHHHHTTEEEEE-TTTB-EEEEEEGGGGTTS-HHHHHHHHHHHHHHHT-EETTEES-SEEEEETTTTTSPPHHHHHHHH-TT-EEEEE-SS-TT-EEEEEHHHHHHHHHHH-BTTB-SS-PEEEEESB---TT--B-B-HHHHHHHHTSTTTGGGSTTSTTBTTTT--GGG-SS--EEEEE--SEEEESSGGGGGTTTT------------S-S-EEEE--EEEEE--EES-GGG-EE-EEEEEEEE---SSPPSSPPEEEEEEEE-GGGHHHHHHHTT--TTS-GGGS--S---HHHHHHHHHTT--EEEEEEETT-EEEE-TT--EEEEE-S-EEEEEEEE-B-S---SSS---GGG--/---------------------------------------------------------------STTSGGG------TT-------THHHHHHHHHHHTEEEEE-TTTB-EEEEEEGGGGTTS-HHHHHHHHHHHHHHHT-EETTEES-SEEEEETTTTTSPPHHHHHHHH-TT-EEEEE-SS-TT-EEEEEHHHHHHHHHHH-BTTB-SS-PEEEEESB---TT--B-B-HHHHHHHHTSTTTGGGSTTSTTBTTTT--GGG-SS--EEEEE--SEEEESSGGGGGTTTT------------S-S-EEEE--EEEEE--EES-GGG-EE-EEEEEEEE---SSPPSS--EEEEEEEE-GGGHHHHHHHTT--TTS-GGGS--S---HHHHHHHHHTT--EEEEEEETT-EEEE-TT--EEEEE-S-EEEEEEEE-B-S---SSS---GGG--

Sequence (904 aa):
MKNVMETADEEKCKSEPAVEGIKIDSSVYFRSLNFFGLQRETGCLASPMHPVHKFDLSAFAPDGIASSIAHAKRIPKDGSLSSNDGSGSLTQQKFRSFIQTEQHPNGQALVVQVDHDHLSGLSDIELAQFAKFFLAFAMSETNEVPNHVMGIIRNGARNLPNFFEYFAHNYSELVVKTGSLINRQEVQTTTLGEYADMVRASYNEGTFRAGPMLAITLVDTKQEESGGFFPGFLNVLERSPFLKPIMPWGSLTSLSKMNRRDSNDGPIMWIRPGEQYVSTESTNRRKEVRQVSAPSTGRVKIMDQRAVLFEDRTHCHADHVDGGAERKTTAAVAVLKAVHGEDRPNLNRVVKEVVCFHAADFERVVSLLNIDLFEPPMTQCRQWVDVAKLNQLRQLGIRYAVLQLYDNDIYVLPRKVVHQFRTVSAVTSVAWHARLQVQLPLDSEINFHCFPMKNVMETADEEKCKSEPAVEGIKIDSSVYFRSLNFFGLQRETGCLASPMHPVHKFDLSAFAPDGIASSIAHAKRIPKDGSLSSNDGSGSLTQQKFRSFIQTEQHPNGQALVVQVDHDHLSGLSDIELAQFAKFFLAFAMSETNEVPNHVMGIIRNGARNLPNFFEYFAHNYSELVVKTGSLINRQEVQTTTLGEYADMVRASYNEGTFRAGPMLAITLVDTKQEESGGFFPGFLNVLERSPFLKPIMPWGSLTSLSKMNRRDSNDGPIMWIRPGEQYVSTESTNRRKEVRQVSAPSTGRVKIMDQRAVLFEDRTHCHADHVDGGAERKTTAAVAVLKAVHGEDRPNLNRVVKEVVCFHAADFERVVSLLNIDLFEPPMTQCRQWVDVAKLNQLRQLGIRYAVLQLYDNDIYVLPRKVVHQFRTVSAVTSVAWHARLQVQLPLDSEINFHCFP

Nearest PDB structures (foldseek):
  5uqd-assembly1_A  TM=9.243E-01  e=3.043E-38  Caenorhabditis elegans
  5fp3-assembly1_A  TM=6.251E-01  e=9.357E-09  Homo sapiens
  5oy3-assembly1_A  TM=6.143E-01  e=4.679E-08  Homo sapiens
  6h51-assembly1_A  TM=5.332E-01  e=1.062E-05  Homo sapiens
  4hoo-assembly1_A  TM=5.371E-01  e=1.816E-05  Homo sapiens